Protein AF-0000000080868383 (afdb_homodimer)

Sequence (782 aa):
MQDVVIVAARRTAVGTFGGSLAGIPASDLGAHVIKDILASTGVAGDQVDEVLLGQVLTAGVGQNPARQASIKAGLPDAVPAMTINKVCGSGLKALHLATQAIRCGDAELIIAGGQENMSASPHVLPNSRTGQRMGDWKAVDTMVHDGLWDAFNNYHMGITAENLAEKYGITREAMDEFAAASQQKAAAAIREGKFKGQIVPVEIPQRKGDPVVFDTDEGPRDVTAEKLSGMRPAFKKDGSVTAGNASSLNDGAAVVMLCSAEKAKALGLEPLARIKAYANAGVDPSIMGIGPAPATRRCLEKAGWSIDDLDLVEANEAFAAQALSVNKELGWDTDKVNVNGGAIAIGHPIGASGCRILVTLVHEMIARDAKKGLATLCIGGGQGVALAIERMQDVVIVAARRTAVGTFGGSLAGIPASDLGAHVIKDILASTGVAGDQVDEVLLGQVLTAGVGQNPARQASIKAGLPDAVPAMTINKVCGSGLKALHLATQAIRCGDAELIIAGGQENMSASPHVLPNSRTGQRMGDWKAVDTMVHDGLWDAFNNYHMGITAENLAEKYGITREAMDEFAAASQQKAAAAIREGKFKGQIVPVEIPQRKGDPVVFDTDEGPRDVTAEKLSGMRPAFKKDGSVTAGNASSLNDGAAVVMLCSAEKAKALGLEPLARIKAYANAGVDPSIMGIGPAPATRRCLEKAGWSIDDLDLVEANEAFAAQALSVNKELGWDTDKVNVNGGAIAIGHPIGASGCRILVTLVHEMIARDAKKGLATLCIGGGQGVALAIER

Radius of gyration: 25.08 Å; Cα contacts (8 Å, |Δi|>4): 2246; chains: 2; bounding box: 62×74×61 Å

Nearest PDB structures (foldseek):
  4n45-assembly1_A  TM=9.910E-01  e=1.006E-65  Clostridium acetobutylicum EA 2018
  4wyr-assembly1_A  TM=9.911E-01  e=6.986E-65  Clostridium acetobutylicum ATCC 824
  7ei3-assembly1_A  TM=9.897E-01  e=3.614E-60  [Empedobacter] haloabium
  4n44-assembly1_A  TM=9.588E-01  e=3.925E-62  Clostridium acetobutylicum EA 2018
  8gqk-assembly1_A  TM=9.804E-01  e=1.913E-54  Pseudomonas aeruginosa PAO1

Foldseek 3Di:
DFWKFFQDKAKAFKAFQVGQCLPPQQLCQLLLGLLVRCVVLVDALVLAQEEEAEEQQCVPSDDFSRLSSSVSNPHDNNHYYHYDYQALQQFVVQVVVVVVCQVVVVHFKYKTFYFFNLNHRDWAFPPVVVDDPDDDTDTHGCSQVRHAAFPPPGFGVVQLLQVLCVVQVPALLLLLQLLQVLLVLQVVCVVVCLCQRRHDWDFRDDPDDGTDTRTHQDFRDNDHSVRVSPFAADGDNPTSFGLSSFFGAIGMAMMTMMGGPVVCVVSVGDGLWIWQFKFKWFDALSNLLLQQQVRVVVGCVSNVHALALAQAEEEACRGSSSVVSNCVSRVHDCCRYSSNHHRSRSHRSSRRRQSVSVSSQSSVCVVVVPFKYKYKYGTRNGMIIMTIIGD/DFWKFFQDKAKAFKAFQVGQCLPPQQLCQLLLGLLVRCVVLVDALVLAQEEEAEEQQCVPSDDFSRLSSSVSNPHDNNHYYHYDYQALQQFVVQVVVVVVCQVVVVHFKYKTFYFFNLNHHDWAFPPVVVDDDDDDTDTHGCSQVRHAAFPPPGFGVVQLLQVLCVVQVPALLLLLQLLQVLLVLQVVCVVVCLCQRRHDWDFRDDPDDGTDTRTHQDFRDHDHSVVVSPFAADGDNPTSFGLSSFFGAIGMAMMTMMGGPVVCVVSVGDGLWIWQFKFKWFDALSNLLLQQQVRVVVGCVSNVHALALAQAEEEACRGSSSVVSNCVSRVHDCCRYSSNHHRSRSHRSSRRRQSVSVSSQSSVCVVVVPFKYKYKYGTRNGMIIMTIIGD

Solvent-accessible surface area (backbone atoms only — not comparable to full-atom values): 36298 Å² total; per-residue (Å²): 122,59,54,38,22,34,56,44,51,35,19,44,32,27,19,36,63,71,39,85,44,34,86,49,58,27,34,55,45,33,10,51,44,50,34,49,50,36,62,75,70,62,56,56,51,85,64,40,54,35,36,30,26,5,40,50,85,56,50,73,65,31,35,42,45,28,41,48,12,45,50,71,34,64,35,46,51,54,41,31,44,30,23,29,23,37,37,32,26,8,3,38,48,24,44,54,53,47,46,33,35,34,41,69,64,76,33,53,25,31,38,24,7,8,16,20,36,52,50,53,43,21,29,27,33,73,51,54,84,79,53,77,95,71,80,86,80,71,66,44,49,30,51,46,44,29,66,41,27,31,71,84,78,70,45,50,51,58,51,25,30,44,44,35,18,62,76,64,68,53,48,51,66,57,22,22,43,50,28,22,49,23,11,48,30,26,45,50,28,57,74,70,48,68,54,59,83,37,39,47,66,42,74,38,83,47,100,70,73,74,56,46,76,45,62,58,55,57,47,43,49,93,59,46,36,70,67,41,65,70,56,62,45,66,75,37,92,88,45,66,49,21,72,65,25,20,31,50,59,11,21,28,17,10,42,32,37,35,26,27,52,66,51,29,56,75,70,69,46,63,69,68,31,30,63,59,26,60,30,66,24,24,30,57,48,65,41,12,48,46,11,27,44,62,2,40,55,52,14,29,56,70,51,73,46,56,76,85,62,51,54,37,32,27,54,54,22,65,26,30,36,23,37,53,43,34,43,62,73,63,64,54,68,66,85,34,40,36,69,50,25,35,17,48,12,44,37,37,15,42,6,7,37,33,22,38,40,40,35,52,41,54,54,50,26,60,76,67,68,43,43,32,34,37,29,31,25,37,11,76,68,6,18,12,30,18,40,31,34,36,91,123,59,55,39,22,33,55,46,52,37,20,43,33,27,19,35,63,70,40,84,44,34,86,50,57,28,34,57,45,33,10,52,43,52,34,48,50,35,62,74,69,62,57,55,49,85,63,39,53,34,37,30,25,6,40,50,87,54,50,74,65,30,34,41,46,30,39,47,10,43,49,72,33,63,35,47,49,54,42,30,45,30,22,29,24,37,37,32,27,9,3,38,48,24,44,55,53,46,47,33,35,34,41,70,63,78,33,52,25,31,40,24,8,8,16,20,37,52,49,54,42,22,30,28,34,73,51,54,85,78,53,76,95,72,80,85,81,71,66,43,49,29,51,45,45,30,66,41,28,31,70,83,78,72,45,50,50,58,50,25,32,45,44,35,16,63,75,65,67,53,49,52,66,56,22,23,43,49,27,22,49,22,11,47,30,27,44,50,28,57,76,68,49,70,54,59,82,37,37,47,66,42,74,38,83,47,98,69,73,73,57,47,76,44,63,58,55,58,46,43,49,91,58,46,35,69,65,41,66,70,56,62,46,68,73,37,94,90,44,64,49,24,71,66,25,20,30,49,58,11,19,28,17,10,41,32,36,36,25,27,51,65,52,29,56,76,69,70,47,63,69,67,30,31,63,59,28,57,30,67,25,24,28,57,48,64,42,12,47,46,11,27,42,60,1,40,52,52,13,28,57,69,51,74,47,56,76,84,62,51,53,36,32,24,55,55,21,66,25,30,35,23,38,52,44,32,43,61,73,61,63,53,67,64,84,32,40,35,71,50,25,34,18,48,14,44,36,36,16,42,7,6,37,32,20,38,39,39,35,53,41,55,54,50,26,61,77,68,68,42,43,31,36,38,29,32,27,38,11,76,67,5,18,12,29,19,40,32,34,37,90

Structure (mmCIF, N/CA/C/O backbone):
data_AF-0000000080868383-model_v1
#
loop_
_entity.id
_entity.type
_entity.pdbx_description
1 polymer 'Acetyl-CoA C-acetyltransferase'
#
loop_
_atom_site.group_PDB
_atom_site.id
_atom_site.type_symbol
_atom_site.label_atom_id
_atom_site.label_alt_id
_atom_site.label_comp_id
_atom_site.label_asym_id
_atom_site.label_entity_id
_atom_site.label_seq_id
_atom_site.pdbx_PDB_ins_code
_atom_site.Cartn_x
_atom_site.Cartn_y
_atom_site.Cartn_z
_atom_site.occupancy
_atom_site.B_iso_or_equiv
_atom_site.auth_seq_id
_atom_site.auth_comp_id
_atom_site.auth_asym_id
_atom_site.auth_atom_id
_atom_site.pdbx_PDB_model_num
ATOM 1 N N . MET A 1 1 ? 26.516 -2.834 -5.578 1 75 1 MET A N 1
ATOM 2 C CA . MET A 1 1 ? 25.438 -2.9 -4.605 1 75 1 MET A CA 1
ATOM 3 C C . MET A 1 1 ? 25.484 -4.207 -3.818 1 75 1 MET A C 1
ATOM 5 O O . MET A 1 1 ? 26.047 -5.195 -4.285 1 75 1 MET A O 1
ATOM 9 N N . GLN A 1 2 ? 24.922 -4.172 -2.623 1 84 2 GLN A N 1
ATOM 10 C CA . GLN A 1 2 ? 25.031 -5.324 -1.735 1 84 2 GLN A CA 1
ATOM 11 C C . GLN A 1 2 ? 24.234 -6.512 -2.273 1 84 2 GLN A C 1
ATOM 13 O O . GLN A 1 2 ? 23.172 -6.336 -2.879 1 84 2 GLN A O 1
ATOM 18 N N . ASP A 1 3 ? 24.844 -7.648 -2.104 1 95.31 3 ASP A N 1
ATOM 19 C CA . ASP A 1 3 ? 24.094 -8.867 -2.398 1 95.31 3 ASP A CA 1
ATOM 20 C C . ASP A 1 3 ? 22.984 -9.102 -1.37 1 95.31 3 ASP A C 1
ATOM 22 O O . ASP A 1 3 ? 23.219 -8.992 -0.164 1 95.31 3 ASP A O 1
ATOM 26 N N . VAL A 1 4 ? 21.797 -9.32 -1.885 1 98.81 4 VAL A N 1
ATOM 27 C CA . VAL A 1 4 ? 20.656 -9.594 -1.012 1 98.81 4 VAL A CA 1
ATOM 28 C C . VAL A 1 4 ? 20.281 -11.07 -1.095 1 98.81 4 VAL A C 1
ATOM 30 O O . VAL A 1 4 ? 20.156 -11.625 -2.189 1 98.81 4 VAL A O 1
ATOM 33 N N . VAL A 1 5 ? 20.094 -11.711 0.091 1 98.94 5 VAL A N 1
ATOM 34 C CA . VAL A 1 5 ? 19.812 -13.141 0.12 1 98.94 5 VAL A CA 1
ATOM 35 C C . VAL A 1 5 ? 18.547 -13.398 0.915 1 98.94 5 VAL A C 1
ATOM 37 O O . VAL A 1 5 ? 18.203 -12.641 1.82 1 98.94 5 VAL A O 1
ATOM 40 N N . ILE A 1 6 ? 17.844 -14.391 0.496 1 98.94 6 ILE A N 1
ATOM 41 C CA . ILE A 1 6 ? 16.75 -14.953 1.271 1 98.94 6 ILE A CA 1
ATOM 42 C C . ILE A 1 6 ? 17.297 -15.992 2.25 1 98.94 6 ILE A C 1
ATOM 44 O O . ILE A 1 6 ? 18.016 -16.906 1.855 1 98.94 6 ILE A O 1
ATOM 48 N N . VAL A 1 7 ? 16.906 -15.867 3.518 1 98.88 7 VAL A N 1
ATOM 49 C CA . VAL A 1 7 ? 17.484 -16.781 4.492 1 98.88 7 VAL A CA 1
ATOM 50 C C . VAL A 1 7 ? 16.375 -17.641 5.117 1 98.88 7 VAL A C 1
ATOM 52 O O . VAL A 1 7 ? 16.656 -18.656 5.758 1 98.88 7 VAL A O 1
ATOM 55 N N . ALA A 1 8 ? 15.148 -17.234 4.93 1 98.88 8 ALA A N 1
ATOM 56 C CA . ALA A 1 8 ? 13.984 -18.031 5.328 1 98.88 8 ALA A CA 1
ATOM 57 C C . ALA A 1 8 ? 12.781 -17.703 4.445 1 98.88 8 ALA A C 1
ATOM 59 O O . ALA A 1 8 ? 12.602 -16.562 4.02 1 98.88 8 ALA A O 1
ATOM 60 N N . ALA A 1 9 ? 11.969 -18.672 4.125 1 98.94 9 ALA A N 1
ATOM 61 C CA . ALA A 1 9 ? 10.781 -18.547 3.283 1 98.94 9 ALA A CA 1
ATOM 62 C C . ALA A 1 9 ? 9.695 -19.531 3.729 1 98.94 9 ALA A C 1
ATOM 64 O O . ALA A 1 9 ? 9.883 -20.75 3.666 1 98.94 9 ALA A O 1
ATOM 65 N N . ARG A 1 10 ? 8.586 -18.969 4.191 1 98.94 10 ARG A N 1
ATOM 66 C CA . ARG A 1 10 ? 7.52 -19.812 4.719 1 98.94 10 ARG A CA 1
ATOM 67 C C . ARG A 1 10 ? 6.152 -19.25 4.352 1 98.94 10 ARG A C 1
ATOM 69 O O . ARG A 1 10 ? 6.031 -18.078 3.984 1 98.94 10 ARG A O 1
ATOM 76 N N . ARG A 1 11 ? 5.199 -20.094 4.434 1 98.94 11 ARG A N 1
ATOM 77 C CA . ARG A 1 11 ? 3.82 -19.719 4.141 1 98.94 11 ARG A CA 1
ATOM 78 C C . ARG A 1 11 ? 2.84 -20.531 4.98 1 98.94 11 ARG A C 1
ATOM 80 O O . ARG A 1 11 ? 3.209 -21.547 5.562 1 98.94 11 ARG A O 1
ATOM 87 N N . THR A 1 12 ? 1.636 -20.047 5.094 1 98.94 12 THR A N 1
ATOM 88 C CA . THR A 1 12 ? 0.551 -20.906 5.543 1 98.94 12 THR A CA 1
ATOM 89 C C . THR A 1 12 ? 0.1 -21.844 4.422 1 98.94 12 THR A C 1
ATOM 91 O O . THR A 1 12 ? 0.406 -21.609 3.252 1 98.94 12 THR A O 1
ATOM 94 N N . ALA A 1 13 ? -0.623 -22.938 4.91 1 98.88 13 ALA A N 1
ATOM 95 C CA . ALA A 1 13 ? -1.475 -23.547 3.898 1 98.88 13 ALA A CA 1
ATOM 96 C C . ALA A 1 13 ? -2.512 -22.562 3.375 1 98.88 13 ALA A C 1
ATOM 98 O O . ALA A 1 13 ? -2.861 -21.594 4.059 1 98.88 13 ALA A O 1
ATOM 99 N N . VAL A 1 14 ? -2.934 -22.797 2.158 1 98.88 14 VAL A N 1
ATOM 100 C CA . VAL A 1 14 ? -3.916 -21.906 1.541 1 98.88 14 VAL A CA 1
ATOM 101 C C . VAL A 1 14 ? -5.324 -22.422 1.82 1 98.88 14 VAL A C 1
ATOM 103 O O . VAL A 1 14 ? -5.625 -23.594 1.569 1 98.88 14 VAL A O 1
ATOM 106 N N . GLY A 1 15 ? -6.133 -21.562 2.426 1 98.88 15 GLY A N 1
ATOM 107 C CA . GLY A 1 15 ? -7.523 -21.906 2.67 1 98.88 15 GLY A CA 1
ATOM 108 C C . GLY A 1 15 ? -8.438 -21.531 1.521 1 98.88 15 GLY A C 1
ATOM 109 O O . GLY A 1 15 ? -8.164 -20.578 0.784 1 98.88 15 GLY A O 1
ATOM 110 N N . THR A 1 16 ? -9.562 -22.312 1.342 1 98.62 16 THR A N 1
ATOM 111 C CA . THR A 1 16 ? -10.57 -21.984 0.341 1 98.62 16 THR A CA 1
ATOM 112 C C . THR A 1 16 ? -11.539 -20.938 0.873 1 98.62 16 THR A C 1
ATOM 114 O O . THR A 1 16 ? -11.586 -20.688 2.078 1 98.62 16 THR A O 1
ATOM 117 N N . PHE A 1 17 ? -12.281 -20.391 -0.006 1 98.44 17 PHE A N 1
ATOM 118 C CA . PHE A 1 17 ? -13.266 -19.359 0.343 1 98.44 17 PHE A CA 1
ATOM 119 C C . PHE A 1 17 ? -14.289 -19.922 1.326 1 98.44 17 PHE A C 1
ATOM 121 O O . PHE A 1 17 ? -14.969 -20.906 1.037 1 98.44 17 PHE A O 1
ATOM 128 N N . GLY A 1 18 ? -14.367 -19.234 2.49 1 97.81 18 GLY A N 1
ATOM 129 C CA . GLY A 1 18 ? -15.289 -19.703 3.512 1 97.81 18 GLY A CA 1
ATOM 130 C C . GLY A 1 18 ? -14.805 -20.969 4.211 1 97.81 18 GLY A C 1
ATOM 131 O O . GLY A 1 18 ? -15.547 -21.578 4.984 1 97.81 18 GLY A O 1
ATOM 132 N N . GLY A 1 19 ? -13.531 -21.328 3.965 1 97.62 19 GLY A N 1
ATOM 133 C CA . GLY A 1 19 ? -13 -22.578 4.484 1 97.62 19 GLY A CA 1
ATOM 134 C C . GLY A 1 19 ? -12.258 -22.406 5.797 1 97.62 19 GLY A C 1
ATOM 135 O O . GLY A 1 19 ? -12.695 -21.656 6.672 1 97.62 19 GLY A O 1
ATOM 136 N N . SER A 1 20 ? -11.211 -23.094 5.949 1 97.88 20 SER A N 1
ATOM 137 C CA . SER A 1 20 ? -10.555 -23.312 7.234 1 97.88 20 SER A CA 1
ATOM 138 C C . SER A 1 20 ? -10.008 -22.016 7.805 1 97.88 20 SER A C 1
ATOM 140 O O . SER A 1 20 ? -9.984 -21.828 9.023 1 97.88 20 SER A O 1
ATOM 142 N N . LEU A 1 21 ? -9.555 -21.094 6.93 1 98.25 21 LEU A N 1
ATOM 143 C CA . LEU A 1 21 ? -8.891 -19.891 7.41 1 98.25 21 LEU A CA 1
ATOM 144 C C . LEU A 1 21 ? -9.852 -18.703 7.438 1 98.25 21 LEU A C 1
ATOM 146 O O . LEU A 1 21 ? -9.453 -17.594 7.789 1 98.25 21 LEU A O 1
ATOM 150 N N . ALA A 1 22 ? -11.109 -18.906 7.086 1 97.56 22 ALA A N 1
ATOM 151 C CA . ALA A 1 22 ? -12.07 -17.844 6.84 1 97.56 22 ALA A CA 1
ATOM 152 C C . ALA A 1 22 ? -12.203 -16.938 8.055 1 97.56 22 ALA A C 1
ATOM 154 O O . ALA A 1 22 ? -12.398 -15.727 7.918 1 97.56 22 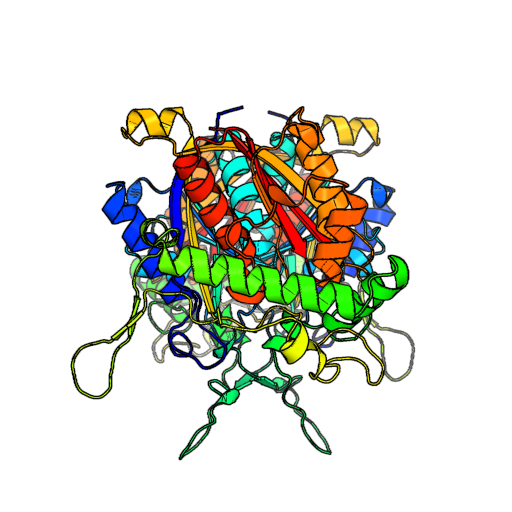ALA A O 1
ATOM 155 N N . GLY A 1 23 ? -12.031 -17.469 9.227 1 95 23 GLY A N 1
ATOM 156 C CA . GLY A 1 23 ? -12.289 -16.703 10.438 1 95 23 GLY A CA 1
ATOM 157 C C . GLY A 1 23 ? -11.031 -16.094 11.031 1 95 23 GLY A C 1
ATOM 158 O O . GLY A 1 23 ? -11.078 -15.5 12.102 1 95 23 GLY A O 1
ATOM 159 N N . ILE A 1 24 ? -9.914 -16.188 10.406 1 97.56 24 ILE A N 1
ATOM 160 C CA . ILE A 1 24 ? -8.648 -15.68 10.914 1 97.56 24 ILE A CA 1
ATOM 161 C C . ILE A 1 24 ? -8.242 -14.43 10.141 1 97.56 24 ILE A C 1
ATOM 163 O O . ILE A 1 24 ? -8.055 -14.484 8.922 1 97.56 24 ILE A O 1
ATOM 167 N N . PRO A 1 25 ? -8.109 -13.242 10.844 1 98.12 25 PRO A N 1
ATOM 168 C CA . PRO A 1 25 ? -7.691 -12.023 10.141 1 98.12 25 PRO A CA 1
ATOM 169 C C . PRO A 1 25 ? -6.387 -12.211 9.367 1 98.12 25 PRO A C 1
ATOM 171 O O . PRO A 1 25 ? -5.477 -12.906 9.844 1 98.12 25 PRO A O 1
ATOM 174 N N . ALA A 1 26 ? -6.285 -11.594 8.188 1 98.81 26 ALA A N 1
ATOM 175 C CA . ALA A 1 26 ? -5.086 -11.688 7.355 1 98.81 26 ALA A CA 1
ATOM 176 C C . ALA A 1 26 ? -3.838 -11.32 8.156 1 98.81 26 ALA A C 1
ATOM 178 O O . ALA A 1 26 ? -2.793 -11.961 8.016 1 98.81 26 ALA A O 1
ATOM 179 N N . SER A 1 27 ? -3.932 -10.266 9.008 1 98.88 27 SER A N 1
ATOM 180 C CA . SER A 1 27 ? -2.797 -9.805 9.805 1 98.88 27 SER A CA 1
ATOM 181 C C . SER A 1 27 ? -2.34 -10.883 10.789 1 98.88 27 SER A C 1
ATOM 183 O O . SER A 1 27 ? -1.147 -11 11.078 1 98.88 27 SER A O 1
ATOM 185 N N . ASP A 1 28 ? -3.281 -11.672 11.297 1 98.81 28 ASP A N 1
ATOM 186 C CA . ASP A 1 28 ? -2.922 -12.773 12.188 1 98.81 28 ASP A CA 1
ATOM 187 C C . ASP A 1 28 ? -2.213 -13.891 11.43 1 98.81 28 ASP A C 1
ATOM 189 O O . ASP A 1 28 ? -1.312 -14.531 11.969 1 98.81 28 ASP A O 1
ATOM 193 N N . LEU A 1 29 ? -2.662 -14.148 10.203 1 98.94 29 LEU A N 1
ATOM 194 C CA . LEU A 1 29 ? -1.975 -15.133 9.367 1 98.94 29 LEU A CA 1
ATOM 195 C C . LEU A 1 29 ? -0.538 -14.703 9.094 1 98.94 29 LEU A C 1
ATOM 197 O O . LEU A 1 29 ? 0.389 -15.508 9.211 1 98.94 29 LEU A O 1
ATOM 201 N N . GLY A 1 30 ? -0.361 -13.43 8.688 1 98.94 30 GLY A N 1
ATOM 202 C CA . GLY A 1 30 ? 0.983 -12.906 8.5 1 98.94 30 GLY A CA 1
ATOM 203 C C . GLY A 1 30 ? 1.834 -12.977 9.75 1 98.94 30 GLY A C 1
ATOM 204 O O . GLY A 1 30 ? 2.992 -13.398 9.695 1 98.94 30 GLY A O 1
ATOM 205 N N . ALA A 1 31 ? 1.252 -12.586 10.883 1 98.94 31 ALA A N 1
ATOM 206 C CA . ALA A 1 31 ? 1.956 -12.617 12.156 1 98.94 31 ALA A CA 1
ATOM 207 C C . ALA A 1 31 ? 2.432 -14.031 12.492 1 98.94 31 ALA A C 1
ATOM 209 O O . ALA A 1 31 ? 3.539 -14.211 13 1 98.94 31 ALA A O 1
ATOM 210 N N . HIS A 1 32 ? 1.559 -14.961 12.211 1 98.88 32 HIS A N 1
ATOM 211 C CA . HIS A 1 32 ? 1.856 -16.359 12.484 1 98.88 32 HIS A CA 1
ATOM 212 C C . HIS A 1 32 ? 3.098 -16.828 11.734 1 98.88 32 HIS A C 1
ATOM 214 O O . HIS A 1 32 ? 3.969 -17.484 12.305 1 98.88 32 HIS A O 1
ATOM 220 N N . VAL A 1 33 ? 3.195 -16.484 10.484 1 98.94 33 VAL A N 1
ATOM 221 C CA . VAL A 1 33 ? 4.324 -16.906 9.656 1 98.94 33 VAL A CA 1
ATOM 222 C C . VAL A 1 33 ? 5.582 -16.141 10.078 1 98.94 33 VAL A C 1
ATOM 224 O O . VAL A 1 33 ? 6.676 -16.719 10.117 1 98.94 33 VAL A O 1
ATOM 227 N N . ILE A 1 34 ? 5.48 -14.836 10.414 1 98.94 34 ILE A N 1
ATOM 228 C CA . ILE A 1 34 ? 6.613 -14.055 10.875 1 98.94 34 ILE A CA 1
ATOM 229 C C . ILE A 1 34 ? 7.18 -14.664 12.156 1 98.94 34 ILE A C 1
ATOM 231 O O . ILE A 1 34 ? 8.398 -14.812 12.297 1 98.94 34 ILE A O 1
ATOM 235 N N . LYS A 1 35 ? 6.305 -15.008 13.07 1 98.81 35 LYS A N 1
ATOM 236 C CA . LYS A 1 35 ? 6.727 -15.609 14.336 1 98.81 35 LYS A CA 1
ATOM 237 C C . LYS A 1 35 ? 7.523 -16.891 14.094 1 98.81 35 LYS A C 1
ATOM 239 O O . LYS A 1 35 ? 8.539 -17.125 14.75 1 98.81 35 LYS A O 1
ATOM 244 N N . ASP A 1 36 ? 7.043 -17.688 13.188 1 98.81 36 ASP A N 1
ATOM 245 C CA . ASP A 1 36 ? 7.719 -18.938 12.852 1 98.81 36 ASP A CA 1
ATOM 246 C C . ASP A 1 36 ? 9.117 -18.688 12.305 1 98.81 36 ASP A C 1
ATOM 248 O O . ASP A 1 36 ? 10.07 -19.375 12.664 1 98.81 36 ASP A O 1
ATOM 252 N N . ILE A 1 37 ? 9.273 -17.719 11.414 1 98.75 37 ILE A N 1
ATOM 253 C CA . ILE A 1 37 ? 10.547 -17.406 10.781 1 98.75 37 ILE A CA 1
ATOM 254 C C . ILE A 1 37 ? 11.531 -16.891 11.836 1 98.75 37 ILE A C 1
ATOM 256 O O . ILE A 1 37 ? 12.703 -17.266 11.828 1 98.75 37 ILE A O 1
ATOM 260 N N . LEU A 1 38 ? 11.062 -16.016 12.734 1 98.75 38 LEU A N 1
ATOM 261 C CA . LEU A 1 38 ? 11.922 -15.531 13.805 1 98.75 38 LEU A CA 1
ATOM 262 C C . LEU A 1 38 ? 12.406 -16.672 14.68 1 98.75 38 LEU A C 1
ATOM 264 O O . LEU A 1 38 ? 13.594 -16.766 15 1 98.75 38 LEU A O 1
ATOM 268 N N . ALA A 1 39 ? 11.5 -17.562 15 1 98.56 39 ALA A N 1
ATOM 269 C CA . ALA A 1 39 ? 11.836 -18.703 15.867 1 98.56 39 ALA A CA 1
ATOM 270 C C . ALA A 1 39 ? 12.812 -19.641 15.172 1 98.56 39 ALA A C 1
ATOM 272 O O . ALA A 1 39 ? 13.781 -20.094 15.781 1 98.56 39 ALA A O 1
ATOM 273 N N . SER A 1 40 ? 12.586 -19.953 13.938 1 98 40 SER A N 1
ATOM 274 C CA . SER A 1 40 ? 13.375 -20.953 13.227 1 98 40 SER A CA 1
ATOM 275 C C . SER A 1 40 ? 14.766 -20.422 12.883 1 98 40 SER A C 1
ATOM 277 O O . SER A 1 40 ? 15.727 -21.188 12.82 1 98 40 SER A O 1
ATOM 279 N N . THR A 1 41 ? 14.891 -19.141 12.641 1 98.31 41 THR A N 1
ATOM 280 C CA . THR A 1 41 ? 16.172 -18.547 12.281 1 98.31 41 THR A CA 1
ATOM 281 C C . THR A 1 41 ? 16.938 -18.125 13.531 1 98.31 41 THR A C 1
ATOM 283 O O . THR A 1 41 ? 18.172 -17.969 13.492 1 98.31 41 THR A O 1
ATOM 286 N N . GLY A 1 42 ? 16.219 -17.828 14.594 1 98.44 42 GLY A N 1
ATOM 287 C CA . GLY A 1 42 ? 16.844 -17.359 15.82 1 98.44 42 GLY A CA 1
ATOM 288 C C . GLY A 1 42 ? 17.172 -15.875 15.781 1 98.44 42 GLY A C 1
ATOM 289 O O . GLY A 1 42 ? 17.828 -15.367 16.688 1 98.44 42 GLY A O 1
ATOM 290 N N . VAL A 1 43 ? 16.781 -15.203 14.789 1 98.62 43 VAL A N 1
ATOM 291 C CA . VAL A 1 43 ? 17.031 -13.773 14.68 1 98.62 43 VAL A CA 1
ATOM 292 C C . VAL A 1 43 ? 16.234 -13.023 15.742 1 98.62 43 VAL A C 1
ATOM 294 O O . VAL A 1 43 ? 15.031 -13.258 15.906 1 98.62 43 VAL A O 1
ATOM 297 N N . ALA A 1 44 ? 16.875 -12.109 16.484 1 98.44 44 ALA A N 1
ATOM 298 C CA . ALA A 1 44 ? 16.188 -11.297 17.484 1 98.44 44 ALA A CA 1
ATOM 299 C C . ALA A 1 44 ? 15.312 -10.234 16.812 1 98.44 44 ALA A C 1
ATOM 301 O O . ALA A 1 44 ? 15.672 -9.695 15.766 1 98.44 44 ALA A O 1
ATOM 302 N N . GLY A 1 45 ? 14.227 -9.938 17.453 1 98.38 45 GLY A N 1
ATOM 303 C CA . GLY A 1 45 ? 13.273 -8.992 16.891 1 98.38 45 GLY A CA 1
ATOM 304 C C . GLY A 1 45 ? 13.891 -7.633 16.594 1 98.38 45 GLY A C 1
ATOM 305 O O . GLY A 1 45 ? 13.508 -6.973 15.625 1 98.38 45 GLY A O 1
ATOM 306 N N . ASP A 1 46 ? 14.766 -7.18 17.406 1 97.62 46 ASP A N 1
ATOM 307 C CA . ASP A 1 46 ? 15.336 -5.84 17.266 1 97.62 46 ASP A CA 1
ATOM 308 C C . ASP A 1 46 ? 16.375 -5.805 16.156 1 97.62 46 ASP A C 1
ATOM 310 O O . ASP A 1 46 ? 16.922 -4.746 15.844 1 97.62 46 ASP A O 1
ATOM 314 N N . GLN A 1 47 ? 16.656 -6.992 15.516 1 98.25 47 GLN A N 1
ATOM 315 C CA . GLN A 1 47 ? 17.547 -7.059 14.375 1 98.25 47 GLN A CA 1
ATOM 316 C C . GLN A 1 47 ? 16.797 -6.855 13.062 1 98.25 47 GLN A C 1
ATOM 318 O O . GLN A 1 47 ? 17.406 -6.672 12.008 1 98.25 47 GLN A O 1
ATOM 323 N N . VAL A 1 48 ? 15.484 -6.902 13.164 1 98.81 48 VAL A N 1
ATOM 324 C CA . VAL A 1 48 ? 14.656 -6.641 11.992 1 98.81 48 VAL A CA 1
ATOM 325 C C . VAL A 1 48 ? 14.5 -5.133 11.805 1 98.81 48 VAL A C 1
ATOM 327 O O . VAL A 1 48 ? 14.062 -4.43 12.711 1 98.81 48 VAL A O 1
ATOM 330 N N . ASP A 1 49 ? 14.805 -4.668 10.633 1 98.75 49 ASP A N 1
ATOM 331 C CA . ASP A 1 49 ? 14.805 -3.229 10.383 1 98.75 49 ASP A CA 1
ATOM 332 C C . ASP A 1 49 ? 13.43 -2.742 9.945 1 98.75 49 ASP A C 1
ATOM 334 O O . ASP A 1 49 ? 13.07 -1.583 10.172 1 98.75 49 ASP A O 1
ATOM 338 N N . GLU A 1 50 ? 12.68 -3.572 9.25 1 98.81 50 GLU A N 1
ATOM 339 C CA . GLU A 1 50 ? 11.383 -3.186 8.695 1 98.81 50 GLU A CA 1
ATOM 340 C C . GLU A 1 50 ? 10.586 -4.406 8.258 1 98.81 50 GLU A C 1
ATOM 342 O O . GLU A 1 50 ? 11.148 -5.473 8.008 1 98.81 50 GLU A O 1
ATOM 347 N N . VAL A 1 51 ? 9.266 -4.336 8.312 1 98.94 51 VAL A N 1
ATOM 348 C CA . VAL A 1 51 ? 8.359 -5.352 7.789 1 98.94 51 VAL A CA 1
ATOM 349 C C . VAL A 1 51 ? 7.527 -4.766 6.648 1 98.94 51 VAL A C 1
ATOM 351 O O . VAL A 1 51 ? 6.906 -3.713 6.805 1 98.94 51 VAL A O 1
ATOM 354 N N . LEU A 1 52 ? 7.559 -5.398 5.473 1 98.94 52 LEU A N 1
ATOM 355 C CA . LEU A 1 52 ? 6.789 -5.012 4.297 1 98.94 52 LEU A CA 1
ATOM 356 C C . LEU A 1 52 ? 5.848 -6.129 3.869 1 98.94 52 LEU A C 1
ATOM 358 O O . LEU A 1 52 ? 6.293 -7.164 3.365 1 98.94 52 LEU A O 1
ATOM 362 N N . LEU A 1 53 ? 4.523 -5.914 4.008 1 98.94 53 LEU A N 1
ATOM 363 C CA . LEU A 1 53 ? 3.578 -6.961 3.627 1 98.94 53 LEU A CA 1
ATOM 364 C C . LEU A 1 53 ? 2.545 -6.426 2.643 1 98.94 53 LEU A C 1
ATOM 366 O O . LEU A 1 53 ? 2.008 -5.332 2.83 1 98.94 53 LEU A O 1
ATOM 370 N N . GLY A 1 54 ? 2.328 -7.195 1.574 1 98.88 54 GLY A N 1
ATOM 371 C CA . GLY A 1 54 ? 1.242 -6.906 0.65 1 98.88 54 GLY A CA 1
ATOM 372 C C . GLY A 1 54 ? -0.115 -7.34 1.171 1 98.88 54 GLY A C 1
ATOM 373 O O . GLY A 1 54 ? -0.25 -8.422 1.745 1 98.88 54 GLY A O 1
ATOM 374 N N . GLN A 1 55 ? -1.102 -6.57 0.997 1 98.94 55 GLN A N 1
ATOM 375 C CA . GLN A 1 55 ? -2.51 -6.887 1.214 1 98.94 55 GLN A CA 1
ATOM 376 C C . GLN A 1 55 ? -3.408 -6.016 0.341 1 98.94 55 GLN A C 1
ATOM 378 O O . GLN A 1 55 ? -3.25 -4.793 0.303 1 98.94 55 GLN A O 1
ATOM 383 N N . VAL A 1 56 ? -4.328 -6.656 -0.358 1 98.88 56 VAL A N 1
ATOM 384 C CA . VAL A 1 56 ? -5.16 -5.949 -1.326 1 98.88 56 VAL A CA 1
ATOM 385 C C . VAL A 1 56 ? -6.461 -5.508 -0.663 1 98.88 56 VAL A C 1
ATOM 387 O O . VAL A 1 56 ? -6.852 -4.34 -0.757 1 98.88 56 VAL A O 1
ATOM 390 N N . LEU A 1 57 ? -7.145 -6.438 -0.033 1 98.75 57 LEU A N 1
ATOM 391 C CA . LEU A 1 57 ? -8.445 -6.188 0.583 1 98.75 57 LEU A CA 1
ATOM 392 C C . LEU A 1 57 ? -8.281 -5.734 2.029 1 98.75 57 LEU A C 1
ATOM 394 O O . LEU A 1 57 ? -8.164 -6.562 2.936 1 98.75 57 LEU A O 1
ATOM 398 N N . THR A 1 58 ? -8.359 -4.387 2.24 1 98.56 58 THR A N 1
ATOM 399 C CA . THR A 1 58 ? -8.055 -3.867 3.568 1 98.56 58 THR A CA 1
ATOM 400 C C . THR A 1 58 ? -9.273 -3.174 4.172 1 98.56 58 THR A C 1
ATOM 402 O O . THR A 1 58 ? -9.172 -2.529 5.215 1 98.56 58 THR A O 1
ATOM 405 N N . ALA A 1 59 ? -10.461 -3.252 3.512 1 98.5 59 ALA A N 1
ATOM 406 C CA . ALA A 1 59 ? -11.672 -2.623 4.035 1 98.5 59 ALA A CA 1
ATOM 407 C C . ALA A 1 59 ? -12.062 -3.219 5.383 1 98.5 59 ALA A C 1
ATOM 409 O O . ALA A 1 59 ? -12.297 -4.426 5.492 1 98.5 59 ALA A O 1
ATOM 410 N N . GLY A 1 60 ? -12.062 -2.387 6.391 1 97.94 60 GLY A N 1
ATOM 411 C CA . GLY A 1 60 ? -12.555 -2.803 7.691 1 97.94 60 GLY A CA 1
ATOM 412 C C . GLY A 1 60 ? -11.57 -3.65 8.469 1 97.94 60 GLY A C 1
ATOM 413 O O . GLY A 1 60 ? -11.93 -4.289 9.453 1 97.94 60 GLY A O 1
ATOM 414 N N . VAL A 1 61 ? -10.328 -3.656 8.055 1 97.94 61 VAL A N 1
ATOM 415 C CA . VAL A 1 61 ? -9.367 -4.551 8.695 1 97.94 61 VAL A CA 1
ATOM 416 C C . VAL A 1 61 ? -8.594 -3.791 9.766 1 97.94 61 VAL A C 1
ATOM 418 O O . VAL A 1 61 ? -7.789 -4.379 10.5 1 97.94 61 VAL A O 1
ATOM 421 N N . GLY A 1 62 ? -8.805 -2.502 9.906 1 97.94 62 GLY A N 1
ATOM 422 C CA . GLY A 1 62 ? -8.078 -1.695 10.867 1 97.94 62 GLY A CA 1
ATOM 423 C C . GLY A 1 62 ? -6.84 -1.039 10.289 1 97.94 62 GLY A C 1
ATOM 424 O O . GLY A 1 62 ? -6.461 -1.323 9.148 1 97.94 62 GLY A O 1
ATOM 425 N N . GLN A 1 63 ? -6.254 -0.249 11.102 1 98 63 GLN A N 1
ATOM 426 C CA . GLN A 1 63 ? -5.16 0.612 10.664 1 98 63 GLN A CA 1
ATOM 427 C C . GLN A 1 63 ? -3.916 -0.207 10.328 1 98 63 GLN A C 1
ATOM 429 O O . GLN A 1 63 ? -3.434 -0.981 11.156 1 98 63 GLN A O 1
ATOM 434 N N . ASN A 1 64 ? -3.367 -0.086 9.07 1 98.5 64 ASN A N 1
ATOM 435 C CA . ASN A 1 64 ? -2.1 -0.649 8.617 1 98.5 64 ASN A CA 1
ATOM 436 C C . ASN A 1 64 ? -1.967 -2.117 9.016 1 98.5 64 ASN A C 1
ATOM 438 O O . ASN A 1 64 ? -1.246 -2.447 9.953 1 98.5 64 ASN A O 1
ATOM 442 N N . PRO A 1 65 ? -2.48 -3.041 8.242 1 98.81 65 PRO A N 1
ATOM 443 C CA . PRO A 1 65 ? -2.479 -4.461 8.602 1 98.81 65 PRO A CA 1
ATOM 444 C C . PRO A 1 65 ? -1.07 -5.043 8.688 1 98.81 65 PRO A C 1
ATOM 446 O O . PRO A 1 65 ? -0.828 -5.969 9.469 1 98.81 65 PRO A O 1
ATOM 449 N N . ALA A 1 66 ? -0.099 -4.543 7.93 1 98.94 66 ALA A N 1
ATOM 450 C CA . ALA A 1 66 ? 1.279 -5.016 8.047 1 98.94 66 ALA A CA 1
ATOM 451 C C . ALA A 1 66 ? 1.848 -4.703 9.43 1 98.94 66 ALA A C 1
ATOM 453 O O . ALA A 1 66 ? 2.559 -5.523 10.016 1 98.94 66 ALA A O 1
ATOM 454 N N . ARG A 1 67 ? 1.578 -3.455 9.93 1 98.88 67 ARG A N 1
ATOM 455 C CA . ARG A 1 67 ? 2.016 -3.076 11.266 1 98.88 67 ARG A CA 1
ATOM 456 C C . ARG A 1 67 ? 1.37 -3.963 12.328 1 98.88 67 ARG A C 1
ATOM 458 O O . ARG A 1 67 ? 2.02 -4.352 13.305 1 98.88 67 ARG A O 1
ATOM 465 N N . GLN A 1 68 ? 0.073 -4.297 12.156 1 98.88 68 GLN A N 1
ATOM 466 C CA . GLN A 1 68 ? -0.604 -5.227 13.055 1 98.88 68 GLN A CA 1
ATOM 467 C C . GLN A 1 68 ? 0.107 -6.578 13.086 1 98.88 68 GLN A C 1
ATOM 469 O O . GLN A 1 68 ? 0.364 -7.125 14.164 1 98.88 68 GLN A O 1
ATOM 474 N N . ALA A 1 69 ? 0.403 -7.09 11.883 1 98.94 69 ALA A N 1
ATOM 475 C CA . ALA A 1 69 ? 1.089 -8.375 11.797 1 98.94 69 ALA A CA 1
ATOM 476 C C . ALA A 1 69 ? 2.439 -8.328 12.508 1 98.94 69 ALA A C 1
ATOM 478 O O . ALA A 1 69 ? 2.799 -9.258 13.234 1 98.94 69 ALA A O 1
ATOM 479 N N . SER A 1 70 ? 3.195 -7.238 12.281 1 98.88 70 SER A N 1
ATOM 480 C CA . SER A 1 70 ? 4.523 -7.066 12.859 1 98.88 70 SER A CA 1
ATOM 481 C C . SER A 1 70 ? 4.469 -7.109 14.383 1 98.88 70 SER A C 1
ATOM 483 O O . SER A 1 70 ? 5.219 -7.859 15.016 1 98.88 70 SER A O 1
ATOM 485 N N . ILE A 1 71 ? 3.562 -6.34 14.969 1 98.69 71 ILE A N 1
ATOM 486 C CA . ILE A 1 71 ? 3.461 -6.242 16.422 1 98.69 71 ILE A CA 1
ATOM 487 C C . ILE A 1 71 ? 2.898 -7.547 16.984 1 98.69 71 ILE A C 1
ATOM 489 O O . ILE A 1 71 ? 3.402 -8.062 17.984 1 98.69 71 ILE A O 1
ATOM 493 N N . LYS A 1 72 ? 1.878 -8.172 16.344 1 98.5 72 LYS A N 1
ATOM 494 C CA . LYS A 1 72 ? 1.281 -9.422 16.781 1 98.5 72 LYS A CA 1
ATOM 495 C C . LYS A 1 72 ? 2.297 -10.562 16.75 1 98.5 72 LYS A C 1
ATOM 497 O O . LYS A 1 72 ? 2.211 -11.508 17.531 1 98.5 72 LYS A O 1
ATOM 502 N N . ALA A 1 73 ? 3.268 -10.453 15.828 1 98.81 73 ALA A N 1
ATOM 503 C CA . ALA A 1 73 ? 4.297 -11.477 15.688 1 98.81 73 ALA A CA 1
ATOM 504 C C . ALA A 1 73 ? 5.32 -11.383 16.812 1 98.81 73 ALA A C 1
ATOM 506 O O . ALA A 1 73 ? 6.18 -12.258 16.953 1 98.81 73 ALA A O 1
ATOM 507 N N . GLY A 1 74 ? 5.277 -10.289 17.562 1 98.31 74 GLY A N 1
ATOM 508 C CA . GLY A 1 74 ? 6.172 -10.133 18.703 1 98.31 74 GLY A CA 1
ATOM 509 C C . GLY A 1 74 ? 7.359 -9.234 18.406 1 98.31 74 GLY A C 1
ATOM 510 O O . GLY A 1 74 ? 8.281 -9.125 19.219 1 98.31 74 GLY A O 1
ATOM 511 N N . LEU A 1 75 ? 7.422 -8.594 17.266 1 98.81 75 LEU A N 1
ATOM 512 C CA . LEU A 1 75 ? 8.508 -7.656 16.984 1 98.81 75 LEU A CA 1
ATOM 513 C C . LEU A 1 75 ? 8.398 -6.414 17.859 1 98.81 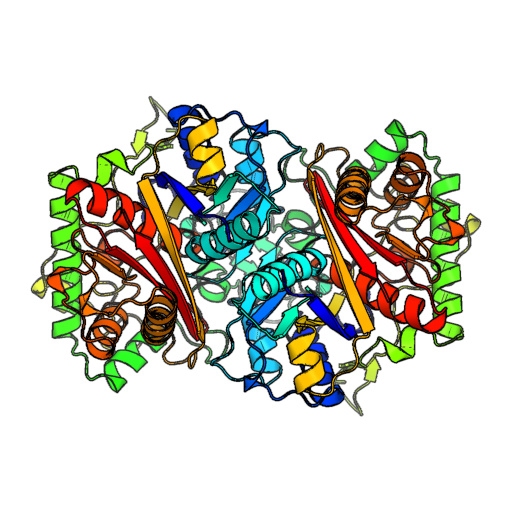75 LEU A C 1
ATOM 515 O O . LEU A 1 75 ? 7.289 -5.98 18.203 1 98.81 75 LEU A O 1
ATOM 519 N N . PRO A 1 76 ? 9.523 -5.805 18.203 1 98.62 76 PRO A N 1
ATOM 520 C CA . PRO A 1 76 ? 9.477 -4.559 18.969 1 98.62 76 PRO A CA 1
ATOM 521 C C . PRO A 1 76 ? 8.75 -3.438 18.25 1 98.62 76 PRO A C 1
ATOM 523 O O . PRO A 1 76 ? 8.789 -3.367 17.016 1 98.62 76 PRO A O 1
ATOM 526 N N . ASP A 1 77 ? 8.156 -2.555 19.016 1 97.81 77 ASP A N 1
ATOM 527 C CA . ASP A 1 77 ? 7.422 -1.432 18.438 1 97.81 77 ASP A CA 1
ATOM 528 C C . ASP A 1 77 ? 8.352 -0.525 17.641 1 97.81 77 ASP A C 1
ATOM 530 O O . ASP A 1 77 ? 7.895 0.229 16.766 1 97.81 77 ASP A O 1
ATOM 534 N N . ALA A 1 78 ? 9.641 -0.597 17.875 1 98.31 78 ALA A N 1
ATOM 535 C CA . ALA A 1 78 ? 10.617 0.239 17.188 1 98.31 78 ALA A CA 1
ATOM 536 C C . ALA A 1 78 ? 10.758 -0.186 15.727 1 98.31 78 ALA A C 1
ATOM 538 O O . ALA A 1 78 ? 11.297 0.56 14.906 1 98.31 78 ALA A O 1
ATOM 539 N N . VAL A 1 79 ? 10.297 -1.434 15.359 1 98.69 79 VAL A N 1
ATOM 540 C CA . VAL A 1 79 ? 10.406 -1.934 13.992 1 98.69 79 VAL A CA 1
ATOM 541 C C . VAL A 1 79 ? 9.25 -1.395 13.156 1 98.69 79 VAL A C 1
ATOM 543 O O . VAL A 1 79 ? 8.094 -1.76 13.375 1 98.69 79 VAL A O 1
ATOM 546 N N . PRO A 1 80 ? 9.547 -0.504 12.227 1 98.69 80 PRO A N 1
ATOM 547 C CA . PRO A 1 80 ? 8.469 0.02 11.391 1 98.69 80 PRO A CA 1
ATOM 548 C C . PRO A 1 80 ? 7.926 -1.02 10.406 1 98.69 80 PRO A C 1
ATOM 550 O O . PRO A 1 80 ? 8.578 -2.035 10.156 1 98.69 80 PRO A O 1
ATOM 553 N N . ALA A 1 81 ? 6.688 -0.787 9.906 1 98.88 81 ALA A N 1
ATOM 554 C CA . ALA A 1 81 ? 6.035 -1.669 8.945 1 98.88 81 ALA A CA 1
ATOM 555 C C . ALA A 1 81 ? 5.156 -0.875 7.98 1 98.88 81 ALA A C 1
ATOM 557 O O . ALA A 1 81 ? 4.703 0.225 8.305 1 98.88 81 ALA A O 1
ATOM 558 N N . MET A 1 82 ? 4.949 -1.418 6.801 1 98.69 82 MET A N 1
ATOM 559 C CA . MET A 1 82 ? 4.141 -0.77 5.773 1 98.69 82 MET A CA 1
ATOM 560 C C . MET A 1 82 ? 3.357 -1.8 4.965 1 98.69 82 MET A C 1
ATOM 562 O O . MET A 1 82 ? 3.877 -2.871 4.648 1 98.69 82 MET A O 1
ATOM 566 N N . THR A 1 83 ? 2.119 -1.448 4.652 1 98.88 83 THR A N 1
ATOM 567 C CA . THR A 1 83 ? 1.288 -2.266 3.773 1 98.88 83 THR A CA 1
ATOM 568 C C . THR A 1 83 ? 1.382 -1.778 2.33 1 98.88 83 THR A C 1
ATOM 570 O O . THR A 1 83 ? 1.382 -0.572 2.076 1 98.88 83 THR A O 1
ATOM 573 N N . ILE A 1 84 ? 1.51 -2.705 1.386 1 98.38 84 ILE A N 1
ATOM 574 C CA . ILE A 1 84 ? 1.543 -2.316 -0.02 1 98.38 84 ILE A CA 1
ATOM 575 C C . ILE A 1 84 ? 0.394 -2.988 -0.768 1 98.38 84 ILE A C 1
ATOM 577 O O . ILE A 1 84 ? -0.03 -4.09 -0.408 1 98.38 84 ILE A O 1
ATOM 581 N N . ASN A 1 85 ? -0.146 -2.277 -1.749 1 98.81 85 ASN A N 1
ATOM 582 C CA . ASN A 1 85 ? -1.203 -2.785 -2.617 1 98.81 85 ASN A CA 1
ATOM 583 C C . ASN A 1 85 ? -0.849 -2.613 -4.09 1 98.81 85 ASN A C 1
ATOM 585 O O . ASN A 1 85 ? -0.954 -1.513 -4.633 1 98.81 85 ASN A O 1
ATOM 589 N N . LYS A 1 86 ? -0.345 -3.654 -4.652 1 98.81 86 LYS A N 1
ATOM 590 C CA . LYS A 1 86 ? -0.181 -3.826 -6.094 1 98.81 86 LYS A CA 1
ATOM 591 C C . LYS A 1 86 ? -0.942 -5.051 -6.59 1 98.81 86 LYS A C 1
ATOM 593 O O . LYS A 1 86 ? -0.379 -5.895 -7.289 1 98.81 86 LYS A O 1
ATOM 598 N N . VAL A 1 87 ? -2.105 -5.176 -6.086 1 98.56 87 VAL A N 1
ATOM 599 C CA . VAL A 1 87 ? -3.041 -6.258 -6.367 1 98.56 87 VAL A CA 1
ATOM 600 C C . VAL A 1 87 ? -2.338 -7.605 -6.199 1 98.56 87 VAL A C 1
ATOM 602 O O . VAL A 1 87 ? -1.762 -7.883 -5.148 1 98.56 87 VAL A O 1
ATOM 605 N N . CYS A 1 88 ? -2.439 -8.484 -7.234 1 98.56 88 CYS A N 1
ATOM 606 C CA . CYS A 1 88 ? -1.897 -9.828 -7.105 1 98.56 88 CYS A CA 1
ATOM 607 C C . CYS A 1 88 ? -0.38 -9.797 -6.969 1 98.56 88 CYS A C 1
ATOM 609 O O . CYS A 1 88 ? 0.225 -10.758 -6.484 1 98.56 88 CYS A O 1
ATOM 611 N N . GLY A 1 89 ? 0.235 -8.711 -7.375 1 98.69 89 GLY A N 1
ATOM 612 C CA . GLY A 1 89 ? 1.686 -8.617 -7.34 1 98.69 89 GLY A CA 1
ATOM 613 C C . GLY A 1 89 ? 2.219 -8.094 -6.02 1 98.69 89 GLY A C 1
ATOM 614 O O . GLY A 1 89 ? 3.432 -7.953 -5.848 1 98.69 89 GLY A O 1
ATOM 615 N N . SER A 1 90 ? 1.367 -7.828 -5.016 1 98.88 90 SER A N 1
ATOM 616 C CA . SER A 1 90 ? 1.722 -7.145 -3.779 1 98.88 90 SER A CA 1
ATOM 617 C C . SER A 1 90 ? 2.836 -7.875 -3.041 1 98.88 90 SER A C 1
ATOM 619 O O . SER A 1 90 ? 3.857 -7.277 -2.695 1 98.88 90 SER A O 1
ATOM 621 N N . GLY A 1 91 ? 2.65 -9.172 -2.848 1 98.81 91 GLY A N 1
ATOM 622 C CA . GLY A 1 91 ? 3.605 -9.945 -2.066 1 98.81 91 GLY A CA 1
ATOM 623 C C . GLY A 1 91 ? 4.984 -10 -2.695 1 98.81 91 GLY A C 1
ATOM 624 O O . GLY A 1 91 ? 5.996 -9.953 -1.993 1 98.81 91 GLY A O 1
ATOM 625 N N . LEU A 1 92 ? 5.039 -10.109 -4.016 1 98.94 92 LEU A N 1
ATOM 626 C CA . LEU A 1 92 ? 6.328 -10.188 -4.695 1 98.94 92 LEU A CA 1
ATOM 627 C C . LEU A 1 92 ? 6.977 -8.805 -4.777 1 98.94 92 LEU A C 1
ATOM 629 O O . LEU A 1 92 ? 8.195 -8.68 -4.66 1 98.94 92 LEU A O 1
ATOM 633 N N . LYS A 1 93 ? 6.152 -7.773 -5.008 1 98.94 93 LYS A N 1
ATOM 634 C CA . LYS A 1 93 ? 6.68 -6.414 -5.043 1 98.94 93 LYS A CA 1
ATOM 635 C C . LYS A 1 93 ? 7.301 -6.027 -3.703 1 98.94 93 LYS A C 1
ATOM 637 O O . LYS A 1 93 ? 8.281 -5.281 -3.658 1 98.94 93 LYS A O 1
ATOM 642 N N . ALA A 1 94 ? 6.711 -6.527 -2.605 1 98.94 94 ALA A N 1
ATOM 643 C CA . ALA A 1 94 ? 7.289 -6.277 -1.288 1 98.94 94 ALA A CA 1
ATOM 644 C C . ALA A 1 94 ? 8.75 -6.715 -1.237 1 98.94 94 ALA A C 1
ATOM 646 O O . ALA A 1 94 ? 9.578 -6.07 -0.59 1 98.94 94 ALA A O 1
ATOM 647 N N . LEU A 1 95 ? 9.102 -7.75 -1.935 1 98.94 95 LEU A N 1
ATOM 648 C CA . LEU A 1 95 ? 10.477 -8.234 -1.967 1 98.94 95 LEU A CA 1
ATOM 649 C C . LEU A 1 95 ? 11.367 -7.309 -2.795 1 98.94 95 LEU A C 1
ATOM 651 O O . LEU A 1 95 ? 12.539 -7.121 -2.477 1 98.94 95 LEU A O 1
ATOM 655 N N . HIS A 1 96 ? 10.766 -6.754 -3.945 1 98.88 96 HIS A N 1
ATOM 656 C CA . HIS A 1 96 ? 11.5 -5.738 -4.688 1 98.88 96 HIS A CA 1
ATOM 657 C C . HIS A 1 96 ? 11.914 -4.586 -3.777 1 98.88 96 HIS A C 1
ATOM 659 O O . HIS A 1 96 ? 13.078 -4.184 -3.77 1 98.88 96 HIS A O 1
ATOM 665 N N . LEU A 1 97 ? 10.945 -4.125 -3.012 1 98.88 97 LEU A N 1
ATOM 666 C CA . LEU A 1 97 ? 11.164 -2.959 -2.164 1 98.88 97 LEU A CA 1
ATOM 667 C C . LEU A 1 97 ? 12.172 -3.268 -1.062 1 98.88 97 LEU A C 1
ATOM 669 O O . LEU A 1 97 ? 13.039 -2.447 -0.763 1 98.88 97 LEU A O 1
ATOM 673 N N . ALA A 1 98 ? 12.039 -4.434 -0.449 1 98.88 98 ALA A N 1
ATOM 674 C CA . ALA A 1 98 ? 12.992 -4.852 0.574 1 98.88 98 ALA A CA 1
ATOM 675 C C . ALA A 1 98 ? 14.406 -4.914 0.01 1 98.88 98 ALA A C 1
ATOM 677 O O . ALA A 1 98 ? 15.359 -4.461 0.65 1 98.88 98 ALA A O 1
ATOM 678 N N . THR A 1 99 ? 14.523 -5.461 -1.158 1 98.81 99 THR A N 1
ATOM 679 C CA . THR A 1 99 ? 15.812 -5.586 -1.818 1 98.81 99 THR A CA 1
ATOM 680 C C . THR A 1 99 ? 16.422 -4.211 -2.07 1 98.81 99 THR A C 1
ATOM 682 O O . THR A 1 99 ? 17.609 -3.996 -1.815 1 98.81 99 THR A O 1
ATOM 685 N N . GLN A 1 100 ? 15.625 -3.295 -2.545 1 98.56 100 GLN A N 1
ATOM 686 C CA . GLN A 1 100 ? 16.094 -1.94 -2.812 1 98.56 100 GLN A CA 1
ATOM 687 C C . GLN A 1 100 ? 16.578 -1.265 -1.534 1 98.56 100 GLN A C 1
ATOM 689 O O . GLN A 1 100 ? 17.625 -0.594 -1.535 1 98.56 100 GLN A O 1
ATOM 694 N N . ALA A 1 101 ? 15.805 -1.422 -0.448 1 98.56 101 ALA A N 1
ATOM 695 C CA . ALA A 1 101 ? 16.188 -0.819 0.826 1 98.56 101 ALA A CA 1
ATOM 696 C C . ALA A 1 101 ? 17.531 -1.357 1.304 1 98.56 101 ALA A C 1
ATOM 698 O O . ALA A 1 101 ? 18.375 -0.601 1.803 1 98.56 101 ALA A O 1
ATOM 699 N N . ILE A 1 102 ? 17.734 -2.635 1.178 1 98.62 102 ILE A N 1
ATOM 700 C CA . ILE A 1 102 ? 18.969 -3.273 1.617 1 98.62 102 ILE A CA 1
ATOM 701 C C . ILE A 1 102 ? 20.125 -2.834 0.72 1 98.62 102 ILE A C 1
ATOM 703 O O . ILE A 1 102 ? 21.203 -2.506 1.208 1 98.62 102 ILE A O 1
ATOM 707 N N . ARG A 1 103 ? 19.906 -2.783 -0.58 1 97.81 103 ARG A N 1
ATOM 708 C CA . ARG A 1 103 ? 20.938 -2.383 -1.525 1 97.81 103 ARG A CA 1
ATOM 709 C C . ARG A 1 103 ? 21.359 -0.935 -1.294 1 97.81 103 ARG A C 1
ATOM 711 O O . ARG A 1 103 ? 22.531 -0.588 -1.473 1 97.81 103 ARG A O 1
ATOM 718 N N . CYS A 1 104 ? 20.391 -0.117 -0.848 1 96.5 104 CYS A N 1
ATOM 719 C CA . CYS A 1 104 ? 20.672 1.296 -0.613 1 96.5 104 CYS A CA 1
ATOM 720 C C . CYS A 1 104 ? 21.359 1.501 0.735 1 96.5 104 CYS A C 1
ATOM 722 O O . CYS A 1 104 ? 21.797 2.607 1.05 1 96.5 104 CYS A O 1
ATOM 724 N N . GLY A 1 105 ? 21.422 0.427 1.546 1 96 105 GLY A N 1
ATOM 725 C CA . GLY A 1 105 ? 22.016 0.542 2.869 1 96 105 GLY A CA 1
ATOM 726 C C . GLY A 1 105 ? 21.047 1.086 3.908 1 96 105 GLY A C 1
ATOM 727 O O . GLY A 1 105 ? 21.453 1.41 5.027 1 96 105 GLY A O 1
ATOM 728 N N . ASP A 1 106 ? 19.766 1.184 3.562 1 96.62 106 ASP A N 1
ATOM 729 C CA . ASP A 1 106 ? 18.75 1.684 4.484 1 96.62 106 ASP A CA 1
ATOM 730 C C . ASP A 1 106 ? 18.375 0.62 5.512 1 96.62 106 ASP A C 1
ATOM 732 O O . ASP A 1 106 ? 17.812 0.938 6.562 1 96.62 106 ASP A O 1
ATOM 736 N N . ALA A 1 107 ? 18.594 -0.617 5.207 1 97.81 107 ALA A N 1
ATOM 737 C CA . ALA A 1 107 ? 18.312 -1.766 6.059 1 97.81 107 ALA A CA 1
ATOM 738 C C . ALA A 1 107 ? 19.328 -2.885 5.84 1 97.81 107 ALA A C 1
ATOM 740 O O . ALA A 1 107 ? 20 -2.924 4.809 1 97.81 107 ALA A O 1
ATOM 741 N N . GLU A 1 108 ? 19.438 -3.742 6.793 1 98.38 108 GLU A N 1
ATOM 742 C CA . GLU A 1 108 ? 20.297 -4.926 6.656 1 98.38 108 GLU A CA 1
ATOM 743 C C . GLU A 1 108 ? 19.453 -6.199 6.637 1 98.38 108 GLU A C 1
ATOM 745 O O . GLU A 1 108 ? 19.875 -7.215 6.078 1 98.38 108 GLU A O 1
ATOM 750 N N . LEU A 1 109 ? 18.328 -6.148 7.285 1 98.81 109 LEU A N 1
ATOM 751 C CA . LEU A 1 109 ? 17.438 -7.309 7.387 1 98.81 109 LEU A CA 1
ATOM 752 C C . LEU A 1 109 ? 15.977 -6.883 7.379 1 98.81 109 LEU A C 1
ATOM 754 O O . LEU A 1 109 ? 15.562 -6.07 8.211 1 98.81 109 LEU A O 1
ATOM 758 N N . ILE A 1 110 ? 15.211 -7.418 6.418 1 98.94 110 ILE A N 1
ATOM 759 C CA . ILE A 1 110 ? 13.805 -7.066 6.262 1 98.94 110 ILE A CA 1
ATOM 760 C C . ILE A 1 110 ? 12.961 -8.336 6.16 1 98.94 110 ILE A C 1
ATOM 762 O O . ILE A 1 110 ? 13.375 -9.312 5.531 1 98.94 110 ILE A O 1
ATOM 766 N N . ILE A 1 111 ? 11.828 -8.352 6.832 1 98.94 111 ILE A N 1
ATOM 767 C CA . ILE A 1 111 ? 10.805 -9.367 6.605 1 98.94 111 ILE A CA 1
ATOM 768 C C . ILE A 1 111 ? 9.773 -8.844 5.605 1 98.94 111 ILE A C 1
ATOM 770 O O . ILE A 1 111 ? 9.203 -7.77 5.797 1 98.94 111 ILE A O 1
ATOM 774 N N . ALA A 1 112 ? 9.578 -9.562 4.488 1 98.94 112 ALA A N 1
ATOM 775 C CA . ALA A 1 112 ? 8.711 -9.109 3.398 1 98.94 112 ALA A CA 1
ATOM 776 C C . ALA A 1 112 ? 7.816 -10.242 2.904 1 98.94 112 ALA A C 1
ATOM 778 O O . ALA A 1 112 ? 8.141 -11.422 3.066 1 98.94 112 ALA A O 1
ATOM 779 N N . GLY A 1 113 ? 6.691 -9.914 2.34 1 98.94 113 GLY A N 1
ATOM 780 C CA . GLY A 1 113 ? 5.777 -10.898 1.777 1 98.94 113 GLY A CA 1
ATOM 781 C C . GLY A 1 113 ? 4.371 -10.359 1.58 1 98.94 113 GLY A C 1
ATOM 782 O O . GLY A 1 113 ? 4.191 -9.258 1.049 1 98.94 113 GLY A O 1
ATOM 783 N N . GLY A 1 114 ? 3.383 -11.25 1.906 1 98.94 114 GLY A N 1
ATOM 784 C CA . GLY A 1 114 ? 1.992 -10.859 1.745 1 98.94 114 GLY A CA 1
ATOM 785 C C . GLY A 1 114 ? 1.037 -11.695 2.578 1 98.94 114 GLY A C 1
ATOM 786 O O . GLY A 1 114 ? 1.398 -12.773 3.051 1 98.94 114 GLY A O 1
ATOM 787 N N . GLN A 1 115 ? -0.099 -11.156 2.777 1 99 115 GLN A N 1
ATOM 788 C CA . GLN A 1 115 ? -1.211 -11.742 3.518 1 99 115 GLN A CA 1
ATOM 789 C C . GLN A 1 115 ? -2.551 -11.359 2.895 1 99 115 GLN A C 1
ATOM 791 O O . GLN A 1 115 ? -2.676 -10.297 2.287 1 99 115 GLN A O 1
ATOM 796 N N . GLU A 1 116 ? -3.52 -12.258 2.982 1 98.94 116 GLU A N 1
ATOM 797 C CA . GLU A 1 116 ? -4.852 -11.961 2.467 1 98.94 116 GLU A CA 1
ATOM 798 C C . GLU A 1 116 ? -5.902 -12.875 3.092 1 98.94 116 GLU A C 1
ATOM 800 O O . GLU A 1 116 ? -5.637 -14.055 3.346 1 98.94 116 GLU A O 1
ATOM 805 N N . ASN A 1 117 ? -7.004 -12.406 3.383 1 98.81 117 ASN A N 1
ATOM 806 C CA . ASN A 1 117 ? -8.203 -13.172 3.707 1 98.81 117 ASN A CA 1
ATOM 807 C C . ASN A 1 117 ? -9.414 -12.68 2.912 1 98.81 117 ASN A C 1
ATOM 809 O O . ASN A 1 117 ? -10.117 -11.766 3.35 1 98.81 117 ASN A O 1
ATOM 813 N N . MET A 1 118 ? -9.602 -13.305 1.808 1 98.75 118 MET A N 1
ATOM 814 C CA . MET A 1 118 ? -10.68 -12.898 0.915 1 98.75 118 MET A CA 1
ATOM 815 C C . MET A 1 118 ? -12.039 -13.242 1.514 1 98.75 118 MET A C 1
ATOM 817 O O . MET A 1 118 ? -13.016 -12.516 1.305 1 98.75 118 MET A O 1
ATOM 821 N N . SER A 1 119 ? -12.117 -14.297 2.326 1 98.5 119 SER A N 1
ATOM 822 C CA . SER A 1 119 ? -13.344 -14.742 2.977 1 98.5 119 SER A CA 1
ATOM 823 C C . SER A 1 119 ? -13.891 -13.672 3.916 1 98.5 119 SER A C 1
ATOM 825 O O . SER A 1 119 ? -15.102 -13.562 4.102 1 98.5 119 SER A O 1
ATOM 827 N N . ALA A 1 120 ? -13.016 -12.852 4.434 1 97.44 120 ALA A N 1
ATOM 828 C CA . ALA A 1 120 ? -13.406 -11.914 5.48 1 97.44 120 ALA A CA 1
ATOM 829 C C . ALA A 1 120 ? -13.719 -10.539 4.895 1 97.44 120 ALA A C 1
ATOM 831 O O . ALA A 1 120 ? -14.102 -9.617 5.625 1 97.44 120 ALA A O 1
ATOM 832 N N . SER A 1 121 ? -13.633 -10.352 3.586 1 97.94 121 SER A N 1
ATOM 833 C CA . SER A 1 121 ? -13.883 -9.055 2.969 1 97.94 121 SER A CA 1
ATOM 834 C C . SER A 1 121 ? -15.336 -8.633 3.131 1 97.94 121 SER A C 1
ATOM 836 O O . SER A 1 121 ? -16.25 -9.406 2.814 1 97.94 121 SER A O 1
ATOM 838 N N . PRO A 1 122 ? -15.531 -7.441 3.559 1 98.12 122 PRO A N 1
ATOM 839 C CA . PRO A 1 122 ? -16.906 -7.008 3.793 1 98.12 122 PRO A CA 1
ATOM 840 C C . PRO A 1 122 ? -17.547 -6.367 2.562 1 98.12 122 PRO A C 1
ATOM 842 O O . PRO A 1 122 ? -16.891 -6.242 1.522 1 98.12 122 PRO A O 1
ATOM 845 N N . HIS A 1 123 ? -18.844 -6.129 2.664 1 98.25 123 HIS A N 1
ATOM 846 C CA . HIS A 1 123 ? -19.516 -5.211 1.754 1 98.25 123 HIS A CA 1
ATOM 847 C C . HIS A 1 123 ? -19.516 -3.787 2.295 1 98.25 123 HIS A C 1
ATOM 849 O O . HIS A 1 123 ? -19.469 -3.58 3.512 1 98.25 123 HIS A O 1
ATOM 855 N N . VAL A 1 124 ? -19.453 -2.803 1.428 1 97.88 124 VAL A N 1
ATOM 856 C CA . VAL A 1 124 ? -19.484 -1.403 1.838 1 97.88 124 VAL A CA 1
ATOM 857 C C . VAL A 1 124 ? -20.781 -0.761 1.363 1 97.88 124 VAL A C 1
ATOM 859 O O . VAL A 1 124 ? -21.406 -1.235 0.411 1 97.88 124 VAL A O 1
ATOM 862 N N . LEU A 1 125 ? -21.203 0.244 2.043 1 96.31 125 LEU A N 1
ATOM 863 C CA . LEU A 1 125 ? -22.297 1.112 1.636 1 96.31 125 LEU A CA 1
ATOM 864 C C . LEU A 1 125 ? -21.781 2.447 1.117 1 96.31 125 LEU A C 1
ATOM 866 O O . LEU A 1 125 ? -21.531 3.367 1.899 1 96.31 125 LEU A O 1
ATOM 870 N N . PRO A 1 126 ? -21.641 2.541 -0.209 1 93.31 126 PRO A N 1
ATOM 871 C CA . PRO A 1 126 ? -21.141 3.809 -0.746 1 93.31 126 PRO A CA 1
ATOM 872 C C . PRO A 1 126 ? -22.031 5 -0.376 1 93.31 126 PRO A C 1
ATOM 874 O O . PRO A 1 126 ? -23.25 4.859 -0.277 1 93.31 126 PRO A O 1
ATOM 877 N N . ASN A 1 127 ? -21.406 6.219 -0.15 1 93 127 ASN A N 1
ATOM 878 C CA . ASN A 1 127 ? -22.125 7.449 0.166 1 93 127 ASN A CA 1
ATOM 879 C C . ASN A 1 127 ? -22.938 7.316 1.454 1 93 127 ASN A C 1
ATOM 881 O O . ASN A 1 127 ? -23.984 7.934 1.598 1 93 127 ASN A O 1
ATOM 885 N N . SER A 1 128 ? -22.5 6.422 2.25 1 94.44 128 SER A N 1
ATOM 886 C CA . SER A 1 128 ? -23.234 6.168 3.486 1 94.44 128 SER A CA 1
ATOM 887 C C . SER A 1 128 ? -23.25 7.398 4.387 1 94.44 128 SER A C 1
ATOM 889 O O . SER A 1 128 ? -24.109 7.527 5.262 1 94.44 128 SER A O 1
ATOM 891 N N . ARG A 1 129 ? -22.359 8.336 4.211 1 94.31 129 ARG A N 1
ATOM 892 C CA . ARG A 1 129 ? -22.281 9.539 5.043 1 94.31 129 ARG A CA 1
ATOM 893 C C . ARG A 1 129 ? -23.359 10.547 4.648 1 94.31 129 ARG A C 1
ATOM 895 O O . ARG A 1 129 ? -23.781 11.359 5.473 1 94.31 129 ARG A O 1
ATOM 902 N N . THR A 1 130 ? -23.719 10.492 3.412 1 93.44 130 THR A N 1
ATOM 903 C CA . THR A 1 130 ? -24.672 11.477 2.904 1 93.44 130 THR A CA 1
ATOM 904 C C . THR A 1 130 ? -26.031 10.828 2.621 1 93.44 130 THR A C 1
ATOM 906 O O . THR A 1 130 ? -27.031 11.523 2.434 1 93.44 130 THR A O 1
ATOM 909 N N . GLY A 1 131 ? -26 9.508 2.623 1 92.56 131 GLY A N 1
ATOM 910 C CA . GLY A 1 131 ? -27.25 8.766 2.535 1 92.56 131 GLY A CA 1
ATOM 911 C C . GLY A 1 131 ? -27.672 8.492 1.106 1 92.56 131 GLY A C 1
ATOM 912 O O . GLY A 1 131 ? -26.984 8.859 0.16 1 92.56 131 GLY A O 1
ATOM 913 N N . GLN A 1 132 ? -28.609 7.629 0.897 1 91.25 132 GLN A N 1
ATOM 914 C CA . GLN A 1 132 ? -29.359 7.332 -0.318 1 91.25 132 GLN A CA 1
ATOM 915 C C . GLN A 1 132 ? -30.797 7.832 -0.21 1 91.25 132 GLN A C 1
ATOM 917 O O . GLN A 1 132 ? -31.562 7.332 0.606 1 91.25 132 GLN A O 1
ATOM 922 N N . ARG A 1 133 ? -31.188 8.828 -1.028 1 91.44 133 ARG A N 1
ATOM 923 C CA . ARG A 1 133 ? -32.438 9.57 -0.855 1 91.44 133 ARG A CA 1
ATOM 924 C C . ARG A 1 133 ? -33.625 8.688 -1.174 1 91.44 133 ARG A C 1
ATOM 926 O O . ARG A 1 133 ? -34.656 8.734 -0.471 1 91.44 133 ARG A O 1
ATOM 933 N N . MET A 1 134 ? -33.531 7.934 -2.268 1 93.75 134 MET A N 1
ATOM 934 C CA . MET A 1 134 ? -34.656 7.121 -2.693 1 93.75 134 MET A CA 1
ATOM 935 C C . MET A 1 134 ? -34.188 5.836 -3.365 1 93.75 134 MET A C 1
ATOM 937 O O . MET A 1 134 ? -33.156 5.824 -4.023 1 93.75 134 MET A O 1
ATOM 941 N N . GLY A 1 135 ? -35.031 4.766 -3.297 1 93.44 135 GLY A N 1
ATOM 942 C CA . GLY A 1 135 ? -34.75 3.492 -3.945 1 93.44 135 GLY A CA 1
ATOM 943 C C . GLY A 1 135 ? -33.844 2.59 -3.131 1 93.44 135 GLY A C 1
ATOM 944 O O . GLY A 1 135 ? -33.5 2.91 -1.992 1 93.44 135 GLY A O 1
ATOM 945 N N . ASP A 1 136 ? -33.469 1.512 -3.662 1 92.88 136 ASP A N 1
ATOM 946 C CA . ASP A 1 136 ? -32.656 0.513 -3.012 1 92.88 136 ASP A CA 1
ATOM 947 C C . ASP A 1 136 ? -31.203 1.02 -2.854 1 92.88 136 ASP A C 1
ATOM 949 O O . ASP A 1 136 ? -30.719 1.792 -3.684 1 92.88 136 ASP A O 1
ATOM 953 N N . TRP A 1 137 ? -30.641 0.689 -1.698 1 93.06 137 TRP A N 1
ATOM 954 C CA . TRP A 1 137 ? -29.219 0.945 -1.458 1 93.06 137 TRP A CA 1
ATOM 955 C C . TRP A 1 137 ? -28.391 -0.298 -1.744 1 93.06 137 TRP A C 1
ATOM 957 O O . TRP A 1 137 ? -28.625 -1.36 -1.165 1 93.06 137 TRP A O 1
ATOM 967 N N . LYS A 1 138 ? -27.484 -0.22 -2.678 1 94.56 138 LYS A N 1
ATOM 968 C CA . LYS A 1 138 ? -26.656 -1.366 -3.061 1 94.56 138 LYS A CA 1
ATOM 969 C C . LYS A 1 138 ? -25.406 -1.465 -2.189 1 94.56 138 LYS A C 1
ATOM 971 O O . LYS A 1 138 ? -24.641 -0.514 -2.1 1 94.56 138 LYS A O 1
ATOM 976 N N . ALA A 1 139 ? -25.281 -2.553 -1.42 1 96.44 139 ALA A N 1
ATOM 977 C CA . ALA A 1 139 ? -24.016 -2.859 -0.744 1 96.44 139 ALA A CA 1
ATOM 978 C C . ALA A 1 139 ? -23 -3.447 -1.718 1 96.44 139 ALA A C 1
ATOM 980 O O . ALA A 1 139 ? -23.266 -4.461 -2.369 1 96.44 139 ALA A O 1
ATOM 981 N N . VAL A 1 140 ? -21.828 -2.791 -1.767 1 97.81 140 VAL A N 1
ATOM 982 C CA . VAL A 1 140 ? -20.844 -3.164 -2.775 1 97.81 140 VAL A CA 1
ATOM 983 C C . VAL A 1 140 ? -19.844 -4.164 -2.184 1 97.81 140 VAL A C 1
ATOM 985 O O . VAL A 1 140 ? -19.297 -3.941 -1.104 1 97.81 140 VAL A O 1
ATOM 988 N N . ASP A 1 141 ? -19.672 -5.289 -2.863 1 98.19 141 ASP A N 1
ATOM 989 C CA . ASP A 1 141 ? -18.734 -6.336 -2.463 1 98.19 141 ASP A CA 1
ATOM 990 C C . ASP A 1 141 ? -17.281 -5.895 -2.662 1 98.19 141 ASP A C 1
ATOM 992 O O . ASP A 1 141 ? -16.797 -5.863 -3.791 1 98.19 141 ASP A O 1
ATOM 996 N N . THR A 1 142 ? -16.578 -5.672 -1.583 1 98.44 142 THR A N 1
ATOM 997 C CA . THR A 1 142 ? -15.211 -5.16 -1.69 1 98.44 142 THR A CA 1
ATOM 998 C C . THR A 1 142 ? -14.289 -6.203 -2.305 1 98.44 142 THR A C 1
ATOM 1000 O O . THR A 1 142 ? -13.312 -5.859 -2.971 1 98.44 142 THR A O 1
ATOM 1003 N N . MET A 1 143 ? -14.539 -7.5 -2.078 1 98.31 143 MET A N 1
ATOM 1004 C CA . MET A 1 143 ? -13.711 -8.555 -2.662 1 98.31 143 MET A CA 1
ATOM 1005 C C . MET A 1 143 ? -13.688 -8.445 -4.184 1 98.31 143 MET A C 1
ATOM 1007 O O . MET A 1 143 ? -12.625 -8.5 -4.797 1 98.31 143 MET A O 1
ATOM 1011 N N . VAL A 1 144 ? -14.867 -8.266 -4.73 1 98.31 144 VAL A N 1
ATOM 1012 C CA . VAL A 1 144 ? -14.977 -8.164 -6.184 1 98.31 144 VAL A CA 1
ATOM 1013 C C . VAL A 1 144 ? -14.531 -6.781 -6.641 1 98.31 144 VAL A C 1
ATOM 1015 O O . VAL A 1 144 ? -13.617 -6.656 -7.461 1 98.31 144 VAL A O 1
ATOM 1018 N N . HIS A 1 145 ? -15.109 -5.711 -6.074 1 98.44 145 HIS A N 1
ATOM 1019 C CA . HIS A 1 145 ? -14.945 -4.34 -6.535 1 98.44 145 HIS A CA 1
ATOM 1020 C C . HIS A 1 145 ? -13.5 -3.871 -6.379 1 98.44 145 HIS A C 1
ATOM 1022 O O . HIS A 1 145 ? -12.945 -3.246 -7.285 1 98.44 145 HIS A O 1
ATOM 1028 N N . ASP A 1 146 ? -12.875 -4.152 -5.219 1 98.56 146 ASP A N 1
ATOM 1029 C CA . ASP A 1 146 ? -11.539 -3.656 -4.922 1 98.56 146 ASP A CA 1
ATOM 1030 C C . ASP A 1 146 ? -10.469 -4.652 -5.367 1 98.56 146 ASP A C 1
ATOM 1032 O O . ASP A 1 146 ? -9.305 -4.289 -5.539 1 98.56 146 ASP A O 1
ATOM 1036 N N . GLY A 1 147 ? -10.836 -5.949 -5.59 1 98.56 147 GLY A N 1
ATOM 1037 C CA . GLY A 1 147 ? -9.828 -6.973 -5.801 1 98.56 147 GLY A CA 1
ATOM 1038 C C . GLY A 1 147 ? -9.922 -7.637 -7.164 1 98.56 147 GLY A C 1
ATOM 1039 O O . GLY A 1 147 ? -8.898 -7.969 -7.77 1 98.56 147 GLY A O 1
ATOM 1040 N N . LEU A 1 148 ? -11.164 -7.824 -7.695 1 98.44 148 LEU A N 1
ATOM 1041 C CA . LEU A 1 148 ? -11.32 -8.742 -8.82 1 98.44 148 LEU A CA 1
ATOM 1042 C C . LEU A 1 148 ? -12.055 -8.07 -9.969 1 98.44 148 LEU A C 1
ATOM 1044 O O . LEU A 1 148 ? -12.508 -8.75 -10.898 1 98.44 148 LEU A O 1
ATOM 1048 N N . TRP A 1 149 ? -12.227 -6.781 -9.922 1 98.25 149 TRP A N 1
ATOM 1049 C CA . TRP A 1 149 ? -12.914 -5.996 -10.938 1 98.25 149 TRP A CA 1
ATOM 1050 C C . TRP A 1 149 ? -11.961 -5.012 -11.609 1 98.25 149 TRP A C 1
ATOM 1052 O O . TRP A 1 149 ? -11.242 -4.277 -10.93 1 98.25 149 TRP A O 1
ATOM 1062 N N . ASP A 1 150 ? -11.898 -5.059 -12.906 1 97.69 150 ASP A N 1
ATOM 1063 C CA . ASP A 1 150 ? -11.07 -4.113 -13.656 1 97.69 150 ASP A CA 1
ATOM 1064 C C . ASP A 1 150 ? -11.617 -2.693 -13.523 1 97.69 150 ASP A C 1
ATOM 1066 O O . ASP A 1 150 ? -12.734 -2.406 -13.961 1 97.69 150 ASP A O 1
ATOM 1070 N N . ALA A 1 151 ? -10.852 -1.829 -13.047 1 96.62 151 ALA A N 1
ATOM 1071 C CA . ALA A 1 151 ? -11.297 -0.472 -12.734 1 96.62 151 ALA A CA 1
ATOM 1072 C C . ALA A 1 151 ? -11.414 0.37 -14 1 96.62 151 ALA A C 1
ATOM 1074 O O . ALA A 1 151 ? -12.023 1.443 -13.984 1 96.62 151 ALA A O 1
ATOM 1075 N N . PHE A 1 152 ? -10.938 -0.111 -15.094 1 97.62 152 PHE A N 1
ATOM 1076 C CA . PHE A 1 152 ? -10.836 0.707 -16.297 1 97.62 152 PHE A CA 1
ATOM 1077 C C . PHE A 1 152 ? -11.875 0.282 -17.328 1 97.62 152 PHE A C 1
ATOM 1079 O O . PHE A 1 152 ? -12.438 1.123 -18.031 1 97.62 152 PHE A O 1
ATOM 1086 N N . ASN A 1 153 ? -12.133 -1.028 -17.391 1 97.19 153 ASN A N 1
ATOM 1087 C CA . ASN A 1 153 ? -13.039 -1.534 -18.422 1 97.19 153 ASN A CA 1
ATOM 1088 C C . ASN A 1 153 ? -14.375 -1.976 -17.828 1 97.19 153 ASN A C 1
ATOM 1090 O O . ASN A 1 153 ? -15.297 -2.338 -18.562 1 97.19 153 ASN A O 1
ATOM 1094 N N . ASN A 1 154 ? -14.469 -1.939 -16.578 1 96.88 154 ASN A N 1
ATOM 1095 C CA . ASN A 1 154 ? -15.719 -2.162 -15.844 1 96.88 154 ASN A CA 1
ATOM 1096 C C . ASN A 1 154 ? -16.25 -3.57 -16.078 1 96.88 154 ASN A C 1
ATOM 1098 O O . ASN A 1 154 ? -17.422 -3.738 -16.469 1 96.88 154 ASN A O 1
ATOM 1102 N N . TYR A 1 155 ? -15.43 -4.574 -15.883 1 97.19 155 TYR A N 1
ATOM 1103 C CA . TYR A 1 155 ? -15.852 -5.969 -15.906 1 97.19 155 TYR A CA 1
ATOM 1104 C C . TYR A 1 155 ? -14.984 -6.82 -14.984 1 97.19 155 TYR A C 1
ATOM 1106 O O . TYR A 1 155 ? -13.945 -6.363 -14.516 1 97.19 155 TYR A O 1
ATOM 1114 N N . HIS A 1 156 ? -15.406 -7.996 -14.695 1 97.12 156 HIS A N 1
ATOM 1115 C CA . HIS A 1 156 ? -14.711 -8.969 -13.859 1 97.12 156 HIS A CA 1
ATOM 1116 C C . HIS A 1 156 ? -13.383 -9.383 -14.484 1 97.12 156 HIS A C 1
ATOM 1118 O O . HIS A 1 156 ? -13.266 -9.469 -15.711 1 97.12 156 HIS A O 1
ATOM 1124 N N . MET A 1 157 ? -12.391 -9.688 -13.672 1 96.56 157 MET A N 1
ATOM 1125 C CA . MET A 1 157 ? -11.07 -10.117 -14.125 1 96.56 157 MET A CA 1
ATOM 1126 C C . MET A 1 157 ? -11.18 -11.305 -15.07 1 96.56 157 MET A C 1
ATOM 1128 O O . MET A 1 157 ? -10.352 -11.477 -15.969 1 96.56 157 MET A O 1
ATOM 1132 N N . GLY A 1 158 ? -12.227 -12.086 -14.875 1 97.56 158 GLY A N 1
ATOM 1133 C CA . GLY A 1 158 ? -12.422 -13.234 -15.742 1 97.56 158 GLY A CA 1
ATOM 1134 C C . GLY A 1 158 ? -12.617 -12.867 -17.203 1 97.56 158 GLY A C 1
ATOM 1135 O O . GLY A 1 158 ? -12.289 -13.648 -18.094 1 97.56 158 GLY A O 1
ATOM 1136 N N . ILE A 1 159 ? -13.18 -11.672 -17.438 1 98.38 159 ILE A N 1
ATOM 1137 C CA . ILE A 1 159 ? -13.367 -11.203 -18.812 1 98.38 159 ILE A CA 1
ATOM 1138 C C . ILE A 1 159 ? -12.008 -10.938 -19.453 1 98.38 159 ILE A C 1
ATOM 1140 O O . ILE A 1 159 ? -11.82 -11.18 -20.641 1 98.38 159 ILE A O 1
ATOM 1144 N N . THR A 1 160 ? -11.016 -10.469 -18.672 1 98.31 160 THR A N 1
ATOM 1145 C CA . THR A 1 160 ? -9.68 -10.273 -19.203 1 98.31 160 THR A CA 1
ATOM 1146 C C . THR A 1 160 ? -9.07 -11.602 -19.641 1 98.31 160 THR A C 1
ATOM 1148 O O . THR A 1 160 ? -8.297 -11.656 -20.609 1 98.31 160 THR A O 1
ATOM 1151 N N . ALA A 1 161 ? -9.406 -12.688 -18.938 1 98.56 161 ALA A N 1
ATOM 1152 C CA . ALA A 1 161 ? -8.961 -14.016 -19.344 1 98.56 161 ALA A CA 1
ATOM 1153 C C . ALA A 1 161 ? -9.617 -14.445 -20.656 1 98.56 161 ALA A C 1
ATOM 1155 O O . ALA A 1 161 ? -8.969 -15.047 -21.516 1 98.56 161 ALA A O 1
ATOM 1156 N N . GLU A 1 162 ? -10.938 -14.148 -20.75 1 98.62 162 GLU A N 1
ATOM 1157 C CA . GLU A 1 162 ? -11.625 -14.406 -22.016 1 98.62 162 GLU A CA 1
ATOM 1158 C C . GLU A 1 162 ? -10.969 -13.648 -23.172 1 98.62 162 GLU A C 1
ATOM 1160 O O . GLU A 1 162 ? -10.828 -14.188 -24.266 1 98.62 162 GLU A O 1
ATOM 1165 N N . ASN A 1 163 ? -10.562 -12.367 -22.891 1 98.62 163 ASN A N 1
ATOM 1166 C CA . ASN A 1 163 ? -9.891 -11.562 -23.906 1 98.62 163 ASN A CA 1
ATOM 1167 C C . ASN A 1 163 ? -8.578 -12.203 -24.359 1 98.62 163 ASN A C 1
ATOM 1169 O O . ASN A 1 163 ? -8.258 -12.211 -25.547 1 98.62 163 ASN A O 1
ATOM 1173 N N . LEU A 1 164 ? -7.844 -12.75 -23.453 1 98.56 164 LEU A N 1
ATOM 1174 C CA . LEU A 1 164 ? -6.586 -13.414 -23.766 1 98.56 164 LEU A CA 1
ATOM 1175 C C . LEU A 1 164 ? -6.828 -14.688 -24.578 1 98.56 164 LEU A C 1
ATOM 1177 O O . LEU A 1 164 ? -6.078 -14.992 -25.5 1 98.56 164 LEU A O 1
ATOM 1181 N N . ALA A 1 165 ? -7.852 -15.445 -24.141 1 98.5 165 ALA A N 1
ATOM 1182 C CA . ALA A 1 165 ? -8.188 -16.672 -24.875 1 98.5 165 ALA A CA 1
ATOM 1183 C C . ALA A 1 165 ? -8.469 -16.375 -26.344 1 98.5 165 ALA A C 1
ATOM 1185 O O . ALA A 1 165 ? -8.008 -17.094 -27.219 1 98.5 165 ALA A O 1
ATOM 1186 N N . GLU A 1 166 ? -9.219 -15.328 -26.547 1 98.12 166 GLU A N 1
ATOM 1187 C CA . GLU A 1 166 ? -9.539 -14.914 -27.906 1 98.12 166 GLU A CA 1
ATOM 1188 C C . GLU A 1 166 ? -8.289 -14.445 -28.656 1 98.12 166 GLU A C 1
ATOM 1190 O O . GLU A 1 166 ? -8.023 -14.891 -29.766 1 98.12 166 GLU A O 1
ATOM 1195 N N . LYS A 1 167 ? -7.516 -13.617 -28.062 1 98.44 167 LYS A N 1
ATOM 1196 C CA . LYS A 1 167 ? -6.352 -13.008 -28.703 1 98.44 167 LYS A CA 1
ATOM 1197 C C . LYS A 1 167 ? -5.312 -14.062 -29.062 1 98.44 167 LYS A C 1
ATOM 1199 O O . LYS A 1 167 ? -4.668 -13.977 -30.109 1 98.44 167 LYS A O 1
ATOM 1204 N N . TYR A 1 168 ? -5.152 -15.086 -28.188 1 98.38 168 TYR A N 1
ATOM 1205 C CA . TYR A 1 168 ? -4.062 -16.047 -28.359 1 98.38 168 TYR A CA 1
ATOM 1206 C C . TYR A 1 168 ? -4.586 -17.375 -28.891 1 98.38 168 TYR A C 1
ATOM 1208 O O . TYR A 1 168 ? -3.816 -18.328 -29.062 1 98.38 168 TYR A O 1
ATOM 1216 N N . GLY A 1 169 ? -5.863 -17.453 -29.109 1 98.31 169 GLY A N 1
ATOM 1217 C CA . GLY A 1 169 ? -6.457 -18.672 -29.656 1 98.31 169 GLY A CA 1
ATOM 1218 C C . GLY A 1 169 ? -6.379 -19.844 -28.703 1 98.31 169 GLY A C 1
ATOM 1219 O O . GLY A 1 169 ? -6.035 -20.953 -29.109 1 98.31 169 GLY A O 1
ATOM 1220 N N . ILE A 1 170 ? -6.613 -19.609 -27.406 1 98.69 170 ILE A N 1
ATOM 1221 C CA . ILE A 1 170 ? -6.602 -20.672 -26.422 1 98.69 170 ILE A CA 1
ATOM 1222 C C . ILE A 1 170 ? -7.973 -21.344 -26.359 1 98.69 170 ILE A C 1
ATOM 1224 O O . ILE A 1 170 ? -8.977 -20.688 -26.078 1 98.69 170 ILE A O 1
ATOM 1228 N N . THR A 1 171 ? -8.039 -22.625 -26.516 1 98.12 171 THR A N 1
ATOM 1229 C CA . THR A 1 171 ? -9.312 -23.344 -26.562 1 98.12 171 THR A CA 1
ATOM 1230 C C . THR A 1 171 ? -9.766 -23.734 -25.156 1 98.12 171 THR A C 1
ATOM 1232 O O . THR A 1 171 ? -8.945 -23.812 -24.234 1 98.12 171 THR A O 1
ATOM 1235 N N . ARG A 1 172 ? -11.047 -23.922 -25.062 1 97.88 172 ARG A N 1
ATOM 1236 C CA . ARG A 1 172 ? -11.633 -24.438 -23.812 1 97.88 172 ARG A CA 1
ATOM 1237 C C . ARG A 1 172 ? -10.984 -25.75 -23.406 1 97.88 172 ARG A C 1
ATOM 1239 O O . ARG A 1 172 ? -10.68 -25.969 -22.234 1 97.88 172 ARG A O 1
ATOM 1246 N N . GLU A 1 173 ? -10.781 -26.609 -24.328 1 98.19 173 GLU A N 1
ATOM 1247 C CA . GLU A 1 173 ? -10.172 -27.906 -24.062 1 98.19 173 GLU A CA 1
ATOM 1248 C C . GLU A 1 173 ? -8.758 -27.766 -23.5 1 98.19 173 GLU A C 1
ATOM 1250 O O . GLU A 1 173 ? -8.398 -28.438 -22.547 1 98.19 173 GLU A O 1
ATOM 1255 N N . ALA A 1 174 ? -7.992 -26.906 -24.094 1 98.62 174 ALA A N 1
ATOM 1256 C CA . ALA A 1 174 ? -6.633 -26.656 -23.625 1 98.62 174 ALA A CA 1
ATOM 1257 C C . ALA A 1 174 ? -6.637 -26.125 -22.188 1 98.62 174 ALA A C 1
ATOM 1259 O O . ALA A 1 174 ? -5.781 -26.484 -21.375 1 98.62 174 ALA A O 1
ATOM 1260 N N . MET A 1 175 ? -7.578 -25.25 -21.938 1 98.81 175 MET A N 1
ATOM 1261 C CA . MET A 1 175 ? -7.688 -24.672 -20.594 1 98.81 175 MET A CA 1
ATOM 1262 C C . MET A 1 175 ? -8.008 -25.75 -19.562 1 98.81 175 MET A C 1
ATOM 1264 O O . MET A 1 175 ? -7.398 -25.781 -18.5 1 98.81 175 MET A O 1
ATOM 1268 N N . ASP A 1 176 ? -8.953 -26.547 -19.859 1 98.69 176 ASP A N 1
ATOM 1269 C CA . ASP A 1 176 ? -9.367 -27.594 -18.922 1 98.69 176 ASP A CA 1
ATOM 1270 C C . ASP A 1 176 ? -8.258 -28.625 -18.719 1 98.69 176 ASP A C 1
ATOM 1272 O O . ASP A 1 176 ? -8.078 -29.125 -17.609 1 98.69 176 ASP A O 1
ATOM 1276 N N . GLU A 1 177 ? -7.59 -28.953 -19.781 1 98.69 177 GLU A N 1
ATOM 1277 C CA . GLU A 1 177 ? -6.449 -29.859 -19.656 1 98.69 177 GLU A CA 1
ATOM 1278 C C . GLU A 1 177 ? -5.363 -29.266 -18.766 1 98.69 177 GLU A C 1
ATOM 1280 O O . GLU A 1 177 ? -4.793 -29.969 -17.938 1 98.69 177 GLU A O 1
ATOM 1285 N N . PHE A 1 178 ? -5.062 -28.062 -19.016 1 98.75 178 PHE A N 1
ATOM 1286 C CA . PHE A 1 178 ? -4.074 -27.359 -18.203 1 98.75 178 PHE A CA 1
ATOM 1287 C C . PHE A 1 178 ? -4.48 -27.344 -16.734 1 98.75 178 PHE A C 1
ATOM 1289 O O . PHE A 1 178 ? -3.658 -27.609 -15.852 1 98.75 178 PHE A O 1
ATOM 1296 N N . ALA A 1 179 ? -5.742 -26.984 -16.453 1 98.75 179 ALA A N 1
ATOM 1297 C CA . ALA A 1 179 ? -6.266 -26.906 -15.086 1 98.75 179 ALA A CA 1
ATOM 1298 C C . ALA A 1 179 ? -6.195 -28.281 -14.406 1 98.75 179 ALA A C 1
ATOM 1300 O O . ALA A 1 179 ? -5.805 -28.375 -13.242 1 98.75 179 ALA A O 1
ATOM 1301 N N . ALA A 1 180 ? -6.598 -29.297 -15.133 1 98.69 180 ALA A N 1
ATOM 1302 C CA . ALA A 1 180 ? -6.527 -30.656 -14.594 1 98.69 180 ALA A CA 1
ATOM 1303 C C . ALA A 1 180 ? -5.09 -31.031 -14.266 1 98.69 180 ALA A C 1
ATOM 1305 O O . ALA A 1 180 ? -4.828 -31.672 -13.234 1 98.69 180 ALA A O 1
ATOM 1306 N N . ALA A 1 181 ? -4.195 -30.703 -15.148 1 98.56 181 ALA A N 1
ATOM 1307 C CA . ALA A 1 181 ? -2.785 -31 -14.914 1 98.56 181 ALA A CA 1
ATOM 1308 C C . ALA A 1 181 ? -2.279 -30.281 -13.664 1 98.56 181 ALA A C 1
ATOM 1310 O O . ALA A 1 181 ? -1.521 -30.859 -12.875 1 98.56 181 ALA A O 1
ATOM 1311 N N . SER A 1 182 ? -2.637 -29 -13.492 1 98.75 182 SER A N 1
ATOM 1312 C CA . SER A 1 182 ? -2.25 -28.266 -12.289 1 98.75 182 SER A CA 1
ATOM 1313 C C . SER A 1 182 ? -2.752 -28.953 -11.031 1 98.75 182 SER A C 1
ATOM 1315 O O . SER A 1 182 ? -2.023 -29.062 -10.039 1 98.75 182 SER A O 1
ATOM 1317 N N . GLN A 1 183 ? -3.986 -29.438 -11.07 1 98.62 183 GLN A N 1
ATOM 1318 C CA . GLN A 1 183 ? -4.59 -30.141 -9.953 1 98.62 183 GLN A CA 1
ATOM 1319 C C . GLN A 1 183 ? -3.838 -31.438 -9.664 1 98.62 183 GLN A C 1
ATOM 1321 O O . GLN A 1 183 ? -3.553 -31.766 -8.508 1 98.62 183 GLN A O 1
ATOM 1326 N N . GLN A 1 184 ? -3.523 -32.156 -10.656 1 98 184 GLN A N 1
ATOM 1327 C CA . GLN A 1 184 ? -2.824 -33.438 -10.5 1 98 184 GLN A CA 1
ATOM 1328 C C . GLN A 1 184 ? -1.426 -33.219 -9.922 1 98 184 GLN A C 1
ATOM 1330 O O . GLN A 1 184 ? -0.995 -33.969 -9.047 1 98 184 GLN A O 1
ATOM 1335 N N . LYS A 1 185 ? -0.713 -32.25 -10.453 1 98.5 185 LYS A N 1
ATOM 1336 C CA . LYS A 1 185 ? 0.62 -31.938 -9.945 1 98.5 185 LYS A CA 1
ATOM 1337 C C . LYS A 1 185 ? 0.571 -31.562 -8.469 1 98.5 185 LYS A C 1
ATOM 1339 O O . LYS A 1 185 ? 1.4 -32.031 -7.676 1 98.5 185 LYS A O 1
ATOM 1344 N N . ALA A 1 186 ? -0.395 -30.719 -8.078 1 98.69 186 ALA A N 1
ATOM 1345 C CA . ALA A 1 186 ? -0.517 -30.281 -6.688 1 98.69 186 ALA A CA 1
ATOM 1346 C C . ALA A 1 186 ? -0.86 -31.453 -5.77 1 98.69 186 ALA A C 1
ATOM 1348 O O . ALA A 1 186 ? -0.309 -31.562 -4.672 1 98.69 186 ALA A O 1
ATOM 1349 N N . ALA A 1 187 ? -1.78 -32.281 -6.23 1 97.75 187 ALA A N 1
ATOM 1350 C CA . ALA A 1 187 ? -2.156 -33.438 -5.453 1 97.75 187 ALA A CA 1
ATOM 1351 C C . ALA A 1 187 ? -0.96 -34.375 -5.242 1 97.75 187 ALA A C 1
ATOM 1353 O O . ALA A 1 187 ? -0.754 -34.875 -4.141 1 97.75 187 ALA A O 1
ATOM 1354 N N . ALA A 1 188 ? -0.231 -34.625 -6.277 1 97.75 188 ALA A N 1
ATOM 1355 C CA . ALA A 1 188 ? 0.966 -35.438 -6.184 1 97.75 188 ALA A CA 1
ATOM 1356 C C . ALA A 1 188 ? 1.983 -34.844 -5.223 1 97.75 188 ALA A C 1
ATOM 1358 O O . ALA A 1 188 ? 2.598 -35.562 -4.426 1 97.75 188 ALA A O 1
ATOM 1359 N N . ALA A 1 189 ? 2.201 -33.531 -5.336 1 98.31 189 ALA A N 1
ATOM 1360 C CA . ALA A 1 189 ? 3.143 -32.844 -4.465 1 98.31 189 ALA A CA 1
ATOM 1361 C C . ALA A 1 189 ? 2.748 -33 -2.998 1 98.31 189 ALA A C 1
ATOM 1363 O O . ALA A 1 189 ? 3.605 -33.156 -2.133 1 98.31 189 ALA A O 1
ATOM 1364 N N . ILE A 1 190 ? 1.486 -32.844 -2.719 1 98.12 190 ILE A N 1
ATOM 1365 C CA . ILE A 1 190 ? 0.985 -33 -1.358 1 98.12 190 ILE A CA 1
ATOM 1366 C C . ILE A 1 190 ? 1.244 -34.438 -0.872 1 98.12 190 ILE A C 1
ATOM 1368 O O . ILE A 1 190 ? 1.754 -34.625 0.233 1 98.12 190 ILE A O 1
ATOM 1372 N N . ARG A 1 191 ? 0.9 -35.375 -1.717 1 97.19 191 ARG A N 1
ATOM 1373 C CA . ARG A 1 191 ? 1.097 -36.781 -1.362 1 97.19 191 ARG A CA 1
ATOM 1374 C C . ARG A 1 191 ? 2.568 -37.062 -1.101 1 97.19 191 ARG A C 1
ATOM 1376 O O . ARG A 1 191 ? 2.898 -37.875 -0.221 1 97.19 191 ARG A O 1
ATOM 1383 N N . GLU A 1 192 ? 3.41 -36.438 -1.827 1 97.62 192 GLU A N 1
ATOM 1384 C CA . GLU A 1 192 ? 4.848 -36.688 -1.724 1 97.62 192 GLU A CA 1
ATOM 1385 C C . GLU A 1 192 ? 5.473 -35.812 -0.633 1 97.62 192 GLU A C 1
ATOM 1387 O O . GLU A 1 192 ? 6.672 -35.938 -0.364 1 97.62 192 GLU A O 1
ATOM 1392 N N . GLY A 1 193 ? 4.742 -34.938 -0.036 1 97.75 193 GLY A N 1
ATOM 1393 C CA . GLY A 1 193 ? 5.199 -34.125 1.075 1 97.75 193 GLY A CA 1
ATOM 1394 C C . GLY A 1 193 ? 6.082 -32.969 0.641 1 97.75 193 GLY A C 1
ATOM 1395 O O . GLY A 1 193 ? 6.895 -32.469 1.424 1 97.75 193 GLY A O 1
ATOM 1396 N N . LYS A 1 194 ? 5.945 -32.5 -0.563 1 97.75 194 LYS A N 1
ATOM 1397 C CA . LYS A 1 194 ? 6.832 -31.5 -1.134 1 97.75 194 LYS A CA 1
ATOM 1398 C C . LYS A 1 194 ? 6.633 -30.141 -0.458 1 97.75 194 LYS A C 1
ATOM 1400 O O . LYS A 1 194 ? 7.543 -29.312 -0.435 1 97.75 194 LYS A O 1
ATOM 1405 N N . PHE A 1 195 ? 5.422 -29.922 0.11 1 98.44 195 PHE A N 1
ATOM 1406 C CA . PHE A 1 195 ? 5.109 -28.609 0.649 1 98.44 195 PHE A CA 1
ATOM 1407 C C . PHE A 1 195 ? 5.352 -28.562 2.154 1 98.44 195 PHE A C 1
ATOM 1409 O O . PHE A 1 195 ? 5.25 -27.516 2.775 1 98.44 195 PHE A O 1
ATOM 1416 N N . LYS A 1 196 ? 5.695 -29.609 2.812 1 97.38 196 LYS A N 1
ATOM 1417 C CA . LYS A 1 196 ? 5.777 -29.719 4.266 1 97.38 196 LYS A CA 1
ATOM 1418 C C . LYS A 1 196 ? 6.805 -28.734 4.824 1 97.38 196 LYS A C 1
ATOM 1420 O O . LYS A 1 196 ? 6.578 -28.109 5.867 1 97.38 196 LYS A O 1
ATOM 1425 N N . GLY A 1 197 ? 7.875 -28.562 4.121 1 97.38 197 GLY A N 1
ATOM 1426 C CA . GLY A 1 197 ? 8.938 -27.688 4.602 1 97.38 197 GLY A CA 1
ATOM 1427 C C . GLY A 1 197 ? 8.602 -26.219 4.504 1 97.38 197 GLY A C 1
ATOM 1428 O O . GLY A 1 197 ? 9.164 -25.391 5.223 1 97.38 197 GLY A O 1
ATOM 1429 N N . GLN A 1 198 ? 7.688 -25.891 3.645 1 98.56 198 GLN A N 1
ATOM 1430 C CA . GLN A 1 198 ? 7.391 -24.484 3.426 1 98.56 198 GLN A CA 1
ATOM 1431 C C . GLN A 1 198 ? 6.145 -24.047 4.195 1 98.56 198 GLN A C 1
ATOM 1433 O O . GLN A 1 198 ? 5.887 -22.859 4.359 1 98.56 198 GLN A O 1
ATOM 1438 N N . ILE A 1 199 ? 5.367 -24.953 4.809 1 98.88 199 ILE A N 1
ATOM 1439 C CA . ILE A 1 199 ? 4.082 -24.609 5.406 1 98.88 199 ILE A CA 1
ATOM 1440 C C . ILE A 1 199 ? 4.219 -24.547 6.926 1 98.88 199 ILE A C 1
ATOM 1442 O O . ILE A 1 199 ? 4.738 -25.484 7.543 1 98.88 199 ILE A O 1
ATOM 1446 N N . VAL A 1 200 ? 3.807 -23.406 7.469 1 98.88 200 VAL A N 1
ATOM 1447 C CA . VAL A 1 200 ? 3.652 -23.25 8.914 1 98.88 200 VAL A CA 1
ATOM 1448 C C . VAL A 1 200 ? 2.238 -23.656 9.328 1 98.88 200 VAL A C 1
ATOM 1450 O O . VAL A 1 200 ? 1.267 -22.984 8.953 1 98.88 200 VAL A O 1
ATOM 1453 N N . PRO A 1 201 ? 2.107 -24.703 10.086 1 98.75 201 PRO A N 1
ATOM 1454 C CA . PRO A 1 201 ? 0.765 -25.125 10.492 1 98.75 201 PRO A CA 1
ATOM 1455 C C . PRO A 1 201 ? 0.035 -24.047 11.305 1 98.75 201 PRO A C 1
ATOM 1457 O O . PRO A 1 201 ? 0.645 -23.391 12.141 1 98.75 201 PRO A O 1
ATOM 1460 N N . VAL A 1 202 ? -1.179 -23.844 11 1 98.62 202 VAL A N 1
ATOM 1461 C CA . VAL A 1 202 ? -2.025 -22.906 11.727 1 98.62 202 VAL A CA 1
ATOM 1462 C C . VAL A 1 202 ? -2.996 -23.672 12.625 1 98.62 202 VAL A C 1
ATOM 1464 O O . VAL A 1 202 ? -3.697 -24.578 12.164 1 98.62 202 VAL A O 1
ATOM 1467 N N . GLU A 1 203 ? -3.094 -23.297 13.867 1 97.5 203 GLU A N 1
ATOM 1468 C CA . GLU A 1 203 ? -4.062 -23.891 14.781 1 97.5 203 GLU A CA 1
ATOM 1469 C C . GLU A 1 203 ? -5.395 -23.156 14.734 1 97.5 203 GLU A C 1
ATOM 1471 O O . GLU A 1 203 ? -5.453 -21.953 15.016 1 97.5 203 GLU A O 1
ATOM 1476 N N . ILE A 1 204 ? -6.355 -23.844 14.383 1 96.44 204 ILE A N 1
ATOM 1477 C CA . ILE A 1 204 ? -7.688 -23.266 14.273 1 96.44 204 ILE A CA 1
ATOM 1478 C C . ILE A 1 204 ? -8.508 -23.609 15.516 1 96.44 204 ILE A C 1
ATOM 1480 O O . ILE A 1 204 ? -8.852 -24.766 15.742 1 96.44 204 ILE A O 1
ATOM 1484 N N . PRO A 1 205 ? -8.82 -22.609 16.234 1 91.69 205 PRO A N 1
ATOM 1485 C CA . PRO A 1 205 ? -9.617 -22.875 17.438 1 91.69 205 PRO A CA 1
ATOM 1486 C C . PRO A 1 205 ? -10.969 -23.516 17.125 1 91.69 205 PRO A C 1
ATOM 1488 O O . PRO A 1 205 ? -11.609 -23.156 16.125 1 91.69 205 PRO A O 1
ATOM 1491 N N . GLN A 1 206 ? -11.312 -24.484 17.953 1 91.06 206 GLN A N 1
ATOM 1492 C CA . GLN A 1 206 ? -12.609 -25.141 17.859 1 91.06 206 GLN A CA 1
ATOM 1493 C C . GLN A 1 206 ? -13.516 -24.781 19.031 1 91.06 206 GLN A C 1
ATOM 1495 O O . GLN A 1 206 ? -13.031 -24.406 20.094 1 91.06 206 GLN A O 1
ATOM 1500 N N . ARG A 1 207 ? -14.953 -24.906 18.891 1 87.38 207 ARG A N 1
ATOM 1501 C CA . ARG A 1 207 ? -15.891 -24.641 19.984 1 87.38 207 ARG A CA 1
ATOM 1502 C C . ARG A 1 207 ? -15.695 -25.609 21.125 1 87.38 207 ARG A C 1
ATOM 1504 O O . ARG A 1 207 ? -15.703 -25.219 22.297 1 87.38 207 ARG A O 1
ATOM 1511 N N . LYS A 1 208 ? -15.516 -26.781 20.766 1 86.94 208 LYS A N 1
ATOM 1512 C CA . LYS A 1 208 ? -15.242 -27.844 21.734 1 86.94 208 LYS A CA 1
ATOM 1513 C C . LYS A 1 208 ? -14.062 -28.703 21.281 1 86.94 208 LYS A C 1
ATOM 1515 O O . LYS A 1 208 ? -13.922 -29 20.094 1 86.94 208 LYS A O 1
ATOM 1520 N N . GLY A 1 209 ? -13.203 -28.922 22.219 1 91.88 209 GLY A N 1
ATOM 1521 C CA . GLY A 1 209 ? -12.094 -29.812 21.906 1 91.88 209 GLY A CA 1
ATOM 1522 C C . GLY A 1 209 ? -10.82 -29.078 21.547 1 91.88 209 GLY A C 1
ATOM 1523 O O . GLY A 1 209 ? -10.734 -27.859 21.719 1 91.88 209 GLY A O 1
ATOM 1524 N N . ASP A 1 210 ? -9.781 -29.844 21.156 1 94.44 210 ASP A N 1
ATOM 1525 C CA . ASP A 1 210 ? -8.477 -29.328 20.766 1 94.44 210 ASP A CA 1
ATOM 1526 C C . ASP A 1 210 ? -8.547 -28.594 19.438 1 94.44 210 ASP A C 1
ATOM 1528 O O . ASP A 1 210 ? -9.383 -28.922 18.594 1 94.44 210 ASP A O 1
ATOM 1532 N N . PRO A 1 211 ? -7.68 -27.562 19.219 1 95.5 211 PRO A N 1
ATOM 1533 C CA . PRO A 1 211 ? -7.633 -26.906 17.906 1 95.5 211 PRO A CA 1
ATOM 1534 C C . PRO A 1 211 ? -7.297 -27.859 16.766 1 95.5 211 PRO A C 1
ATOM 1536 O O . PRO A 1 211 ? -6.586 -28.844 16.969 1 95.5 211 PRO A O 1
ATOM 1539 N N . VAL A 1 212 ? -7.871 -27.547 15.625 1 96.12 212 VAL A N 1
ATOM 1540 C CA . VAL A 1 212 ? -7.527 -28.281 14.406 1 96.12 212 VAL A CA 1
ATOM 1541 C C . VAL A 1 212 ? -6.25 -27.703 13.805 1 96.12 212 VAL A C 1
ATOM 1543 O O . VAL A 1 212 ? -6.125 -26.484 13.656 1 96.12 212 VAL A O 1
ATOM 1546 N N . VAL A 1 213 ? -5.355 -28.578 13.492 1 97.81 213 VAL A N 1
ATOM 1547 C CA . VAL A 1 213 ? -4.109 -28.156 12.867 1 97.81 213 VAL A CA 1
ATOM 1548 C C . VAL A 1 213 ? -4.281 -28.109 11.352 1 97.81 213 VAL A C 1
ATOM 1550 O O . VAL A 1 213 ? -4.477 -29.141 10.711 1 97.81 213 VAL A O 1
ATOM 1553 N N . PHE A 1 214 ? -4.262 -26.938 10.781 1 98.5 214 PHE A N 1
ATOM 1554 C CA . PHE A 1 214 ? -4.379 -26.719 9.344 1 98.5 214 PHE A CA 1
ATOM 1555 C C . PHE A 1 214 ? -3.004 -26.609 8.703 1 98.5 214 PHE A C 1
ATOM 1557 O O . PHE A 1 214 ? -2.328 -25.594 8.844 1 98.5 214 PHE A O 1
ATOM 1564 N N . ASP A 1 215 ? -2.627 -27.672 7.949 1 98.62 215 ASP A N 1
ATOM 1565 C CA . ASP A 1 215 ? -1.255 -27.703 7.453 1 98.62 215 ASP A CA 1
ATOM 1566 C C . ASP A 1 215 ? -1.198 -28.219 6.016 1 98.62 215 ASP A C 1
ATOM 1568 O O . ASP A 1 215 ? -0.134 -28.609 5.531 1 98.62 215 ASP A O 1
ATOM 1572 N N . THR A 1 216 ? -2.281 -28.297 5.406 1 98.69 216 THR A N 1
ATOM 1573 C CA . THR A 1 216 ? -2.363 -28.766 4.031 1 98.69 216 THR A CA 1
ATOM 1574 C C . THR A 1 216 ? -3.268 -27.875 3.199 1 98.69 216 THR A C 1
ATOM 1576 O O . THR A 1 216 ? -4.359 -27.5 3.641 1 98.69 216 THR A O 1
ATOM 1579 N N . ASP A 1 217 ? -2.783 -27.516 2.027 1 98.81 217 ASP A N 1
ATOM 1580 C CA . ASP A 1 217 ? -3.586 -26.688 1.135 1 98.81 217 ASP A CA 1
ATOM 1581 C C . ASP A 1 217 ? -4.949 -27.312 0.875 1 98.81 217 ASP A C 1
ATOM 1583 O O . ASP A 1 217 ? -5.039 -28.5 0.567 1 98.81 217 ASP A O 1
ATOM 1587 N N . GLU A 1 218 ? -5.945 -26.516 0.922 1 98 218 GLU A N 1
ATOM 1588 C CA . GLU A 1 218 ? -7.328 -26.984 0.954 1 98 218 GLU A CA 1
ATOM 1589 C C . GLU A 1 218 ? -7.898 -27.109 -0.455 1 98 218 GLU A C 1
ATOM 1591 O O . GLU A 1 218 ? -8.867 -27.844 -0.671 1 98 218 GLU A O 1
ATOM 1596 N N . GLY A 1 219 ? -7.305 -26.484 -1.427 1 97.06 219 GLY A N 1
ATOM 1597 C CA . GLY A 1 219 ? -7.883 -26.297 -2.748 1 97.06 219 GLY A CA 1
ATOM 1598 C C . GLY A 1 219 ? -7.711 -27.5 -3.65 1 97.06 219 GLY A C 1
ATOM 1599 O O . GLY A 1 219 ? -8.641 -27.891 -4.359 1 97.06 219 GLY A O 1
ATOM 1600 N N . PRO A 1 220 ? -6.547 -28.188 -3.646 1 97.75 220 PRO A N 1
ATOM 1601 C CA . PRO A 1 220 ? -6.273 -29.266 -4.598 1 97.75 220 PRO A CA 1
ATOM 1602 C C . PRO A 1 220 ? -7.277 -30.422 -4.488 1 97.75 220 PRO A C 1
ATOM 1604 O O . PRO A 1 220 ? -7.68 -30.781 -3.383 1 97.75 220 PRO A O 1
ATOM 1607 N N . ARG A 1 221 ? -7.738 -30.844 -5.621 1 92.31 221 ARG A N 1
ATOM 1608 C CA . ARG A 1 221 ? -8.711 -31.922 -5.727 1 92.31 221 ARG A CA 1
ATOM 1609 C C . ARG A 1 221 ? -8.367 -32.875 -6.879 1 92.31 221 ARG A C 1
ATOM 1611 O O . ARG A 1 221 ? -7.59 -32.5 -7.766 1 92.31 221 ARG A O 1
ATOM 1618 N N . ASP A 1 222 ? -8.938 -33.969 -6.793 1 91.12 222 ASP A N 1
ATOM 1619 C CA . ASP A 1 222 ? -8.781 -34.906 -7.887 1 91.12 222 ASP A CA 1
ATOM 1620 C C . ASP A 1 222 ? -9.805 -34.656 -8.992 1 91.12 222 ASP A C 1
ATOM 1622 O O . ASP A 1 222 ? -10.992 -34.906 -8.812 1 91.12 222 ASP A O 1
ATOM 1626 N N . VAL A 1 223 ? -9.312 -34.156 -10.055 1 94.62 223 VAL A N 1
ATOM 1627 C CA . VAL A 1 223 ? -10.227 -33.844 -11.156 1 94.62 223 VAL A CA 1
ATOM 1628 C C . VAL A 1 223 ? -9.555 -34.188 -12.492 1 94.62 223 VAL A C 1
ATOM 1630 O O . VAL A 1 223 ? -8.328 -34.25 -12.578 1 94.62 223 VAL A O 1
ATOM 1633 N N . THR A 1 224 ? -10.375 -34.5 -13.469 1 95.94 224 THR A N 1
ATOM 1634 C CA . THR A 1 224 ? -9.906 -34.75 -14.828 1 95.94 224 THR A CA 1
ATOM 1635 C C . THR A 1 224 ? -10.383 -33.656 -15.773 1 95.94 224 THR A C 1
ATOM 1637 O O . THR A 1 224 ? -11.297 -32.906 -15.445 1 95.94 224 THR A O 1
ATOM 1640 N N . ALA A 1 225 ? -9.688 -33.562 -16.906 1 97.38 225 ALA A N 1
ATOM 1641 C CA . ALA A 1 225 ? -10.109 -32.625 -17.922 1 97.38 225 ALA A CA 1
ATOM 1642 C C . ALA A 1 225 ? -11.555 -32.875 -18.344 1 97.38 225 ALA A C 1
ATOM 1644 O O . ALA A 1 225 ? -12.297 -31.922 -18.641 1 97.38 225 ALA A O 1
ATOM 1645 N N . GLU A 1 226 ? -11.953 -34.094 -18.391 1 96.81 226 GLU A N 1
ATOM 1646 C CA . GLU A 1 226 ? -13.305 -34.469 -18.766 1 96.81 226 GLU A CA 1
ATOM 1647 C C . GLU A 1 226 ? -14.336 -33.906 -17.781 1 96.81 226 GLU A C 1
ATOM 1649 O O . GLU A 1 226 ? -15.367 -33.375 -18.188 1 96.81 226 GLU A O 1
ATOM 1654 N N . LYS A 1 227 ? -14.062 -34.094 -16.578 1 95.69 227 LYS A N 1
ATOM 1655 C CA . LYS A 1 227 ? -14.969 -33.562 -15.555 1 95.69 227 LYS A CA 1
ATOM 1656 C C . LYS A 1 227 ? -15.078 -32.031 -15.648 1 95.69 227 LYS A C 1
ATOM 1658 O O . LYS A 1 227 ? -16.172 -31.484 -15.484 1 95.69 227 LYS A O 1
ATOM 1663 N N . LEU A 1 228 ? -13.953 -31.391 -15.867 1 97.25 228 LEU A N 1
ATOM 1664 C CA . LEU A 1 228 ? -13.922 -29.938 -15.938 1 97.25 228 LEU A CA 1
ATOM 1665 C C . LEU A 1 228 ? -14.68 -29.438 -17.172 1 97.25 228 LEU A C 1
ATOM 1667 O O . LEU A 1 228 ? -15.258 -28.344 -17.141 1 97.25 228 LEU A O 1
ATOM 1671 N N . SER A 1 229 ? -14.688 -30.234 -18.25 1 95.88 229 SER A N 1
ATOM 1672 C CA . SER A 1 229 ? -15.305 -29.828 -19.5 1 95.88 229 SER A CA 1
ATOM 1673 C C . SER A 1 229 ? -16.812 -29.641 -19.344 1 95.88 229 SER A C 1
ATOM 1675 O O . SER A 1 229 ? -17.438 -28.938 -20.141 1 95.88 229 SER A O 1
ATOM 1677 N N . GLY A 1 230 ? -17.344 -30.203 -18.328 1 95.5 230 GLY A N 1
ATOM 1678 C CA . GLY A 1 230 ? -18.781 -30.109 -18.109 1 95.5 230 GLY A CA 1
ATOM 1679 C C . GLY A 1 230 ? -19.188 -28.844 -17.359 1 95.5 230 GLY A C 1
ATOM 1680 O O . GLY A 1 230 ? -20.375 -28.531 -17.266 1 95.5 230 GLY A O 1
ATOM 1681 N N . MET A 1 231 ? -18.281 -28.094 -16.953 1 96.38 231 MET A N 1
ATOM 1682 C CA . MET A 1 231 ? -18.562 -26.906 -16.172 1 96.38 231 MET A CA 1
ATOM 1683 C C . MET A 1 231 ? -19.031 -25.75 -17.062 1 96.38 231 MET A C 1
ATOM 1685 O O . MET A 1 231 ? -18.531 -25.594 -18.172 1 96.38 231 MET A O 1
ATOM 1689 N N . ARG A 1 232 ? -19.891 -24.938 -16.609 1 96.25 232 ARG A N 1
ATOM 1690 C CA . ARG A 1 232 ? -20.422 -23.797 -17.344 1 96.25 232 ARG A CA 1
ATOM 1691 C C . ARG A 1 232 ? -19.469 -22.609 -17.297 1 96.25 232 ARG A C 1
ATOM 1693 O O . ARG A 1 232 ? -18.75 -22.422 -16.312 1 96.25 232 ARG A O 1
ATOM 1700 N N . PRO A 1 233 ? -19.547 -21.75 -18.312 1 97.38 233 PRO A N 1
ATOM 1701 C CA . PRO A 1 233 ? -18.766 -20.5 -18.25 1 97.38 233 PRO A CA 1
ATOM 1702 C C . PRO A 1 233 ? -19.125 -19.641 -17.047 1 97.38 233 PRO A C 1
ATOM 1704 O O . PRO A 1 233 ? -20.297 -19.547 -16.672 1 97.38 233 PRO A O 1
ATOM 1707 N N . ALA A 1 234 ? -18.141 -18.953 -16.547 1 96.31 234 ALA A N 1
ATOM 1708 C CA . ALA A 1 234 ? -18.328 -18.25 -15.281 1 96.31 234 ALA A CA 1
ATOM 1709 C C . ALA A 1 234 ? -18.562 -16.766 -15.508 1 96.31 234 ALA A C 1
ATOM 1711 O O . ALA A 1 234 ? -19.234 -16.109 -14.703 1 96.31 234 ALA A O 1
ATOM 1712 N N . PHE A 1 235 ? -18.156 -16.188 -16.641 1 95.69 235 PHE A N 1
ATOM 1713 C CA . PHE A 1 235 ? -18.078 -14.734 -16.703 1 95.69 235 PHE A CA 1
ATOM 1714 C C . PHE A 1 235 ? -18.812 -14.211 -17.953 1 95.69 235 PHE A C 1
ATOM 1716 O O . PHE A 1 235 ? -19.266 -13.07 -17.969 1 95.69 235 PHE A O 1
ATOM 1723 N N . LYS A 1 236 ? -18.766 -15.008 -18.938 1 94.06 236 LYS A N 1
ATOM 1724 C CA . LYS A 1 236 ? -19.453 -14.719 -20.203 1 94.06 236 LYS A CA 1
ATOM 1725 C C . LYS A 1 236 ? -20.297 -15.906 -20.641 1 94.06 236 LYS A C 1
ATOM 1727 O O . LYS A 1 236 ? -19.875 -17.062 -20.531 1 94.06 236 LYS A O 1
ATOM 1732 N N . LYS A 1 237 ? -21.578 -15.625 -21.062 1 93.12 237 LYS A N 1
ATOM 1733 C CA . LYS A 1 237 ? -22.516 -16.688 -21.422 1 93.12 237 LYS A CA 1
ATOM 1734 C C . LYS A 1 237 ? -21.875 -17.672 -22.406 1 93.12 237 LYS A C 1
ATOM 1736 O O . LYS A 1 237 ? -21.984 -18.875 -22.234 1 93.12 237 LYS A O 1
ATOM 1741 N N . ASP A 1 238 ? -21.25 -17.266 -23.406 1 93.44 238 ASP A N 1
ATOM 1742 C CA . ASP A 1 238 ? -20.609 -18.141 -24.375 1 93.44 238 ASP A CA 1
ATOM 1743 C C . ASP A 1 238 ? -19.094 -18.125 -24.234 1 93.44 238 ASP A C 1
ATOM 1745 O O . ASP A 1 238 ? -18.375 -18.25 -25.219 1 93.44 238 ASP A O 1
ATOM 1749 N N . GLY A 1 239 ? -18.703 -18.016 -22.938 1 96.75 239 GLY A N 1
ATOM 1750 C CA . GLY A 1 239 ? -17.281 -17.906 -22.703 1 96.75 239 GLY A CA 1
ATOM 1751 C C . GLY A 1 239 ? -16.594 -19.25 -22.531 1 96.75 239 GLY A C 1
ATOM 1752 O O . GLY A 1 239 ? -17.203 -20.297 -22.734 1 96.75 239 GLY A O 1
ATOM 1753 N N . SER A 1 240 ? -15.281 -19.219 -22.297 1 97.88 240 SER A N 1
ATOM 1754 C CA . SER A 1 240 ? -14.477 -20.438 -22.172 1 97.88 240 SER A CA 1
ATOM 1755 C C . SER A 1 240 ? -13.898 -20.562 -20.766 1 97.88 240 SER A C 1
ATOM 1757 O O . SER A 1 240 ? -13.438 -21.641 -20.391 1 97.88 240 SER A O 1
ATOM 1759 N N . VAL A 1 241 ? -13.906 -19.5 -20.016 1 98.5 241 VAL A N 1
ATOM 1760 C CA . VAL A 1 241 ? -13.359 -19.516 -18.672 1 98.5 241 VAL A CA 1
ATOM 1761 C C . VAL A 1 241 ? -14.422 -20.016 -17.688 1 98.5 241 VAL A C 1
ATOM 1763 O O . VAL A 1 241 ? -15.562 -19.547 -17.703 1 98.5 241 VAL A O 1
ATOM 1766 N N . THR A 1 242 ? -14.109 -20.984 -16.922 1 98.19 242 THR A N 1
ATOM 1767 C CA . THR A 1 242 ? -15.008 -21.578 -15.93 1 98.19 242 THR A CA 1
ATOM 1768 C C . THR A 1 242 ? -14.359 -21.562 -14.547 1 98.19 242 THR A C 1
ATOM 1770 O O . THR A 1 242 ? -13.18 -21.234 -14.406 1 98.19 242 THR A O 1
ATOM 1773 N N . ALA A 1 243 ? -15.156 -21.938 -13.562 1 96.69 243 ALA A N 1
ATOM 1774 C CA . ALA A 1 243 ? -14.609 -22.078 -12.211 1 96.69 243 ALA A CA 1
ATOM 1775 C C . ALA A 1 243 ? -13.555 -23.172 -12.156 1 96.69 243 ALA A C 1
ATOM 1777 O O . ALA A 1 243 ? -12.648 -23.125 -11.312 1 96.69 243 ALA A O 1
ATOM 1778 N N . GLY A 1 244 ? -13.633 -24.094 -13.062 1 97.56 244 GLY A N 1
ATOM 1779 C CA . GLY A 1 244 ? -12.727 -25.234 -13.07 1 97.56 244 GLY A CA 1
ATOM 1780 C C . GLY A 1 244 ? -11.367 -24.906 -13.664 1 97.56 244 GLY A C 1
ATOM 1781 O O . GLY A 1 244 ? -10.383 -25.594 -13.383 1 97.56 244 GLY A O 1
ATOM 1782 N N . ASN A 1 245 ? -11.336 -23.953 -14.555 1 98.44 245 ASN A N 1
ATOM 1783 C CA . ASN A 1 245 ? -10.062 -23.594 -15.172 1 98.44 245 ASN A CA 1
ATOM 1784 C C . ASN A 1 245 ? -9.609 -22.203 -14.758 1 98.44 245 ASN A C 1
ATOM 1786 O O . ASN A 1 245 ? -8.938 -21.5 -15.523 1 98.44 245 ASN A O 1
ATOM 1790 N N . ALA A 1 246 ? -10.055 -21.75 -13.57 1 98.44 246 ALA A N 1
ATOM 1791 C CA . ALA A 1 246 ? -9.656 -20.516 -12.898 1 98.44 246 ALA A CA 1
ATOM 1792 C C . ALA A 1 246 ? -9.234 -20.781 -11.461 1 98.44 246 ALA A C 1
ATOM 1794 O O . ALA A 1 246 ? -9.641 -21.781 -10.867 1 98.44 246 ALA A O 1
ATOM 1795 N N . SER A 1 247 ? -8.32 -19.938 -11.023 1 98.19 247 SER A N 1
ATOM 1796 C CA . SER A 1 247 ? -8.008 -20.047 -9.602 1 98.19 247 SER A CA 1
ATOM 1797 C C . SER A 1 247 ? -9.219 -19.703 -8.742 1 98.19 247 SER A C 1
ATOM 1799 O O . SER A 1 247 ? -10.141 -19.031 -9.195 1 98.19 247 SER A O 1
ATOM 1801 N N . SER A 1 248 ? -9.266 -20.188 -7.551 1 97.81 248 SER A N 1
ATOM 1802 C CA . SER A 1 248 ? -10.352 -19.938 -6.602 1 97.81 248 SER A CA 1
ATOM 1803 C C . SER A 1 248 ? -10.062 -18.719 -5.73 1 97.81 248 SER A C 1
ATOM 1805 O O . SER A 1 248 ? -9.031 -18.062 -5.902 1 97.81 248 SER A O 1
ATOM 1807 N N . LEU A 1 249 ? -11.016 -18.328 -4.93 1 98.38 249 LEU A N 1
ATOM 1808 C CA . LEU A 1 249 ? -10.844 -17.328 -3.881 1 98.38 249 LEU A CA 1
ATOM 1809 C C . LEU A 1 249 ? -10.242 -17.953 -2.627 1 98.38 249 LEU A C 1
ATOM 1811 O O . LEU A 1 249 ? -10.625 -19.062 -2.23 1 98.38 249 LEU A O 1
ATOM 1815 N N . ASN A 1 250 ? -9.258 -17.25 -2.07 1 98.88 250 ASN A N 1
ATOM 1816 C CA . ASN A 1 250 ? -8.492 -17.984 -1.073 1 98.88 250 ASN A CA 1
ATOM 1817 C C . ASN A 1 250 ? -7.973 -17.078 0.033 1 98.88 250 ASN A C 1
ATOM 1819 O O . ASN A 1 250 ? -7.996 -15.844 -0.107 1 98.88 250 ASN A O 1
ATOM 1823 N N . ASP A 1 251 ? -7.543 -17.672 1.118 1 98.88 251 ASP A N 1
ATOM 1824 C CA . ASP A 1 251 ? -6.945 -17.031 2.289 1 98.88 251 ASP A CA 1
ATOM 1825 C C . ASP A 1 251 ? -5.57 -17.625 2.594 1 98.88 251 ASP A C 1
ATOM 1827 O O . ASP A 1 251 ? -5.359 -18.828 2.438 1 98.88 251 ASP A O 1
ATOM 1831 N N . GLY A 1 252 ? -4.641 -16.75 2.924 1 98.88 252 GLY A N 1
ATOM 1832 C CA . GLY A 1 252 ? -3.318 -17.234 3.27 1 98.88 252 GLY A CA 1
ATOM 1833 C C . GLY A 1 252 ? -2.289 -16.141 3.426 1 98.88 252 GLY A C 1
ATOM 1834 O O . GLY A 1 252 ? -2.604 -14.961 3.254 1 98.88 252 GLY A O 1
ATOM 1835 N N . ALA A 1 253 ? -1.13 -16.516 3.854 1 98.94 253 ALA A N 1
ATOM 1836 C CA . ALA A 1 253 ? 0.005 -15.609 4.004 1 98.94 253 ALA A CA 1
ATOM 1837 C C . ALA A 1 253 ? 1.311 -16.297 3.607 1 98.94 253 ALA A C 1
ATOM 1839 O O . ALA A 1 253 ? 1.419 -17.516 3.668 1 98.94 253 ALA A O 1
ATOM 1840 N N . ALA A 1 254 ? 2.221 -15.555 3.123 1 99 254 ALA A N 1
ATOM 1841 C CA . ALA A 1 254 ? 3.578 -15.984 2.797 1 99 254 ALA A CA 1
ATOM 1842 C C . ALA A 1 254 ? 4.59 -14.883 3.107 1 99 254 ALA A C 1
ATOM 1844 O O . ALA A 1 254 ? 4.344 -13.711 2.828 1 99 254 ALA A O 1
ATOM 1845 N N . VAL A 1 255 ? 5.707 -15.273 3.76 1 98.94 255 VAL A N 1
ATOM 1846 C CA . VAL A 1 255 ? 6.691 -14.297 4.215 1 98.94 255 VAL A CA 1
ATOM 1847 C C . VAL A 1 255 ? 8.102 -14.844 4 1 98.94 255 VAL A C 1
ATOM 1849 O O . VAL A 1 255 ? 8.328 -16.062 4.105 1 98.94 255 VAL A O 1
ATOM 1852 N N . VAL A 1 256 ? 8.992 -13.953 3.678 1 98.94 256 VAL A N 1
ATOM 1853 C CA . VAL A 1 256 ? 10.406 -14.289 3.555 1 98.94 256 VAL A CA 1
ATOM 1854 C C . VAL A 1 256 ? 11.242 -13.32 4.391 1 98.94 256 VAL A C 1
ATOM 1856 O O . VAL A 1 256 ? 10.812 -12.195 4.66 1 98.94 256 VAL A O 1
ATOM 1859 N N . MET A 1 257 ? 12.336 -13.781 4.902 1 98.94 257 MET A N 1
ATOM 1860 C CA . MET A 1 257 ? 13.352 -12.945 5.531 1 98.94 257 MET A CA 1
ATOM 1861 C C . MET A 1 257 ? 14.516 -12.688 4.578 1 98.94 257 MET A C 1
ATOM 1863 O O . MET A 1 257 ? 15.125 -13.633 4.074 1 98.94 257 MET A O 1
ATOM 1867 N N . LEU A 1 258 ? 14.719 -11.398 4.25 1 98.88 258 LEU A N 1
ATOM 1868 C CA . LEU A 1 258 ? 15.805 -10.969 3.371 1 98.88 258 LEU A CA 1
ATOM 1869 C C . LEU A 1 258 ? 16.859 -10.211 4.156 1 98.88 258 LEU A C 1
ATOM 1871 O O . LEU A 1 258 ? 16.547 -9.43 5.055 1 98.88 258 LEU A O 1
ATOM 1875 N N . CYS A 1 259 ? 18.078 -10.383 3.822 1 98.5 259 CYS A N 1
ATOM 1876 C CA . CYS A 1 259 ? 19.125 -9.555 4.41 1 98.5 259 CYS A CA 1
ATOM 1877 C C . CYS A 1 259 ? 20.328 -9.461 3.479 1 98.5 259 CYS A C 1
ATOM 1879 O O . CYS A 1 259 ? 20.359 -10.086 2.418 1 98.5 259 CYS A O 1
ATOM 1881 N N . SER A 1 260 ? 21.219 -8.562 3.73 1 98.56 260 SER A N 1
ATOM 1882 C CA . SER A 1 260 ? 22.484 -8.547 3.002 1 98.56 260 SER A CA 1
ATOM 1883 C C . SER A 1 260 ? 23.281 -9.828 3.23 1 98.56 260 SER A C 1
ATOM 1885 O O . SER A 1 260 ? 23.172 -10.453 4.285 1 98.56 260 SER A O 1
ATOM 1887 N N . ALA A 1 261 ? 24.031 -10.227 2.209 1 98.25 261 ALA A N 1
ATOM 1888 C CA . ALA A 1 261 ? 24.875 -11.414 2.367 1 98.25 261 ALA A CA 1
ATOM 1889 C C . ALA A 1 261 ? 25.797 -11.266 3.568 1 98.25 261 ALA A C 1
ATOM 1891 O O . ALA A 1 261 ? 26.047 -12.234 4.285 1 98.25 261 ALA A O 1
ATOM 1892 N N . GLU A 1 262 ? 26.266 -10.078 3.811 1 98 262 GLU A N 1
ATOM 1893 C CA . GLU A 1 262 ? 27.156 -9.797 4.938 1 98 262 GLU A CA 1
ATOM 1894 C C . GLU A 1 262 ? 26.438 -9.992 6.27 1 98 262 GLU A C 1
ATOM 1896 O O . GLU A 1 262 ? 26.984 -10.586 7.203 1 98 262 GLU A O 1
ATOM 1901 N N . LYS A 1 263 ? 25.219 -9.5 6.344 1 98.25 263 LYS A N 1
ATOM 1902 C CA . LYS A 1 263 ? 24.438 -9.664 7.57 1 98.25 263 LYS A CA 1
ATOM 1903 C C . LYS A 1 263 ? 24.109 -11.133 7.824 1 98.25 263 LYS A C 1
ATOM 1905 O O . LYS A 1 263 ? 24.125 -11.586 8.969 1 98.25 263 LYS A O 1
ATOM 1910 N N . ALA A 1 264 ? 23.75 -11.836 6.77 1 98.5 264 ALA A N 1
ATOM 1911 C CA . ALA A 1 264 ? 23.484 -13.266 6.902 1 98.5 264 ALA A CA 1
ATOM 1912 C C . ALA A 1 264 ? 24.688 -13.992 7.492 1 98.5 264 ALA A C 1
ATOM 1914 O O . ALA A 1 264 ? 24.547 -14.812 8.406 1 98.5 264 ALA A O 1
ATOM 1915 N N . LYS A 1 265 ? 25.828 -13.695 6.969 1 98.19 265 LYS A N 1
ATOM 1916 C CA . LYS A 1 265 ? 27.062 -14.297 7.461 1 98.19 265 LYS A CA 1
ATOM 1917 C C . LYS A 1 265 ? 27.312 -13.945 8.93 1 98.19 265 LYS A C 1
ATOM 1919 O O . LYS A 1 265 ? 27.641 -14.812 9.734 1 98.19 265 LYS A O 1
ATOM 1924 N N . ALA A 1 266 ? 27.109 -12.688 9.258 1 98.19 266 ALA A N 1
ATOM 1925 C CA . ALA A 1 266 ? 27.328 -12.211 10.617 1 98.19 266 ALA A CA 1
ATOM 1926 C C . ALA A 1 266 ? 26.406 -12.914 11.609 1 98.19 266 ALA A C 1
ATOM 1928 O O . ALA A 1 266 ? 26.781 -13.164 12.758 1 98.19 266 ALA A O 1
ATOM 1929 N N . LEU A 1 267 ? 25.219 -13.281 11.117 1 98.19 267 LEU A N 1
ATOM 1930 C CA . LEU A 1 267 ? 24.234 -13.898 12 1 98.19 267 LEU A CA 1
ATOM 1931 C C . LEU A 1 267 ? 24.297 -15.422 11.906 1 98.19 267 LEU A C 1
ATOM 1933 O O . LEU A 1 267 ? 23.547 -16.125 12.594 1 98.19 267 LEU A O 1
ATOM 1937 N N . GLY A 1 268 ? 25.109 -15.922 11.031 1 98.25 268 GLY A N 1
ATOM 1938 C CA . GLY A 1 268 ? 25.25 -17.359 10.844 1 98.25 268 GLY A CA 1
ATOM 1939 C C . GLY A 1 268 ? 24.047 -17.984 10.141 1 98.25 268 GLY A C 1
ATOM 1940 O O . GLY A 1 268 ? 23.734 -19.141 10.367 1 98.25 268 GLY A O 1
ATOM 1941 N N . LEU A 1 269 ? 23.375 -17.172 9.336 1 98.56 269 LEU A N 1
ATOM 1942 C CA . LEU A 1 269 ? 22.219 -17.672 8.594 1 98.56 269 LEU A CA 1
ATOM 1943 C C . LEU A 1 269 ? 22.641 -18.203 7.227 1 98.56 269 LEU A C 1
ATOM 1945 O O . LEU A 1 269 ? 23.422 -17.562 6.52 1 98.56 269 LEU A O 1
ATOM 1949 N N . GLU A 1 270 ? 22.172 -19.328 6.883 1 98.12 270 GLU A N 1
ATOM 1950 C CA . GLU A 1 270 ? 22.469 -19.906 5.578 1 98.12 270 GLU A CA 1
ATOM 1951 C C . GLU A 1 270 ? 21.562 -19.312 4.496 1 98.12 270 GLU A C 1
ATOM 1953 O O . GLU A 1 270 ? 20.344 -19.406 4.586 1 98.12 270 GLU A O 1
ATOM 1958 N N . PRO A 1 271 ? 22.156 -18.734 3.439 1 98.62 271 PRO A N 1
ATOM 1959 C CA . PRO A 1 271 ? 21.328 -18.25 2.332 1 98.62 271 PRO A CA 1
ATOM 1960 C C . PRO A 1 271 ? 20.641 -19.391 1.578 1 98.62 271 PRO A C 1
ATOM 1962 O O . PRO A 1 271 ? 21.266 -20.391 1.233 1 98.62 271 PRO A O 1
ATOM 1965 N N . LEU A 1 272 ? 19.359 -19.203 1.346 1 98.81 272 LEU A N 1
ATOM 1966 C CA . LEU A 1 272 ? 18.609 -20.156 0.528 1 98.81 272 LEU A CA 1
ATOM 1967 C C . LEU A 1 272 ? 18.75 -19.812 -0.954 1 98.81 272 LEU A C 1
ATOM 1969 O O . LEU A 1 272 ? 18.828 -20.719 -1.793 1 98.81 272 LEU A O 1
ATOM 1973 N N . ALA A 1 273 ? 18.688 -18.578 -1.252 1 98.81 273 ALA A N 1
ATOM 1974 C CA . ALA A 1 273 ? 18.812 -18.047 -2.607 1 98.81 273 ALA A CA 1
ATOM 1975 C C . ALA A 1 273 ? 19.234 -16.578 -2.588 1 98.81 273 ALA A C 1
ATOM 1977 O O . ALA A 1 273 ? 19.078 -15.891 -1.574 1 98.81 273 ALA A O 1
ATOM 1978 N N . ARG A 1 274 ? 19.844 -16.172 -3.623 1 98.75 274 ARG A N 1
ATOM 1979 C CA . ARG A 1 274 ? 20.219 -14.773 -3.826 1 98.75 274 ARG A CA 1
ATOM 1980 C C . ARG A 1 274 ? 19.281 -14.086 -4.812 1 98.75 274 ARG A C 1
ATOM 1982 O O . ARG A 1 274 ? 18.906 -14.672 -5.828 1 98.75 274 ARG A O 1
ATOM 1989 N N . ILE A 1 275 ? 18.875 -12.875 -4.5 1 98.88 275 ILE A N 1
ATOM 1990 C CA . ILE A 1 275 ? 18.094 -12.086 -5.453 1 98.88 275 ILE A CA 1
ATOM 1991 C C . ILE A 1 275 ? 19 -11.633 -6.602 1 98.88 275 ILE A C 1
ATOM 1993 O O . ILE A 1 275 ? 19.953 -10.891 -6.387 1 98.88 275 ILE A O 1
ATOM 1997 N N . LYS A 1 276 ? 18.672 -12.039 -7.762 1 98.62 276 LYS A N 1
ATOM 1998 C CA . LYS A 1 276 ? 19.516 -11.727 -8.914 1 98.62 276 LYS A CA 1
ATOM 1999 C C . LYS A 1 276 ? 18.984 -10.492 -9.656 1 98.62 276 LYS A C 1
ATOM 2001 O O . LYS A 1 276 ? 19.766 -9.648 -10.094 1 98.62 276 LYS A O 1
ATOM 2006 N N . ALA A 1 277 ? 17.672 -10.492 -9.859 1 98.69 277 ALA A N 1
ATOM 2007 C CA . ALA A 1 277 ? 17.047 -9.383 -10.57 1 98.69 277 ALA A CA 1
ATOM 2008 C C . ALA A 1 277 ? 15.547 -9.328 -10.281 1 98.69 277 ALA A C 1
ATOM 2010 O O . ALA A 1 277 ? 14.969 -10.297 -9.789 1 98.69 277 ALA A O 1
ATOM 2011 N N . TYR A 1 278 ? 14.977 -8.258 -10.539 1 98.81 278 TYR A N 1
ATOM 2012 C CA . TYR A 1 278 ? 13.539 -8.039 -10.43 1 98.81 278 TYR A CA 1
ATOM 2013 C C . TYR A 1 278 ? 13.078 -6.953 -11.391 1 98.81 278 TYR A C 1
ATOM 2015 O O . TYR A 1 278 ? 13.883 -6.125 -11.836 1 98.81 278 TYR A O 1
ATOM 2023 N N . ALA A 1 279 ? 11.781 -7.016 -11.742 1 98.69 279 ALA A N 1
ATOM 2024 C CA . ALA A 1 279 ? 11.234 -6.02 -12.656 1 98.69 279 ALA A CA 1
ATOM 2025 C C . ALA A 1 279 ? 9.711 -5.984 -12.594 1 98.69 279 ALA A C 1
ATOM 2027 O O . ALA A 1 279 ? 9.086 -6.953 -12.164 1 98.69 279 ALA A O 1
ATOM 2028 N N . ASN A 1 280 ? 9.164 -4.871 -12.922 1 98.19 280 ASN A N 1
ATOM 2029 C CA . ASN A 1 280 ? 7.742 -4.648 -13.156 1 98.19 280 ASN A CA 1
ATOM 2030 C C . ASN A 1 280 ? 7.477 -4.184 -14.586 1 98.19 280 ASN A C 1
ATOM 2032 O O . ASN A 1 280 ? 8.383 -3.689 -15.258 1 98.19 280 ASN A O 1
ATOM 2036 N N . ALA A 1 281 ? 6.262 -4.363 -14.992 1 98.25 281 ALA A N 1
ATOM 2037 C CA . ALA A 1 281 ? 5.832 -3.865 -16.297 1 98.25 281 ALA A CA 1
ATOM 2038 C C . ALA A 1 281 ? 4.344 -3.535 -16.297 1 98.25 281 ALA A C 1
ATOM 2040 O O . ALA A 1 281 ? 3.594 -4.023 -15.453 1 98.25 281 ALA A O 1
ATOM 2041 N N . GLY A 1 282 ? 3.951 -2.607 -17.203 1 98.31 282 GLY A N 1
ATOM 2042 C CA . GLY A 1 282 ? 2.549 -2.326 -17.453 1 98.31 282 GLY A CA 1
ATOM 2043 C C . GLY A 1 282 ? 2.088 -2.805 -18.828 1 98.31 282 GLY A C 1
ATOM 2044 O O . GLY A 1 282 ? 2.885 -2.881 -19.766 1 98.31 282 GLY A O 1
ATOM 2045 N N . VAL A 1 283 ? 0.9 -3.223 -18.891 1 98.62 283 VAL A N 1
ATOM 2046 C CA . VAL A 1 283 ? 0.257 -3.611 -20.156 1 98.62 283 VAL A CA 1
ATOM 2047 C C . VAL A 1 283 ? -1.176 -3.084 -20.188 1 98.62 283 VAL A C 1
ATOM 2049 O O . VAL A 1 283 ? -1.651 -2.506 -19.203 1 98.62 283 VAL A O 1
ATOM 2052 N N . ASP A 1 284 ? -1.821 -3.262 -21.328 1 98.56 284 ASP A N 1
ATOM 2053 C CA . ASP A 1 284 ? -3.236 -2.922 -21.453 1 98.56 284 ASP A CA 1
ATOM 2054 C C . ASP A 1 284 ? -4.078 -3.686 -20.422 1 98.56 284 ASP A C 1
ATOM 2056 O O . ASP A 1 284 ? -4.051 -4.918 -20.391 1 98.56 284 ASP A O 1
ATOM 2060 N N . PRO A 1 285 ? -4.859 -2.922 -19.609 1 98.56 285 PRO A N 1
ATOM 2061 C CA . PRO A 1 285 ? -5.656 -3.586 -18.578 1 98.56 285 PRO A CA 1
ATOM 2062 C C . PRO A 1 285 ? -6.59 -4.656 -19.156 1 98.56 285 PRO A C 1
ATOM 2064 O O . PRO A 1 285 ? -6.883 -5.645 -18.484 1 98.56 285 PRO A O 1
ATOM 2067 N N . SER A 1 286 ? -7.016 -4.598 -20.375 1 98.56 286 SER A N 1
ATOM 2068 C CA . SER A 1 286 ? -7.961 -5.539 -20.953 1 98.56 286 SER A CA 1
ATOM 2069 C C . SER A 1 286 ? -7.32 -6.902 -21.188 1 98.56 286 SER A C 1
ATOM 2071 O O . SER A 1 286 ? -8.016 -7.906 -21.344 1 98.56 286 SER A O 1
ATOM 2073 N N . ILE A 1 287 ? -5.984 -6.941 -21.188 1 98.5 287 ILE A N 1
ATOM 2074 C CA . ILE A 1 287 ? -5.25 -8.195 -21.328 1 98.5 287 ILE A CA 1
ATOM 2075 C C . ILE A 1 287 ? -4.219 -8.312 -20.219 1 98.5 287 ILE A C 1
ATOM 2077 O O . ILE A 1 287 ? -3.09 -8.75 -20.438 1 98.5 287 ILE A O 1
ATOM 2081 N N . MET A 1 288 ? -4.625 -7.828 -19.078 1 98.12 288 MET A N 1
ATOM 2082 C CA . MET A 1 288 ? -3.738 -7.723 -17.922 1 98.12 288 MET A CA 1
ATOM 2083 C C . MET A 1 288 ? -2.988 -9.031 -17.688 1 98.12 288 MET A C 1
ATOM 2085 O O . MET A 1 288 ? -1.865 -9.031 -17.188 1 98.12 288 MET A O 1
ATOM 2089 N N . GLY A 1 289 ? -3.549 -10.172 -18.141 1 98.38 289 GLY A N 1
ATOM 2090 C CA . GLY A 1 289 ? -2.977 -11.477 -17.875 1 98.38 289 GLY A CA 1
ATOM 2091 C C . GLY A 1 289 ? -1.637 -11.695 -18.562 1 98.38 289 GLY A C 1
ATOM 2092 O O . GLY A 1 289 ? -0.888 -12.602 -18.188 1 98.38 289 GLY A O 1
ATOM 2093 N N . ILE A 1 290 ? -1.265 -10.836 -19.516 1 98.75 290 ILE A N 1
ATOM 2094 C CA . ILE A 1 290 ? -0.026 -11.031 -20.266 1 98.75 290 ILE A CA 1
ATOM 2095 C C . ILE A 1 290 ? 1.115 -10.297 -19.562 1 98.75 290 ILE A C 1
ATOM 2097 O O . ILE A 1 290 ? 2.266 -10.367 -20 1 98.75 290 ILE A O 1
ATOM 2101 N N . GLY A 1 291 ? 0.825 -9.641 -18.422 1 98.69 291 GLY A N 1
ATOM 2102 C CA . GLY A 1 291 ? 1.764 -8.828 -17.672 1 98.69 291 GLY A CA 1
ATOM 2103 C C . GLY A 1 291 ? 3.076 -9.539 -17.391 1 98.69 291 GLY A C 1
ATOM 2104 O O . GLY A 1 291 ? 4.148 -8.938 -17.5 1 98.69 291 GLY A O 1
ATOM 2105 N N . PRO A 1 292 ? 3.051 -10.789 -17.094 1 98.88 292 PRO A N 1
ATOM 2106 C CA . PRO A 1 292 ? 4.289 -11.523 -16.812 1 98.88 292 PRO A CA 1
ATOM 2107 C C . PRO A 1 292 ? 5.273 -11.492 -17.984 1 98.88 292 PRO A C 1
ATOM 2109 O O . PRO A 1 292 ? 6.488 -11.555 -17.766 1 98.88 292 PRO A O 1
ATOM 2112 N N . ALA A 1 293 ? 4.789 -11.43 -19.203 1 98.81 293 ALA A N 1
ATOM 2113 C CA . ALA A 1 293 ? 5.664 -11.531 -20.359 1 98.81 293 ALA A CA 1
ATOM 2114 C C . ALA A 1 293 ? 6.664 -10.375 -20.391 1 98.81 293 ALA A C 1
ATOM 2116 O O . ALA A 1 293 ? 7.875 -10.594 -20.312 1 98.81 293 ALA A O 1
ATOM 2117 N N . PRO A 1 294 ? 6.172 -9.125 -20.438 1 98.81 294 PRO A N 1
ATOM 2118 C CA . PRO A 1 294 ? 7.164 -8.047 -20.422 1 98.81 294 PRO A CA 1
ATOM 2119 C C . PRO A 1 294 ? 7.93 -7.969 -19.094 1 98.81 294 PRO A C 1
ATOM 2121 O O . PRO A 1 294 ? 9.109 -7.605 -19.094 1 98.81 294 PRO A O 1
ATOM 2124 N N . ALA A 1 295 ? 7.344 -8.266 -17.938 1 98.88 295 ALA A N 1
ATOM 2125 C CA . ALA A 1 295 ? 8.047 -8.242 -16.656 1 98.88 295 ALA A CA 1
ATOM 2126 C C . ALA A 1 295 ? 9.195 -9.242 -16.656 1 98.88 295 ALA A C 1
ATOM 2128 O O . ALA A 1 295 ? 10.297 -8.93 -16.172 1 98.88 295 ALA A O 1
ATOM 2129 N N . THR A 1 296 ? 8.938 -10.438 -17.172 1 98.94 296 THR A N 1
ATOM 2130 C CA . THR A 1 296 ? 9.945 -11.492 -17.234 1 98.94 296 THR A CA 1
ATOM 2131 C C . THR A 1 296 ? 11.094 -11.086 -18.156 1 98.94 296 THR A C 1
ATOM 2133 O O . THR A 1 296 ? 12.266 -11.234 -17.797 1 98.94 296 THR A O 1
ATOM 2136 N N . ARG A 1 297 ? 10.766 -10.594 -19.344 1 98.81 297 ARG A N 1
ATOM 2137 C CA . ARG A 1 297 ? 11.805 -10.188 -20.281 1 98.81 297 ARG A CA 1
ATOM 2138 C C . ARG A 1 297 ? 12.711 -9.125 -19.672 1 98.81 297 ARG A C 1
ATOM 2140 O O . ARG A 1 297 ? 13.938 -9.227 -19.75 1 98.81 297 ARG A O 1
ATOM 2147 N N . ARG A 1 298 ? 12.117 -8.164 -19.016 1 98.69 298 ARG A N 1
ATOM 2148 C CA . ARG A 1 298 ? 12.891 -7.105 -18.375 1 98.69 298 ARG A CA 1
ATOM 2149 C C . ARG A 1 298 ? 13.742 -7.668 -17.25 1 98.69 298 ARG A C 1
ATOM 2151 O O . ARG A 1 298 ? 14.898 -7.273 -17.078 1 98.69 298 ARG A O 1
ATOM 2158 N N . CYS A 1 299 ? 13.172 -8.539 -16.469 1 98.81 299 CYS A N 1
ATOM 2159 C CA . CYS A 1 299 ? 13.859 -9.148 -15.328 1 98.81 299 CYS A CA 1
ATOM 2160 C C . CYS A 1 299 ? 15.062 -9.953 -15.797 1 98.81 299 CYS A C 1
ATOM 2162 O O . CYS A 1 299 ? 16.156 -9.828 -15.234 1 98.81 299 CYS A O 1
ATOM 2164 N N . LEU A 1 300 ? 14.875 -10.773 -16.797 1 98.88 300 LEU A N 1
ATOM 2165 C CA . LEU A 1 300 ? 15.953 -11.609 -17.312 1 98.88 300 LEU A CA 1
ATOM 2166 C C . LEU A 1 300 ? 17.047 -10.766 -17.938 1 98.88 300 LEU A C 1
ATOM 2168 O O . LEU A 1 300 ? 18.234 -11.078 -17.812 1 98.88 300 LEU A O 1
ATOM 2172 N N . GLU A 1 301 ? 16.625 -9.719 -18.625 1 98.69 301 GLU A N 1
ATOM 2173 C CA . GLU A 1 301 ? 17.609 -8.797 -19.156 1 98.69 301 GLU A CA 1
ATOM 2174 C C . GLU A 1 301 ? 18.5 -8.234 -18.062 1 98.69 301 GLU A C 1
ATOM 2176 O O . GLU A 1 301 ? 19.719 -8.203 -18.188 1 98.69 301 GLU A O 1
ATOM 2181 N N . LYS A 1 302 ? 17.906 -7.84 -16.969 1 98.12 302 LYS A N 1
ATOM 2182 C CA . LYS A 1 302 ? 18.641 -7.301 -15.828 1 98.12 302 LYS A CA 1
ATOM 2183 C C . LYS A 1 302 ? 19.547 -8.359 -15.211 1 98.12 302 LYS A C 1
ATOM 2185 O O . LYS A 1 302 ? 20.625 -8.039 -14.711 1 98.12 302 LYS A O 1
ATOM 2190 N N . ALA A 1 303 ? 19.094 -9.578 -15.25 1 98.25 303 ALA A N 1
ATOM 2191 C CA . ALA A 1 303 ? 19.844 -10.68 -14.656 1 98.25 303 ALA A CA 1
ATOM 2192 C C . ALA A 1 303 ? 20.984 -11.125 -15.578 1 98.25 303 ALA A C 1
ATOM 2194 O O . ALA A 1 303 ? 21.906 -11.828 -15.148 1 98.25 303 ALA A O 1
ATOM 2195 N N . GLY A 1 304 ? 20.875 -10.734 -16.859 1 98.56 304 GLY A N 1
ATOM 2196 C CA . GLY A 1 304 ? 21.797 -11.25 -17.859 1 98.56 304 GLY A CA 1
ATOM 2197 C C . GLY A 1 304 ? 21.516 -12.688 -18.234 1 98.56 304 GLY A C 1
ATOM 2198 O O . GLY A 1 304 ? 22.453 -13.453 -18.531 1 98.56 304 GLY A O 1
ATOM 2199 N N . TRP A 1 305 ? 20.234 -13.133 -18.047 1 98.75 305 TRP A N 1
ATOM 2200 C CA . TRP A 1 305 ? 19.812 -14.5 -18.359 1 98.75 305 TRP A CA 1
ATOM 2201 C C . TRP A 1 305 ? 18.922 -14.531 -19.594 1 98.75 305 TRP A C 1
ATOM 2203 O O . TRP A 1 305 ? 18.344 -13.508 -19.969 1 98.75 305 TRP A O 1
ATOM 2213 N N . SER A 1 306 ? 18.891 -15.625 -20.234 1 98.5 306 SER A N 1
ATOM 2214 C CA . SER A 1 306 ? 17.859 -15.93 -21.234 1 98.5 306 SER A CA 1
ATOM 2215 C C . SER A 1 306 ? 16.797 -16.859 -20.656 1 98.5 306 SER A C 1
ATOM 2217 O O . SER A 1 306 ? 16.969 -17.422 -19.578 1 98.5 306 SER A O 1
ATOM 2219 N N . ILE A 1 307 ? 15.766 -16.938 -21.344 1 98.25 307 ILE A N 1
ATOM 2220 C CA . ILE A 1 307 ? 14.664 -17.797 -20.938 1 98.25 307 ILE A CA 1
ATOM 2221 C C . ILE A 1 307 ? 15.172 -19.234 -20.781 1 98.25 307 ILE A C 1
ATOM 2223 O O . ILE A 1 307 ? 14.703 -19.969 -19.906 1 98.25 307 ILE A O 1
ATOM 2227 N N . ASP A 1 308 ? 16.109 -19.625 -21.578 1 98.06 308 ASP A N 1
ATOM 2228 C CA . ASP A 1 308 ? 16.625 -21 -21.594 1 98.06 308 ASP A CA 1
ATOM 2229 C C . ASP A 1 308 ? 17.531 -21.25 -20.391 1 98.06 308 ASP A C 1
ATOM 2231 O O . ASP A 1 308 ? 17.828 -22.406 -20.078 1 98.06 308 ASP A O 1
ATOM 2235 N N . ASP A 1 309 ? 17.938 -20.234 -19.719 1 98.44 309 ASP A N 1
ATOM 2236 C CA . ASP A 1 309 ? 18.812 -20.359 -18.547 1 98.44 309 ASP A CA 1
ATOM 2237 C C . ASP A 1 309 ? 18.016 -20.766 -17.312 1 98.44 309 ASP A C 1
ATOM 2239 O O . ASP A 1 309 ? 18.578 -21.203 -16.312 1 98.44 309 ASP A O 1
ATOM 2243 N N . LEU A 1 310 ? 16.75 -20.625 -17.375 1 98.81 310 LEU A N 1
ATOM 2244 C CA . LEU A 1 310 ? 15.914 -20.891 -16.203 1 98.81 310 LEU A CA 1
ATOM 2245 C C . LEU A 1 310 ? 15.781 -22.391 -15.953 1 98.81 310 LEU A C 1
ATOM 2247 O O . LEU A 1 310 ? 15.508 -23.156 -16.875 1 98.81 310 LEU A O 1
ATOM 2251 N N . ASP A 1 311 ? 15.984 -22.766 -14.68 1 98.88 311 ASP A N 1
ATOM 2252 C CA . ASP A 1 311 ? 15.805 -24.156 -14.281 1 98.88 311 ASP A CA 1
ATOM 2253 C C . ASP A 1 311 ? 14.375 -24.422 -13.812 1 98.88 311 ASP A C 1
ATOM 2255 O O . ASP A 1 311 ? 13.844 -25.516 -14.016 1 98.88 311 ASP A O 1
ATOM 2259 N N . LEU A 1 312 ? 13.836 -23.469 -13.102 1 98.81 312 LEU A N 1
ATOM 2260 C CA . LEU A 1 312 ? 12.484 -23.578 -12.555 1 98.81 312 LEU A CA 1
ATOM 2261 C C . LEU A 1 312 ? 11.773 -22.234 -12.602 1 98.81 312 LEU A C 1
ATOM 2263 O O . LEU A 1 312 ? 12.391 -21.188 -12.391 1 98.81 312 LEU A O 1
ATOM 2267 N N . VAL A 1 313 ? 10.477 -22.328 -12.891 1 98.94 313 VAL A N 1
ATOM 2268 C CA . VAL A 1 313 ? 9.656 -21.125 -12.938 1 98.94 313 VAL A CA 1
ATOM 2269 C C . VAL A 1 313 ? 8.375 -21.344 -12.141 1 98.94 313 VAL A C 1
ATOM 2271 O O . VAL A 1 313 ? 7.75 -22.406 -12.234 1 98.94 313 VAL A O 1
ATOM 2274 N N . GLU A 1 314 ? 8.055 -20.453 -11.297 1 98.88 314 GLU A N 1
ATOM 2275 C CA . GLU A 1 314 ? 6.715 -20.344 -10.727 1 98.88 314 GLU A CA 1
ATOM 2276 C C . GLU A 1 314 ? 5.98 -19.125 -11.297 1 98.88 314 GLU A C 1
ATOM 2278 O O . GLU A 1 314 ? 6.344 -17.984 -11.016 1 98.88 314 GLU A O 1
ATOM 2283 N N . ALA A 1 315 ? 5.031 -19.359 -12.164 1 98.81 315 ALA A N 1
ATOM 2284 C CA . ALA A 1 315 ? 4.191 -18.344 -12.797 1 98.81 315 ALA A CA 1
ATOM 2285 C C . ALA A 1 315 ? 2.734 -18.484 -12.367 1 98.81 315 ALA A C 1
ATOM 2287 O O . ALA A 1 315 ? 2.143 -19.562 -12.516 1 98.81 315 ALA A O 1
ATOM 2288 N N . ASN A 1 316 ? 2.195 -17.406 -11.836 1 97.62 316 ASN A N 1
ATOM 2289 C CA . ASN A 1 316 ? 0.854 -17.484 -11.266 1 97.62 316 ASN A CA 1
ATOM 2290 C C . ASN A 1 316 ? -0.174 -17.922 -12.305 1 97.62 316 ASN A C 1
ATOM 2292 O O . ASN A 1 316 ? -0.139 -17.453 -13.445 1 97.62 316 ASN A O 1
ATOM 2296 N N . GLU A 1 317 ? -1.021 -18.844 -11.867 1 97.56 317 GLU A N 1
ATOM 2297 C CA . GLU A 1 317 ? -2.119 -19.375 -12.68 1 97.56 317 GLU A CA 1
ATOM 2298 C C . GLU A 1 317 ? -3.453 -18.75 -12.266 1 97.56 317 GLU A C 1
ATOM 2300 O O . GLU A 1 317 ? -4.367 -19.469 -11.844 1 97.56 317 GLU A O 1
ATOM 2305 N N . ALA A 1 318 ? -3.574 -17.453 -12.492 1 97.94 318 ALA A N 1
ATOM 2306 C CA . ALA A 1 318 ? -4.859 -16.859 -12.133 1 97.94 318 ALA A CA 1
ATOM 2307 C C . ALA A 1 318 ? -5.996 -17.5 -12.93 1 97.94 318 ALA A C 1
ATOM 2309 O O . ALA A 1 318 ? -7.094 -17.703 -12.406 1 97.94 318 ALA A O 1
ATOM 2310 N N . PHE A 1 319 ? -5.812 -17.688 -14.18 1 98.69 319 PHE A N 1
ATOM 2311 C CA . PHE A 1 319 ? -6.668 -18.391 -15.133 1 98.69 319 PHE A CA 1
ATOM 2312 C C . PHE A 1 319 ? -5.836 -19.25 -16.062 1 98.69 319 PHE A C 1
ATOM 2314 O O . PHE A 1 319 ? -4.711 -18.891 -16.422 1 98.69 319 PHE A O 1
ATOM 2321 N N . ALA A 1 320 ? -6.445 -20.375 -16.438 1 98.88 320 ALA A N 1
ATOM 2322 C CA . ALA A 1 320 ? -5.746 -21.219 -17.391 1 98.88 320 ALA A CA 1
ATOM 2323 C C . ALA A 1 320 ? -5.445 -20.453 -18.688 1 98.88 320 ALA A C 1
ATOM 2325 O O . ALA A 1 320 ? -4.355 -20.578 -19.25 1 98.88 320 ALA A O 1
ATOM 2326 N N . ALA A 1 321 ? -6.422 -19.656 -19.156 1 98.81 321 ALA A N 1
ATOM 2327 C CA . ALA A 1 321 ? -6.23 -18.844 -20.359 1 98.81 321 ALA A CA 1
ATOM 2328 C C . ALA A 1 321 ? -5.031 -17.922 -20.203 1 98.81 321 ALA A C 1
ATOM 2330 O O . ALA A 1 321 ? -4.23 -17.781 -21.141 1 98.81 321 ALA A O 1
ATOM 2331 N N . GLN A 1 322 ? -4.957 -17.312 -19.078 1 98.75 322 GLN A N 1
ATOM 2332 C CA . GLN A 1 322 ? -3.857 -16.406 -18.781 1 98.75 322 GLN A CA 1
ATOM 2333 C C . GLN A 1 322 ? -2.523 -17.141 -18.75 1 98.75 322 GLN A C 1
ATOM 2335 O O . GLN A 1 322 ? -1.548 -16.703 -19.359 1 98.75 322 GLN A O 1
ATOM 2340 N N . ALA A 1 323 ? -2.41 -18.234 -18.062 1 98.81 323 ALA A N 1
ATOM 2341 C CA . ALA A 1 323 ? -1.177 -19.016 -17.938 1 98.81 323 ALA A CA 1
ATOM 2342 C C . ALA A 1 323 ? -0.711 -19.516 -19.312 1 98.81 323 ALA A C 1
ATOM 2344 O O . ALA A 1 323 ? 0.474 -19.422 -19.641 1 98.81 323 ALA A O 1
ATOM 2345 N N . LEU A 1 324 ? -1.648 -20.031 -20.078 1 98.88 324 LEU A N 1
ATOM 2346 C CA . LEU A 1 324 ? -1.328 -20.578 -21.391 1 98.88 324 LEU A CA 1
ATOM 2347 C C . LEU A 1 324 ? -0.872 -19.484 -22.328 1 98.88 324 LEU A C 1
ATOM 2349 O O . LEU A 1 324 ? 0.006 -19.703 -23.172 1 98.88 324 LEU A O 1
ATOM 2353 N N . SER A 1 325 ? -1.487 -18.312 -22.266 1 98.81 325 SER A N 1
ATOM 2354 C CA . SER A 1 325 ? -1.07 -17.172 -23.078 1 98.81 325 SER A CA 1
ATOM 2355 C C . SER A 1 325 ? 0.358 -16.75 -22.766 1 98.81 325 SER A C 1
ATOM 2357 O O . SER A 1 325 ? 1.146 -16.469 -23.672 1 98.81 325 SER A O 1
ATOM 2359 N N . VAL A 1 326 ? 0.697 -16.688 -21.469 1 98.88 326 VAL A N 1
ATOM 2360 C CA . VAL A 1 326 ? 2.045 -16.328 -21.047 1 98.88 326 VAL A CA 1
ATOM 2361 C C . VAL A 1 326 ? 3.039 -17.391 -21.531 1 98.88 326 VAL A C 1
ATOM 2363 O O . VAL A 1 326 ? 4.125 -17.047 -22 1 98.88 326 VAL A O 1
ATOM 2366 N N . ASN A 1 327 ? 2.672 -18.688 -21.359 1 98.69 327 ASN A N 1
ATOM 2367 C CA . ASN A 1 327 ? 3.514 -19.766 -21.859 1 98.69 327 ASN A CA 1
ATOM 2368 C C . ASN A 1 327 ? 3.816 -19.594 -23.344 1 98.69 327 ASN A C 1
ATOM 2370 O O . ASN A 1 327 ? 4.969 -19.703 -23.766 1 98.69 327 ASN A O 1
ATOM 2374 N N . LYS A 1 328 ? 2.76 -19.328 -24.062 1 98.44 328 LYS A N 1
ATOM 2375 C CA . LYS A 1 328 ? 2.898 -19.156 -25.516 1 98.44 328 LYS A CA 1
ATOM 2376 C C . LYS A 1 328 ? 3.762 -17.938 -25.844 1 98.44 328 LYS A C 1
ATOM 2378 O O . LYS A 1 328 ? 4.648 -18.016 -26.688 1 98.44 328 LYS A O 1
ATOM 2383 N N . GLU A 1 329 ? 3.492 -16.844 -25.188 1 98.44 329 GLU A N 1
ATOM 2384 C CA . GLU A 1 329 ? 4.184 -15.586 -25.438 1 98.44 329 GLU A CA 1
ATOM 2385 C C . GLU A 1 329 ? 5.672 -15.703 -25.141 1 98.44 329 GLU A C 1
ATOM 2387 O O . GLU A 1 329 ? 6.504 -15.18 -25.875 1 98.44 329 GLU A O 1
ATOM 2392 N N . LEU A 1 330 ? 6.012 -16.344 -24.047 1 98.56 330 LEU A N 1
ATOM 2393 C CA . LEU A 1 330 ? 7.402 -16.422 -23.609 1 98.56 330 LEU A CA 1
ATOM 2394 C C . LEU A 1 330 ? 8.117 -17.594 -24.25 1 98.56 330 LEU A C 1
ATOM 2396 O O . LEU A 1 330 ? 9.352 -17.625 -24.297 1 98.56 330 LEU A O 1
ATOM 2400 N N . GLY A 1 331 ? 7.41 -18.594 -24.625 1 98.19 331 GLY A N 1
ATOM 2401 C CA . GLY A 1 331 ? 7.984 -19.75 -25.297 1 98.19 331 GLY A CA 1
ATOM 2402 C C . GLY A 1 331 ? 8.922 -20.547 -24.422 1 98.19 331 GLY A C 1
ATOM 2403 O O . GLY A 1 331 ? 9.867 -21.172 -24.906 1 98.19 331 GLY A O 1
ATOM 2404 N N . TRP A 1 332 ? 8.727 -20.5 -23.125 1 97.44 332 TRP A N 1
ATOM 2405 C CA . TRP A 1 332 ? 9.617 -21.234 -22.234 1 97.44 332 TRP A CA 1
ATOM 2406 C C . TRP A 1 332 ? 9.188 -22.703 -22.125 1 97.44 332 TRP A C 1
ATOM 2408 O O . TRP A 1 332 ? 8.125 -23.078 -22.625 1 97.44 332 TRP A O 1
ATOM 2418 N N . ASP A 1 333 ? 10.094 -23.562 -21.609 1 98.06 333 ASP A N 1
ATOM 2419 C CA . ASP A 1 333 ? 9.82 -24.984 -21.391 1 98.06 333 ASP A CA 1
ATOM 2420 C C . ASP A 1 333 ? 8.797 -25.172 -20.266 1 98.06 333 ASP A C 1
ATOM 2422 O O . ASP A 1 333 ? 9.117 -25 -19.094 1 98.06 333 ASP A O 1
ATOM 2426 N N . THR A 1 334 ? 7.613 -25.578 -20.625 1 98.12 334 THR A N 1
ATOM 2427 C CA . THR A 1 334 ? 6.512 -25.641 -19.672 1 98.12 334 THR A CA 1
ATOM 2428 C C . THR A 1 334 ? 6.727 -26.766 -18.656 1 98.12 334 THR A C 1
ATOM 2430 O O . THR A 1 334 ? 6.078 -26.812 -17.609 1 98.12 334 THR A O 1
ATOM 2433 N N . ASP A 1 335 ? 7.691 -27.703 -18.922 1 98 335 ASP A N 1
ATOM 2434 C CA . ASP A 1 335 ? 8.023 -28.766 -17.984 1 98 335 ASP A CA 1
ATOM 2435 C C . ASP A 1 335 ? 8.734 -28.188 -16.75 1 98 335 ASP A C 1
ATOM 2437 O O . ASP A 1 335 ? 8.836 -28.859 -15.727 1 98 335 ASP A O 1
ATOM 2441 N N . LYS A 1 336 ? 9.211 -26.953 -16.859 1 98.62 336 LYS A N 1
ATOM 2442 C CA . LYS A 1 336 ? 9.922 -26.297 -15.766 1 98.62 336 LYS A CA 1
ATOM 2443 C C . LYS A 1 336 ? 9.008 -25.344 -15.008 1 98.62 336 LYS A C 1
ATOM 2445 O O . LYS A 1 336 ? 9.414 -24.75 -14.008 1 98.62 336 LYS A O 1
ATOM 2450 N N . VAL A 1 337 ? 7.762 -25.219 -15.492 1 98.75 337 VAL A N 1
ATOM 2451 C CA . VAL A 1 337 ? 6.859 -24.188 -14.961 1 98.75 337 VAL A CA 1
ATOM 2452 C C . VAL A 1 337 ? 5.836 -24.844 -14.039 1 98.75 337 VAL A C 1
ATOM 2454 O O . VAL A 1 337 ? 5.133 -25.781 -14.43 1 98.75 337 VAL A O 1
ATOM 2457 N N . ASN A 1 338 ? 5.754 -24.328 -12.836 1 98.69 338 ASN A N 1
ATOM 2458 C CA . ASN A 1 338 ? 4.762 -24.781 -11.867 1 98.69 338 ASN A CA 1
ATOM 2459 C C . ASN A 1 338 ? 4.758 -26.297 -11.734 1 98.69 338 ASN A C 1
ATOM 2461 O O . ASN A 1 338 ? 3.711 -26.938 -11.867 1 98.69 338 ASN A O 1
ATOM 2465 N N . VAL A 1 339 ? 5.895 -26.859 -11.391 1 98.69 339 VAL A N 1
ATOM 2466 C CA . VAL A 1 339 ? 6.105 -28.297 -11.477 1 98.69 339 VAL A CA 1
ATOM 2467 C C . VAL A 1 339 ? 5.348 -29 -10.352 1 98.69 339 VAL A C 1
ATOM 2469 O O . VAL A 1 339 ? 5.121 -30.203 -10.406 1 98.69 339 VAL A O 1
ATOM 2472 N N . ASN A 1 340 ? 4.91 -28.266 -9.336 1 98.56 340 ASN A N 1
ATOM 2473 C CA . ASN A 1 340 ? 4.129 -28.828 -8.242 1 98.56 340 ASN A CA 1
ATOM 2474 C C . ASN A 1 340 ? 2.705 -28.281 -8.227 1 98.56 340 ASN A C 1
ATOM 2476 O O . ASN A 1 340 ? 2.062 -28.234 -7.176 1 98.56 340 ASN A O 1
ATOM 2480 N N . GLY A 1 341 ? 2.24 -27.781 -9.375 1 98.38 341 GLY A N 1
ATOM 2481 C CA . GLY A 1 341 ? 0.93 -27.156 -9.438 1 98.38 341 GLY A CA 1
ATOM 2482 C C . GLY A 1 341 ? 0.964 -25.672 -9.125 1 98.38 341 GLY A C 1
ATOM 2483 O O . GLY A 1 341 ? 1.944 -25.172 -8.57 1 98.38 341 GLY A O 1
ATOM 2484 N N . GLY A 1 342 ? -0.059 -25.016 -9.57 1 98.31 342 GLY A N 1
ATOM 2485 C CA . GLY A 1 342 ? -0.123 -23.578 -9.367 1 98.31 342 GLY A CA 1
ATOM 2486 C C . GLY A 1 342 ? -1.418 -23.125 -8.719 1 98.31 342 GLY A C 1
ATOM 2487 O O . GLY A 1 342 ? -2.027 -23.875 -7.949 1 98.31 342 GLY A O 1
ATOM 2488 N N . ALA A 1 343 ? -1.77 -21.922 -8.969 1 98.62 343 ALA A N 1
ATOM 2489 C CA . ALA A 1 343 ? -2.846 -21.234 -8.25 1 98.62 343 ALA A CA 1
ATOM 2490 C C . ALA A 1 343 ? -4.203 -21.859 -8.586 1 98.62 343 ALA A C 1
ATOM 2492 O O . ALA A 1 343 ? -5.145 -21.766 -7.797 1 98.62 343 ALA A O 1
ATOM 2493 N N . ILE A 1 344 ? -4.355 -22.422 -9.766 1 98.75 344 ILE A N 1
ATOM 2494 C CA . ILE A 1 344 ? -5.625 -23.062 -10.102 1 98.75 344 ILE A CA 1
ATOM 2495 C C . ILE A 1 344 ? -5.91 -24.203 -9.109 1 98.75 344 ILE A C 1
ATOM 2497 O O . ILE A 1 344 ? -7.059 -24.422 -8.727 1 98.75 344 ILE A O 1
ATOM 2501 N N . ALA A 1 345 ? -4.883 -24.875 -8.695 1 98.75 345 ALA A N 1
ATOM 2502 C CA . ALA A 1 345 ? -5.031 -25.984 -7.758 1 98.75 345 ALA A CA 1
ATOM 2503 C C . ALA A 1 345 ? -4.898 -25.5 -6.316 1 98.75 345 ALA A C 1
ATOM 2505 O O . ALA A 1 345 ? -5.781 -25.75 -5.488 1 98.75 345 ALA A O 1
ATOM 2506 N N . ILE A 1 346 ? -3.85 -24.781 -5.977 1 98.69 346 ILE A N 1
ATOM 2507 C CA . ILE A 1 346 ? -3.447 -24.453 -4.617 1 98.69 346 ILE A CA 1
ATOM 2508 C C . ILE A 1 346 ? -4.281 -23.281 -4.102 1 98.69 346 ILE A C 1
ATOM 2510 O O . ILE A 1 346 ? -4.641 -23.234 -2.924 1 98.69 346 ILE A O 1
ATOM 2514 N N . GLY A 1 347 ? -4.531 -22.344 -5.039 1 98.62 347 GLY A N 1
ATOM 2515 C CA . GLY A 1 347 ? -5.281 -21.156 -4.652 1 98.62 347 GLY A CA 1
ATOM 2516 C C . GLY A 1 347 ? -4.516 -19.859 -4.879 1 98.62 347 GLY A C 1
ATOM 2517 O O . GLY A 1 347 ? -3.324 -19.891 -5.195 1 98.62 347 GLY A O 1
ATOM 2518 N N . HIS A 1 348 ? -5.266 -18.797 -4.691 1 98.69 348 HIS A N 1
ATOM 2519 C CA . HIS A 1 348 ? -4.75 -17.484 -5.07 1 98.69 348 HIS A CA 1
ATOM 2520 C C . HIS A 1 348 ? -5.172 -16.406 -4.066 1 98.69 348 HIS A C 1
ATOM 2522 O O . HIS A 1 348 ? -5.926 -15.492 -4.41 1 98.69 348 HIS A O 1
ATOM 2528 N N . PRO A 1 349 ? -4.684 -16.469 -2.816 1 98.88 349 PRO A N 1
ATOM 2529 C CA . PRO A 1 349 ? -4.859 -15.281 -1.976 1 98.88 349 PRO A CA 1
ATOM 2530 C C . PRO A 1 349 ? -4.145 -14.055 -2.531 1 98.88 349 PRO A C 1
ATOM 2532 O O . PRO A 1 349 ? -2.926 -13.93 -2.381 1 98.88 349 PRO A O 1
ATOM 2535 N N . ILE A 1 350 ? -4.828 -13.164 -3.094 1 98.62 350 ILE A N 1
ATOM 2536 C CA . ILE A 1 350 ? -4.309 -12.227 -4.086 1 98.62 350 ILE A CA 1
ATOM 2537 C C . ILE A 1 350 ? -3.172 -11.406 -3.473 1 98.62 350 ILE A C 1
ATOM 2539 O O . ILE A 1 350 ? -2.113 -11.25 -4.082 1 98.62 350 ILE A O 1
ATOM 2543 N N . GLY A 1 351 ? -3.262 -10.953 -2.24 1 98.69 351 GLY A N 1
ATOM 2544 C CA . GLY A 1 351 ? -2.205 -10.156 -1.635 1 98.69 351 GLY A CA 1
ATOM 2545 C C . GLY A 1 351 ? -0.971 -10.969 -1.286 1 98.69 351 GLY A C 1
ATOM 2546 O O . GLY A 1 351 ? 0.123 -10.422 -1.15 1 98.69 351 GLY A O 1
ATOM 2547 N N . ALA A 1 352 ? -1.084 -12.281 -1.18 1 98.88 352 ALA A N 1
ATOM 2548 C CA . ALA A 1 352 ? -0.01 -13.148 -0.704 1 98.88 352 ALA A CA 1
ATOM 2549 C C . ALA A 1 352 ? 0.577 -13.969 -1.848 1 98.88 352 ALA A C 1
ATOM 2551 O O . ALA A 1 352 ? 1.68 -14.508 -1.729 1 98.88 352 ALA A O 1
ATOM 2552 N N . SER A 1 353 ? -0.119 -14.016 -2.959 1 98.81 353 SER A N 1
ATOM 2553 C CA . SER A 1 353 ? 0.165 -14.984 -4.012 1 98.81 353 SER A CA 1
ATOM 2554 C C . SER A 1 353 ? 1.58 -14.812 -4.555 1 98.81 353 SER A C 1
ATOM 2556 O O . SER A 1 353 ? 2.268 -15.797 -4.828 1 98.81 353 SER A O 1
ATOM 2558 N N . GLY A 1 354 ? 1.99 -13.523 -4.734 1 98.75 354 GLY A N 1
ATOM 2559 C CA . GLY A 1 354 ? 3.326 -13.297 -5.262 1 98.75 354 GLY A CA 1
ATOM 2560 C C . GLY A 1 354 ? 4.418 -13.898 -4.395 1 98.75 354 GLY A C 1
ATOM 2561 O O . GLY A 1 354 ? 5.344 -14.531 -4.906 1 98.75 354 GLY A O 1
ATOM 2562 N N . CYS A 1 355 ? 4.301 -13.711 -3.139 1 98.94 355 CYS A N 1
ATOM 2563 C CA . CYS A 1 355 ? 5.293 -14.273 -2.23 1 98.94 355 CYS A CA 1
ATOM 2564 C C . CYS A 1 355 ? 5.121 -15.781 -2.104 1 98.94 355 CYS A C 1
ATOM 2566 O O . CYS A 1 355 ? 6.102 -16.516 -1.976 1 98.94 355 CYS A O 1
ATOM 2568 N N . ARG A 1 356 ? 3.875 -16.25 -2.127 1 98.88 356 ARG A N 1
ATOM 2569 C CA . ARG A 1 356 ? 3.584 -17.672 -2.01 1 98.88 356 ARG A CA 1
ATOM 2570 C C . ARG A 1 356 ? 4.281 -18.469 -3.107 1 98.88 356 ARG A C 1
ATOM 2572 O O . ARG A 1 356 ? 4.91 -19.5 -2.836 1 98.88 356 ARG A O 1
ATOM 2579 N N . ILE A 1 357 ? 4.234 -17.984 -4.34 1 98.81 357 ILE A N 1
ATOM 2580 C CA . ILE A 1 357 ? 4.852 -18.75 -5.418 1 98.81 357 ILE A CA 1
ATOM 2581 C C . ILE A 1 357 ? 6.371 -18.672 -5.301 1 98.81 357 ILE A C 1
ATOM 2583 O O . ILE A 1 357 ? 7.074 -19.625 -5.652 1 98.81 357 ILE A O 1
ATOM 2587 N N . LEU A 1 358 ? 6.902 -17.578 -4.766 1 98.94 358 LEU A N 1
ATOM 2588 C CA . LEU A 1 358 ? 8.336 -17.484 -4.535 1 98.94 358 LEU A CA 1
ATOM 2589 C C . LEU A 1 358 ? 8.781 -18.5 -3.482 1 98.94 358 LEU A C 1
ATOM 2591 O O . LEU A 1 358 ? 9.836 -19.125 -3.625 1 98.94 358 LEU A O 1
ATOM 2595 N N . VAL A 1 359 ? 8.008 -18.625 -2.416 1 98.94 359 VAL A N 1
ATOM 2596 C CA . VAL A 1 359 ? 8.328 -19.594 -1.359 1 98.94 359 VAL A CA 1
ATOM 2597 C C . VAL A 1 359 ? 8.391 -21 -1.939 1 98.94 359 VAL A C 1
ATOM 2599 O O . VAL A 1 359 ? 9.328 -21.75 -1.668 1 98.94 359 VAL A O 1
ATOM 2602 N N . THR A 1 360 ? 7.402 -21.328 -2.73 1 98.88 360 THR A N 1
ATOM 2603 C CA . THR A 1 360 ? 7.379 -22.641 -3.367 1 98.88 360 THR A CA 1
ATOM 2604 C C . THR A 1 360 ? 8.586 -22.812 -4.285 1 98.88 360 THR A C 1
ATOM 2606 O O . THR A 1 360 ? 9.203 -23.891 -4.316 1 98.88 360 THR A O 1
ATOM 2609 N N . LEU A 1 361 ? 8.898 -21.766 -5.016 1 98.94 361 LEU A N 1
ATOM 2610 C CA . LEU A 1 361 ? 10.031 -21.797 -5.93 1 98.9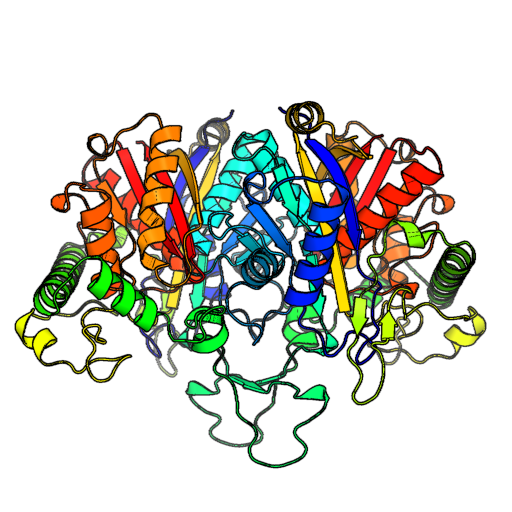4 361 LEU A CA 1
ATOM 2611 C C . LEU A 1 361 ? 11.328 -22.094 -5.184 1 98.94 361 LEU A C 1
ATOM 2613 O O . LEU A 1 361 ? 12.102 -22.969 -5.59 1 98.94 361 LEU A O 1
ATOM 2617 N N . VAL A 1 362 ? 11.57 -21.406 -4.086 1 98.88 362 VAL A N 1
ATOM 2618 C CA . VAL A 1 362 ? 12.797 -21.547 -3.305 1 98.88 362 VAL A CA 1
ATOM 2619 C C . VAL A 1 362 ? 12.93 -22.984 -2.812 1 98.88 362 VAL A C 1
ATOM 2621 O O . VAL A 1 362 ? 13.984 -23.609 -2.969 1 98.88 362 VAL A O 1
ATOM 2624 N N . HIS A 1 363 ? 11.891 -23.5 -2.275 1 98.88 363 HIS A N 1
ATOM 2625 C CA . HIS A 1 363 ? 11.922 -24.844 -1.707 1 98.88 363 HIS A CA 1
ATOM 2626 C C . HIS A 1 363 ? 12.141 -25.891 -2.791 1 98.88 363 HIS A C 1
ATOM 2628 O O . HIS A 1 363 ? 12.891 -26.859 -2.596 1 98.88 363 HIS A O 1
ATOM 2634 N N . GLU A 1 364 ? 11.438 -25.703 -3.887 1 98.81 364 GLU A N 1
ATOM 2635 C CA . GLU A 1 364 ? 11.586 -26.672 -4.969 1 98.81 364 GLU A CA 1
ATOM 2636 C C . GLU A 1 364 ? 12.984 -26.625 -5.574 1 98.81 364 GLU A C 1
ATOM 2638 O O . GLU A 1 364 ? 13.547 -27.641 -5.965 1 98.81 364 GLU A O 1
ATOM 2643 N N . MET A 1 365 ? 13.531 -25.453 -5.707 1 98.88 365 MET A N 1
ATOM 2644 C CA . MET A 1 365 ? 14.898 -25.312 -6.219 1 98.88 365 MET A CA 1
ATOM 2645 C C . MET A 1 365 ? 15.891 -26.031 -5.316 1 98.88 365 MET A C 1
ATOM 2647 O O . MET A 1 365 ? 16.828 -26.656 -5.805 1 98.88 365 MET A O 1
ATOM 2651 N N . ILE A 1 366 ? 15.703 -25.891 -4.047 1 98.69 366 ILE A N 1
ATOM 2652 C CA . ILE A 1 366 ? 16.562 -26.578 -3.098 1 98.69 366 ILE A CA 1
ATOM 2653 C C . ILE A 1 366 ? 16.422 -28.094 -3.277 1 98.69 366 ILE A C 1
ATOM 2655 O O . ILE A 1 366 ? 17.422 -28.812 -3.367 1 98.69 366 ILE A O 1
ATOM 2659 N N . ALA A 1 367 ? 15.195 -28.562 -3.361 1 98.38 367 ALA A N 1
ATOM 2660 C CA . ALA A 1 367 ? 14.906 -30 -3.457 1 98.38 367 ALA A CA 1
ATOM 2661 C C . ALA A 1 367 ? 15.523 -30.594 -4.719 1 98.38 367 ALA A C 1
ATOM 2663 O O . ALA A 1 367 ? 15.969 -31.734 -4.715 1 98.38 367 ALA A O 1
ATOM 2664 N N . ARG A 1 368 ? 15.578 -29.781 -5.801 1 98 368 ARG A N 1
ATOM 2665 C CA . ARG A 1 368 ? 16.047 -30.281 -7.094 1 98 368 ARG A CA 1
ATOM 2666 C C . ARG A 1 368 ? 17.469 -29.844 -7.371 1 98 368 ARG A C 1
ATOM 2668 O O . ARG A 1 368 ? 18.047 -30.219 -8.398 1 98 368 ARG A O 1
ATOM 2675 N N . ASP A 1 369 ? 18.047 -29.078 -6.496 1 98.5 369 ASP A N 1
ATOM 2676 C CA . ASP A 1 369 ? 19.344 -28.453 -6.684 1 98.5 369 ASP A CA 1
ATOM 2677 C C . ASP A 1 369 ? 19.375 -27.625 -7.961 1 98.5 369 ASP A C 1
ATOM 2679 O O . ASP A 1 369 ? 20.328 -27.688 -8.734 1 98.5 369 ASP A O 1
ATOM 2683 N N . ALA A 1 370 ? 18.203 -26.984 -8.219 1 98.69 370 ALA A N 1
ATOM 2684 C CA . ALA A 1 370 ? 18.125 -26.031 -9.312 1 98.69 370 ALA A CA 1
ATOM 2685 C C . ALA A 1 370 ? 18.875 -24.734 -8.977 1 98.69 370 ALA A C 1
ATOM 2687 O O . ALA A 1 370 ? 18.938 -24.344 -7.812 1 98.69 370 ALA A O 1
ATOM 2688 N N . LYS A 1 371 ? 19.391 -24.062 -9.977 1 98.81 371 LYS A N 1
ATOM 2689 C CA . LYS A 1 371 ? 20.281 -22.922 -9.711 1 98.81 371 LYS A CA 1
ATOM 2690 C C . LYS A 1 371 ? 19.609 -21.609 -10.047 1 98.81 371 LYS A C 1
ATOM 2692 O O . LYS A 1 371 ? 19.734 -20.625 -9.312 1 98.81 371 LYS A O 1
ATOM 2697 N N . LYS A 1 372 ? 18.906 -21.562 -11.164 1 98.94 372 LYS A N 1
ATOM 2698 C CA . LYS A 1 372 ? 18.297 -20.312 -11.625 1 98.94 372 LYS A CA 1
ATOM 2699 C C . LYS A 1 372 ? 16.781 -20.422 -11.656 1 98.94 372 LYS A C 1
ATOM 2701 O O . LYS A 1 372 ? 16.219 -21.266 -12.359 1 98.94 372 LYS A O 1
ATOM 2706 N N . GLY A 1 373 ? 16.109 -19.578 -10.867 1 98.94 373 GLY A N 1
ATOM 2707 C CA . GLY A 1 373 ? 14.664 -19.594 -10.742 1 98.94 373 GLY A CA 1
ATOM 2708 C C . GLY A 1 373 ? 14.016 -18.25 -11.016 1 98.94 373 GLY A C 1
ATOM 2709 O O . GLY A 1 373 ? 14.672 -17.219 -10.898 1 98.94 373 GLY A O 1
ATOM 2710 N N . LEU A 1 374 ? 12.75 -18.297 -11.445 1 98.94 374 LEU A N 1
ATOM 2711 C CA . LEU A 1 374 ? 11.977 -17.078 -11.695 1 98.94 374 LEU A CA 1
ATOM 2712 C C . LEU A 1 374 ? 10.57 -17.203 -11.117 1 98.94 374 LEU A C 1
ATOM 2714 O O . LEU A 1 374 ? 9.906 -18.234 -11.305 1 98.94 374 LEU A O 1
ATOM 2718 N N . ALA A 1 375 ? 10.156 -16.234 -10.367 1 98.94 375 ALA A N 1
ATOM 2719 C CA . ALA A 1 375 ? 8.766 -16.047 -9.953 1 98.94 375 ALA A CA 1
ATOM 2720 C C . ALA A 1 375 ? 8.125 -14.883 -10.688 1 98.94 375 ALA A C 1
ATOM 2722 O O . ALA A 1 375 ? 8.719 -13.805 -10.805 1 98.94 375 ALA A O 1
ATOM 2723 N N . THR A 1 376 ? 6.906 -15.055 -11.258 1 98.94 376 THR A N 1
ATOM 2724 C CA . THR A 1 376 ? 6.281 -13.961 -12 1 98.94 376 THR A CA 1
ATOM 2725 C C . THR A 1 376 ? 4.758 -14.062 -11.922 1 98.94 376 THR A C 1
ATOM 2727 O O . THR A 1 376 ? 4.215 -15.148 -11.711 1 98.94 376 THR A O 1
ATOM 2730 N N . LEU A 1 377 ? 4.105 -12.883 -11.945 1 98.56 377 LEU A N 1
ATOM 2731 C CA . LEU A 1 377 ? 2.65 -12.82 -11.844 1 98.56 377 LEU A CA 1
ATOM 2732 C C . LEU A 1 377 ? 2.092 -11.695 -12.703 1 98.56 377 LEU A C 1
ATOM 2734 O O . LEU A 1 377 ? 2.727 -10.648 -12.859 1 98.56 377 LEU A O 1
ATOM 2738 N N . CYS A 1 378 ? 0.852 -12.023 -13.211 1 98.75 378 CYS A N 1
ATOM 2739 C CA . CYS A 1 378 ? 0.05 -10.938 -13.758 1 98.75 378 CYS A CA 1
ATOM 2740 C C . CYS A 1 378 ? -0.646 -10.156 -12.648 1 98.75 378 CYS A C 1
ATOM 2742 O O . CYS A 1 378 ? -0.827 -10.672 -11.547 1 98.75 378 CYS A O 1
ATOM 2744 N N . ILE A 1 379 ? -0.939 -8.953 -12.906 1 98.75 379 ILE A N 1
ATOM 2745 C CA . ILE A 1 379 ? -1.517 -8.055 -11.906 1 98.75 379 ILE A CA 1
ATOM 2746 C C . ILE A 1 379 ? -2.742 -7.359 -12.492 1 98.75 379 ILE A C 1
ATOM 2748 O O . ILE A 1 379 ? -2.676 -6.781 -13.578 1 98.75 379 ILE A O 1
ATOM 2752 N N . GLY A 1 380 ? -3.941 -7.426 -11.758 1 98 380 GLY A N 1
ATOM 2753 C CA . GLY A 1 380 ? -5.109 -6.66 -12.164 1 98 380 GLY A CA 1
ATOM 2754 C C . GLY A 1 380 ? -4.789 -5.207 -12.469 1 98 380 GLY A C 1
ATOM 2755 O O . GLY A 1 380 ? -3.967 -4.59 -11.797 1 98 380 GLY A O 1
ATOM 2756 N N . GLY A 1 381 ? -5.516 -4.641 -13.375 1 97.81 381 GLY A N 1
ATOM 2757 C CA . GLY A 1 381 ? -5.246 -3.277 -13.805 1 97.81 381 GLY A CA 1
ATOM 2758 C C . GLY A 1 381 ? -4.172 -3.195 -14.875 1 97.81 381 GLY A C 1
ATOM 2759 O O . GLY A 1 381 ? -3.852 -2.107 -15.359 1 97.81 381 GLY A O 1
ATOM 2760 N N . GLY A 1 382 ? -3.641 -4.289 -15.32 1 98.56 382 GLY A N 1
ATOM 2761 C CA . GLY A 1 382 ? -2.729 -4.352 -16.453 1 98.56 382 GLY A CA 1
ATOM 2762 C C . GLY A 1 382 ? -1.277 -4.145 -16.062 1 98.56 382 GLY A C 1
ATOM 2763 O O . GLY A 1 382 ? -0.615 -3.238 -16.562 1 98.56 382 GLY A O 1
ATOM 2764 N N . GLN A 1 383 ? -0.752 -5.016 -15.188 1 98.75 383 GLN A N 1
ATOM 2765 C CA . GLN A 1 383 ? 0.654 -4.945 -14.805 1 98.75 383 GLN A CA 1
ATOM 2766 C C . GLN A 1 383 ? 1.246 -6.344 -14.633 1 98.75 383 GLN A C 1
ATOM 2768 O O . GLN A 1 383 ? 0.523 -7.34 -14.688 1 98.75 383 GLN A O 1
ATOM 2773 N N . GLY A 1 384 ? 2.531 -6.473 -14.539 1 98.81 384 GLY A N 1
ATOM 2774 C CA . GLY A 1 384 ? 3.266 -7.695 -14.25 1 98.81 384 GLY A CA 1
ATOM 2775 C C . GLY A 1 384 ? 4.465 -7.477 -13.352 1 98.81 384 GLY A C 1
ATOM 2776 O O . GLY A 1 384 ? 4.984 -6.363 -13.258 1 98.81 384 GLY A O 1
ATOM 2777 N N . VAL A 1 385 ? 4.824 -8.484 -12.648 1 98.88 385 VAL A N 1
ATOM 2778 C CA . VAL A 1 385 ? 5.969 -8.438 -11.75 1 98.88 385 VAL A CA 1
ATOM 2779 C C . VAL A 1 385 ? 6.777 -9.727 -11.883 1 98.88 385 VAL A C 1
ATOM 2781 O O . VAL A 1 385 ? 6.223 -10.797 -12.156 1 98.88 385 VAL A O 1
ATOM 2784 N N . ALA A 1 386 ? 8.07 -9.633 -11.781 1 98.94 386 ALA A N 1
ATOM 2785 C CA . ALA A 1 386 ? 8.969 -10.781 -11.883 1 98.94 386 ALA A CA 1
ATOM 2786 C C . ALA A 1 386 ? 10.164 -10.641 -10.953 1 98.94 386 ALA A C 1
ATOM 2788 O O . ALA A 1 386 ? 10.633 -9.523 -10.703 1 98.94 386 ALA A O 1
ATOM 2789 N N . LEU A 1 387 ? 10.609 -11.695 -10.391 1 98.94 387 LEU A N 1
ATOM 2790 C CA . LEU A 1 387 ? 11.773 -11.758 -9.516 1 98.94 387 LEU A CA 1
ATOM 2791 C C . LEU A 1 387 ? 12.617 -12.992 -9.812 1 98.94 387 LEU A C 1
ATOM 2793 O O . LEU A 1 387 ? 12.109 -14.117 -9.781 1 98.94 387 LEU A O 1
ATOM 2797 N N . ALA A 1 388 ? 13.883 -12.789 -10.172 1 98.94 388 ALA A N 1
ATOM 2798 C CA . ALA A 1 388 ? 14.828 -13.867 -10.469 1 98.94 388 ALA A CA 1
ATOM 2799 C C . ALA A 1 388 ? 15.727 -14.148 -9.266 1 98.94 388 ALA A C 1
ATOM 2801 O O . ALA A 1 388 ? 16.266 -13.219 -8.656 1 98.94 388 ALA A O 1
ATOM 2802 N N . ILE A 1 389 ? 15.844 -15.422 -8.922 1 98.94 389 ILE A N 1
ATOM 2803 C CA . ILE A 1 389 ? 16.703 -15.812 -7.809 1 98.94 389 ILE A CA 1
ATOM 2804 C C . ILE A 1 389 ? 17.719 -16.859 -8.281 1 98.94 389 ILE A C 1
ATOM 2806 O O . ILE A 1 389 ? 17.469 -17.578 -9.25 1 98.94 389 ILE A O 1
ATOM 2810 N N . GLU A 1 390 ? 18.844 -16.938 -7.535 1 98.75 390 GLU A N 1
ATOM 2811 C CA . GLU A 1 390 ? 19.922 -17.875 -7.867 1 98.75 390 GLU A CA 1
ATOM 2812 C C . GLU A 1 390 ? 20.453 -18.562 -6.617 1 98.75 390 GLU A C 1
ATOM 2814 O O . GLU A 1 390 ? 20.594 -17.953 -5.566 1 98.75 390 GLU A O 1
ATOM 2819 N N . ARG A 1 391 ? 20.766 -19.875 -6.77 1 97.94 391 ARG A N 1
ATOM 2820 C CA . ARG A 1 391 ? 21.359 -20.656 -5.688 1 97.94 391 ARG A CA 1
ATOM 2821 C C . ARG A 1 391 ? 22.812 -20.984 -5.977 1 97.94 391 ARG A C 1
ATOM 2823 O O . ARG A 1 391 ? 23.188 -21.203 -7.133 1 97.94 391 ARG A O 1
ATOM 2830 N N . MET B 1 1 ? 26 6.266 -4.934 1 74.62 1 MET B N 1
ATOM 2831 C CA . MET B 1 1 ? 24.625 6.172 -5.398 1 74.62 1 MET B CA 1
ATOM 2832 C C . MET B 1 1 ? 24.203 7.457 -6.102 1 74.62 1 MET B C 1
ATOM 2834 O O . MET B 1 1 ? 24.766 8.523 -5.859 1 74.62 1 MET B O 1
ATOM 2838 N N . GLN B 1 2 ? 23.219 7.309 -6.977 1 83.31 2 GLN B N 1
ATOM 2839 C CA . GLN B 1 2 ? 22.828 8.445 -7.805 1 83.31 2 GLN B CA 1
ATOM 2840 C C . GLN B 1 2 ? 22.156 9.531 -6.973 1 83.31 2 GLN B C 1
ATOM 2842 O O . GLN B 1 2 ? 21.438 9.227 -6.02 1 83.31 2 GLN B O 1
ATOM 2847 N N . ASP B 1 3 ? 22.484 10.734 -7.324 1 95.31 3 ASP B N 1
ATOM 2848 C CA . ASP B 1 3 ? 21.75 11.844 -6.73 1 95.31 3 ASP B CA 1
ATOM 2849 C C . ASP B 1 3 ? 20.312 11.891 -7.246 1 95.31 3 ASP B C 1
ATOM 2851 O O . ASP B 1 3 ? 20.078 11.766 -8.453 1 95.31 3 ASP B O 1
ATOM 2855 N N . VAL B 1 4 ? 19.391 11.969 -6.309 1 98.81 4 VAL B N 1
ATOM 2856 C CA . VAL B 1 4 ? 17.984 12.055 -6.668 1 98.81 4 VAL B CA 1
ATOM 2857 C C . VAL B 1 4 ? 17.469 13.469 -6.406 1 98.81 4 VAL B C 1
ATOM 2859 O O . VAL B 1 4 ? 17.688 14.031 -5.328 1 98.81 4 VAL B O 1
ATOM 2862 N N . VAL B 1 5 ? 16.766 14.039 -7.414 1 98.94 5 VAL B N 1
ATOM 2863 C CA . VAL B 1 5 ? 16.297 15.422 -7.293 1 98.94 5 VAL B CA 1
ATOM 2864 C C . VAL B 1 5 ? 14.789 15.484 -7.527 1 98.94 5 VAL B C 1
ATOM 2866 O O . VAL B 1 5 ? 14.234 14.656 -8.25 1 98.94 5 VAL B O 1
ATOM 2869 N N . ILE B 1 6 ? 14.18 16.375 -6.848 1 98.94 6 ILE B N 1
ATOM 2870 C CA . ILE B 1 6 ? 12.805 16.766 -7.121 1 98.94 6 ILE B CA 1
ATOM 2871 C C . ILE B 1 6 ? 12.773 17.844 -8.211 1 98.94 6 ILE B C 1
ATOM 2873 O O . ILE B 1 6 ? 13.461 18.859 -8.094 1 98.94 6 ILE B O 1
ATOM 2877 N N . VAL B 1 7 ? 11.953 17.625 -9.234 1 98.88 7 VAL B N 1
ATOM 2878 C CA . VAL B 1 7 ? 11.977 18.594 -10.328 1 98.88 7 VAL B CA 1
ATOM 2879 C C . VAL B 1 7 ? 10.617 19.266 -10.461 1 98.88 7 VAL B C 1
ATOM 2881 O O . VAL B 1 7 ? 10.484 20.297 -11.133 1 98.88 7 VAL B O 1
ATOM 2884 N N . ALA B 1 8 ? 9.617 18.719 -9.82 1 98.88 8 ALA B N 1
ATOM 2885 C CA . ALA B 1 8 ? 8.297 19.328 -9.719 1 98.88 8 ALA B CA 1
ATOM 2886 C C . ALA B 1 8 ? 7.582 18.875 -8.445 1 98.88 8 ALA B C 1
ATOM 2888 O O . ALA B 1 8 ? 7.742 17.734 -8.008 1 98.88 8 ALA B O 1
ATOM 2889 N N . ALA B 1 9 ? 6.832 19.719 -7.816 1 98.94 9 ALA B N 1
ATOM 2890 C CA . ALA B 1 9 ? 6.09 19.469 -6.586 1 98.94 9 ALA B CA 1
ATOM 2891 C C . ALA B 1 9 ? 4.793 20.281 -6.551 1 98.94 9 ALA B C 1
ATOM 2893 O O . ALA B 1 9 ? 4.824 21.5 -6.539 1 98.94 9 ALA B O 1
ATOM 2894 N N . ARG B 1 10 ? 3.674 19.562 -6.562 1 98.94 10 ARG B N 1
ATOM 2895 C CA . ARG B 1 10 ? 2.379 20.234 -6.613 1 98.94 10 ARG B CA 1
ATOM 2896 C C . ARG B 1 10 ? 1.35 19.5 -5.758 1 98.94 10 ARG B C 1
ATOM 2898 O O . ARG B 1 10 ? 1.544 18.344 -5.402 1 98.94 10 ARG B O 1
ATOM 2905 N N . ARG B 1 11 ? 0.341 20.203 -5.441 1 98.94 11 ARG B N 1
ATOM 2906 C CA . ARG B 1 11 ? -0.751 19.641 -4.648 1 98.94 11 ARG B CA 1
ATOM 2907 C C . ARG B 1 11 ? -2.082 20.297 -5.023 1 98.94 11 ARG B C 1
ATOM 2909 O O . ARG B 1 11 ? -2.107 21.344 -5.668 1 98.94 11 ARG B O 1
ATOM 2916 N N . THR B 1 12 ? -3.152 19.641 -4.672 1 98.94 12 THR B N 1
ATOM 2917 C CA . THR B 1 12 ? -4.438 20.344 -4.648 1 98.94 12 THR B CA 1
ATOM 2918 C C . THR B 1 12 ? -4.543 21.234 -3.416 1 98.94 12 THR B C 1
ATOM 2920 O O . THR B 1 12 ? -3.783 21.078 -2.457 1 98.94 12 THR B O 1
ATOM 2923 N N . ALA B 1 13 ? -5.539 22.203 -3.564 1 98.88 13 ALA B N 1
ATOM 2924 C CA . ALA B 1 13 ? -6.012 22.734 -2.287 1 98.88 13 ALA B CA 1
ATOM 2925 C C . ALA B 1 13 ? -6.621 21.625 -1.431 1 98.88 13 ALA B C 1
ATOM 2927 O O . ALA B 1 13 ? -7.082 20.609 -1.954 1 98.88 13 ALA B O 1
ATOM 2928 N N . VAL B 1 14 ? -6.562 21.828 -0.128 1 98.88 14 VAL B N 1
ATOM 2929 C CA . VAL B 1 14 ? -7.102 20.828 0.798 1 98.88 14 VAL B CA 1
ATOM 2930 C C . VAL B 1 14 ? -8.562 21.141 1.095 1 98.88 14 VAL B C 1
ATOM 2932 O O . VAL B 1 14 ? -8.906 22.266 1.468 1 98.88 14 VAL B O 1
ATOM 2935 N N . GLY B 1 15 ? -9.414 20.172 0.822 1 98.88 15 GLY B N 1
ATOM 2936 C CA . GLY B 1 15 ? -10.828 20.312 1.142 1 98.88 15 GLY B CA 1
ATOM 2937 C C . GLY B 1 15 ? -11.172 19.859 2.547 1 98.88 15 GLY B C 1
ATOM 2938 O O . GLY B 1 15 ? -10.508 18.969 3.098 1 98.88 15 GLY B O 1
ATOM 2939 N N . THR B 1 16 ? -12.227 20.469 3.16 1 98.62 16 THR B N 1
ATOM 2940 C CA . THR B 1 16 ? -12.719 20.031 4.465 1 98.62 16 THR B CA 1
ATOM 2941 C C . THR B 1 16 ? -13.672 18.844 4.316 1 98.62 16 THR B C 1
ATOM 2943 O O . THR B 1 16 ? -14.141 18.562 3.217 1 98.62 16 THR B O 1
ATOM 2946 N N . PHE B 1 17 ? -13.938 18.219 5.445 1 98.5 17 PHE B N 1
ATOM 2947 C CA . PHE B 1 17 ? -14.836 17.078 5.48 1 98.5 17 PHE B CA 1
ATOM 2948 C C . PHE B 1 17 ? -16.219 17.453 4.984 1 98.5 17 PHE B C 1
ATOM 2950 O O . PHE B 1 17 ? -16.859 18.359 5.531 1 98.5 17 PHE B O 1
ATOM 2957 N N . GLY B 1 18 ? -16.641 16.75 3.9 1 97.81 18 GLY B N 1
ATOM 2958 C CA . GLY B 1 18 ? -17.938 17.062 3.326 1 97.81 18 GLY B CA 1
ATOM 2959 C C . GLY B 1 18 ? -17.938 18.359 2.527 1 97.81 18 GLY B C 1
ATOM 2960 O O . GLY B 1 18 ? -19 18.828 2.107 1 97.81 18 GLY B O 1
ATOM 2961 N N . GLY B 1 19 ? -16.734 18.891 2.258 1 97.62 19 GLY B N 1
ATOM 2962 C CA . GLY B 1 19 ? -16.609 20.172 1.607 1 97.62 19 GLY B CA 1
ATOM 2963 C C . GLY B 1 19 ? -16.422 20.078 0.106 1 97.62 19 GLY B C 1
ATOM 2964 O O . GLY B 1 19 ? -17.062 19.25 -0.55 1 97.62 19 GLY B O 1
ATOM 2965 N N . SER B 1 20 ? -15.617 20.906 -0.424 1 97.88 20 SER B N 1
ATOM 2966 C CA . SER B 1 20 ? -15.539 21.172 -1.856 1 97.88 20 SER B CA 1
ATOM 2967 C C . SER B 1 20 ? -15.086 19.938 -2.627 1 97.88 20 SER B C 1
ATOM 2969 O O . SER B 1 20 ? -15.508 19.719 -3.766 1 97.88 20 SER B O 1
ATOM 2971 N N . LEU B 1 21 ? -14.203 19.109 -2.021 1 98.25 21 LEU B N 1
ATOM 2972 C CA . LEU B 1 21 ? -13.617 18 -2.754 1 98.25 21 LEU B CA 1
ATOM 2973 C C . LEU B 1 21 ? -14.344 16.688 -2.439 1 98.25 21 LEU B C 1
ATOM 2975 O O . LEU B 1 21 ? -13.961 15.633 -2.936 1 98.25 21 LEU B O 1
ATOM 2979 N N . ALA B 1 22 ? -15.391 16.75 -1.625 1 97.56 22 ALA B N 1
ATOM 2980 C CA . ALA B 1 22 ? -16.031 15.57 -1.056 1 97.56 22 ALA B CA 1
ATOM 2981 C C . ALA B 1 22 ? -16.5 14.617 -2.152 1 97.56 22 ALA B C 1
ATOM 2983 O O . ALA B 1 22 ? -16.453 13.398 -1.982 1 97.56 22 ALA B O 1
ATOM 2984 N N . GLY B 1 23 ? -16.859 15.141 -3.281 1 95.12 23 GLY B N 1
ATOM 2985 C CA . GLY B 1 23 ? -17.453 14.312 -4.324 1 95.12 23 GLY B CA 1
ATOM 2986 C C . GLY B 1 23 ? -16.453 13.859 -5.371 1 95.12 23 GLY B C 1
ATOM 2987 O O . GLY B 1 23 ? -16.828 13.234 -6.359 1 95.12 23 GLY B O 1
ATOM 2988 N N . ILE B 1 24 ? -15.219 14.109 -5.223 1 97.56 24 ILE B N 1
ATOM 2989 C CA . ILE B 1 24 ? -14.18 13.766 -6.191 1 97.56 24 ILE B CA 1
ATOM 2990 C C . ILE B 1 24 ? -13.344 12.609 -5.66 1 97.56 24 ILE B C 1
ATOM 2992 O O . ILE B 1 24 ? -12.711 12.719 -4.605 1 97.56 24 ILE B O 1
ATOM 2996 N N . PRO B 1 25 ? -13.336 11.422 -6.383 1 98.12 25 PRO B N 1
ATOM 2997 C CA . PRO B 1 25 ? -12.508 10.297 -5.926 1 98.12 25 PRO B CA 1
ATOM 2998 C C . PRO B 1 25 ? -11.047 10.688 -5.711 1 98.12 25 PRO B C 1
ATOM 3000 O O . PRO B 1 25 ? -10.5 11.477 -6.48 1 98.12 25 PRO B O 1
ATOM 3003 N N . ALA B 1 26 ? -10.414 10.125 -4.676 1 98.81 26 ALA B N 1
ATOM 3004 C CA . ALA B 1 26 ? -9.008 10.398 -4.375 1 98.81 26 ALA B CA 1
ATOM 3005 C C . ALA B 1 26 ? -8.133 10.18 -5.602 1 98.81 26 ALA B C 1
ATOM 3007 O O . ALA B 1 26 ? -7.215 10.961 -5.863 1 98.81 26 ALA B O 1
ATOM 3008 N N . SER B 1 27 ? -8.398 9.109 -6.383 1 98.88 27 SER B N 1
ATOM 3009 C CA . SER B 1 27 ? -7.613 8.781 -7.566 1 98.88 27 SER B CA 1
ATOM 3010 C C . SER B 1 27 ? -7.719 9.883 -8.617 1 98.88 27 SER B C 1
ATOM 3012 O O . SER B 1 27 ? -6.762 10.148 -9.352 1 98.88 27 SER B O 1
ATOM 3014 N N . ASP B 1 28 ? -8.883 10.516 -8.719 1 98.81 28 ASP B N 1
ATOM 3015 C CA . ASP B 1 28 ? -9.055 11.625 -9.648 1 98.81 28 ASP B CA 1
ATOM 3016 C C . ASP B 1 28 ? -8.266 12.852 -9.195 1 98.81 28 ASP B C 1
ATOM 3018 O O . ASP B 1 28 ? -7.738 13.602 -10.023 1 98.81 28 ASP B O 1
ATOM 3022 N N . LEU B 1 29 ? -8.242 13.078 -7.871 1 98.94 29 LEU B N 1
ATOM 3023 C CA . LEU B 1 29 ? -7.43 14.172 -7.348 1 98.94 29 LEU B CA 1
ATOM 3024 C C . LEU B 1 29 ? -5.957 13.953 -7.66 1 98.94 29 LEU B C 1
ATOM 3026 O O . LEU B 1 29 ? -5.266 14.867 -8.102 1 98.94 29 LEU B O 1
ATOM 3030 N N . GLY B 1 30 ? -5.465 12.727 -7.387 1 98.94 30 GLY B N 1
ATOM 3031 C CA . GLY B 1 30 ? -4.094 12.398 -7.746 1 98.94 30 GLY B CA 1
ATOM 3032 C C . GLY B 1 30 ? -3.812 12.547 -9.227 1 98.94 30 GLY B C 1
ATOM 3033 O O . GLY B 1 30 ? -2.793 13.125 -9.617 1 98.94 30 GLY B O 1
ATOM 3034 N N . ALA B 1 31 ? -4.719 12.055 -10.062 1 98.94 31 ALA B N 1
ATOM 3035 C CA . ALA B 1 31 ? -4.574 12.141 -11.508 1 98.94 31 ALA B CA 1
ATOM 3036 C C . ALA B 1 31 ? -4.461 13.594 -11.961 1 98.94 31 ALA B C 1
ATOM 3038 O O . ALA B 1 31 ? -3.672 13.914 -12.859 1 98.94 31 ALA B O 1
ATOM 3039 N N . HIS B 1 32 ? -5.273 14.406 -11.344 1 98.88 32 HIS B N 1
ATOM 3040 C CA . HIS B 1 32 ? -5.301 15.82 -11.68 1 98.88 32 HIS B CA 1
ATOM 3041 C C . HIS B 1 32 ? -3.938 16.469 -11.445 1 98.88 32 HIS B C 1
ATOM 3043 O O . HIS B 1 32 ? -3.453 17.219 -12.289 1 98.88 32 HIS B O 1
ATOM 3049 N N . VAL B 1 33 ? -3.324 16.188 -10.336 1 98.94 33 VAL B N 1
ATOM 3050 C CA . VAL B 1 33 ? -2.035 16.781 -10 1 98.94 33 VAL B CA 1
ATOM 3051 C C . VAL B 1 33 ? -0.946 16.188 -10.898 1 98.94 33 VAL B C 1
ATOM 3053 O O . VAL B 1 33 ? -0.041 16.906 -11.336 1 98.94 33 VAL B O 1
ATOM 3056 N N . ILE B 1 34 ? -0.994 14.867 -11.195 1 98.94 34 ILE B N 1
ATOM 3057 C CA . ILE B 1 34 ? -0.029 14.234 -12.086 1 98.94 34 ILE B CA 1
ATOM 3058 C C . ILE B 1 34 ? -0.09 14.883 -13.469 1 98.94 34 ILE B C 1
ATOM 3060 O O . ILE B 1 34 ? 0.945 15.195 -14.062 1 98.94 34 ILE B O 1
ATOM 3064 N N . LYS B 1 35 ? -1.283 15.07 -13.969 1 98.81 35 LYS B N 1
ATOM 3065 C CA . LYS B 1 35 ? -1.469 15.695 -15.281 1 98.81 35 LYS B CA 1
ATOM 3066 C C . LYS B 1 35 ? -0.818 17.078 -15.328 1 98.81 35 LYS B C 1
ATOM 3068 O O . LYS B 1 35 ? -0.179 17.438 -16.312 1 98.81 35 LYS B O 1
ATOM 3073 N N . ASP B 1 36 ? -1.023 17.828 -14.281 1 98.81 36 ASP B N 1
ATOM 3074 C CA . ASP B 1 36 ? -0.448 19.172 -14.195 1 98.81 36 ASP B CA 1
ATOM 3075 C C . ASP B 1 36 ? 1.077 19.109 -14.25 1 98.81 36 ASP B C 1
ATOM 3077 O O . ASP B 1 36 ? 1.711 19.922 -14.93 1 98.81 36 ASP B O 1
ATOM 3081 N N . ILE B 1 37 ? 1.691 18.219 -13.5 1 98.75 37 ILE B N 1
ATOM 3082 C CA . ILE B 1 37 ? 3.143 18.094 -13.43 1 98.75 37 ILE B CA 1
ATOM 3083 C C . ILE B 1 37 ? 3.697 17.688 -14.789 1 98.75 37 ILE B C 1
ATOM 3085 O O . ILE B 1 37 ? 4.719 18.219 -15.234 1 98.75 37 ILE B O 1
ATOM 3089 N N . LE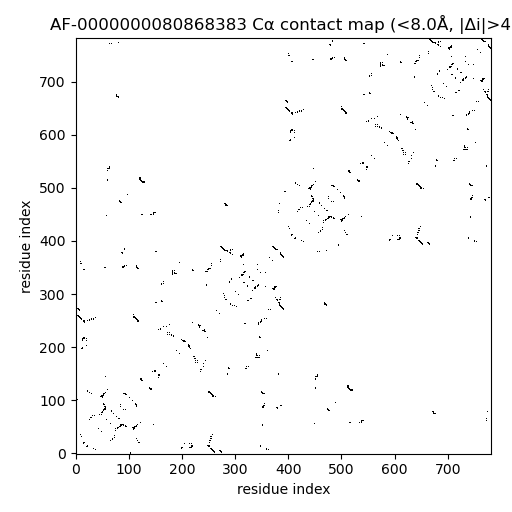U B 1 38 ? 3.045 16.734 -15.461 1 98.75 38 LEU B N 1
ATOM 3090 C CA . LEU B 1 38 ? 3.48 16.344 -16.797 1 98.75 38 LEU B CA 1
ATOM 3091 C C . LEU B 1 38 ? 3.426 17.516 -17.766 1 98.75 38 LEU B C 1
ATOM 3093 O O . LEU B 1 38 ? 4.375 17.75 -18.516 1 98.75 38 LEU B O 1
ATOM 3097 N N . ALA B 1 39 ? 2.354 18.266 -17.688 1 98.5 39 ALA B N 1
ATOM 3098 C CA . ALA B 1 39 ? 2.174 19.406 -18.578 1 98.5 39 ALA B CA 1
ATOM 3099 C C . ALA B 1 39 ? 3.205 20.484 -18.297 1 98.5 39 ALA B C 1
ATOM 3101 O O . ALA B 1 39 ? 3.791 21.062 -19.219 1 98.5 39 ALA B O 1
ATOM 3102 N N . SER B 1 40 ? 3.439 20.812 -17.062 1 98 40 SER B N 1
ATOM 3103 C CA . SER B 1 40 ? 4.297 21.922 -16.688 1 98 40 SER B CA 1
ATOM 3104 C C . SER B 1 40 ? 5.77 21.594 -16.922 1 98 40 SER B C 1
ATOM 3106 O O . SER B 1 40 ? 6.566 22.484 -17.219 1 98 40 SER B O 1
ATOM 3108 N N . THR B 1 41 ? 6.152 20.344 -16.766 1 98.31 41 THR B N 1
ATOM 3109 C CA . THR B 1 41 ? 7.543 19.953 -16.953 1 98.31 41 THR B CA 1
ATOM 3110 C C . THR B 1 41 ? 7.816 19.594 -18.406 1 98.31 41 THR B C 1
ATOM 3112 O O . THR B 1 41 ? 8.969 19.609 -18.859 1 98.31 41 THR B O 1
ATOM 3115 N N . GLY B 1 42 ? 6.785 19.172 -19.109 1 98.38 42 GLY B N 1
ATOM 3116 C CA . GLY B 1 42 ? 6.945 18.75 -20.5 1 98.38 42 GLY B CA 1
ATOM 3117 C C . GLY B 1 42 ? 7.473 17.328 -20.641 1 98.38 42 GLY B C 1
ATOM 3118 O O . GLY B 1 42 ? 7.785 16.891 -21.734 1 98.38 42 GLY B O 1
ATOM 3119 N N . VAL B 1 43 ? 7.594 16.641 -19.578 1 98.62 43 VAL B N 1
ATOM 3120 C CA . VAL B 1 43 ? 8.055 15.258 -19.609 1 98.62 43 VAL B CA 1
ATOM 3121 C C . VAL B 1 43 ? 7.016 14.383 -20.312 1 98.62 43 VAL B C 1
ATOM 3123 O O . VAL B 1 43 ? 5.824 14.445 -20 1 98.62 43 VAL B O 1
ATOM 3126 N N . ALA B 1 44 ? 7.461 13.531 -21.266 1 98.44 44 ALA B N 1
ATOM 3127 C CA . ALA B 1 44 ? 6.555 12.609 -21.953 1 98.44 44 ALA B CA 1
ATOM 3128 C C . ALA B 1 44 ? 6.156 11.461 -21.031 1 98.44 44 ALA B C 1
ATOM 3130 O O . ALA B 1 44 ? 6.957 11 -20.219 1 98.44 44 ALA B O 1
ATOM 3131 N N . GLY B 1 45 ? 4.965 11.008 -21.203 1 98.38 45 GLY B N 1
ATOM 3132 C CA . GLY B 1 45 ? 4.438 9.961 -20.344 1 98.38 45 GLY B CA 1
ATOM 3133 C C . GLY B 1 45 ? 5.293 8.711 -20.344 1 98.38 45 GLY B C 1
ATOM 3134 O O . GLY B 1 45 ? 5.402 8.031 -19.328 1 98.38 45 GLY B O 1
ATOM 3135 N N . ASP B 1 46 ? 5.836 8.344 -21.453 1 97.62 46 ASP B N 1
ATOM 3136 C CA . ASP B 1 46 ? 6.594 7.105 -21.562 1 97.62 46 ASP B CA 1
ATOM 3137 C C . ASP B 1 46 ? 7.98 7.242 -20.953 1 97.62 46 ASP B C 1
ATOM 3139 O O . ASP B 1 46 ? 8.742 6.273 -20.891 1 97.62 46 ASP B O 1
ATOM 3143 N N . GLN B 1 47 ? 8.32 8.469 -20.438 1 98.25 47 GLN B N 1
ATOM 3144 C CA . GLN B 1 47 ? 9.57 8.688 -19.719 1 98.25 47 GLN B CA 1
ATOM 3145 C C . GLN B 1 47 ? 9.406 8.422 -18.234 1 98.25 47 GLN B C 1
ATOM 3147 O O . GLN B 1 47 ? 10.398 8.352 -17.5 1 98.25 47 GLN B O 1
ATOM 3152 N N . VAL B 1 48 ? 8.164 8.297 -17.828 1 98.81 48 VAL B N 1
ATOM 3153 C CA . VAL B 1 48 ? 7.895 7.965 -16.422 1 98.81 48 VAL B CA 1
ATOM 3154 C C . VAL B 1 48 ? 8.023 6.457 -16.219 1 98.81 48 VAL B C 1
ATOM 3156 O O . VAL B 1 48 ? 7.371 5.672 -16.922 1 98.81 48 VAL B O 1
ATOM 3159 N N . ASP B 1 49 ? 8.812 6.062 -15.273 1 98.75 49 ASP B N 1
ATOM 3160 C CA . ASP B 1 49 ? 9.109 4.645 -15.094 1 98.75 49 ASP B CA 1
ATOM 3161 C C . ASP B 1 49 ? 8.086 3.986 -14.164 1 98.75 49 ASP B C 1
ATOM 3163 O O . ASP B 1 49 ? 7.836 2.783 -14.266 1 98.75 49 ASP B O 1
ATOM 3167 N N . GLU B 1 50 ? 7.555 4.73 -13.211 1 98.81 50 GLU B N 1
ATOM 3168 C CA . GLU B 1 50 ? 6.641 4.188 -12.211 1 98.81 50 GLU B CA 1
ATOM 3169 C C . GLU B 1 50 ? 5.91 5.301 -11.469 1 98.81 50 GLU B C 1
ATOM 3171 O O . GLU B 1 50 ? 6.379 6.441 -11.43 1 98.81 50 GLU B O 1
ATOM 3176 N N . VAL B 1 51 ? 4.703 5.051 -11.016 1 98.94 51 VAL B N 1
ATOM 3177 C CA . VAL B 1 51 ? 3.939 5.949 -10.156 1 98.94 51 VAL B CA 1
ATOM 3178 C C . VAL B 1 51 ? 3.701 5.285 -8.797 1 98.94 51 VAL B C 1
ATOM 3180 O O . VAL B 1 51 ? 3.217 4.152 -8.727 1 98.94 51 VAL B O 1
ATOM 3183 N N . LEU B 1 52 ? 4.094 5.945 -7.707 1 98.94 52 LEU B N 1
ATOM 3184 C CA . LEU B 1 52 ? 3.9 5.484 -6.336 1 98.94 52 LEU B CA 1
ATOM 3185 C C . LEU B 1 52 ? 3.059 6.48 -5.543 1 98.94 52 LEU B C 1
ATOM 3187 O O . LEU B 1 52 ? 3.521 7.578 -5.227 1 98.94 52 LEU B O 1
ATOM 3191 N N . LEU B 1 53 ? 1.823 6.082 -5.16 1 98.94 53 LEU B N 1
ATOM 3192 C CA . LEU B 1 53 ? 0.97 7 -4.414 1 98.94 53 LEU B CA 1
ATOM 3193 C C . LEU B 1 53 ? 0.479 6.355 -3.121 1 98.94 53 LEU B C 1
ATOM 3195 O O . LEU B 1 53 ? 0.073 5.191 -3.119 1 98.94 53 LEU B O 1
ATOM 3199 N N . GLY B 1 54 ? 0.581 7.113 -2.031 1 98.88 54 GLY B N 1
ATOM 3200 C CA . GLY B 1 54 ? -0.013 6.707 -0.769 1 98.88 54 GLY B CA 1
ATOM 3201 C C . GLY B 1 54 ? -1.512 6.938 -0.711 1 98.88 54 GLY B C 1
ATOM 3202 O O . GLY B 1 54 ? -2 7.98 -1.157 1 98.88 54 GLY B O 1
ATOM 3203 N N . GLN B 1 55 ? -2.24 6.051 -0.193 1 98.94 55 GLN B N 1
ATOM 3204 C CA . GLN B 1 55 ? -3.65 6.172 0.161 1 98.94 55 GLN B CA 1
ATOM 3205 C C . GLN B 1 55 ? -4.016 5.211 1.291 1 98.94 55 GLN B C 1
ATOM 3207 O O . GLN B 1 55 ? -3.689 4.023 1.236 1 98.94 55 GLN B O 1
ATOM 3212 N N . VAL B 1 56 ? -4.676 5.742 2.309 1 98.88 56 VAL B N 1
ATOM 3213 C CA . VAL B 1 56 ? -4.969 4.957 3.504 1 98.88 56 VAL B CA 1
ATOM 3214 C C . VAL B 1 56 ? -6.352 4.324 3.383 1 98.88 56 VAL B C 1
ATOM 3216 O O . VAL B 1 56 ? -6.512 3.119 3.586 1 98.88 56 VAL B O 1
ATOM 3219 N N . LEU B 1 57 ? -7.34 5.133 3.094 1 98.75 57 LEU B N 1
ATOM 3220 C CA . LEU B 1 57 ? -8.727 4.688 3.014 1 98.75 57 LEU B CA 1
ATOM 3221 C C . LEU B 1 57 ? -9.07 4.223 1.603 1 98.75 57 LEU B C 1
ATOM 3223 O O . LEU B 1 57 ? -9.406 5.039 0.74 1 98.75 57 LEU B O 1
ATOM 3227 N N . THR B 1 58 ? -9.055 2.871 1.405 1 98.56 58 THR B N 1
ATOM 3228 C CA . THR B 1 58 ? -9.219 2.361 0.048 1 98.56 58 THR B CA 1
ATOM 3229 C C . THR B 1 58 ? -10.469 1.494 -0.058 1 98.56 58 THR B C 1
ATOM 3231 O O . THR B 1 58 ? -10.688 0.838 -1.077 1 98.56 58 THR B O 1
ATOM 3234 N N . ALA B 1 59 ? -11.312 1.425 1.007 1 98.5 59 ALA B N 1
ATOM 3235 C CA . ALA B 1 59 ? -12.531 0.621 0.971 1 98.5 59 ALA B CA 1
ATOM 3236 C C . ALA B 1 59 ? -13.484 1.12 -0.109 1 98.5 59 ALA B C 1
ATOM 3238 O O . ALA B 1 59 ? -13.914 2.277 -0.081 1 98.5 59 ALA B O 1
ATOM 3239 N N . GLY B 1 60 ? -13.758 0.272 -1.06 1 97.94 60 GLY B N 1
ATOM 3240 C CA . GLY B 1 60 ? -14.766 0.581 -2.059 1 97.94 60 GLY B CA 1
ATOM 3241 C C . GLY B 1 60 ? -14.273 1.531 -3.133 1 97.94 60 GLY B C 1
ATOM 3242 O O . GLY B 1 60 ? -15.07 2.08 -3.896 1 97.94 60 GLY B O 1
ATOM 3243 N N . VAL B 1 61 ? -12.969 1.729 -3.215 1 97.94 61 VAL B N 1
ATOM 3244 C CA . VAL B 1 61 ? -12.461 2.725 -4.152 1 97.94 61 VAL B CA 1
ATOM 3245 C C . VAL B 1 61 ? -12.07 2.049 -5.465 1 97.94 61 VAL B C 1
ATOM 3247 O O . VAL B 1 61 ? -11.719 2.721 -6.438 1 97.94 61 VAL B O 1
ATOM 3250 N N . GLY B 1 62 ? -12.148 0.739 -5.539 1 98 62 GLY B N 1
ATOM 3251 C CA . GLY B 1 62 ? -11.75 0.013 -6.734 1 98 62 GLY B CA 1
ATOM 3252 C C . GLY B 1 62 ? -10.305 -0.453 -6.695 1 98 62 GLY B C 1
ATOM 3253 O O . GLY B 1 62 ? -9.555 -0.093 -5.785 1 98 62 GLY B O 1
ATOM 3254 N N . GLN B 1 63 ? -9.977 -1.177 -7.691 1 98.06 63 GLN B N 1
ATOM 3255 C CA . GLN B 1 63 ? -8.695 -1.871 -7.742 1 98.06 63 GLN B CA 1
ATOM 3256 C C . GLN B 1 63 ? -7.543 -0.884 -7.891 1 98.06 63 GLN B C 1
ATOM 3258 O O . GLN B 1 63 ? -7.531 -0.07 -8.812 1 98.06 63 GLN B O 1
ATOM 3263 N N . ASN B 1 64 ? -6.535 -0.908 -6.949 1 98.5 64 ASN B N 1
ATOM 3264 C CA . ASN B 1 64 ? -5.281 -0.164 -7 1 98.5 64 ASN B CA 1
ATOM 3265 C C . ASN B 1 64 ? -5.508 1.297 -7.375 1 98.5 64 ASN B C 1
ATOM 3267 O O . ASN B 1 64 ? -5.273 1.694 -8.516 1 98.5 64 ASN B O 1
ATOM 3271 N N . PRO B 1 65 ? -5.805 2.176 -6.445 1 98.75 65 PRO B N 1
ATOM 3272 C CA . PRO B 1 65 ? -6.137 3.572 -6.738 1 98.75 65 PRO B CA 1
ATOM 3273 C C . PRO B 1 65 ? -4.965 4.34 -7.352 1 98.75 65 PRO B C 1
ATOM 3275 O O . PRO B 1 65 ? -5.172 5.262 -8.141 1 98.75 65 PRO B O 1
ATOM 3278 N N . ALA B 1 66 ? -3.719 3.99 -7.035 1 98.94 66 ALA B N 1
ATOM 3279 C CA . ALA B 1 66 ? -2.57 4.641 -7.664 1 98.94 66 ALA B CA 1
ATOM 3280 C C . ALA B 1 66 ? -2.541 4.367 -9.164 1 98.94 66 ALA B C 1
ATOM 3282 O O . ALA B 1 66 ? -2.227 5.258 -9.953 1 98.94 66 ALA B O 1
ATOM 3283 N N . ARG B 1 67 ? -2.814 3.088 -9.555 1 98.88 67 ARG B N 1
ATOM 3284 C CA . ARG B 1 67 ? -2.881 2.73 -10.969 1 98.88 67 ARG B CA 1
ATOM 3285 C C . ARG B 1 67 ? -3.998 3.494 -11.672 1 98.88 67 ARG B C 1
ATOM 3287 O O . ARG B 1 67 ? -3.834 3.936 -12.812 1 98.88 67 ARG B O 1
ATOM 3294 N N . GLN B 1 68 ? -5.16 3.654 -11.008 1 98.88 68 GLN B N 1
ATOM 3295 C CA . GLN B 1 68 ? -6.25 4.457 -11.547 1 98.88 68 GLN B CA 1
ATOM 3296 C C . GLN B 1 68 ? -5.797 5.891 -11.812 1 98.88 68 GLN B C 1
ATOM 3298 O O . GLN B 1 68 ? -6.051 6.438 -12.891 1 98.88 68 GLN B O 1
ATOM 3303 N N . ALA B 1 69 ? -5.133 6.469 -10.797 1 98.94 69 ALA B N 1
ATOM 3304 C CA . ALA B 1 69 ? -4.648 7.836 -10.945 1 98.94 69 ALA B CA 1
ATOM 3305 C C . ALA B 1 69 ? -3.686 7.953 -12.125 1 98.94 69 ALA B C 1
ATOM 3307 O O . ALA B 1 69 ? -3.764 8.898 -12.906 1 98.94 69 ALA B O 1
ATOM 3308 N N . SER B 1 70 ? -2.76 6.988 -12.242 1 98.88 70 SER B N 1
ATOM 3309 C CA . SER B 1 70 ? -1.749 6.98 -13.297 1 98.88 70 SER B CA 1
ATOM 3310 C C . SER B 1 70 ? -2.391 6.973 -14.68 1 98.88 70 SER B C 1
ATOM 3312 O O . SER B 1 70 ? -2.055 7.805 -15.531 1 98.88 70 SER B O 1
ATOM 3314 N N . ILE B 1 71 ? -3.33 6.07 -14.891 1 98.69 71 ILE B N 1
ATOM 3315 C CA . ILE B 1 71 ? -3.969 5.922 -16.188 1 98.69 71 ILE B CA 1
ATOM 3316 C C . ILE B 1 71 ? -4.879 7.117 -16.453 1 98.69 71 ILE B C 1
ATOM 3318 O O . ILE B 1 71 ? -4.879 7.672 -17.562 1 98.69 71 ILE B O 1
ATOM 3322 N N . LYS B 1 72 ? -5.645 7.613 -15.453 1 98.5 72 LYS B N 1
ATOM 3323 C CA . LYS B 1 72 ? -6.539 8.758 -15.609 1 98.5 72 LYS B CA 1
ATOM 3324 C C . LYS B 1 72 ? -5.754 10.031 -15.93 1 98.5 72 LYS B C 1
ATOM 3326 O O . LYS B 1 72 ? -6.266 10.93 -16.594 1 98.5 72 LYS B O 1
ATOM 3331 N N . ALA B 1 73 ? -4.5 10.07 -15.461 1 98.81 73 ALA B N 1
ATOM 3332 C CA . ALA B 1 73 ? -3.648 11.234 -15.703 1 98.81 73 ALA B CA 1
ATOM 3333 C C . ALA B 1 73 ? -3.137 11.258 -17.141 1 98.81 73 ALA B C 1
ATOM 3335 O O . ALA B 1 73 ? -2.533 12.234 -17.578 1 98.81 73 ALA B O 1
ATOM 3336 N N . GLY B 1 74 ? -3.318 10.148 -17.844 1 98.31 74 GLY B N 1
ATOM 3337 C CA . GLY B 1 74 ? -2.918 10.086 -19.25 1 98.31 74 GLY B CA 1
ATOM 3338 C C . GLY B 1 74 ? -1.599 9.367 -19.453 1 98.31 74 GLY B C 1
ATOM 3339 O O . GLY B 1 74 ? -1.059 9.359 -20.562 1 98.31 74 GLY B O 1
ATOM 3340 N N . LEU B 1 75 ? -1.017 8.766 -18.453 1 98.81 75 LEU B N 1
ATOM 3341 C CA . LEU B 1 75 ? 0.209 7.996 -18.625 1 98.81 75 LEU B CA 1
ATOM 3342 C C . LEU B 1 75 ? -0.061 6.727 -19.422 1 98.81 75 LEU B C 1
ATOM 3344 O O . LEU B 1 75 ? -1.141 6.141 -19.328 1 98.81 75 LEU B O 1
ATOM 3348 N N . PRO B 1 76 ? 0.922 6.27 -20.188 1 98.62 76 PRO B N 1
ATOM 3349 C CA . PRO B 1 76 ? 0.757 5.008 -20.922 1 98.62 76 PRO B CA 1
ATOM 3350 C C . PRO B 1 76 ? 0.524 3.818 -19.984 1 98.62 76 PRO B C 1
ATOM 3352 O O . PRO B 1 76 ? 1.05 3.791 -18.875 1 98.62 76 PRO B O 1
ATOM 3355 N N . ASP B 1 77 ? -0.199 2.846 -20.484 1 97.81 77 ASP B N 1
ATOM 3356 C CA . ASP B 1 77 ? -0.495 1.656 -19.703 1 97.81 77 ASP B CA 1
ATOM 3357 C C . ASP B 1 77 ? 0.783 0.897 -19.344 1 97.81 77 ASP B C 1
ATOM 3359 O O . ASP B 1 77 ? 0.803 0.104 -18.406 1 97.81 77 ASP B O 1
ATOM 3363 N N . ALA B 1 78 ? 1.855 1.13 -20.078 1 98.31 78 ALA B N 1
ATOM 3364 C CA . ALA B 1 78 ? 3.127 0.452 -19.844 1 98.31 78 ALA B CA 1
ATOM 3365 C C . ALA B 1 78 ? 3.77 0.934 -18.547 1 98.31 78 ALA B C 1
ATOM 3367 O O . ALA B 1 78 ? 4.68 0.29 -18.016 1 98.31 78 ALA B O 1
ATOM 3368 N N . VAL B 1 79 ? 3.318 2.117 -18 1 98.69 79 VAL B N 1
ATOM 3369 C CA . VAL B 1 79 ? 3.879 2.664 -16.766 1 98.69 79 VAL B CA 1
ATOM 3370 C C . VAL B 1 79 ? 3.223 1.996 -15.562 1 98.69 79 VAL B C 1
ATOM 3372 O O . VAL B 1 79 ? 2.033 2.195 -15.305 1 98.69 79 VAL B O 1
ATOM 3375 N N . PRO B 1 80 ? 3.973 1.188 -14.844 1 98.62 80 PRO B N 1
ATOM 3376 C CA . PRO B 1 80 ? 3.383 0.544 -13.664 1 98.62 80 PRO B CA 1
ATOM 3377 C C . PRO B 1 80 ? 3.123 1.525 -12.523 1 98.62 80 PRO B C 1
ATOM 3379 O O . PRO B 1 80 ? 3.672 2.629 -12.516 1 98.62 80 PRO B O 1
ATOM 3382 N N . ALA B 1 81 ? 2.221 1.14 -11.594 1 98.88 81 ALA B N 1
ATOM 3383 C CA . ALA B 1 81 ? 1.878 1.951 -10.43 1 98.88 81 ALA B CA 1
ATOM 3384 C C . ALA B 1 81 ? 1.562 1.073 -9.219 1 98.88 81 ALA B C 1
ATOM 3386 O O . ALA B 1 81 ? 1.18 -0.089 -9.375 1 98.88 81 ALA B O 1
ATOM 3387 N N . MET B 1 82 ? 1.748 1.61 -8.039 1 98.69 82 MET B N 1
ATOM 3388 C CA . MET B 1 82 ? 1.497 0.887 -6.793 1 98.69 82 MET B CA 1
ATOM 3389 C C . MET B 1 82 ? 0.958 1.823 -5.719 1 98.69 82 MET B C 1
ATOM 3391 O O . MET B 1 82 ? 1.411 2.963 -5.594 1 98.69 82 MET B O 1
ATOM 3395 N N . THR B 1 83 ? -0.006 1.322 -4.961 1 98.88 83 THR B N 1
ATOM 3396 C CA . THR B 1 83 ? -0.533 2.041 -3.809 1 98.88 83 THR B CA 1
ATOM 3397 C C . THR B 1 83 ? 0.172 1.601 -2.529 1 98.88 83 THR B C 1
ATOM 3399 O O . THR B 1 83 ? 0.429 0.41 -2.332 1 98.88 83 THR B O 1
ATOM 3402 N N . ILE B 1 84 ? 0.535 2.551 -1.674 1 98.44 84 ILE B N 1
ATOM 3403 C CA . ILE B 1 84 ? 1.131 2.176 -0.396 1 98.44 84 ILE B CA 1
ATOM 3404 C C . ILE B 1 84 ? 0.289 2.736 0.749 1 98.44 84 ILE B C 1
ATOM 3406 O O . ILE B 1 84 ? -0.382 3.76 0.592 1 98.44 84 ILE B O 1
ATOM 3410 N N . ASN B 1 85 ? 0.28 2 1.85 1 98.81 85 ASN B N 1
ATOM 3411 C CA . ASN B 1 85 ? -0.415 2.396 3.07 1 98.81 85 ASN B CA 1
ATOM 3412 C C . ASN B 1 85 ? 0.5 2.311 4.289 1 98.81 85 ASN B C 1
ATOM 3414 O O . ASN B 1 85 ? 0.759 1.221 4.801 1 98.81 85 ASN B O 1
ATOM 3418 N N . LYS B 1 86 ? 1.033 3.432 4.648 1 98.81 86 LYS B N 1
ATOM 3419 C CA . LYS B 1 86 ? 1.714 3.664 5.918 1 98.81 86 LYS B CA 1
ATOM 3420 C C . LYS B 1 86 ? 1.046 4.789 6.703 1 98.81 86 LYS B C 1
ATOM 3422 O O . LYS B 1 86 ? 1.715 5.723 7.148 1 98.81 86 LYS B O 1
ATOM 3427 N N . VAL B 1 87 ? -0.228 4.73 6.676 1 98.56 87 VAL B N 1
ATOM 3428 C CA . VAL B 1 87 ? -1.118 5.688 7.324 1 98.56 87 VAL B CA 1
ATOM 3429 C C . VAL B 1 87 ? -0.721 7.109 6.941 1 98.56 87 VAL B C 1
ATOM 3431 O O . VAL B 1 87 ? -0.636 7.438 5.754 1 98.56 87 VAL B O 1
ATOM 3434 N N . CYS B 1 88 ? -0.54 7.988 7.953 1 98.56 88 CYS B N 1
ATOM 3435 C CA . CYS B 1 88 ? -0.278 9.391 7.664 1 98.56 88 CYS B CA 1
ATOM 3436 C C . CYS B 1 88 ? 1.061 9.562 6.957 1 98.56 88 CYS B C 1
ATOM 3438 O O . CYS B 1 88 ? 1.3 10.586 6.312 1 98.56 88 CYS B O 1
ATOM 3440 N N . GLY B 1 89 ? 1.918 8.578 7.059 1 98.69 89 GLY B N 1
ATOM 3441 C CA . GLY B 1 89 ? 3.24 8.688 6.465 1 98.69 89 GLY B CA 1
ATOM 3442 C C . GLY B 1 89 ? 3.289 8.203 5.027 1 98.69 89 GLY B C 1
ATOM 3443 O O . GLY B 1 89 ? 4.348 8.219 4.398 1 98.69 89 GLY B O 1
ATOM 3444 N N . SER B 1 90 ? 2.164 7.801 4.43 1 98.88 90 SER B N 1
ATOM 3445 C CA . SER B 1 90 ? 2.104 7.133 3.133 1 98.88 90 SER B CA 1
ATOM 3446 C C . SER B 1 90 ? 2.732 7.988 2.039 1 98.88 90 SER B C 1
ATOM 3448 O O . SER B 1 90 ? 3.607 7.523 1.306 1 98.88 90 SER B O 1
ATOM 3450 N N . GLY B 1 91 ? 2.312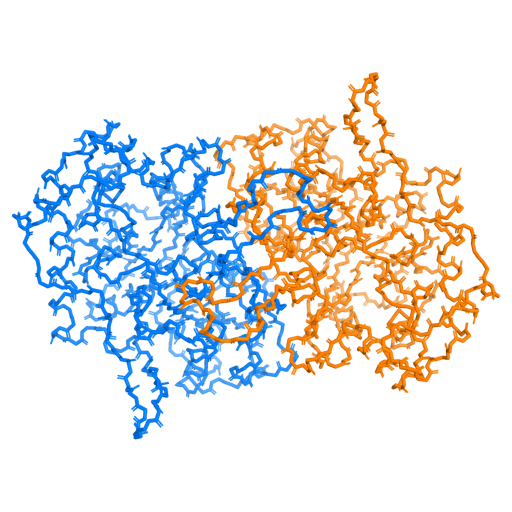 9.242 1.976 1 98.88 91 GLY B N 1
ATOM 3451 C CA . GLY B 1 91 ? 2.775 10.117 0.907 1 98.88 91 GLY B CA 1
ATOM 3452 C C . GLY B 1 91 ? 4.27 10.375 0.956 1 98.88 91 GLY B C 1
ATOM 3453 O O . GLY B 1 91 ? 4.93 10.438 -0.085 1 98.88 91 GLY B O 1
ATOM 3454 N N . LEU B 1 92 ? 4.82 10.531 2.154 1 98.94 92 LEU B N 1
ATOM 3455 C CA . LEU B 1 92 ? 6.246 10.797 2.285 1 98.94 92 LEU B CA 1
ATOM 3456 C C . LEU B 1 92 ? 7.059 9.523 2.076 1 98.94 92 LEU B C 1
ATOM 3458 O O . LEU B 1 92 ? 8.141 9.562 1.493 1 98.94 92 LEU B O 1
ATOM 3462 N N . LYS B 1 93 ? 6.531 8.398 2.57 1 98.94 93 LYS B N 1
ATOM 3463 C CA . LYS B 1 93 ? 7.211 7.125 2.365 1 98.94 93 LYS B CA 1
ATOM 3464 C C . LYS B 1 93 ? 7.312 6.789 0.881 1 98.94 93 LYS B C 1
ATOM 3466 O O . LYS B 1 93 ? 8.289 6.18 0.442 1 98.94 93 LYS B O 1
ATOM 3471 N N . ALA B 1 94 ? 6.293 7.168 0.106 1 98.94 94 ALA B N 1
ATOM 3472 C CA . ALA B 1 94 ? 6.348 6.957 -1.339 1 98.94 94 ALA B CA 1
ATOM 3473 C C . ALA B 1 94 ? 7.598 7.59 -1.938 1 98.94 94 ALA B C 1
ATOM 3475 O O . ALA B 1 94 ? 8.188 7.047 -2.871 1 98.94 94 ALA B O 1
ATOM 3476 N N . LEU B 1 95 ? 8.047 8.688 -1.397 1 98.94 95 LEU B N 1
ATOM 3477 C CA . LEU B 1 95 ? 9.25 9.352 -1.885 1 98.94 95 LEU B CA 1
ATOM 3478 C C . LEU B 1 95 ? 10.5 8.578 -1.487 1 98.94 95 LEU B C 1
ATOM 3480 O O . LEU B 1 95 ? 11.477 8.539 -2.238 1 98.94 95 LEU B O 1
ATOM 3484 N N . HIS B 1 96 ? 10.469 7.977 -0.21 1 98.88 96 HIS B N 1
ATOM 3485 C CA . HIS B 1 96 ? 11.562 7.086 0.161 1 98.88 96 HIS B CA 1
ATOM 3486 C C . HIS B 1 96 ? 11.75 5.98 -0.869 1 98.88 96 HIS B C 1
ATOM 3488 O O . HIS B 1 96 ? 12.867 5.738 -1.337 1 98.88 96 HIS B O 1
ATOM 3494 N N . LEU B 1 97 ? 10.633 5.367 -1.215 1 98.88 97 LEU B N 1
ATOM 3495 C CA . LEU B 1 97 ? 10.664 4.223 -2.115 1 98.88 97 LEU B CA 1
ATOM 3496 C C . LEU B 1 97 ? 11.117 4.637 -3.51 1 98.88 97 LEU B C 1
ATOM 3498 O O . LEU B 1 97 ? 11.906 3.934 -4.145 1 98.88 97 LEU B O 1
ATOM 3502 N N . ALA B 1 98 ? 10.594 5.758 -3.992 1 98.88 98 ALA B N 1
ATOM 3503 C CA . ALA B 1 98 ? 11.016 6.277 -5.293 1 98.88 98 ALA B CA 1
ATOM 3504 C C . ALA B 1 98 ? 12.516 6.547 -5.316 1 98.88 98 ALA B C 1
ATOM 3506 O O . ALA B 1 98 ? 13.195 6.211 -6.285 1 98.88 98 ALA B O 1
ATOM 3507 N N . THR B 1 99 ? 13 7.133 -4.27 1 98.81 99 THR B N 1
ATOM 3508 C CA . THR B 1 99 ? 14.422 7.445 -4.16 1 98.81 99 THR B CA 1
ATOM 3509 C C . THR B 1 99 ? 15.258 6.176 -4.199 1 98.81 99 THR B C 1
ATOM 3511 O O . THR B 1 99 ? 16.266 6.113 -4.898 1 98.81 99 THR B O 1
ATOM 3514 N N . GLN B 1 100 ? 14.836 5.172 -3.477 1 98.56 100 GLN B N 1
ATOM 3515 C CA . GLN B 1 100 ? 15.555 3.902 -3.449 1 98.56 100 GLN B CA 1
ATOM 3516 C C . GLN B 1 100 ? 15.594 3.266 -4.836 1 98.56 100 GLN B C 1
ATOM 3518 O O . GLN B 1 100 ? 16.641 2.744 -5.254 1 98.56 100 GLN B O 1
ATOM 3523 N N . ALA B 1 101 ? 14.453 3.283 -5.535 1 98.56 101 ALA B N 1
ATOM 3524 C CA . ALA B 1 101 ? 14.391 2.703 -6.875 1 98.56 101 ALA B CA 1
ATOM 3525 C C . ALA B 1 101 ? 15.359 3.404 -7.82 1 98.56 101 ALA B C 1
ATOM 3527 O O . ALA B 1 101 ? 16.031 2.754 -8.625 1 98.56 101 ALA B O 1
ATOM 3528 N N . ILE B 1 102 ? 15.406 4.707 -7.746 1 98.62 102 ILE B N 1
ATOM 3529 C CA . ILE B 1 102 ? 16.281 5.496 -8.609 1 98.62 102 ILE B CA 1
ATOM 3530 C C . ILE B 1 102 ? 17.734 5.242 -8.242 1 98.62 102 ILE B C 1
ATOM 3532 O O . ILE B 1 102 ? 18.594 5.051 -9.117 1 98.62 102 ILE B O 1
ATOM 3536 N N . ARG B 1 103 ? 18.047 5.195 -6.957 1 97.81 103 ARG B N 1
ATOM 3537 C CA . ARG B 1 103 ? 19.422 4.965 -6.496 1 97.81 103 ARG B CA 1
ATOM 3538 C C . ARG B 1 103 ? 19.906 3.584 -6.914 1 97.81 103 ARG B C 1
ATOM 3540 O O . ARG B 1 103 ? 21.094 3.404 -7.207 1 97.81 103 ARG B O 1
ATOM 3547 N N . CYS B 1 104 ? 18.969 2.635 -6.969 1 96.5 104 CYS B N 1
ATOM 3548 C CA . CYS B 1 104 ? 19.328 1.267 -7.328 1 96.5 104 CYS B CA 1
ATOM 3549 C C . CYS B 1 104 ? 19.453 1.117 -8.836 1 96.5 104 CYS B C 1
ATOM 3551 O O . CYS B 1 104 ? 19.891 0.074 -9.328 1 96.5 104 CYS B O 1
ATOM 3553 N N . GLY B 1 105 ? 19.062 2.16 -9.594 1 95.94 105 GLY B N 1
ATOM 3554 C CA . GLY B 1 105 ? 19.109 2.09 -11.039 1 95.94 105 GLY B CA 1
ATOM 3555 C C . GLY B 1 105 ? 17.906 1.396 -11.648 1 95.94 105 GLY B C 1
ATOM 3556 O O . GLY B 1 105 ? 17.891 1.096 -12.844 1 95.94 105 GLY B O 1
ATOM 3557 N N . ASP B 1 106 ? 16.875 1.141 -10.836 1 96.56 106 ASP B N 1
ATOM 3558 C CA . ASP B 1 106 ? 15.656 0.481 -11.305 1 96.56 106 ASP B CA 1
ATOM 3559 C C . ASP B 1 106 ? 14.766 1.455 -12.078 1 96.56 106 ASP B C 1
ATOM 3561 O O . ASP B 1 106 ? 13.891 1.035 -12.836 1 96.56 106 ASP B O 1
ATOM 3565 N N . ALA B 1 107 ? 14.93 2.725 -11.852 1 97.81 107 ALA B N 1
ATOM 3566 C CA . ALA B 1 107 ? 14.18 3.797 -12.5 1 97.81 107 ALA B CA 1
ATOM 3567 C C . ALA B 1 107 ? 15.039 5.051 -12.656 1 97.81 107 ALA B C 1
ATOM 3569 O O . ALA B 1 107 ? 16.047 5.211 -11.961 1 97.81 107 ALA B O 1
ATOM 3570 N N . GLU B 1 108 ? 14.664 5.891 -13.562 1 98.38 108 GLU B N 1
ATOM 3571 C CA . GLU B 1 108 ? 15.328 7.18 -13.734 1 98.38 108 GLU B CA 1
ATOM 3572 C C . GLU B 1 108 ? 14.398 8.328 -13.359 1 98.38 108 GLU B C 1
ATOM 3574 O O . GLU B 1 108 ? 14.859 9.414 -12.984 1 98.38 108 GLU B O 1
ATOM 3579 N N . LEU B 1 109 ? 13.117 8.102 -13.516 1 98.81 109 LEU B N 1
ATOM 3580 C CA . LEU B 1 109 ? 12.117 9.133 -13.234 1 98.81 109 LEU B CA 1
ATOM 3581 C C . LEU B 1 109 ? 10.844 8.508 -12.68 1 98.81 109 LEU B C 1
ATOM 3583 O O . LEU B 1 109 ? 10.25 7.625 -13.297 1 98.81 109 LEU B O 1
ATOM 3587 N N . ILE B 1 110 ? 10.438 8.961 -11.484 1 98.94 110 ILE B N 1
ATOM 3588 C CA . ILE B 1 110 ? 9.266 8.43 -10.797 1 98.94 110 ILE B CA 1
ATOM 3589 C C . ILE B 1 110 ? 8.367 9.57 -10.344 1 98.94 110 ILE B C 1
ATOM 3591 O O . ILE B 1 110 ? 8.852 10.617 -9.898 1 98.94 110 ILE B O 1
ATOM 3595 N N . ILE B 1 111 ? 7.066 9.414 -10.523 1 98.94 111 ILE B N 1
ATOM 3596 C CA . ILE B 1 111 ? 6.078 10.281 -9.891 1 98.94 111 ILE B CA 1
ATOM 3597 C C . ILE B 1 111 ? 5.598 9.656 -8.586 1 98.94 111 ILE B C 1
ATOM 3599 O O . ILE B 1 111 ? 5.145 8.508 -8.57 1 98.94 111 ILE B O 1
ATOM 3603 N N . ALA B 1 112 ? 5.75 10.367 -7.461 1 98.94 112 ALA B N 1
ATOM 3604 C CA . ALA B 1 112 ? 5.445 9.836 -6.133 1 98.94 112 ALA B CA 1
ATOM 3605 C C . ALA B 1 112 ? 4.664 10.844 -5.301 1 98.94 112 ALA B C 1
ATOM 3607 O O . ALA B 1 112 ? 4.738 12.055 -5.551 1 98.94 112 ALA B O 1
ATOM 3608 N N . GLY B 1 113 ? 3.896 10.383 -4.359 1 98.94 113 GLY B N 1
ATOM 3609 C CA . GLY B 1 113 ? 3.145 11.25 -3.463 1 98.94 113 GLY B CA 1
ATOM 3610 C C . GLY B 1 113 ? 2.014 10.531 -2.752 1 98.94 113 GLY B C 1
ATOM 3611 O O . GLY B 1 113 ? 2.203 9.43 -2.223 1 98.94 113 GLY B O 1
ATOM 3612 N N . GLY B 1 114 ? 0.865 11.266 -2.641 1 98.94 114 GLY B N 1
ATOM 3613 C CA . GLY B 1 114 ? -0.289 10.695 -1.965 1 98.94 114 GLY B CA 1
ATOM 3614 C C . GLY B 1 114 ? -1.595 11.367 -2.344 1 98.94 114 GLY B C 1
ATOM 3615 O O . GLY B 1 114 ? -1.595 12.469 -2.9 1 98.94 114 GLY B O 1
ATOM 3616 N N . GLN B 1 115 ? -2.641 10.68 -2.094 1 99 115 GLN B N 1
ATOM 3617 C CA . GLN B 1 115 ? -4.02 11.094 -2.334 1 99 115 GLN B CA 1
ATOM 3618 C C . GLN B 1 115 ? -4.949 10.547 -1.251 1 99 115 GLN B C 1
ATOM 3620 O O . GLN B 1 115 ? -4.684 9.5 -0.667 1 99 115 GLN B O 1
ATOM 3625 N N . GLU B 1 116 ? -5.984 11.305 -0.936 1 98.94 116 GLU B N 1
ATOM 3626 C CA . GLU B 1 116 ? -6.965 10.844 0.049 1 98.94 116 GLU B CA 1
ATOM 3627 C C . GLU B 1 116 ? -8.289 11.594 -0.103 1 98.94 116 GLU B C 1
ATOM 3629 O O . GLU B 1 116 ? -8.305 12.781 -0.417 1 98.94 116 GLU B O 1
ATOM 3634 N N . ASN B 1 117 ? -9.344 10.969 0.041 1 98.81 117 ASN B N 1
ATOM 3635 C CA . ASN B 1 117 ? -10.672 11.547 0.225 1 98.81 117 ASN B CA 1
ATOM 3636 C C . ASN B 1 117 ? -11.398 10.922 1.411 1 98.81 117 ASN B C 1
ATOM 3638 O O . ASN B 1 117 ? -12.086 9.906 1.257 1 98.81 117 ASN B O 1
ATOM 3642 N N . MET B 1 118 ? -11.219 11.547 2.52 1 98.75 118 MET B N 1
ATOM 3643 C CA . MET B 1 118 ? -11.805 11.023 3.748 1 98.75 118 MET B CA 1
ATOM 3644 C C . MET B 1 118 ? -13.328 11.164 3.729 1 98.75 118 MET B C 1
ATOM 3646 O O . MET B 1 118 ? -14.039 10.32 4.277 1 98.75 118 MET B O 1
ATOM 3650 N N . SER B 1 119 ? -13.852 12.188 3.033 1 98.5 119 SER B N 1
ATOM 3651 C CA . SER B 1 119 ? -15.281 12.445 2.92 1 98.5 119 SER B CA 1
ATOM 3652 C C . SER B 1 119 ? -16 11.289 2.234 1 98.5 119 SER B C 1
ATOM 3654 O O . SER B 1 119 ? -17.172 11.008 2.529 1 98.5 119 SER B O 1
ATOM 3656 N N . ALA B 1 120 ? -15.289 10.57 1.396 1 97.5 120 ALA B N 1
ATOM 3657 C CA . ALA B 1 120 ? -15.922 9.562 0.555 1 97.5 120 ALA B CA 1
ATOM 3658 C C . ALA B 1 120 ? -15.797 8.172 1.176 1 97.5 120 ALA B C 1
ATOM 3660 O O . ALA B 1 120 ? -16.297 7.191 0.628 1 97.5 120 ALA B O 1
ATOM 3661 N N . SER B 1 121 ? -15.188 8.031 2.334 1 97.94 121 SER B N 1
ATOM 3662 C CA . SER B 1 121 ? -15 6.73 2.963 1 97.94 121 SER B CA 1
ATOM 3663 C C . SER B 1 121 ? -16.328 6.113 3.365 1 97.94 121 SER B C 1
ATOM 3665 O O . SER B 1 121 ? -17.156 6.762 4.023 1 97.94 121 SER B O 1
ATOM 3667 N N . PRO B 1 122 ? -16.516 4.891 3.02 1 98.19 122 PRO B N 1
ATOM 3668 C CA . PRO B 1 122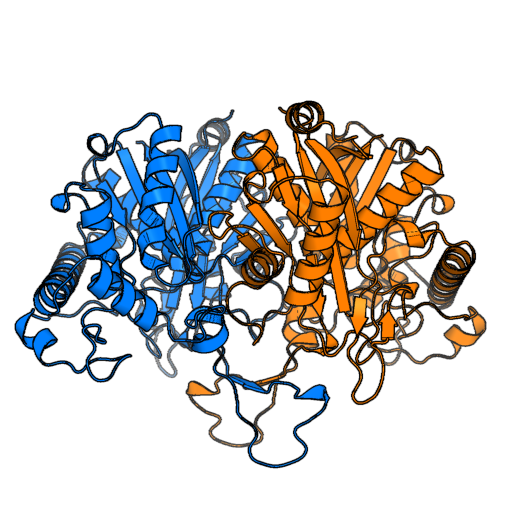 ? -17.797 4.266 3.322 1 98.19 122 PRO B CA 1
ATOM 3669 C C . PRO B 1 122 ? -17.828 3.586 4.688 1 98.19 122 PRO B C 1
ATOM 3671 O O . PRO B 1 122 ? -16.812 3.576 5.391 1 98.19 122 PRO B O 1
ATOM 3674 N N . HIS B 1 123 ? -19.016 3.168 5.082 1 98.25 123 HIS B N 1
ATOM 3675 C CA . HIS B 1 123 ? -19.156 2.199 6.16 1 98.25 123 HIS B CA 1
ATOM 3676 C C . HIS B 1 123 ? -19.172 0.772 5.625 1 98.25 123 HIS B C 1
ATOM 3678 O O . HIS B 1 123 ? -19.578 0.534 4.488 1 98.25 123 HIS B O 1
ATOM 3684 N N . VAL B 1 124 ? -18.641 -0.163 6.379 1 97.81 124 VAL B N 1
ATOM 3685 C CA . VAL B 1 124 ? -18.656 -1.567 5.98 1 97.81 124 VAL B CA 1
ATOM 3686 C C . VAL B 1 124 ? -19.578 -2.361 6.902 1 97.81 124 VAL B C 1
ATOM 3688 O O . VAL B 1 124 ? -19.844 -1.947 8.031 1 97.81 124 VAL B O 1
ATOM 3691 N N . LEU B 1 125 ? -20.078 -3.42 6.406 1 96.25 125 LEU B N 1
ATOM 3692 C CA . LEU B 1 125 ? -20.812 -4.418 7.184 1 96.25 125 LEU B CA 1
ATOM 3693 C C . LEU B 1 125 ? -19.938 -5.652 7.426 1 96.25 125 LEU B C 1
ATOM 3695 O O . LEU B 1 125 ? -19.875 -6.547 6.578 1 96.25 125 LEU B O 1
ATOM 3699 N N . PRO B 1 126 ? -19.312 -5.691 8.594 1 93.31 126 PRO B N 1
ATOM 3700 C CA . PRO B 1 126 ? -18.469 -6.859 8.859 1 93.31 126 PRO B CA 1
ATOM 3701 C C . PRO B 1 126 ? -19.25 -8.172 8.812 1 93.31 126 PRO B C 1
ATOM 3703 O O . PRO B 1 126 ? -20.422 -8.211 9.188 1 93.31 126 PRO B O 1
ATOM 3706 N N . ASN B 1 127 ? -18.609 -9.289 8.336 1 93.12 127 ASN B N 1
ATOM 3707 C CA . ASN B 1 127 ? -19.203 -10.617 8.273 1 93.12 127 ASN B CA 1
ATOM 3708 C C . ASN B 1 127 ? -20.453 -10.633 7.395 1 93.12 127 ASN B C 1
ATOM 3710 O O . ASN B 1 127 ? -21.391 -11.391 7.648 1 93.12 127 ASN B O 1
ATOM 3714 N N . SER B 1 128 ? -20.5 -9.703 6.52 1 94.44 128 SER B N 1
ATOM 3715 C CA . SER B 1 128 ? -21.672 -9.586 5.668 1 94.44 128 SER B CA 1
ATOM 3716 C C . SER B 1 128 ? -21.875 -10.828 4.809 1 94.44 128 SER B C 1
ATOM 3718 O O . SER B 1 128 ? -22.969 -11.086 4.324 1 94.44 128 SER B O 1
ATOM 3720 N N . ARG B 1 129 ? -20.875 -11.656 4.605 1 94.31 129 ARG B N 1
ATOM 3721 C CA . ARG B 1 129 ? -20.969 -12.852 3.779 1 94.31 129 ARG B CA 1
ATOM 3722 C C . ARG B 1 129 ? -21.656 -13.992 4.531 1 94.31 129 ARG B C 1
ATOM 3724 O O . ARG B 1 129 ? -22.266 -14.867 3.918 1 94.31 129 ARG B O 1
ATOM 3731 N N . THR B 1 130 ? -21.531 -13.953 5.812 1 93.44 130 THR B N 1
ATOM 3732 C CA . THR B 1 130 ? -22.062 -15.039 6.617 1 93.44 130 THR B CA 1
ATOM 3733 C C . THR B 1 130 ? -23.266 -14.57 7.426 1 93.44 130 THR B C 1
ATOM 3735 O O . THR B 1 130 ? -24.016 -15.383 7.973 1 93.44 130 THR B O 1
ATOM 3738 N N . GLY B 1 131 ? -23.422 -13.258 7.453 1 92.56 131 GLY B N 1
ATOM 3739 C CA . GLY B 1 131 ? -24.625 -12.688 8.047 1 92.56 131 GLY B CA 1
ATOM 3740 C C . GLY B 1 131 ? -24.5 -12.453 9.539 1 92.56 131 GLY B C 1
ATOM 3741 O O . GLY B 1 131 ? -23.438 -12.695 10.125 1 92.56 131 GLY B O 1
ATOM 3742 N N . GLN B 1 132 ? -25.375 -11.727 10.117 1 91.12 132 GLN B N 1
ATOM 3743 C CA . GLN B 1 132 ? -25.625 -11.508 11.539 1 91.12 132 GLN B CA 1
ATOM 3744 C C . GLN B 1 132 ? -26.906 -12.203 11.984 1 91.12 132 GLN B C 1
ATOM 3746 O O . GLN B 1 132 ? -28 -11.844 11.547 1 91.12 132 GLN B O 1
ATOM 3751 N N . ARG B 1 133 ? -26.797 -13.211 12.859 1 91.56 133 ARG B N 1
ATOM 3752 C CA . ARG B 1 133 ? -27.906 -14.117 13.164 1 91.56 133 ARG B CA 1
ATOM 3753 C C . ARG B 1 133 ? -29 -13.398 13.953 1 91.56 133 ARG B C 1
ATOM 3755 O O . ARG B 1 133 ? -30.188 -13.594 13.695 1 91.56 133 ARG B O 1
ATOM 3762 N N . MET B 1 134 ? -28.578 -12.617 14.945 1 93.94 134 MET B N 1
ATOM 3763 C CA . MET B 1 134 ? -29.562 -11.953 15.805 1 93.94 134 MET B CA 1
ATOM 3764 C C . MET B 1 134 ? -29.031 -10.594 16.281 1 93.94 134 MET B C 1
ATOM 3766 O O . MET B 1 134 ? -27.828 -10.43 16.469 1 93.94 134 MET B O 1
ATOM 3770 N N . GLY B 1 135 ? -29.969 -9.656 16.547 1 93.38 135 GLY B N 1
ATOM 3771 C CA . GLY B 1 135 ? -29.641 -8.344 17.078 1 93.38 135 GLY B CA 1
ATOM 3772 C C . GLY B 1 135 ? -29.25 -7.348 16 1 93.38 135 GLY B C 1
ATOM 3773 O O . GLY B 1 135 ? -29.344 -7.652 14.812 1 93.38 135 GLY B O 1
ATOM 3774 N N . ASP B 1 136 ? -28.875 -6.219 16.375 1 92.81 136 ASP B N 1
ATOM 3775 C CA . ASP B 1 136 ? -28.5 -5.133 15.484 1 92.81 136 ASP B CA 1
ATOM 3776 C C . ASP B 1 136 ? -27.188 -5.434 14.773 1 92.81 136 ASP B C 1
ATOM 3778 O O . ASP B 1 136 ? -26.312 -6.102 15.328 1 92.81 136 ASP B O 1
ATOM 3782 N N . TRP B 1 137 ? -27.156 -5.066 13.484 1 93.06 137 TRP B N 1
ATOM 3783 C CA . TRP B 1 137 ? -25.922 -5.129 12.711 1 93.06 137 TRP B CA 1
ATOM 3784 C C . TRP B 1 137 ? -25.234 -3.77 12.68 1 93.06 137 TRP B C 1
ATOM 3786 O O . TRP B 1 137 ? -25.828 -2.771 12.266 1 93.06 137 TRP B O 1
ATOM 3796 N N . LYS B 1 138 ? -24.031 -3.678 13.188 1 94.56 138 LYS B N 1
ATOM 3797 C CA . LYS B 1 138 ? -23.312 -2.412 13.25 1 94.56 138 LYS B CA 1
ATOM 3798 C C . LYS B 1 138 ? -22.516 -2.172 11.969 1 94.56 138 LYS B C 1
ATOM 3800 O O . LYS B 1 138 ? -21.703 -3.008 11.578 1 94.56 138 LYS B O 1
ATOM 3805 N N . ALA B 1 139 ? -22.844 -1.111 11.234 1 96.38 139 ALA B N 1
ATOM 3806 C CA . ALA B 1 139 ? -22 -0.658 10.133 1 96.38 139 ALA B CA 1
ATOM 3807 C C . ALA B 1 139 ? -20.781 0.092 10.656 1 96.38 139 ALA B C 1
ATOM 3809 O O . ALA B 1 139 ? -20.906 1.076 11.391 1 96.38 139 ALA B O 1
ATOM 3810 N N . VAL B 1 140 ? -19.594 -0.39 10.234 1 97.81 140 VAL B N 1
ATOM 3811 C CA . VAL B 1 140 ? -18.359 0.141 10.797 1 97.81 140 VAL B CA 1
ATOM 3812 C C . VAL B 1 140 ? -17.812 1.244 9.898 1 97.81 140 VAL B C 1
ATOM 3814 O O . VAL B 1 140 ? -17.688 1.061 8.68 1 97.81 140 VAL B O 1
ATOM 3817 N N . ASP B 1 141 ? -17.531 2.398 10.484 1 98.19 141 ASP B N 1
ATOM 3818 C CA . ASP B 1 141 ? -16.969 3.551 9.781 1 98.19 141 ASP B CA 1
ATOM 3819 C C . ASP B 1 141 ? -15.516 3.305 9.398 1 98.19 141 ASP B C 1
ATOM 3821 O O . ASP B 1 141 ? -14.625 3.369 10.242 1 98.19 141 ASP B O 1
ATOM 3825 N N . THR B 1 142 ? -15.258 3.152 8.125 1 98.44 142 THR B N 1
ATOM 3826 C CA . THR B 1 142 ? -13.906 2.824 7.688 1 98.44 142 THR B CA 1
ATOM 3827 C C . THR B 1 142 ? -12.961 3.998 7.922 1 98.44 142 THR B C 1
ATOM 3829 O O . THR B 1 142 ? -11.766 3.803 8.156 1 98.44 142 THR B O 1
ATOM 3832 N N . MET B 1 143 ? -13.438 5.242 7.836 1 98.31 143 MET B N 1
ATOM 3833 C CA . MET B 1 143 ? -12.602 6.41 8.086 1 98.31 143 MET B CA 1
ATOM 3834 C C . MET B 1 143 ? -11.984 6.348 9.484 1 98.31 143 MET B C 1
ATOM 3836 O O . MET B 1 143 ? -10.781 6.562 9.641 1 98.31 143 MET B O 1
ATOM 3840 N N . VAL B 1 144 ? -12.828 6.027 10.43 1 98.31 144 VAL B N 1
ATOM 3841 C CA . VAL B 1 144 ? -12.359 5.953 11.812 1 98.31 144 VAL B CA 1
ATOM 3842 C C . VAL B 1 144 ? -11.586 4.652 12.023 1 98.31 144 VAL B C 1
ATOM 3844 O O . VAL B 1 144 ? -10.422 4.676 12.43 1 98.31 144 VAL B O 1
ATOM 3847 N N . HIS B 1 145 ? -12.188 3.506 11.695 1 98.44 145 HIS B N 1
ATOM 3848 C CA . HIS B 1 145 ? -11.68 2.18 12.023 1 98.44 145 HIS B CA 1
ATOM 3849 C C . HIS B 1 145 ? -10.359 1.908 11.312 1 98.44 145 HIS B C 1
ATOM 3851 O O . HIS B 1 145 ? -9.414 1.389 11.922 1 98.44 145 HIS B O 1
ATOM 3857 N N . ASP B 1 146 ? -10.266 2.23 10.016 1 98.56 146 ASP B N 1
ATOM 3858 C CA . ASP B 1 146 ? -9.094 1.914 9.211 1 98.56 146 ASP B CA 1
ATOM 3859 C C . ASP B 1 146 ? -8.086 3.059 9.242 1 98.56 146 ASP B C 1
ATOM 3861 O O . ASP B 1 146 ? -6.902 2.861 8.938 1 98.56 146 ASP B O 1
ATOM 3865 N N . GLY B 1 147 ? -8.5 4.297 9.617 1 98.5 147 GLY B N 1
ATOM 3866 C CA . GLY B 1 147 ? -7.637 5.457 9.453 1 98.5 147 GLY B CA 1
ATOM 3867 C C . GLY B 1 147 ? -7.289 6.133 10.766 1 98.5 147 GLY B C 1
ATOM 3868 O O . GLY B 1 147 ? -6.168 6.605 10.953 1 98.5 147 GLY B O 1
ATOM 3869 N N . LEU B 1 148 ? -8.258 6.18 11.734 1 98.38 148 LEU B N 1
ATOM 3870 C CA . LEU B 1 148 ? -8.094 7.098 12.852 1 98.38 148 LEU B CA 1
ATOM 3871 C C . LEU B 1 148 ? -8.227 6.367 14.188 1 98.38 148 LEU B C 1
ATOM 3873 O O . LEU B 1 148 ? -8.375 7 15.234 1 98.38 148 LEU B O 1
ATOM 3877 N N . TRP B 1 149 ? -8.219 5.066 14.164 1 98.25 149 TRP B N 1
ATOM 3878 C CA . TRP B 1 149 ? -8.352 4.219 15.344 1 98.25 149 TRP B CA 1
ATOM 3879 C C . TRP B 1 149 ? -7.09 3.395 15.562 1 98.25 149 TRP B C 1
ATOM 3881 O O . TRP B 1 149 ? -6.59 2.752 14.641 1 98.25 149 TRP B O 1
ATOM 3891 N N . ASP B 1 150 ? -6.535 3.484 16.75 1 97.69 150 ASP B N 1
ATOM 3892 C CA . ASP B 1 150 ? -5.363 2.684 17.094 1 97.69 150 ASP B CA 1
ATOM 3893 C C . ASP B 1 150 ? -5.711 1.197 17.141 1 97.69 150 ASP B C 1
ATOM 3895 O O . ASP B 1 150 ? -6.52 0.769 17.969 1 97.69 150 ASP B O 1
ATOM 3899 N N . ALA B 1 151 ? -5.094 0.428 16.375 1 96.5 151 ALA B N 1
ATOM 3900 C CA . ALA B 1 151 ? -5.43 -0.985 16.219 1 96.5 151 ALA B CA 1
ATOM 3901 C C . ALA B 1 151 ? -4.934 -1.802 17.422 1 96.5 151 ALA B C 1
ATOM 3903 O O . ALA B 1 151 ? -5.348 -2.949 17.609 1 96.5 151 ALA B O 1
ATOM 3904 N N . PHE B 1 152 ? -4.148 -1.229 18.234 1 97.62 152 PHE B N 1
ATOM 3905 C CA . PHE B 1 152 ? -3.477 -1.994 19.281 1 97.62 152 PHE B CA 1
ATOM 3906 C C . PHE B 1 152 ? -4.078 -1.69 20.656 1 97.62 152 PHE B C 1
ATOM 3908 O O . PHE B 1 152 ? -4.203 -2.582 21.5 1 97.62 152 PHE B O 1
ATOM 3915 N N . ASN B 1 153 ? -4.469 -0.432 20.859 1 97.12 153 ASN B N 1
ATOM 3916 C CA . ASN B 1 153 ? -4.965 -0.03 22.172 1 97.12 153 ASN B CA 1
ATOM 3917 C C . ASN B 1 153 ? -6.473 0.212 22.141 1 97.12 153 ASN B C 1
ATOM 3919 O O . ASN B 1 153 ? -7.078 0.467 23.188 1 97.12 153 ASN B O 1
ATOM 3923 N N . ASN B 1 154 ? -7.035 0.129 21.031 1 96.88 154 ASN B N 1
ATOM 3924 C CA . ASN B 1 154 ? -8.484 0.162 20.844 1 96.88 154 ASN B CA 1
ATOM 3925 C C . ASN B 1 154 ? -9.078 1.488 21.312 1 96.88 154 ASN B C 1
ATOM 3927 O O . ASN B 1 154 ? -10.008 1.508 22.125 1 96.88 154 ASN B O 1
ATOM 3931 N N . TYR B 1 155 ? -8.539 2.598 20.844 1 97.19 155 TYR B N 1
ATOM 3932 C CA . TYR B 1 155 ? -9.102 3.922 21.062 1 97.19 155 TYR B CA 1
ATOM 3933 C C . TYR B 1 155 ? -8.789 4.855 19.906 1 97.19 155 TYR B C 1
ATOM 3935 O O . TYR B 1 155 ? -7.961 4.531 19.047 1 97.19 155 TYR B O 1
ATOM 3943 N N . HIS B 1 156 ? -9.438 5.957 19.844 1 97.12 156 HIS B N 1
ATOM 3944 C CA . HIS B 1 156 ? -9.266 6.992 18.828 1 97.12 156 HIS B CA 1
ATOM 3945 C C . HIS B 1 156 ? -7.863 7.594 18.906 1 97.12 156 HIS B C 1
ATOM 3947 O O . HIS B 1 156 ? -7.301 7.742 19.984 1 97.12 156 HIS B O 1
ATOM 3953 N N . MET B 1 157 ? -7.316 8.008 17.766 1 96.56 157 MET B N 1
ATOM 3954 C CA . MET B 1 157 ? -5.996 8.625 17.688 1 96.56 157 MET B CA 1
ATOM 3955 C C . MET B 1 157 ? -5.891 9.812 18.641 1 96.56 157 MET B C 1
ATOM 3957 O O . MET B 1 157 ? -4.812 10.109 19.156 1 96.56 157 MET B O 1
ATOM 3961 N N . GLY B 1 158 ? -7.027 10.445 18.891 1 97.5 158 GLY B N 1
ATOM 3962 C CA . GLY B 1 158 ? -7.027 11.586 19.781 1 97.5 158 GLY B CA 1
ATOM 3963 C C . GLY B 1 158 ? -6.594 11.227 21.203 1 97.5 158 GLY B C 1
ATOM 3964 O O . GLY B 1 158 ? -6.055 12.07 21.922 1 97.5 158 GLY B O 1
ATOM 3965 N N . ILE B 1 159 ? -6.844 9.977 21.594 1 98.38 159 ILE B N 1
ATOM 3966 C CA . ILE B 1 159 ? -6.422 9.523 22.906 1 98.38 159 ILE B CA 1
ATOM 3967 C C . ILE B 1 159 ? -4.895 9.469 22.969 1 98.38 159 ILE B C 1
ATOM 3969 O O . ILE B 1 159 ? -4.297 9.766 24.016 1 98.38 159 ILE B O 1
ATOM 3973 N N . THR B 1 160 ? -4.238 9.117 21.859 1 98.31 160 THR B N 1
ATOM 3974 C CA . THR B 1 160 ? -2.779 9.125 21.844 1 98.31 160 THR B CA 1
ATOM 3975 C C . THR B 1 160 ? -2.238 10.531 22.047 1 98.31 160 THR B C 1
ATOM 3977 O O . THR B 1 160 ? -1.168 10.719 22.625 1 98.31 160 THR B O 1
ATOM 3980 N N . ALA B 1 161 ? -2.951 11.539 21.562 1 98.56 161 ALA B N 1
ATOM 3981 C CA . ALA B 1 161 ? -2.578 12.93 21.797 1 98.56 161 ALA B CA 1
ATOM 3982 C C . ALA B 1 161 ? -2.727 13.305 23.266 1 98.56 161 ALA B C 1
ATOM 3984 O O . ALA B 1 161 ? -1.887 14.016 23.812 1 98.56 161 ALA B O 1
ATOM 3985 N N . GLU B 1 162 ? -3.85 12.82 23.859 1 98.56 162 GLU B N 1
ATOM 3986 C CA . GLU B 1 162 ? -4.027 13.023 25.297 1 98.56 162 GLU B CA 1
ATOM 3987 C C . GLU B 1 162 ? -2.881 12.398 26.094 1 98.56 162 GLU B C 1
ATOM 3989 O O . GLU B 1 162 ? -2.4 12.977 27.062 1 98.56 162 GLU B O 1
ATOM 3994 N N . ASN B 1 163 ? -2.455 11.172 25.641 1 98.62 163 ASN B N 1
ATOM 3995 C CA . ASN B 1 163 ? -1.341 10.492 26.281 1 98.62 163 ASN B CA 1
ATOM 3996 C C . ASN B 1 163 ? -0.059 11.32 26.219 1 98.62 163 ASN B C 1
ATOM 3998 O O . ASN B 1 163 ? 0.693 11.398 27.188 1 98.62 163 ASN B O 1
ATOM 4002 N N . LEU B 1 164 ? 0.195 11.938 25.109 1 98.62 164 LEU B N 1
ATOM 4003 C CA . LEU B 1 164 ? 1.377 12.781 24.938 1 98.62 164 LEU B CA 1
ATOM 4004 C C . LEU B 1 164 ? 1.294 14.023 25.812 1 98.62 164 LEU B C 1
ATOM 4006 O O . LEU B 1 164 ? 2.297 14.453 26.391 1 98.62 164 LEU B O 1
ATOM 4010 N N . ALA B 1 165 ? 0.085 14.633 25.828 1 98.44 165 ALA B N 1
ATOM 4011 C CA . ALA B 1 165 ? -0.107 15.812 26.656 1 98.44 165 ALA B CA 1
ATOM 4012 C C . ALA B 1 165 ? 0.245 15.523 28.109 1 98.44 165 ALA B C 1
ATOM 4014 O O . ALA B 1 165 ? 0.912 16.328 28.766 1 98.44 165 ALA B O 1
ATOM 4015 N N . GLU B 1 166 ? -0.22 14.383 28.547 1 98.12 166 GLU B N 1
ATOM 4016 C CA . GLU B 1 166 ? 0.073 13.969 29.922 1 98.12 166 GLU B CA 1
ATOM 4017 C C . GLU B 1 166 ? 1.562 13.688 30.109 1 98.12 166 GLU B C 1
ATOM 4019 O O . GLU B 1 166 ? 2.18 14.195 31.047 1 98.12 166 GLU B O 1
ATOM 4024 N N . LYS B 1 167 ? 2.166 12.961 29.25 1 98.44 167 LYS B N 1
ATOM 4025 C CA . LYS B 1 167 ? 3.557 12.531 29.359 1 98.44 167 LYS B CA 1
ATOM 4026 C C . LYS B 1 167 ? 4.504 13.734 29.328 1 98.44 167 LYS B C 1
ATOM 4028 O O . LYS B 1 167 ? 5.508 13.758 30.031 1 98.44 167 LYS B O 1
ATOM 4033 N N . TYR B 1 168 ? 4.172 14.742 28.484 1 98.38 168 TYR B N 1
ATOM 4034 C CA . TYR B 1 168 ? 5.105 15.836 28.25 1 98.38 168 TYR B CA 1
ATOM 4035 C C . TYR B 1 168 ? 4.652 17.109 28.984 1 98.38 168 TYR B C 1
ATOM 4037 O O . TYR B 1 168 ? 5.289 18.156 28.859 1 98.38 168 TYR B O 1
ATOM 4045 N N . GLY B 1 169 ? 3.561 17 29.672 1 98.31 169 GLY B N 1
ATOM 4046 C CA . GLY B 1 169 ? 3.066 18.141 30.438 1 98.31 169 GLY B CA 1
ATOM 4047 C C . GLY B 1 169 ? 2.611 19.297 29.562 1 98.31 169 GLY B C 1
ATOM 4048 O O . GLY B 1 169 ? 2.932 20.453 29.844 1 98.31 169 GLY B O 1
ATOM 4049 N N . ILE B 1 170 ? 1.928 19 28.469 1 98.69 170 ILE B N 1
ATOM 4050 C CA . ILE B 1 170 ? 1.411 20.031 27.578 1 98.69 170 ILE B CA 1
ATOM 4051 C C . ILE B 1 170 ? 0.048 20.5 28.078 1 98.69 170 ILE B C 1
ATOM 4053 O O . ILE B 1 170 ? -0.888 19.719 28.188 1 98.69 170 ILE B O 1
ATOM 4057 N N . THR B 1 171 ? -0.125 21.797 28.281 1 98.12 171 THR B N 1
ATOM 4058 C CA . THR B 1 171 ? -1.367 22.312 28.828 1 98.12 171 THR B CA 1
ATOM 4059 C C . THR B 1 171 ? -2.377 22.609 27.719 1 98.12 171 THR B C 1
ATOM 4061 O O . THR B 1 171 ? -1.999 22.781 26.562 1 98.12 171 THR B O 1
ATOM 4064 N N . ARG B 1 172 ? -3.609 22.625 28.141 1 97.81 172 ARG B N 1
ATOM 4065 C CA . ARG B 1 172 ? -4.688 23.016 27.234 1 97.81 172 ARG B CA 1
ATOM 4066 C C . ARG B 1 172 ? -4.434 24.391 26.641 1 97.81 172 ARG B C 1
ATOM 4068 O O . ARG B 1 172 ? -4.641 24.609 25.438 1 97.81 172 ARG B O 1
ATOM 4075 N N . GLU B 1 173 ? -4.008 25.312 27.406 1 98.12 173 GLU B N 1
ATOM 4076 C CA . GLU B 1 173 ? -3.727 26.672 26.969 1 98.12 173 GLU B CA 1
ATOM 4077 C C . GLU B 1 173 ? -2.637 26.688 25.906 1 98.12 173 GLU B C 1
ATOM 4079 O O . GLU B 1 173 ? -2.771 27.375 24.891 1 98.12 173 GLU B O 1
ATOM 4084 N N . ALA B 1 174 ? -1.601 25.953 26.141 1 98.62 174 ALA B N 1
ATOM 4085 C CA . ALA B 1 174 ? -0.51 25.875 25.172 1 98.62 174 ALA B CA 1
ATOM 4086 C C . ALA B 1 174 ? -0.997 25.297 23.844 1 98.62 174 ALA B C 1
ATOM 4088 O O . ALA B 1 174 ? -0.579 25.75 22.766 1 98.62 174 ALA B O 1
ATOM 4089 N N . MET B 1 175 ? -1.829 24.312 23.938 1 98.81 175 MET B N 1
ATOM 4090 C CA . MET B 1 175 ? -2.369 23.688 22.75 1 98.81 175 MET B CA 1
ATOM 4091 C C . MET B 1 175 ? -3.209 24.672 21.938 1 98.81 175 MET B C 1
ATOM 4093 O O . MET B 1 175 ? -3.074 24.766 20.719 1 98.81 175 MET B O 1
ATOM 4097 N N . ASP B 1 176 ? -4.055 25.359 22.625 1 98.62 176 ASP B N 1
ATOM 4098 C CA . ASP B 1 176 ? -4.934 26.312 21.938 1 98.62 176 ASP B CA 1
ATOM 4099 C C . ASP B 1 176 ? -4.141 27.469 21.344 1 98.62 176 ASP B C 1
ATOM 4101 O O . ASP B 1 176 ? -4.469 27.969 20.266 1 98.62 176 ASP B O 1
ATOM 4105 N N . GLU B 1 177 ? -3.154 27.891 22.062 1 98.69 177 GLU B N 1
ATOM 4106 C CA . GLU B 1 177 ? -2.283 28.938 21.547 1 98.69 177 GLU B CA 1
ATOM 4107 C C . GLU B 1 177 ? -1.557 28.484 20.281 1 98.69 177 GLU B C 1
ATOM 4109 O O . GLU B 1 177 ? -1.446 29.234 19.312 1 98.69 177 GLU B O 1
ATOM 4114 N N . PHE B 1 178 ? -1.028 27.328 20.344 1 98.69 178 PHE B N 1
ATOM 4115 C CA . PHE B 1 178 ? -0.346 26.75 19.203 1 98.69 178 PHE B CA 1
ATOM 4116 C C . PHE B 1 178 ? -1.289 26.656 18 1 98.69 178 PHE B C 1
ATOM 4118 O O . PHE B 1 178 ? -0.92 27.016 16.875 1 98.69 178 PHE B O 1
ATOM 4125 N N . ALA B 1 179 ? -2.49 26.125 18.234 1 98.81 179 ALA B N 1
ATOM 4126 C CA . ALA B 1 179 ? -3.484 25.953 17.188 1 98.81 179 ALA B CA 1
ATOM 4127 C C . ALA B 1 179 ? -3.867 27.281 16.562 1 98.81 179 ALA B C 1
ATOM 4129 O O . ALA B 1 179 ? -3.977 27.406 15.344 1 98.81 179 ALA B O 1
ATOM 4130 N N . ALA B 1 180 ? -4.098 28.266 17.406 1 98.69 180 ALA B N 1
ATOM 4131 C CA . ALA B 1 180 ? -4.422 29.609 16.922 1 98.69 180 ALA B CA 1
ATOM 4132 C C . ALA B 1 180 ? -3.293 30.172 16.062 1 98.69 180 ALA B C 1
ATOM 4134 O O . ALA B 1 180 ? -3.539 30.797 15.039 1 98.69 180 ALA B O 1
ATOM 4135 N N . ALA B 1 181 ? -2.09 29.969 16.531 1 98.56 181 ALA B N 1
ATOM 4136 C CA . ALA B 1 181 ? -0.932 30.438 15.773 1 98.56 181 ALA B CA 1
ATOM 4137 C C . ALA B 1 181 ? -0.86 29.781 14.398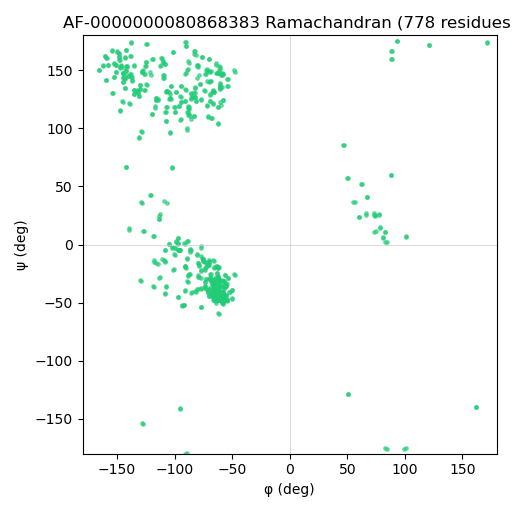 1 98.56 181 ALA B C 1
ATOM 4139 O O . ALA B 1 181 ? -0.548 30.422 13.406 1 98.56 181 ALA B O 1
ATOM 4140 N N . SER B 1 182 ? -1.09 28.453 14.344 1 98.75 182 SER B N 1
ATOM 4141 C CA . SER B 1 182 ? -1.103 27.75 13.07 1 98.75 182 SER B CA 1
ATOM 4142 C C . SER B 1 182 ? -2.143 28.328 12.117 1 98.75 182 SER B C 1
ATOM 4144 O O . SER B 1 182 ? -1.875 28.5 10.93 1 98.75 182 SER B O 1
ATOM 4146 N N . GLN B 1 183 ? -3.307 28.641 12.656 1 98.56 183 GLN B N 1
ATOM 4147 C CA . GLN B 1 183 ? -4.387 29.234 11.883 1 98.56 183 GLN B CA 1
ATOM 4148 C C . GLN B 1 183 ? -3.992 30.609 11.359 1 98.56 183 GLN B C 1
ATOM 4150 O O . GLN B 1 183 ? -4.223 30.922 10.188 1 98.56 183 GLN B O 1
ATOM 4155 N N . GLN B 1 184 ? -3.412 31.375 12.164 1 97.94 184 GLN B N 1
ATOM 4156 C CA . GLN B 1 184 ? -3.01 32.719 11.781 1 97.94 184 GLN B CA 1
ATOM 4157 C C . GLN B 1 184 ? -1.929 32.688 10.703 1 97.94 184 GLN B C 1
ATOM 4159 O O . GLN B 1 184 ? -1.979 33.469 9.75 1 97.94 184 GLN B O 1
ATOM 4164 N N . LYS B 1 185 ? -0.945 31.859 10.898 1 98.44 185 LYS B N 1
ATOM 4165 C CA . LYS B 1 185 ? 0.117 31.719 9.906 1 98.44 185 LYS B CA 1
ATOM 4166 C C . LYS B 1 185 ? -0.447 31.297 8.555 1 98.44 185 LYS B C 1
ATOM 4168 O O . LYS B 1 185 ? -0.058 31.844 7.52 1 98.44 185 LYS B O 1
ATOM 4173 N N . ALA B 1 186 ? -1.366 30.312 8.539 1 98.69 186 ALA B N 1
ATOM 4174 C CA . ALA B 1 186 ? -1.952 29.812 7.301 1 98.69 186 ALA B CA 1
ATOM 4175 C C . ALA B 1 186 ? -2.779 30.906 6.613 1 98.69 186 ALA B C 1
ATOM 4177 O O . ALA B 1 186 ? -2.713 31.062 5.395 1 98.69 186 ALA B O 1
ATOM 4178 N N . ALA B 1 187 ? -3.545 31.609 7.41 1 97.69 187 ALA B N 1
ATOM 4179 C CA . ALA B 1 187 ? -4.352 32.688 6.867 1 97.69 187 ALA B CA 1
ATOM 4180 C C . ALA B 1 187 ? -3.467 33.781 6.238 1 97.69 187 ALA B C 1
ATOM 4182 O O . ALA B 1 187 ? -3.775 34.281 5.16 1 97.69 187 ALA B O 1
ATOM 4183 N N . ALA B 1 188 ? -2.439 34.156 6.926 1 97.62 188 ALA B N 1
ATOM 4184 C CA . ALA B 1 188 ? -1.499 35.125 6.398 1 97.62 188 ALA B CA 1
ATOM 4185 C C . ALA B 1 188 ? -0.858 34.656 5.102 1 97.62 188 ALA B C 1
ATOM 4187 O O . ALA B 1 188 ? -0.704 35.406 4.148 1 97.62 188 ALA B O 1
ATOM 4188 N N . ALA B 1 189 ? -0.444 33.375 5.086 1 98.25 189 ALA B N 1
ATOM 4189 C CA . ALA B 1 189 ? 0.176 32.812 3.902 1 98.25 189 ALA B CA 1
ATOM 4190 C C . ALA B 1 189 ? -0.77 32.844 2.707 1 98.25 189 ALA B C 1
ATOM 4192 O O . ALA B 1 189 ? -0.346 33.125 1.582 1 98.25 189 ALA B O 1
ATOM 4193 N N . ILE B 1 190 ? -2.01 32.531 2.922 1 98.12 190 ILE B N 1
ATOM 4194 C CA . ILE B 1 190 ? -3.014 32.594 1.864 1 98.12 190 ILE B CA 1
ATOM 4195 C C . ILE B 1 190 ? -3.16 34 1.352 1 98.12 190 ILE B C 1
ATOM 4197 O O . ILE B 1 190 ? -3.15 34.25 0.141 1 98.12 190 ILE B O 1
ATOM 4201 N N . ARG B 1 191 ? -3.273 34.938 2.295 1 97.12 191 ARG B N 1
ATOM 4202 C CA . ARG B 1 191 ? -3.426 36.344 1.929 1 97.12 191 ARG B CA 1
ATOM 4203 C C . ARG B 1 191 ? -2.225 36.812 1.128 1 97.12 191 ARG B C 1
ATOM 4205 O O . ARG B 1 191 ? -2.371 37.625 0.211 1 97.12 191 ARG B O 1
ATOM 4212 N N . GLU B 1 192 ? -1.091 36.312 1.458 1 97.56 192 GLU B N 1
ATOM 4213 C CA . GLU B 1 192 ? 0.146 36.75 0.814 1 97.56 192 GLU B CA 1
ATOM 4214 C C . GLU B 1 192 ? 0.415 35.969 -0.458 1 97.56 192 GLU B C 1
ATOM 4216 O O . GLU B 1 192 ? 1.39 36.219 -1.167 1 97.56 192 GLU B O 1
ATOM 4221 N N . GLY B 1 193 ? -0.364 34.969 -0.757 1 97.69 193 GLY B N 1
ATOM 4222 C CA . GLY B 1 193 ? -0.264 34.188 -1.98 1 97.69 193 GLY B CA 1
ATOM 4223 C C . GLY B 1 193 ? 0.866 33.188 -1.953 1 97.69 193 GLY B C 1
ATOM 4224 O O . GLY B 1 193 ? 1.376 32.781 -3.002 1 97.69 193 GLY B O 1
ATOM 4225 N N . LYS B 1 194 ? 1.265 32.75 -0.8 1 97.81 194 LYS B N 1
ATOM 4226 C CA . LYS B 1 194 ? 2.434 31.875 -0.642 1 97.81 194 LYS B CA 1
ATOM 4227 C C . LYS B 1 194 ? 2.176 30.5 -1.225 1 97.81 194 LYS B C 1
ATOM 4229 O O . LYS B 1 194 ? 3.113 29.797 -1.613 1 97.81 194 LYS B O 1
ATOM 4234 N N . PHE B 1 195 ? 0.886 30.094 -1.29 1 98.38 195 PHE B N 1
ATOM 4235 C CA . PHE B 1 195 ? 0.576 28.734 -1.703 1 98.38 195 PHE B CA 1
ATOM 4236 C C . PHE B 1 195 ? 0.224 28.688 -3.186 1 98.38 195 PHE B C 1
ATOM 4238 O O . PHE B 1 195 ? 0.031 27.609 -3.746 1 98.38 195 PHE B O 1
ATOM 4245 N N . LYS B 1 196 ? 0.139 29.75 -3.896 1 97.19 196 LYS B N 1
ATOM 4246 C CA . LYS B 1 196 ? -0.357 29.812 -5.27 1 97.19 196 LYS B CA 1
ATOM 4247 C C . LYS B 1 196 ? 0.501 28.969 -6.203 1 97.19 196 LYS B C 1
ATOM 4249 O O . LYS B 1 196 ? -0.021 28.297 -7.094 1 97.19 196 LYS B O 1
ATOM 4254 N N . GLY B 1 197 ? 1.773 28.953 -5.973 1 97.19 197 GLY B N 1
ATOM 4255 C CA . GLY B 1 197 ? 2.674 28.219 -6.848 1 97.19 197 GLY B CA 1
ATOM 4256 C C . GLY B 1 197 ? 2.598 26.719 -6.656 1 97.19 197 GLY B C 1
ATOM 4257 O O . GLY B 1 197 ? 2.947 25.953 -7.555 1 97.19 197 GLY B O 1
ATOM 4258 N N . GLN B 1 198 ? 2.123 26.297 -5.523 1 98.56 198 GLN B N 1
ATOM 4259 C CA . GLN B 1 198 ? 2.129 24.859 -5.238 1 98.56 198 GLN B CA 1
ATOM 4260 C C . GLN B 1 198 ? 0.752 24.25 -5.473 1 98.56 198 GLN B C 1
ATOM 4262 O O . GLN B 1 198 ? 0.617 23.031 -5.555 1 98.56 198 GLN B O 1
ATOM 4267 N N . ILE B 1 199 ? -0.318 25.016 -5.723 1 98.88 199 ILE B N 1
ATOM 4268 C CA . ILE B 1 199 ? -1.675 24.484 -5.785 1 98.88 199 ILE B CA 1
ATOM 4269 C C . ILE B 1 199 ? -2.129 24.406 -7.238 1 98.88 199 ILE B C 1
ATOM 4271 O O . ILE B 1 199 ? -2.02 25.375 -7.988 1 98.88 199 ILE B O 1
ATOM 4275 N N . VAL B 1 200 ? -2.551 23.203 -7.613 1 98.88 200 VAL B N 1
ATOM 4276 C CA . VAL B 1 200 ? -3.225 22.984 -8.891 1 98.88 200 VAL B CA 1
ATOM 4277 C C . VAL B 1 200 ? -4.73 23.188 -8.719 1 98.88 200 VAL B C 1
ATOM 4279 O O . VAL B 1 200 ? -5.387 22.406 -8.016 1 98.88 200 VAL B O 1
ATOM 4282 N N . PRO B 1 201 ? -5.281 24.188 -9.344 1 98.75 201 PRO B N 1
ATOM 4283 C CA . PRO B 1 201 ? -6.719 24.406 -9.188 1 98.75 201 PRO B CA 1
ATOM 4284 C C . PRO B 1 201 ? -7.555 23.219 -9.68 1 98.75 201 PRO B C 1
ATOM 4286 O O . PRO B 1 201 ? -7.234 22.625 -10.711 1 98.75 201 PRO B O 1
ATOM 4289 N N . VAL B 1 202 ? -8.516 22.859 -8.93 1 98.62 202 VAL B N 1
ATOM 4290 C CA . VAL B 1 202 ? -9.445 21.797 -9.289 1 98.62 202 VAL B CA 1
ATOM 4291 C C . VAL B 1 202 ? -10.781 22.391 -9.727 1 98.62 202 VAL B C 1
ATOM 4293 O O . VAL B 1 202 ? -11.359 23.203 -9.016 1 98.62 202 VAL B O 1
ATOM 4296 N N . GLU B 1 203 ? -11.289 21.984 -10.844 1 97.44 203 GLU B N 1
ATOM 4297 C CA . GLU B 1 203 ? -12.609 22.406 -11.305 1 97.44 203 GLU B CA 1
ATOM 4298 C C . GLU B 1 203 ? -13.703 21.5 -10.758 1 97.44 203 GLU B C 1
ATOM 4300 O O . GLU B 1 203 ? -13.703 20.297 -11.031 1 97.44 203 GLU B O 1
ATOM 4305 N N . ILE B 1 204 ? -14.531 22.062 -10.047 1 96.38 204 ILE B N 1
ATOM 4306 C CA . ILE B 1 204 ? -15.625 21.312 -9.438 1 96.38 204 ILE B CA 1
ATOM 4307 C C . ILE B 1 204 ? -16.906 21.5 -10.266 1 96.38 204 ILE B C 1
ATOM 4309 O O . ILE B 1 204 ? -17.453 22.594 -10.32 1 96.38 204 ILE B O 1
ATOM 4313 N N . PRO B 1 205 ? -17.328 20.438 -10.836 1 91.62 205 PRO B N 1
ATOM 4314 C CA . PRO B 1 205 ? -18.562 20.562 -11.633 1 91.62 205 PRO B CA 1
ATOM 4315 C C . PRO B 1 205 ? -19.766 21.016 -10.805 1 91.62 205 PRO B C 1
ATOM 4317 O O . PRO B 1 205 ? -19.906 20.609 -9.648 1 91.62 205 PRO B O 1
ATOM 4320 N N . GLN B 1 206 ? -20.531 21.906 -11.43 1 91 206 GLN B N 1
ATOM 4321 C CA . GLN B 1 206 ? -21.766 22.391 -10.82 1 91 206 GLN B CA 1
ATOM 4322 C C . GLN B 1 206 ? -22.984 21.859 -11.562 1 91 206 GLN B C 1
ATOM 4324 O O . GLN B 1 206 ? -22.906 21.531 -12.75 1 91 206 GLN B O 1
ATOM 4329 N N . ARG B 1 207 ? -24.266 21.797 -10.883 1 86 207 ARG B N 1
ATOM 4330 C CA . ARG B 1 207 ? -25.5 21.375 -11.523 1 86 207 ARG B CA 1
ATOM 4331 C C . ARG B 1 207 ? -25.906 22.328 -12.648 1 86 207 ARG B C 1
ATOM 4333 O O . ARG B 1 207 ? -26.297 21.891 -13.734 1 86 207 ARG B O 1
ATOM 4340 N N . LYS B 1 208 ? -25.781 23.547 -12.375 1 86.19 208 LYS B N 1
ATOM 4341 C CA . LYS B 1 208 ? -26.047 24.594 -13.352 1 86.19 208 LYS B CA 1
ATOM 4342 C C . LYS B 1 208 ? -24.922 25.625 -13.367 1 86.19 208 LYS B C 1
ATOM 4344 O O . LYS B 1 208 ? -24.391 25.984 -12.32 1 86.19 208 LYS B O 1
ATOM 4349 N N . GLY B 1 209 ? -24.516 25.906 -14.531 1 91.75 209 GLY B N 1
ATOM 4350 C CA . GLY B 1 209 ? -23.516 26.953 -14.641 1 91.75 209 GLY B CA 1
ATOM 4351 C C . GLY B 1 209 ? -22.109 26.422 -14.82 1 91.75 209 GLY B C 1
ATOM 4352 O O . GLY B 1 209 ? -21.922 25.219 -15.039 1 91.75 209 GLY B O 1
ATOM 4353 N N . ASP B 1 210 ? -21.094 27.359 -14.82 1 94.38 210 ASP B N 1
ATOM 4354 C CA . ASP B 1 210 ? -19.688 27.031 -14.984 1 94.38 210 ASP B CA 1
ATOM 4355 C C . ASP B 1 210 ? -19.125 26.344 -13.742 1 94.38 210 ASP B C 1
ATOM 4357 O O . ASP B 1 210 ? -19.609 26.562 -12.633 1 94.38 210 ASP B O 1
ATOM 4361 N N . PRO B 1 211 ? -18.125 25.438 -13.906 1 95.5 211 PRO B N 1
ATOM 4362 C CA . PRO B 1 211 ? -17.484 24.828 -12.742 1 95.5 211 PRO B CA 1
ATOM 4363 C C . PRO B 1 211 ? -16.859 25.859 -11.797 1 95.5 211 PRO B C 1
ATOM 4365 O O . PRO B 1 211 ? -16.438 26.922 -12.234 1 95.5 211 PRO B O 1
ATOM 4368 N N . VAL B 1 212 ? -16.906 25.5 -10.516 1 96.12 212 VAL B N 1
ATOM 4369 C CA . VAL B 1 212 ? -16.219 26.297 -9.508 1 96.12 212 VAL B CA 1
ATOM 4370 C C . VAL B 1 212 ? -14.742 25.906 -9.461 1 96.12 212 VAL B C 1
ATOM 4372 O O . VAL B 1 212 ? -14.406 24.734 -9.398 1 96.12 212 VAL B O 1
ATOM 4375 N N . VAL B 1 213 ? -13.93 26.922 -9.508 1 97.81 213 VAL B N 1
ATOM 4376 C CA . VAL B 1 213 ? -12.492 26.688 -9.422 1 97.81 213 VAL B CA 1
ATOM 4377 C C . VAL B 1 213 ? -12.055 26.656 -7.957 1 97.81 213 VAL B C 1
ATOM 4379 O O . VAL B 1 213 ? -12.133 27.688 -7.266 1 97.81 213 VAL B O 1
ATOM 4382 N N . PHE B 1 214 ? -11.648 25.516 -7.473 1 98.5 214 PHE B N 1
ATOM 4383 C CA . PHE B 1 214 ? -11.18 25.328 -6.105 1 98.5 214 PHE B CA 1
ATOM 4384 C C . PHE B 1 214 ? -9.656 25.422 -6.043 1 98.5 214 PHE B C 1
ATOM 4386 O O . PHE B 1 214 ? -8.953 24.5 -6.457 1 98.5 214 PHE B O 1
ATOM 4393 N N . ASP B 1 215 ? -9.172 26.562 -5.469 1 98.56 215 ASP B N 1
ATOM 4394 C CA . ASP B 1 215 ? -7.73 26.781 -5.539 1 98.56 215 ASP B CA 1
ATOM 4395 C C . ASP B 1 215 ? -7.195 27.344 -4.223 1 98.56 215 ASP B C 1
ATOM 4397 O O . ASP B 1 215 ? -6.09 27.891 -4.18 1 98.56 215 ASP B O 1
ATOM 4401 N N . THR B 1 216 ? -7.957 27.281 -3.236 1 98.69 216 THR B N 1
ATOM 4402 C CA . THR B 1 216 ? -7.562 27.781 -1.922 1 98.69 216 THR B CA 1
ATOM 4403 C C . THR B 1 216 ? -7.949 26.781 -0.831 1 98.69 216 THR B C 1
ATOM 4405 O O . THR B 1 216 ? -9.07 26.266 -0.823 1 98.69 216 THR B O 1
ATOM 4408 N N . ASP B 1 217 ? -7 26.516 0.053 1 98.81 217 ASP B N 1
ATOM 4409 C CA . ASP B 1 217 ? -7.277 25.609 1.164 1 98.81 217 ASP B CA 1
ATOM 4410 C C . ASP B 1 217 ? -8.516 26.062 1.943 1 98.81 217 ASP B C 1
ATOM 4412 O O . ASP B 1 217 ? -8.641 27.234 2.291 1 98.81 217 ASP B O 1
ATOM 4416 N N . GLU B 1 218 ? -9.336 25.125 2.266 1 98 218 GLU B N 1
ATOM 4417 C CA . GLU B 1 218 ? -10.672 25.406 2.779 1 98 218 GLU B CA 1
ATOM 4418 C C . GLU B 1 218 ? -10.664 25.516 4.305 1 98 218 GLU B C 1
ATOM 4420 O O . GLU B 1 218 ? -11.57 26.109 4.895 1 98 218 GLU B O 1
ATOM 4425 N N . GLY B 1 219 ? -9.664 24.984 4.961 1 97 219 GLY B N 1
ATOM 4426 C CA . GLY B 1 219 ? -9.656 24.766 6.398 1 97 219 GLY B CA 1
ATOM 4427 C C . GLY B 1 219 ? -9.305 26.016 7.191 1 97 219 GLY B C 1
ATOM 4428 O O . GLY B 1 219 ? -9.93 26.297 8.211 1 97 219 GLY B O 1
ATOM 4429 N N . PRO B 1 220 ? -8.297 26.844 6.719 1 97.5 220 PRO B N 1
ATOM 4430 C CA . PRO B 1 220 ? -7.824 27.969 7.52 1 97.5 220 PRO B CA 1
ATOM 4431 C C . PRO B 1 220 ? -8.93 28.984 7.824 1 97.5 220 PRO B C 1
ATOM 4433 O O . PRO B 1 220 ? -9.742 29.281 6.953 1 97.5 220 PRO B O 1
ATOM 4436 N N . ARG B 1 221 ? -8.992 29.406 9.094 1 90.25 221 ARG B N 1
ATOM 4437 C CA . ARG B 1 221 ? -9.977 30.375 9.602 1 90.25 221 ARG B CA 1
ATOM 4438 C C . ARG B 1 221 ? -9.328 31.359 10.555 1 90.25 221 ARG B C 1
ATOM 4440 O O . ARG B 1 221 ? -8.242 31.109 11.086 1 90.25 221 ARG B O 1
ATOM 4447 N N . ASP B 1 222 ? -10 32.312 10.703 1 89.75 222 ASP B N 1
ATOM 4448 C CA . ASP B 1 222 ? -9.547 33.281 11.672 1 89.75 222 ASP B CA 1
ATOM 4449 C C . ASP B 1 222 ? -10.031 32.938 13.078 1 89.75 222 ASP B C 1
ATOM 4451 O O . ASP B 1 222 ? -11.219 33.062 13.375 1 89.75 222 ASP B O 1
ATOM 4455 N N . VAL B 1 223 ? -9.109 32.562 13.898 1 94.44 223 VAL B N 1
ATOM 4456 C CA . VAL B 1 223 ? -9.484 32.188 15.25 1 94.44 223 VAL B CA 1
ATOM 4457 C C . VAL B 1 223 ? -8.406 32.625 16.234 1 94.44 223 VAL B C 1
ATOM 4459 O O . VAL B 1 223 ? -7.254 32.844 15.852 1 94.44 223 VAL B O 1
ATOM 4462 N N . THR B 1 224 ? -8.844 32.875 17.469 1 95.81 224 THR B N 1
ATOM 4463 C CA . THR B 1 224 ? -7.93 33.219 18.547 1 95.81 224 THR B CA 1
ATOM 4464 C C . THR B 1 224 ? -7.863 32.094 19.578 1 95.81 224 THR B C 1
ATOM 4466 O O . THR B 1 224 ? -8.727 31.219 19.609 1 95.81 224 THR B O 1
ATOM 4469 N N . ALA B 1 225 ? -6.777 32.156 20.344 1 97.31 225 ALA B N 1
ATOM 4470 C CA . ALA B 1 225 ? -6.648 31.172 21.422 1 97.31 225 ALA B CA 1
ATOM 4471 C C . ALA B 1 225 ? -7.836 31.234 22.375 1 97.31 225 ALA B C 1
ATOM 4473 O O . ALA B 1 225 ? -8.281 30.219 22.906 1 97.31 225 ALA B O 1
ATOM 4474 N N . GLU B 1 226 ? -8.344 32.406 22.609 1 96.62 226 GLU B N 1
ATOM 4475 C CA . GLU B 1 226 ? -9.484 32.594 23.484 1 96.62 226 GLU B CA 1
ATOM 4476 C C . GLU B 1 226 ? -10.727 31.891 22.969 1 96.62 226 GLU B C 1
ATOM 4478 O O . GLU B 1 226 ? -11.438 31.234 23.719 1 96.62 226 GLU B O 1
ATOM 4483 N N . LYS B 1 227 ? -10.969 32.031 21.75 1 95.44 227 LYS B N 1
ATOM 4484 C CA . LYS B 1 227 ? -12.125 31.375 21.156 1 95.44 227 LYS B CA 1
ATOM 4485 C C . LYS B 1 227 ? -11.992 29.859 21.234 1 95.44 227 LYS B C 1
ATOM 4487 O O . LYS B 1 227 ? -12.977 29.156 21.5 1 95.44 227 LYS B O 1
ATOM 4492 N N . LEU B 1 228 ? -10.789 29.375 20.984 1 97.12 228 LEU B N 1
ATOM 4493 C CA . LEU B 1 228 ? -10.547 27.938 21 1 97.12 228 LEU B CA 1
ATOM 4494 C C . LEU B 1 228 ? -10.695 27.391 22.406 1 97.12 228 LEU B C 1
ATOM 4496 O O . LEU B 1 228 ? -11.086 26.234 22.594 1 97.12 228 LEU B O 1
ATOM 4500 N N . SER B 1 229 ? -10.391 28.203 23.438 1 95.75 229 SER B N 1
ATOM 4501 C CA . SER B 1 229 ? -10.422 27.766 24.828 1 95.75 229 SER B CA 1
ATOM 4502 C C . SER B 1 229 ? -11.836 27.375 25.25 1 95.75 229 SER B C 1
ATOM 4504 O O . SER B 1 229 ? -12.016 26.625 26.203 1 95.75 229 SER B O 1
ATOM 4506 N N . GLY B 1 230 ? -12.789 27.812 24.516 1 95.31 230 GLY B N 1
ATOM 4507 C CA . GLY B 1 230 ? -14.164 27.516 24.859 1 95.31 230 GLY B CA 1
ATOM 4508 C C . GLY B 1 230 ? -14.648 26.188 24.297 1 95.31 230 GLY B C 1
ATOM 4509 O O . GLY B 1 230 ? -15.727 25.719 24.641 1 95.31 230 GLY B O 1
ATOM 4510 N N . MET B 1 231 ? -13.859 25.547 23.562 1 96.06 231 MET B N 1
ATOM 4511 C CA . MET B 1 231 ? -14.266 24.297 22.906 1 96.06 231 MET B CA 1
ATOM 4512 C C . MET B 1 231 ? -14.188 23.125 23.875 1 96.06 231 MET B C 1
ATOM 4514 O O . MET B 1 231 ? -13.289 23.078 24.719 1 96.06 231 MET B O 1
ATOM 4518 N N . ARG B 1 232 ? -15.102 22.188 23.797 1 95.06 232 ARG B N 1
ATOM 4519 C CA . ARG B 1 232 ? -15.148 21.016 24.656 1 95.06 232 ARG B CA 1
ATOM 4520 C C . ARG B 1 232 ? -14.148 19.953 24.188 1 95.06 232 ARG B C 1
ATOM 4522 O O . ARG B 1 232 ? -13.867 19.844 23 1 95.06 232 ARG B O 1
ATOM 4529 N N . PRO B 1 233 ? -13.672 19.109 25.125 1 97.19 233 PRO B N 1
ATOM 4530 C CA . PRO B 1 233 ? -12.82 17.984 24.734 1 97.19 233 PRO B CA 1
ATOM 4531 C C . PRO B 1 233 ? -13.5 17.047 23.734 1 97.19 233 PRO B C 1
ATOM 4533 O O . PRO B 1 233 ? -14.695 16.797 23.828 1 97.19 233 PRO B O 1
ATOM 4536 N N . ALA B 1 234 ? -12.688 16.5 22.875 1 96.19 234 ALA B N 1
ATOM 4537 C CA . ALA B 1 234 ? -13.25 15.742 21.766 1 96.19 234 ALA B CA 1
ATOM 4538 C C . ALA B 1 234 ? -13.188 14.242 22.016 1 96.19 234 ALA B C 1
ATOM 4540 O O . ALA B 1 234 ? -14.008 13.477 21.516 1 96.19 234 ALA B O 1
ATOM 4541 N N . PHE B 1 235 ? -12.305 13.758 22.906 1 95.5 235 PHE B N 1
ATOM 4542 C CA . PHE B 1 235 ? -12.023 12.328 22.906 1 95.5 235 PHE B CA 1
ATOM 4543 C C . PHE B 1 235 ? -12.141 11.75 24.312 1 95.5 235 PHE B C 1
ATOM 4545 O O . PHE B 1 235 ? -12.398 10.555 24.469 1 95.5 235 PHE B O 1
ATOM 4552 N N . LYS B 1 236 ? -11.836 12.586 25.234 1 93.88 236 LYS B N 1
ATOM 4553 C CA . LYS B 1 236 ? -11.938 12.242 26.656 1 93.88 236 LYS B CA 1
ATOM 4554 C C . LYS B 1 236 ? -12.703 13.312 27.422 1 93.88 236 LYS B C 1
ATOM 4556 O O . LYS B 1 236 ? -12.516 14.508 27.188 1 93.88 236 LYS B O 1
ATOM 4561 N N . LYS B 1 237 ? -13.664 12.859 28.297 1 93 237 LYS B N 1
ATOM 4562 C CA . LYS B 1 237 ? -14.523 13.781 29.031 1 93 237 LYS B CA 1
ATOM 4563 C C . LYS B 1 237 ? -13.703 14.875 29.719 1 93 237 LYS B C 1
ATOM 4565 O O . LYS B 1 237 ? -14.039 16.062 29.625 1 93 237 LYS B O 1
ATOM 4570 N N . ASP B 1 238 ? -12.68 14.594 30.359 1 93.38 238 ASP B N 1
ATOM 4571 C CA . ASP B 1 238 ? -11.836 15.578 31.031 1 93.38 238 ASP B CA 1
ATOM 4572 C C . ASP B 1 238 ? -10.5 15.742 30.312 1 93.38 238 ASP B C 1
ATOM 4574 O O . ASP B 1 238 ? -9.469 15.977 30.953 1 93.38 238 ASP B O 1
ATOM 4578 N N . GLY B 1 239 ? -10.633 15.68 28.969 1 96.62 239 GLY B N 1
ATOM 4579 C CA . GLY B 1 239 ? -9.406 15.742 28.203 1 96.62 239 GLY B CA 1
ATOM 4580 C C . GLY B 1 239 ? -9.023 17.156 27.812 1 96.62 239 GLY B C 1
ATOM 4581 O O . GLY B 1 239 ? -9.648 18.125 28.266 1 96.62 239 GLY B O 1
ATOM 4582 N N . SER B 1 240 ? -7.914 17.297 27.109 1 97.81 240 SER B N 1
ATOM 4583 C CA . SER B 1 240 ? -7.383 18.594 26.719 1 97.81 240 SER B CA 1
ATOM 4584 C C . SER B 1 240 ? -7.41 18.781 25.203 1 97.81 240 SER B C 1
ATOM 4586 O O . SER B 1 240 ? -7.281 19.891 24.703 1 97.81 240 SER B O 1
ATOM 4588 N N . VAL B 1 241 ? -7.555 17.703 24.484 1 98.44 241 VAL B N 1
ATOM 4589 C CA . VAL B 1 241 ? -7.582 17.75 23.016 1 98.44 241 VAL B CA 1
ATOM 4590 C C . VAL B 1 241 ? -8.992 18.078 22.547 1 98.44 241 VAL B C 1
ATOM 4592 O O . VAL B 1 241 ? -9.961 17.453 22.969 1 98.44 241 VAL B O 1
ATOM 4595 N N . THR B 1 242 ? -9.141 19.062 21.75 1 98.12 242 THR B N 1
ATOM 4596 C CA . THR B 1 242 ? -10.414 19.5 21.188 1 98.12 242 THR B CA 1
ATOM 4597 C C . THR B 1 242 ? -10.359 19.531 19.672 1 98.12 242 THR B C 1
ATOM 4599 O O . THR B 1 242 ? -9.289 19.359 19.078 1 98.12 242 THR B O 1
ATOM 4602 N N . ALA B 1 243 ? -11.523 19.766 19.078 1 96.56 243 ALA B N 1
ATOM 4603 C CA . ALA B 1 243 ? -11.562 19.938 17.625 1 96.56 243 ALA B CA 1
ATOM 4604 C C . ALA B 1 243 ? -10.766 21.172 17.188 1 96.56 243 ALA B C 1
ATOM 4606 O O . ALA B 1 243 ? -10.258 21.219 16.062 1 96.56 243 ALA B O 1
ATOM 4607 N N . GLY B 1 244 ? -10.617 22.109 18.078 1 97.44 244 GLY B N 1
ATOM 4608 C CA . GLY B 1 244 ? -9.938 23.359 17.766 1 97.44 244 GLY B CA 1
ATOM 4609 C C . GLY B 1 244 ? -8.422 23.234 17.797 1 97.44 244 GLY B C 1
ATOM 4610 O O . GLY B 1 244 ? -7.723 24.031 17.172 1 97.44 244 GLY B O 1
ATOM 4611 N N . ASN B 1 245 ? -7.926 22.297 18.562 1 98.38 245 ASN B N 1
ATOM 4612 C CA . ASN B 1 245 ? -6.477 22.141 18.641 1 98.38 245 ASN B CA 1
ATOM 4613 C C . ASN B 1 245 ? -6.035 20.812 18.031 1 98.38 245 ASN B C 1
ATOM 4615 O O . ASN B 1 245 ? -5.031 20.234 18.469 1 98.38 245 ASN B O 1
ATOM 4619 N N . ALA B 1 246 ? -6.844 20.266 17.109 1 98.38 246 ALA B N 1
ATOM 4620 C CA . ALA B 1 246 ? -6.574 19.078 16.297 1 98.38 246 ALA B CA 1
ATOM 4621 C C . ALA B 1 246 ? -6.777 19.375 14.812 1 98.38 246 ALA B C 1
ATOM 4623 O O . ALA B 1 246 ? -7.516 20.297 14.445 1 98.38 246 ALA B O 1
ATOM 4624 N N . SER B 1 247 ? -6.008 18.641 14.031 1 98.19 247 SER B N 1
ATOM 4625 C CA . SER B 1 247 ? -6.281 18.75 12.602 1 98.19 247 SER B CA 1
ATOM 4626 C C . SER B 1 247 ? -7.676 18.234 12.266 1 98.19 247 SER B C 1
ATOM 4628 O O . SER B 1 247 ? -8.242 17.438 13.016 1 98.19 247 SER B O 1
ATOM 4630 N N . SER B 1 248 ? -8.25 18.688 11.211 1 97.75 248 SER B N 1
ATOM 4631 C CA . SER B 1 248 ? -9.57 18.266 10.75 1 97.75 248 SER B CA 1
ATOM 4632 C C . SER B 1 248 ? -9.469 17.078 9.805 1 97.75 248 SER B C 1
ATOM 4634 O O . SER B 1 248 ? -8.375 16.562 9.555 1 97.75 248 SER B O 1
ATOM 4636 N N . LEU B 1 249 ? -10.602 16.531 9.414 1 98.38 249 LEU B N 1
ATOM 4637 C CA . LEU B 1 249 ? -10.711 15.531 8.352 1 98.38 249 LEU B CA 1
ATOM 4638 C C . LEU B 1 249 ? -10.727 16.188 6.98 1 98.38 249 LEU B C 1
ATOM 4640 O O . LEU B 1 249 ? -11.383 17.219 6.785 1 98.38 249 LEU B O 1
ATOM 4644 N N . ASN B 1 250 ? -9.945 15.602 6.07 1 98.88 250 ASN B N 1
ATOM 4645 C CA . ASN B 1 250 ? -9.727 16.406 4.875 1 98.88 250 ASN B CA 1
ATOM 4646 C C . ASN B 1 250 ? -9.555 15.539 3.633 1 98.88 250 ASN B C 1
ATOM 4648 O O . ASN B 1 250 ? -9.359 14.328 3.738 1 98.88 250 ASN B O 1
ATOM 4652 N N . ASP B 1 251 ? -9.672 16.156 2.48 1 98.88 251 ASP B N 1
ATOM 4653 C CA . ASP B 1 251 ? -9.5 15.578 1.153 1 98.88 251 ASP B CA 1
ATOM 4654 C C . ASP B 1 251 ? -8.438 16.344 0.358 1 98.88 251 ASP B C 1
ATOM 4656 O O . ASP B 1 251 ? -8.352 17.562 0.452 1 98.88 251 ASP B O 1
ATOM 4660 N N . GLY B 1 252 ? -7.602 15.594 -0.33 1 98.88 252 GLY B N 1
ATOM 4661 C CA . GLY B 1 252 ? -6.598 16.25 -1.149 1 98.88 252 GLY B CA 1
ATOM 4662 C C . GLY B 1 252 ? -5.566 15.297 -1.721 1 98.88 252 GLY B C 1
ATOM 4663 O O . GLY B 1 252 ? -5.633 14.086 -1.474 1 98.88 252 GLY B O 1
ATOM 4664 N N . ALA B 1 253 ? -4.715 15.812 -2.549 1 98.94 253 ALA B N 1
ATOM 4665 C CA . ALA B 1 253 ? -3.615 15.062 -3.15 1 98.94 253 ALA B CA 1
ATOM 4666 C C . ALA B 1 253 ? -2.365 15.93 -3.273 1 98.94 253 ALA B C 1
ATOM 4668 O O . ALA B 1 253 ? -2.457 17.156 -3.336 1 98.94 253 ALA B O 1
ATOM 4669 N N . ALA B 1 254 ? -1.252 15.344 -3.197 1 99 254 ALA B N 1
ATOM 4670 C CA . ALA B 1 254 ? 0.053 15.961 -3.412 1 99 254 ALA B CA 1
ATOM 4671 C C . ALA B 1 254 ? 1.006 15 -4.121 1 99 254 ALA B C 1
ATOM 4673 O O . ALA B 1 254 ? 1.049 13.812 -3.799 1 99 254 ALA B O 1
ATOM 4674 N N . VAL B 1 255 ? 1.723 15.516 -5.141 1 98.94 255 VAL B N 1
ATOM 4675 C CA . VAL B 1 255 ? 2.578 14.68 -5.969 1 98.94 255 VAL B CA 1
ATOM 4676 C C . VAL B 1 255 ? 3.871 15.414 -6.297 1 98.94 255 VAL B C 1
ATOM 4678 O O . VAL B 1 255 ? 3.871 16.641 -6.453 1 98.94 255 VAL B O 1
ATOM 4681 N N . VAL B 1 256 ? 4.938 14.656 -6.371 1 98.94 256 VAL B N 1
ATOM 4682 C CA . VAL B 1 256 ? 6.227 15.188 -6.801 1 98.94 256 VAL B CA 1
ATOM 4683 C C . VAL B 1 256 ? 6.797 14.32 -7.918 1 98.94 256 VAL B C 1
ATOM 4685 O O . VAL B 1 256 ? 6.445 13.141 -8.031 1 98.94 256 VAL B O 1
ATOM 4688 N N . MET B 1 257 ? 7.527 14.914 -8.797 1 98.94 257 MET B N 1
ATOM 4689 C CA . MET B 1 257 ? 8.328 14.203 -9.789 1 98.94 257 MET B CA 1
ATOM 4690 C C . MET B 1 257 ? 9.789 14.133 -9.367 1 98.94 257 MET B C 1
ATOM 4692 O O . MET B 1 257 ? 10.414 15.164 -9.109 1 98.94 257 MET B O 1
ATOM 4696 N N . LEU B 1 258 ? 10.281 12.891 -9.18 1 98.88 258 LEU B N 1
ATOM 4697 C CA . LEU B 1 258 ? 11.664 12.633 -8.805 1 98.88 258 LEU B CA 1
ATOM 4698 C C . LEU B 1 258 ? 12.438 12.008 -9.953 1 98.88 258 LEU B C 1
ATOM 4700 O O . LEU B 1 258 ? 11.906 11.172 -10.688 1 98.88 258 LEU B O 1
ATOM 4704 N N . CYS B 1 259 ? 13.656 12.352 -10.109 1 98.44 259 CYS B N 1
ATOM 4705 C CA . CYS B 1 259 ? 14.5 11.664 -11.078 1 98.44 259 CYS B CA 1
ATOM 4706 C C . CYS B 1 259 ? 15.969 11.758 -10.68 1 98.44 259 CYS B C 1
ATOM 4708 O O . CYS B 1 259 ? 16.312 12.406 -9.695 1 98.44 259 CYS B O 1
ATOM 4710 N N . SER B 1 260 ? 16.797 10.992 -11.289 1 98.56 260 SER B N 1
ATOM 4711 C CA . SER B 1 260 ? 18.234 11.164 -11.102 1 98.56 260 SER B CA 1
ATOM 4712 C C . SER B 1 260 ? 18.703 12.539 -11.578 1 98.56 260 SER B C 1
ATOM 4714 O O . SER B 1 260 ? 18.109 13.109 -12.5 1 98.56 260 SER B O 1
ATOM 4716 N N . ALA B 1 261 ? 19.719 13.062 -10.914 1 98.19 261 ALA B N 1
ATOM 4717 C CA . ALA B 1 261 ? 20.266 14.344 -11.352 1 98.19 261 ALA B CA 1
ATOM 4718 C C . ALA B 1 261 ? 20.672 14.297 -12.82 1 98.19 261 ALA B C 1
ATOM 4720 O O . ALA B 1 261 ? 20.484 15.273 -13.555 1 98.19 261 ALA B O 1
ATOM 4721 N N . GLU B 1 262 ? 21.172 13.18 -13.25 1 98 262 GLU B N 1
ATOM 4722 C CA . GLU B 1 262 ? 21.594 13 -14.641 1 98 262 GLU B CA 1
ATOM 4723 C C . GLU B 1 262 ? 20.391 13.055 -15.586 1 98 262 GLU B C 1
ATOM 4725 O O . GLU B 1 262 ? 20.453 13.688 -16.641 1 98 262 GLU B O 1
ATOM 4730 N N . LYS B 1 263 ? 19.328 12.398 -15.203 1 98.25 263 LYS B N 1
ATOM 4731 C CA . LYS B 1 263 ? 18.125 12.414 -16.031 1 98.25 263 LYS B CA 1
ATOM 4732 C C . LYS B 1 263 ? 17.516 13.812 -16.094 1 98.25 263 LYS B C 1
ATOM 4734 O O . LYS B 1 263 ? 17.031 14.234 -17.156 1 98.25 263 LYS B O 1
ATOM 4739 N N . ALA B 1 264 ? 17.5 14.492 -14.969 1 98.44 264 ALA B N 1
ATOM 4740 C CA . ALA B 1 264 ? 17.016 15.867 -14.953 1 98.44 264 ALA B CA 1
ATOM 4741 C C . ALA B 1 264 ? 17.781 16.734 -15.938 1 98.44 264 ALA B C 1
ATOM 4743 O O . ALA B 1 264 ? 17.188 17.5 -16.703 1 98.44 264 ALA B O 1
ATOM 4744 N N . LYS B 1 265 ? 19.062 16.609 -15.906 1 98.12 265 LYS B N 1
ATOM 4745 C CA . LYS B 1 265 ? 19.922 17.375 -16.812 1 98.12 265 LYS B CA 1
ATOM 4746 C C . LYS B 1 265 ? 19.625 17.016 -18.266 1 98.12 265 LYS B C 1
ATOM 4748 O O . LYS B 1 265 ? 19.5 17.891 -19.125 1 98.12 265 LYS B O 1
ATOM 4753 N N . ALA B 1 266 ? 19.5 15.719 -18.531 1 98.19 266 ALA B N 1
ATOM 4754 C CA . ALA B 1 266 ? 19.25 15.234 -19.891 1 98.19 266 ALA B CA 1
ATOM 4755 C C . ALA B 1 266 ? 17.922 15.773 -20.422 1 98.19 266 ALA B C 1
ATOM 4757 O O . ALA B 1 266 ? 17.797 16.031 -21.625 1 98.19 266 ALA B O 1
ATOM 4758 N N . LEU B 1 267 ? 16.969 16 -19.516 1 98.19 267 LEU B N 1
ATOM 4759 C CA . LEU B 1 267 ? 15.648 16.453 -19.922 1 98.19 267 LEU B CA 1
ATOM 4760 C C . LEU B 1 267 ? 15.531 17.969 -19.828 1 98.19 267 LEU B C 1
ATOM 4762 O O . LEU B 1 267 ? 14.484 18.531 -20.141 1 98.19 267 LEU B O 1
ATOM 4766 N N . GLY B 1 268 ? 16.547 18.609 -19.328 1 98.25 268 GLY B N 1
ATOM 4767 C CA . GLY B 1 268 ? 16.531 20.047 -19.172 1 98.25 268 GLY B CA 1
ATOM 4768 C C . GLY B 1 268 ? 15.641 20.516 -18.047 1 98.25 268 GLY B C 1
ATOM 4769 O O . GLY B 1 268 ? 15.094 21.625 -18.094 1 98.25 268 GLY B O 1
ATOM 4770 N N . LEU B 1 269 ? 15.438 19.641 -17.062 1 98.56 269 LEU B N 1
ATOM 4771 C CA . LEU B 1 269 ? 14.609 19.984 -15.914 1 98.56 269 LEU B CA 1
ATOM 4772 C C . LEU B 1 269 ? 15.445 20.609 -14.805 1 98.56 269 LEU B C 1
ATOM 4774 O O . LEU B 1 269 ? 16.516 20.109 -14.469 1 98.56 269 LEU B O 1
ATOM 4778 N N . GLU B 1 270 ? 14.984 21.672 -14.273 1 98.12 270 GLU B N 1
ATOM 4779 C CA . GLU B 1 270 ? 15.68 22.328 -13.164 1 98.12 270 GLU B CA 1
ATOM 4780 C C . GLU B 1 270 ? 15.352 21.641 -11.836 1 98.12 270 GLU B C 1
ATOM 4782 O O . GLU B 1 270 ? 14.188 21.562 -11.445 1 98.12 270 GLU B O 1
ATOM 4787 N N . PRO B 1 271 ? 16.375 21.188 -11.109 1 98.62 271 PRO B N 1
ATOM 4788 C CA . PRO B 1 271 ? 16.125 20.625 -9.781 1 98.62 271 PRO B CA 1
ATOM 4789 C C . PRO B 1 271 ? 15.625 21.672 -8.789 1 98.62 271 PRO B C 1
ATOM 4791 O O . PRO B 1 271 ? 16.203 22.766 -8.688 1 98.62 271 PRO B O 1
ATOM 4794 N N . LEU B 1 272 ? 14.562 21.328 -8.078 1 98.81 272 LEU B N 1
ATOM 4795 C CA . LEU B 1 272 ? 14.07 22.188 -7.016 1 98.81 272 LEU B CA 1
ATOM 4796 C C . LEU B 1 272 ? 14.812 21.922 -5.711 1 98.81 272 LEU B C 1
ATOM 4798 O O . LEU B 1 272 ? 15.086 22.859 -4.945 1 98.81 272 LEU B O 1
ATOM 4802 N N . ALA B 1 273 ? 15.039 20.688 -5.449 1 98.81 273 ALA B N 1
ATOM 4803 C CA . ALA B 1 273 ? 15.75 20.219 -4.258 1 98.81 273 ALA B CA 1
ATOM 4804 C C . ALA B 1 273 ? 16.328 18.828 -4.48 1 98.81 273 ALA B C 1
ATOM 4806 O O . ALA B 1 273 ? 15.883 18.094 -5.367 1 98.81 273 ALA B O 1
ATOM 4807 N N . ARG B 1 274 ? 17.344 18.531 -3.773 1 98.75 274 ARG B N 1
ATOM 4808 C CA . ARG B 1 274 ? 17.953 17.203 -3.768 1 98.75 274 ARG B CA 1
ATOM 4809 C C . ARG B 1 274 ? 17.562 16.422 -2.516 1 98.75 274 ARG B C 1
ATOM 4811 O O . ARG B 1 274 ? 17.531 16.984 -1.416 1 98.75 274 ARG B O 1
ATOM 4818 N N . ILE B 1 275 ? 17.234 15.164 -2.682 1 98.88 275 ILE B N 1
ATOM 4819 C CA . ILE B 1 275 ? 17 14.312 -1.525 1 98.88 275 ILE B CA 1
ATOM 4820 C C . ILE B 1 275 ? 18.328 14.016 -0.827 1 98.88 275 ILE B C 1
ATOM 4822 O O . ILE B 1 275 ? 19.219 13.398 -1.412 1 98.88 275 ILE B O 1
ATOM 4826 N N . LYS B 1 276 ? 18.422 14.398 0.383 1 98.69 276 LYS B N 1
ATOM 4827 C CA . LYS B 1 276 ? 19.688 14.234 1.108 1 98.69 276 LYS B CA 1
ATOM 4828 C C . LYS B 1 276 ? 19.656 12.969 1.96 1 98.69 276 LYS B C 1
ATOM 4830 O O . LYS B 1 276 ? 20.656 12.242 2.033 1 98.69 276 LYS B O 1
ATOM 4835 N N . ALA B 1 277 ? 18.531 12.789 2.664 1 98.69 277 ALA B N 1
ATOM 4836 C CA . ALA B 1 277 ? 18.391 11.625 3.531 1 98.69 277 ALA B CA 1
ATOM 4837 C C . ALA B 1 277 ? 16.906 11.359 3.844 1 98.69 277 ALA B C 1
ATOM 4839 O O . ALA B 1 277 ? 16.062 12.234 3.645 1 98.69 277 ALA B O 1
ATOM 4840 N N . TYR B 1 278 ? 16.625 10.234 4.273 1 98.81 278 TYR B N 1
ATOM 4841 C CA . TYR B 1 278 ? 15.305 9.82 4.719 1 98.81 278 TYR B CA 1
ATOM 4842 C C . TYR B 1 278 ? 15.398 8.703 5.754 1 98.81 278 TYR B C 1
ATOM 4844 O O . TYR B 1 278 ? 16.422 8.008 5.828 1 98.81 278 TYR B O 1
ATOM 4852 N N . ALA B 1 279 ? 14.352 8.602 6.578 1 98.69 279 ALA B N 1
ATOM 4853 C CA . ALA B 1 279 ? 14.344 7.57 7.605 1 98.69 279 ALA B CA 1
ATOM 4854 C C . ALA B 1 279 ? 12.93 7.332 8.133 1 98.69 279 ALA B C 1
ATOM 4856 O O . ALA B 1 279 ? 12.062 8.195 8 1 98.69 279 ALA B O 1
ATOM 4857 N N . ASN B 1 280 ? 12.695 6.172 8.617 1 98.12 280 ASN B N 1
ATOM 4858 C CA . ASN B 1 280 ? 11.523 5.777 9.383 1 98.12 280 ASN B CA 1
ATOM 4859 C C . ASN B 1 280 ? 11.898 5.289 10.781 1 98.12 280 ASN B C 1
ATOM 4861 O O . ASN B 1 280 ? 13.047 4.914 11.023 1 98.12 280 ASN B O 1
ATOM 4865 N N . ALA B 1 281 ? 10.938 5.32 11.625 1 98.25 281 ALA B N 1
ATOM 4866 C CA . ALA B 1 281 ? 11.125 4.793 12.977 1 98.25 281 ALA B CA 1
ATOM 4867 C C . ALA B 1 281 ? 9.805 4.27 13.547 1 98.25 281 ALA B C 1
ATOM 4869 O O . ALA B 1 281 ? 8.727 4.645 13.078 1 98.25 281 ALA B O 1
ATOM 4870 N N . GLY B 1 282 ? 9.922 3.312 14.508 1 98.38 282 GLY B N 1
ATOM 4871 C CA . GLY B 1 282 ? 8.781 2.854 15.289 1 98.38 282 GLY B CA 1
ATOM 4872 C C . GLY B 1 282 ? 8.828 3.307 16.734 1 98.38 282 GLY B C 1
ATOM 4873 O O . GLY B 1 282 ? 9.906 3.525 17.297 1 98.38 282 GLY B O 1
ATOM 4874 N N . VAL B 1 283 ? 7.715 3.562 17.281 1 98.69 283 VAL B N 1
ATOM 4875 C CA . VAL B 1 283 ? 7.559 3.895 18.688 1 98.69 283 VAL B CA 1
ATOM 4876 C C . VAL B 1 283 ? 6.336 3.176 19.25 1 98.69 283 VAL B C 1
ATOM 4878 O O . VAL B 1 283 ? 5.605 2.506 18.516 1 98.69 283 VAL B O 1
ATOM 4881 N N . ASP B 1 284 ? 6.168 3.299 20.562 1 98.56 284 ASP B N 1
ATOM 4882 C CA . ASP B 1 284 ? 4.973 2.775 21.219 1 98.56 284 ASP B CA 1
ATOM 4883 C C . ASP B 1 284 ? 3.707 3.391 20.625 1 98.56 284 ASP B C 1
ATOM 4885 O O . ASP B 1 284 ? 3.551 4.613 20.609 1 98.56 284 ASP B O 1
ATOM 4889 N N . PRO B 1 285 ? 2.777 2.508 20.156 1 98.56 285 PRO B N 1
ATOM 4890 C CA . PRO B 1 285 ? 1.56 3.029 19.531 1 98.56 285 PRO B CA 1
ATOM 4891 C C . PRO B 1 285 ? 0.787 3.977 20.453 1 98.56 285 PRO B C 1
ATOM 4893 O O . PRO B 1 285 ? 0.128 4.902 19.969 1 98.56 285 PRO B O 1
ATOM 4896 N N . SER B 1 286 ? 0.871 3.889 21.734 1 98.56 286 SER B N 1
ATOM 4897 C CA . SER B 1 286 ? 0.106 4.707 22.672 1 98.56 286 SER B CA 1
ATOM 4898 C C . SER B 1 286 ? 0.597 6.152 22.672 1 98.56 286 SER B C 1
ATOM 4900 O O . SER B 1 286 ? -0.113 7.055 23.109 1 98.56 286 SER B O 1
ATOM 4902 N N . ILE B 1 287 ? 1.813 6.375 22.156 1 98.44 287 ILE B N 1
ATOM 4903 C CA . ILE B 1 287 ? 2.371 7.719 22.031 1 98.44 287 ILE B CA 1
ATOM 4904 C C . ILE B 1 287 ? 2.857 7.949 20.609 1 98.44 287 ILE B C 1
ATOM 4906 O O . ILE B 1 287 ? 3.918 8.539 20.391 1 98.44 287 ILE B O 1
ATOM 4910 N N . MET B 1 288 ? 2.121 7.375 19.703 1 98.19 288 MET B N 1
ATOM 4911 C CA . MET B 1 288 ? 2.494 7.359 18.297 1 98.19 288 MET B CA 1
ATOM 4912 C C . MET B 1 288 ? 2.916 8.75 17.828 1 98.19 288 MET B C 1
ATOM 4914 O O . MET B 1 288 ? 3.748 8.883 16.922 1 98.19 288 MET B O 1
ATOM 4918 N N . GLY B 1 289 ? 2.416 9.812 18.484 1 98.38 289 GLY B N 1
ATOM 4919 C CA . GLY B 1 289 ? 2.658 11.18 18.062 1 98.38 289 GLY B CA 1
ATOM 4920 C C . GLY B 1 289 ? 4.113 11.594 18.172 1 98.38 289 GLY B C 1
ATOM 4921 O O . GLY B 1 289 ? 4.531 12.586 17.562 1 98.38 289 GLY B O 1
ATOM 4922 N N . ILE B 1 290 ? 4.934 10.828 18.875 1 98.75 290 ILE B N 1
ATOM 4923 C CA . ILE B 1 290 ? 6.324 11.211 19.094 1 98.75 290 ILE B CA 1
ATOM 4924 C C . ILE B 1 290 ? 7.199 10.609 18 1 98.75 290 ILE B C 1
ATOM 4926 O O . ILE B 1 290 ? 8.406 10.852 17.969 1 98.75 290 ILE B O 1
ATOM 4930 N N . GLY B 1 291 ? 6.59 9.891 17.047 1 98.75 291 GLY B N 1
ATOM 4931 C CA . GLY B 1 291 ? 7.266 9.195 15.969 1 98.75 291 GLY B CA 1
ATOM 4932 C C . GLY B 1 291 ? 8.258 10.062 15.219 1 98.75 291 GLY B C 1
ATOM 4933 O O . GLY B 1 291 ? 9.352 9.617 14.883 1 98.75 291 GLY B O 1
ATOM 4934 N N . PRO B 1 292 ? 7.949 11.297 14.992 1 98.88 292 PRO B N 1
ATOM 4935 C CA . PRO B 1 292 ? 8.867 12.18 14.273 1 98.88 292 PRO B CA 1
ATOM 4936 C C . PRO B 1 292 ? 10.219 12.32 14.961 1 98.88 292 PRO B C 1
ATOM 4938 O O . PRO B 1 292 ? 11.242 12.539 14.305 1 98.88 292 PRO B O 1
ATOM 4941 N N . ALA B 1 293 ? 10.258 12.227 16.266 1 98.81 293 ALA B N 1
ATOM 4942 C CA . ALA B 1 293 ? 11.492 12.469 17.016 1 98.81 293 ALA B CA 1
ATOM 4943 C C . ALA B 1 293 ? 12.57 11.469 16.625 1 98.81 293 ALA B C 1
ATOM 4945 O O . ALA B 1 293 ? 13.617 11.852 16.094 1 98.81 293 ALA B O 1
ATOM 4946 N N . PRO B 1 294 ? 12.312 10.164 16.812 1 98.81 294 PRO B N 1
ATOM 4947 C CA . PRO B 1 294 ? 13.359 9.234 16.375 1 98.81 294 PRO B CA 1
ATOM 4948 C C . PRO B 1 294 ? 13.555 9.219 14.867 1 98.81 294 PRO B C 1
ATOM 4950 O O . PRO B 1 294 ? 14.68 9.016 14.391 1 98.81 294 PRO B O 1
ATOM 4953 N N . ALA B 1 295 ? 12.539 9.398 14.039 1 98.88 295 ALA B N 1
ATOM 4954 C CA . ALA B 1 295 ? 12.688 9.445 12.586 1 98.88 295 ALA B CA 1
ATOM 4955 C C . ALA B 1 295 ? 13.594 10.586 12.164 1 98.88 295 ALA B C 1
ATOM 4957 O O . ALA B 1 295 ? 14.453 10.414 11.289 1 98.88 295 ALA B O 1
ATOM 4958 N N . THR B 1 296 ? 13.391 11.75 12.781 1 98.94 296 THR B N 1
ATOM 4959 C CA . THR B 1 296 ? 14.195 12.93 12.477 1 98.94 296 THR B CA 1
ATOM 4960 C C . THR B 1 296 ? 15.656 12.711 12.867 1 98.94 296 THR B C 1
ATOM 4962 O O . THR B 1 296 ? 16.562 13.016 12.094 1 98.94 296 THR B O 1
ATOM 4965 N N . ARG B 1 297 ? 15.875 12.203 14.078 1 98.81 297 ARG B N 1
ATOM 4966 C CA . ARG B 1 297 ? 17.234 11.969 14.531 1 98.81 297 ARG B CA 1
ATOM 4967 C C . ARG B 1 297 ? 17.984 11.031 13.586 1 98.81 297 ARG B C 1
ATOM 4969 O O . ARG B 1 297 ? 19.125 11.297 13.195 1 98.81 297 ARG B O 1
ATOM 4976 N N . ARG B 1 298 ? 17.328 9.977 13.195 1 98.69 298 ARG B N 1
ATOM 4977 C CA . ARG B 1 298 ? 17.922 9.023 12.266 1 98.69 298 ARG B CA 1
ATOM 4978 C C . ARG B 1 298 ? 18.188 9.664 10.914 1 98.69 298 ARG B C 1
ATOM 4980 O O . ARG B 1 298 ? 19.219 9.43 10.297 1 98.69 298 ARG B O 1
ATOM 4987 N N . CYS B 1 299 ? 17.234 10.43 10.445 1 98.81 299 CYS B N 1
ATOM 4988 C CA . CYS B 1 299 ? 17.344 11.094 9.148 1 98.81 299 CYS B CA 1
ATOM 4989 C C . CYS B 1 299 ? 18.516 12.07 9.133 1 98.81 299 CYS B C 1
ATOM 4991 O O . CYS B 1 299 ? 19.312 12.078 8.188 1 98.81 299 CYS B O 1
ATOM 4993 N N . LEU B 1 300 ? 18.625 12.883 10.156 1 98.88 300 LEU B N 1
ATOM 4994 C CA . LEU B 1 300 ? 19.688 13.875 10.234 1 98.88 300 LEU B CA 1
ATOM 4995 C C . LEU B 1 300 ? 21.047 13.203 10.367 1 98.88 300 LEU B C 1
ATOM 4997 O O . LEU B 1 300 ? 22.031 13.672 9.805 1 98.88 300 LEU B O 1
ATOM 5001 N N . GLU B 1 301 ? 21.047 12.117 11.133 1 98.69 301 GLU B N 1
ATOM 5002 C CA . GLU B 1 301 ? 22.297 11.352 11.219 1 98.69 301 GLU B CA 1
ATOM 5003 C C . GLU B 1 301 ? 22.75 10.883 9.836 1 98.69 301 GLU B C 1
ATOM 5005 O O . GLU B 1 301 ? 23.922 11.023 9.484 1 98.69 301 GLU B O 1
ATOM 5010 N N . LYS B 1 302 ? 21.859 10.391 9.055 1 98.19 302 LYS B N 1
ATOM 5011 C CA . LYS B 1 302 ? 22.156 9.922 7.707 1 98.19 302 LYS B CA 1
ATOM 5012 C C . LYS B 1 302 ? 22.594 11.078 6.812 1 98.19 302 LYS B C 1
ATOM 5014 O O . LYS B 1 302 ? 23.438 10.891 5.926 1 98.19 302 LYS B O 1
ATOM 5019 N N . ALA B 1 303 ? 22.031 12.227 7.059 1 98.25 303 ALA B N 1
ATOM 5020 C CA . ALA B 1 303 ? 22.359 13.398 6.25 1 98.25 303 ALA B CA 1
ATOM 5021 C C . ALA B 1 303 ? 23.688 14.016 6.672 1 98.25 303 ALA B C 1
ATOM 5023 O O . ALA B 1 303 ? 24.266 14.828 5.938 1 98.25 303 ALA B O 1
ATOM 5024 N N . GLY B 1 304 ? 24.125 13.656 7.883 1 98.56 304 GLY B N 1
ATOM 5025 C CA . GLY B 1 304 ? 25.281 14.32 8.461 1 98.56 304 GLY B CA 1
ATOM 5026 C C . GLY B 1 304 ? 24.984 15.719 8.953 1 98.56 304 GLY B C 1
ATOM 5027 O O . GLY B 1 304 ? 25.844 16.609 8.875 1 98.56 304 GLY B O 1
ATOM 5028 N N . TRP B 1 305 ? 23.688 15.984 9.297 1 98.75 305 TRP B N 1
ATOM 5029 C CA . TRP B 1 305 ? 23.234 17.281 9.781 1 98.75 305 TRP B CA 1
ATOM 5030 C C . TRP B 1 305 ? 22.906 17.234 11.266 1 98.75 305 TRP B C 1
ATOM 5032 O O . TRP B 1 305 ? 22.656 16.156 11.812 1 98.75 305 TRP B O 1
ATOM 5042 N N . SER B 1 306 ? 22.969 18.328 11.906 1 98.5 306 SER B N 1
ATOM 5043 C CA . SER B 1 306 ? 22.359 18.516 13.227 1 98.5 306 SER B CA 1
ATOM 5044 C C . SER B 1 306 ? 21.047 19.266 13.133 1 98.5 306 SER B C 1
ATOM 5046 O O . SER B 1 306 ? 20.719 19.828 12.086 1 98.5 306 SER B O 1
ATOM 5048 N N . ILE B 1 307 ? 20.359 19.219 14.156 1 98.19 307 ILE B N 1
ATOM 5049 C CA . ILE B 1 307 ? 19.078 19.922 14.234 1 98.19 307 ILE B CA 1
ATOM 5050 C C . ILE B 1 307 ? 19.281 21.406 13.93 1 98.19 307 ILE B C 1
ATOM 5052 O O . ILE B 1 307 ? 18.422 22.031 13.328 1 98.19 307 ILE B O 1
ATOM 5056 N N . ASP B 1 308 ? 20.391 21.938 14.312 1 98.06 308 ASP B N 1
ATOM 5057 C CA . ASP B 1 308 ? 20.688 23.359 14.172 1 98.06 308 ASP B CA 1
ATOM 5058 C C . ASP B 1 308 ? 21.016 23.719 12.719 1 98.06 308 ASP B C 1
ATOM 5060 O O . ASP B 1 308 ? 21 24.891 12.336 1 98.06 308 ASP B O 1
ATOM 5064 N N . ASP B 1 309 ? 21.266 22.734 11.906 1 98.44 309 ASP B N 1
ATOM 5065 C CA . ASP B 1 309 ? 21.594 22.953 10.5 1 98.44 309 ASP B CA 1
ATOM 5066 C C . ASP B 1 309 ? 20.328 23.219 9.68 1 98.44 309 ASP B C 1
ATOM 5068 O O . ASP B 1 309 ? 20.406 23.703 8.547 1 98.44 309 ASP B O 1
ATOM 5072 N N . LEU B 1 310 ? 19.203 22.906 10.219 1 98.81 310 LEU B N 1
ATOM 5073 C CA . LEU B 1 310 ? 17.953 23.016 9.477 1 98.81 310 LEU B CA 1
ATOM 5074 C C . LEU B 1 310 ? 17.547 24.469 9.328 1 98.81 310 LEU B C 1
ATOM 5076 O O . LEU B 1 310 ? 17.547 25.219 10.312 1 98.81 310 LEU B O 1
ATOM 5080 N N . ASP B 1 311 ? 17.188 24.844 8.086 1 98.88 311 ASP B N 1
ATOM 5081 C CA . ASP B 1 311 ? 16.688 26.203 7.816 1 98.88 311 ASP B CA 1
ATOM 5082 C C . ASP B 1 311 ? 15.172 26.25 7.949 1 98.88 311 ASP B C 1
ATOM 5084 O O . ASP B 1 311 ? 14.617 27.266 8.359 1 98.88 311 ASP B O 1
ATOM 5088 N N . LEU B 1 312 ? 14.523 25.219 7.477 1 98.81 312 LEU B N 1
ATOM 5089 C CA . LEU B 1 312 ? 13.07 25.125 7.504 1 98.81 312 LEU B CA 1
ATOM 5090 C C . LEU B 1 312 ? 12.617 23.703 7.781 1 98.81 312 LEU B C 1
ATOM 5092 O O . LEU B 1 312 ? 13.25 22.734 7.32 1 98.81 312 LEU B O 1
ATOM 5096 N N . VAL B 1 313 ? 11.539 23.625 8.547 1 98.94 313 VAL B N 1
ATOM 5097 C CA . VAL B 1 313 ? 10.969 22.312 8.875 1 98.94 313 VAL B CA 1
ATOM 5098 C C . VAL B 1 313 ? 9.461 22.344 8.641 1 98.94 313 VAL B C 1
ATOM 5100 O O . VAL B 1 313 ? 8.781 23.312 9 1 98.94 313 VAL B O 1
ATOM 5103 N N . GLU B 1 314 ? 8.961 21.391 7.969 1 98.88 314 GLU B N 1
ATOM 5104 C CA . GLU B 1 314 ? 7.535 21.078 7.957 1 98.88 314 GLU B CA 1
ATOM 5105 C C . GLU B 1 314 ? 7.25 19.797 8.734 1 98.88 314 GLU B C 1
ATOM 5107 O O . GLU B 1 314 ? 7.625 18.703 8.305 1 98.88 314 GLU B O 1
ATOM 5112 N N . ALA B 1 315 ? 6.684 19.906 9.898 1 98.81 315 ALA B N 1
ATOM 5113 C CA . ALA B 1 315 ? 6.301 18.812 10.773 1 98.81 315 ALA B CA 1
ATOM 5114 C C . ALA B 1 315 ? 4.785 18.734 10.945 1 98.81 315 ALA B C 1
ATOM 5116 O O . ALA B 1 315 ? 4.152 19.734 11.32 1 98.81 315 ALA B O 1
ATOM 5117 N N . ASN B 1 316 ? 4.242 17.578 10.656 1 97.56 316 ASN B N 1
ATOM 5118 C CA . ASN B 1 316 ? 2.789 17.453 10.648 1 97.56 316 ASN B CA 1
ATOM 5119 C C . ASN B 1 316 ? 2.191 17.766 12.016 1 97.56 316 ASN B C 1
ATOM 5121 O O . ASN B 1 316 ? 2.725 17.359 13.047 1 97.56 316 ASN B O 1
ATOM 5125 N N . GLU B 1 317 ? 1.131 18.562 11.969 1 97.56 317 GLU B N 1
ATOM 5126 C CA . GLU B 1 317 ? 0.371 18.953 13.148 1 97.56 317 GLU B CA 1
ATOM 5127 C C . GLU B 1 317 ? -0.924 18.156 13.258 1 97.56 317 GLU B C 1
ATOM 5129 O O . GLU B 1 317 ? -2.016 18.734 13.234 1 97.56 317 GLU B O 1
ATOM 5134 N N . ALA B 1 318 ? -0.777 16.859 13.484 1 97.94 318 ALA B N 1
ATOM 5135 C CA . ALA B 1 318 ? -2.006 16.094 13.633 1 97.94 318 ALA B CA 1
ATOM 5136 C C . ALA B 1 318 ? -2.822 16.578 14.828 1 97.94 318 ALA B C 1
ATOM 5138 O O . ALA B 1 318 ? -4.055 16.625 14.766 1 97.94 318 ALA B O 1
ATOM 5139 N N . PHE B 1 319 ? -2.197 16.844 15.914 1 98.69 319 PHE B N 1
ATOM 5140 C CA . PHE B 1 319 ? -2.701 17.438 17.141 1 98.69 319 PHE B CA 1
ATOM 5141 C C . PHE B 1 319 ? -1.699 18.438 17.703 1 98.69 319 PHE B C 1
ATOM 5143 O O . PHE B 1 319 ? -0.487 18.25 17.594 1 98.69 319 PHE B O 1
ATOM 5150 N N . ALA B 1 320 ? -2.262 19.469 18.312 1 98.88 320 ALA B N 1
ATOM 5151 C CA . ALA B 1 320 ? -1.366 20.438 18.953 1 98.88 320 ALA B CA 1
ATOM 5152 C C . ALA B 1 320 ? -0.491 19.75 20 1 98.88 320 ALA B C 1
ATOM 5154 O O . ALA B 1 320 ? 0.705 20.031 20.109 1 98.88 320 ALA B O 1
ATOM 5155 N N . ALA B 1 321 ? -1.088 18.828 20.797 1 98.81 321 ALA B N 1
ATOM 5156 C CA . ALA B 1 321 ? -0.342 18.094 21.797 1 98.81 321 ALA B CA 1
ATOM 5157 C C . ALA B 1 321 ? 0.822 17.328 21.172 1 98.81 321 ALA B C 1
ATOM 5159 O O . ALA B 1 321 ? 1.929 17.312 21.719 1 98.81 321 ALA B O 1
ATOM 5160 N N . GLN B 1 322 ? 0.534 16.719 20.094 1 98.75 322 GLN B N 1
ATOM 5161 C CA . GLN B 1 322 ? 1.547 15.953 19.359 1 98.75 322 GLN B CA 1
ATOM 5162 C C . GLN B 1 322 ? 2.648 16.875 18.844 1 98.75 322 GLN B C 1
ATOM 5164 O O . GLN B 1 322 ? 3.836 16.594 19.016 1 98.75 322 GLN B O 1
ATOM 5169 N N . ALA B 1 323 ? 2.332 17.953 18.188 1 98.81 323 ALA B N 1
ATOM 5170 C CA . ALA B 1 323 ? 3.307 18.891 17.625 1 98.81 323 ALA B CA 1
ATOM 5171 C C . ALA B 1 323 ? 4.191 19.484 18.719 1 98.81 323 ALA B C 1
ATOM 5173 O O . ALA B 1 323 ? 5.414 19.562 18.562 1 98.81 323 ALA B O 1
ATOM 5174 N N . LEU B 1 324 ? 3.562 19.891 19.797 1 98.88 324 LEU B N 1
ATOM 5175 C CA . LEU B 1 324 ? 4.289 20.516 20.906 1 98.88 324 LEU B CA 1
ATOM 5176 C C . LEU B 1 324 ? 5.223 19.516 21.578 1 98.88 324 LEU B C 1
ATOM 5178 O O . LEU B 1 324 ? 6.316 19.875 22.016 1 98.88 324 LEU B O 1
ATOM 5182 N N . SER B 1 325 ? 4.789 18.266 21.703 1 98.81 325 SER B N 1
ATOM 5183 C CA . SER B 1 325 ? 5.641 17.219 22.266 1 98.81 325 SER B CA 1
ATOM 5184 C C . SER B 1 325 ? 6.879 16.984 21.406 1 98.81 325 SER B C 1
ATOM 5186 O O . SER B 1 325 ? 7.984 16.828 21.922 1 98.81 325 SER B O 1
ATOM 5188 N N . VAL B 1 326 ? 6.695 16.938 20.094 1 98.88 326 VAL B N 1
ATOM 5189 C CA . VAL B 1 326 ? 7.809 16.75 19.156 1 98.88 326 VAL B CA 1
ATOM 5190 C C . VAL B 1 326 ? 8.758 17.938 19.25 1 98.88 326 VAL B C 1
ATOM 5192 O O . VAL B 1 326 ? 9.984 17.766 19.266 1 98.88 326 VAL B O 1
ATOM 5195 N N . ASN B 1 327 ? 8.18 19.188 19.281 1 98.69 327 ASN B N 1
ATOM 5196 C CA . ASN B 1 327 ? 8.992 20.391 19.453 1 98.69 327 ASN B CA 1
ATOM 5197 C C . ASN B 1 327 ? 9.867 20.297 20.703 1 98.69 327 ASN B C 1
ATOM 5199 O O . ASN B 1 327 ? 11.07 20.578 20.641 1 98.69 327 ASN B O 1
ATOM 5203 N N . LYS B 1 328 ? 9.219 19.891 21.766 1 98.44 328 LYS B N 1
ATOM 5204 C CA . LYS B 1 328 ? 9.93 19.781 23.031 1 98.44 328 LYS B CA 1
ATOM 5205 C C . LYS B 1 328 ? 11.008 18.703 22.969 1 98.44 328 LYS B C 1
ATOM 5207 O O . LYS B 1 328 ? 12.133 18.922 23.406 1 98.44 328 LYS B O 1
ATOM 5212 N N . GLU B 1 329 ? 10.656 17.578 22.438 1 98.44 329 GLU B N 1
ATOM 5213 C CA . GLU B 1 329 ? 11.547 16.422 22.359 1 98.44 329 GLU B CA 1
ATOM 5214 C C . GLU B 1 329 ? 12.781 16.734 21.5 1 98.44 329 GLU B C 1
ATOM 5216 O O . GLU B 1 329 ? 13.891 16.344 21.859 1 98.44 329 GLU B O 1
ATOM 5221 N N . LEU B 1 330 ? 12.578 17.391 20.391 1 98.56 330 LEU B N 1
ATOM 5222 C CA . LEU B 1 330 ? 13.672 17.641 19.453 1 98.56 330 LEU B CA 1
ATOM 5223 C C . LEU B 1 330 ? 14.414 18.922 19.797 1 98.56 330 LEU B C 1
ATOM 5225 O O . LEU B 1 330 ? 15.547 19.125 19.359 1 98.56 330 LEU B O 1
ATOM 5229 N N . GLY B 1 331 ? 13.773 19.828 20.453 1 98.12 331 GLY B N 1
ATOM 5230 C CA . GLY B 1 331 ? 14.406 21.062 20.875 1 98.12 331 GLY B CA 1
ATOM 5231 C C . GLY B 1 331 ? 14.805 21.969 19.719 1 98.12 331 GLY B C 1
ATOM 5232 O O . GLY B 1 331 ? 15.766 22.719 19.828 1 98.12 331 GLY B O 1
ATOM 5233 N N . TRP B 1 332 ? 14.141 21.844 18.594 1 97.44 332 TRP B N 1
ATOM 5234 C CA . TRP B 1 332 ? 14.5 22.672 17.453 1 97.44 332 TRP B CA 1
ATOM 5235 C C . TRP B 1 332 ? 13.875 24.062 17.547 1 97.44 332 TRP B C 1
ATOM 5237 O O . TRP B 1 332 ? 13.047 24.297 18.438 1 97.44 332 TRP B O 1
ATOM 5247 N N . ASP B 1 333 ? 14.391 25.016 16.766 1 98.06 333 ASP B N 1
ATOM 5248 C CA . ASP B 1 333 ? 13.859 26.375 16.703 1 98.06 333 ASP B CA 1
ATOM 5249 C C . ASP B 1 333 ? 12.469 26.406 16.062 1 98.06 333 ASP B C 1
ATOM 5251 O O . ASP B 1 333 ? 12.328 26.25 14.852 1 98.06 333 ASP B O 1
ATOM 5255 N N . THR B 1 334 ? 11.469 26.656 16.859 1 98.06 334 THR B N 1
ATOM 5256 C CA . THR B 1 334 ? 10.086 26.547 16.406 1 98.06 334 THR B CA 1
ATOM 5257 C C . THR B 1 334 ? 9.742 27.656 15.43 1 98.06 334 THR B C 1
ATOM 5259 O O . THR B 1 334 ? 8.734 27.594 14.719 1 98.06 334 THR B O 1
ATOM 5262 N N . ASP B 1 335 ? 10.602 28.719 15.328 1 98 335 ASP B N 1
ATOM 5263 C CA . ASP B 1 335 ? 10.391 29.797 14.359 1 98 335 ASP B CA 1
ATOM 5264 C C . ASP B 1 335 ? 10.641 29.297 12.938 1 98 335 ASP B C 1
ATOM 5266 O O . ASP B 1 335 ? 10.25 29.953 11.969 1 98 335 ASP B O 1
ATOM 5270 N N . LYS B 1 336 ? 11.289 28.125 12.812 1 98.62 336 LYS B N 1
ATOM 5271 C CA . LYS B 1 336 ? 11.602 27.547 11.516 1 98.62 336 LYS B CA 1
ATOM 5272 C C . LYS B 1 336 ? 10.602 26.453 11.141 1 98.62 336 LYS B C 1
ATOM 5274 O O . LYS B 1 336 ? 10.656 25.906 10.047 1 98.62 336 LYS B O 1
ATOM 5279 N N . VAL B 1 337 ? 9.672 26.172 12.07 1 98.75 337 VAL B N 1
ATOM 5280 C CA . VAL B 1 337 ? 8.781 25.031 11.906 1 98.75 337 VAL B CA 1
ATOM 5281 C C . VAL B 1 337 ? 7.402 25.5 11.461 1 98.75 337 VAL B C 1
ATOM 5283 O O . VAL B 1 337 ? 6.789 26.344 12.125 1 98.75 337 VAL B O 1
ATOM 5286 N N . ASN B 1 338 ? 6.934 24.953 10.375 1 98.69 338 ASN B N 1
ATOM 5287 C CA . ASN B 1 338 ? 5.594 25.234 9.883 1 98.69 338 ASN B CA 1
ATOM 5288 C C . ASN B 1 338 ? 5.332 26.734 9.805 1 98.69 338 ASN B C 1
ATOM 5290 O O . ASN B 1 338 ? 4.34 27.234 10.344 1 98.69 338 ASN B O 1
ATOM 5294 N N . VAL B 1 339 ? 6.172 27.438 9.055 1 98.69 339 VAL B N 1
ATOM 5295 C CA . VAL B 1 339 ? 6.199 28.891 9.094 1 98.69 339 VAL B CA 1
ATOM 5296 C C . VAL B 1 339 ? 4.98 29.453 8.367 1 98.69 339 VAL B C 1
ATOM 5298 O O . VAL B 1 339 ? 4.633 30.625 8.531 1 98.69 339 VAL B O 1
ATOM 5301 N N . ASN B 1 340 ? 4.281 28.641 7.586 1 98.5 340 ASN B N 1
ATOM 5302 C CA . ASN B 1 340 ? 3.066 29.062 6.895 1 98.5 340 ASN B CA 1
ATOM 5303 C C . ASN B 1 340 ? 1.838 28.328 7.418 1 98.5 340 ASN B C 1
ATOM 5305 O O . ASN B 1 340 ? 0.854 28.156 6.695 1 98.5 340 ASN B O 1
ATOM 5309 N N . GLY B 1 341 ? 1.93 27.812 8.641 1 98.38 341 GLY B N 1
ATOM 5310 C CA . GLY B 1 341 ? 0.846 27 9.188 1 98.38 341 GLY B CA 1
ATOM 5311 C C . GLY B 1 341 ? 0.961 25.531 8.852 1 98.38 341 GLY B C 1
ATOM 5312 O O . GLY B 1 341 ? 1.715 25.156 7.949 1 98.38 341 GLY B O 1
ATOM 5313 N N . GLY B 1 342 ? 0.279 24.75 9.633 1 98.31 342 GLY B N 1
ATOM 5314 C CA . GLY B 1 342 ? 0.341 23.312 9.43 1 98.31 342 GLY B CA 1
ATOM 5315 C C . GLY B 1 342 ? -1.027 22.672 9.32 1 98.31 342 GLY B C 1
ATOM 5316 O O . GLY B 1 342 ? -1.983 23.297 8.867 1 98.31 342 GLY B O 1
ATOM 5317 N N . ALA B 1 343 ? -1.083 21.438 9.664 1 98.62 343 ALA B N 1
ATOM 5318 C CA . ALA B 1 343 ? -2.248 20.594 9.398 1 98.62 343 ALA B CA 1
ATOM 5319 C C . ALA B 1 343 ? -3.438 21.031 10.25 1 98.62 343 ALA B C 1
ATOM 5321 O O . ALA B 1 343 ? -4.59 20.797 9.883 1 98.62 343 ALA B O 1
ATOM 5322 N N . ILE B 1 344 ? -3.193 21.609 11.414 1 98.75 344 ILE B N 1
ATOM 5323 C CA . ILE B 1 344 ? -4.309 22.078 12.227 1 98.75 344 ILE B CA 1
ATOM 5324 C C . ILE B 1 344 ? -5.102 23.125 11.453 1 98.75 344 ILE B C 1
ATOM 5326 O O . ILE B 1 344 ? -6.328 23.188 11.555 1 98.75 344 ILE B O 1
ATOM 5330 N N . ALA B 1 345 ? -4.418 23.922 10.688 1 98.75 345 ALA B N 1
ATOM 5331 C CA . ALA B 1 345 ? -5.062 24.969 9.914 1 98.75 345 ALA B CA 1
ATOM 5332 C C . ALA B 1 345 ? -5.434 24.484 8.516 1 98.75 345 ALA B C 1
ATOM 5334 O O . ALA B 1 345 ? -6.594 24.594 8.102 1 98.75 345 ALA B O 1
ATOM 5335 N N . ILE B 1 346 ? -4.508 23.922 7.781 1 98.69 346 ILE B N 1
ATOM 5336 C CA . ILE B 1 346 ? -4.621 23.609 6.359 1 98.69 346 ILE B CA 1
ATOM 5337 C C . ILE B 1 346 ? -5.422 22.328 6.176 1 98.69 346 ILE B C 1
ATOM 5339 O O . ILE B 1 346 ? -6.203 22.203 5.23 1 98.69 346 ILE B O 1
ATOM 5343 N N . GLY B 1 347 ? -5.168 21.375 7.109 1 98.62 347 GLY B N 1
ATOM 5344 C CA . GLY B 1 347 ? -5.844 20.094 7.016 1 98.62 347 GLY B CA 1
ATOM 5345 C C . GLY B 1 347 ? -4.887 18.922 6.895 1 98.62 347 GLY B C 1
ATOM 5346 O O . GLY B 1 347 ? -3.68 19.109 6.738 1 98.62 347 GLY B O 1
ATOM 5347 N N . HIS B 1 348 ? -5.5 17.75 6.988 1 98.69 348 HIS B N 1
ATOM 5348 C CA . HIS B 1 348 ? -4.707 16.531 7.102 1 98.69 348 HIS B CA 1
ATOM 5349 C C . HIS B 1 348 ? -5.336 15.391 6.312 1 98.69 348 HIS B C 1
ATOM 5351 O O . HIS B 1 348 ? -5.77 14.391 6.895 1 98.69 348 HIS B O 1
ATOM 5357 N N . PRO B 1 349 ? -5.379 15.484 4.969 1 98.88 349 PRO B N 1
ATOM 5358 C CA . PRO B 1 349 ? -5.707 14.258 4.234 1 98.88 349 PRO B CA 1
ATOM 5359 C C . PRO B 1 349 ? -4.672 13.156 4.438 1 98.88 349 PRO B C 1
ATOM 5361 O O . PRO B 1 349 ? -3.596 13.195 3.834 1 98.88 349 PRO B O 1
ATOM 5364 N N . ILE B 1 350 ? -4.961 12.195 5.191 1 98.62 350 ILE B N 1
ATOM 5365 C CA . ILE B 1 350 ? -3.979 11.367 5.879 1 98.62 350 ILE B CA 1
ATOM 5366 C C . ILE B 1 350 ? -3.07 10.688 4.855 1 98.62 350 ILE B C 1
ATOM 5368 O O . ILE B 1 350 ? -1.848 10.688 5.008 1 98.62 350 ILE B O 1
ATOM 5372 N N . GLY B 1 351 ? -3.561 10.195 3.742 1 98.69 351 GLY B N 1
ATOM 5373 C CA . GLY B 1 351 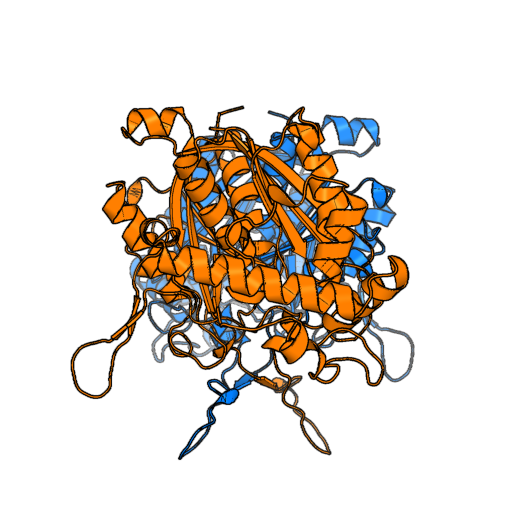? -2.725 9.531 2.754 1 98.69 351 GLY B CA 1
ATOM 5374 C C . GLY B 1 351 ? -1.843 10.492 1.979 1 98.69 351 GLY B C 1
ATOM 5375 O O . GLY B 1 351 ? -0.823 10.086 1.415 1 98.69 351 GLY B O 1
ATOM 5376 N N . ALA B 1 352 ? -2.16 11.766 1.956 1 98.88 352 ALA B N 1
ATOM 5377 C CA . ALA B 1 352 ? -1.481 12.758 1.125 1 98.88 352 ALA B CA 1
ATOM 5378 C C . ALA B 1 352 ? -0.615 13.688 1.973 1 98.88 352 ALA B C 1
ATOM 5380 O O . ALA B 1 352 ? 0.274 14.359 1.452 1 98.88 352 ALA B O 1
ATOM 5381 N N . SER B 1 353 ? -0.826 13.672 3.271 1 98.81 353 SER B N 1
ATOM 5382 C CA . SER B 1 353 ? -0.29 14.695 4.156 1 98.81 353 SER B CA 1
ATOM 5383 C C . SER B 1 353 ? 1.233 14.734 4.105 1 98.81 353 SER B C 1
ATOM 5385 O O . SER B 1 353 ? 1.835 15.812 4.117 1 98.81 353 SER B O 1
ATOM 5387 N N . GLY B 1 354 ? 1.852 13.523 4.078 1 98.75 354 GLY B N 1
ATOM 5388 C CA . GLY B 1 354 ? 3.305 13.492 4.043 1 98.75 354 GLY B CA 1
ATOM 5389 C C . GLY B 1 354 ? 3.887 14.211 2.84 1 98.75 354 GLY B C 1
ATOM 5390 O O . GLY B 1 354 ? 4.84 14.984 2.971 1 98.75 354 GLY B O 1
ATOM 5391 N N . CYS B 1 355 ? 3.318 13.977 1.721 1 98.94 355 CYS B N 1
ATOM 5392 C CA . CYS B 1 355 ? 3.793 14.648 0.515 1 98.94 355 CYS B CA 1
ATOM 5393 C C . CYS B 1 355 ? 3.381 16.109 0.504 1 98.94 355 CYS B C 1
ATOM 5395 O O . CYS B 1 355 ? 4.129 16.969 0.028 1 98.94 355 CYS B O 1
ATOM 5397 N N . ARG B 1 356 ? 2.199 16.406 1.019 1 98.88 356 ARG B N 1
ATOM 5398 C CA . ARG B 1 356 ? 1.688 17.766 1.062 1 98.88 356 ARG B CA 1
ATOM 5399 C C . ARG B 1 356 ? 2.639 18.688 1.828 1 98.88 356 ARG B C 1
ATOM 5401 O O . ARG B 1 356 ? 2.963 19.781 1.365 1 98.88 356 ARG B O 1
ATOM 5408 N N . ILE B 1 357 ? 3.135 18.219 2.967 1 98.81 357 ILE B N 1
ATOM 5409 C CA . ILE B 1 357 ? 4.008 19.094 3.748 1 98.81 357 ILE B CA 1
ATOM 5410 C C . ILE B 1 357 ? 5.359 19.219 3.049 1 98.81 357 ILE B C 1
ATOM 5412 O O . ILE B 1 357 ? 6.004 20.266 3.129 1 98.81 357 ILE B O 1
ATOM 5416 N N . LEU B 1 358 ? 5.785 18.203 2.328 1 98.94 358 LEU B N 1
ATOM 5417 C CA . LEU B 1 358 ? 7.023 18.297 1.56 1 98.94 358 LEU B CA 1
ATOM 5418 C C . LEU B 1 358 ? 6.887 19.328 0.442 1 98.94 358 LEU B C 1
ATOM 5420 O O . LEU B 1 358 ? 7.812 20.094 0.186 1 98.94 358 LEU B O 1
ATOM 5424 N N . VAL B 1 359 ? 5.75 19.328 -0.242 1 98.94 359 VAL B N 1
ATOM 5425 C CA . VAL B 1 359 ? 5.5 20.297 -1.314 1 98.94 359 VAL B CA 1
ATOM 5426 C C . VAL B 1 359 ? 5.59 21.719 -0.766 1 98.94 359 VAL B C 1
ATOM 5428 O O . VAL B 1 359 ? 6.238 22.578 -1.362 1 98.94 359 VAL B O 1
ATOM 5431 N N . THR B 1 360 ? 4.945 21.922 0.353 1 98.88 360 THR B N 1
ATOM 5432 C CA . THR B 1 360 ? 4.992 23.234 0.985 1 98.88 360 THR B CA 1
ATOM 5433 C C . THR B 1 360 ? 6.422 23.594 1.374 1 98.88 360 THR B C 1
ATOM 5435 O O . THR B 1 360 ? 6.848 24.734 1.191 1 98.88 360 THR B O 1
ATOM 5438 N N . LEU B 1 361 ? 7.129 22.625 1.899 1 98.94 361 LEU B N 1
ATOM 5439 C CA . LEU B 1 361 ? 8.516 22.828 2.307 1 98.94 361 LEU B CA 1
ATOM 5440 C C . LEU B 1 361 ? 9.367 23.281 1.124 1 98.94 361 LEU B C 1
ATOM 5442 O O . LEU B 1 361 ? 10.109 24.266 1.226 1 98.94 361 LEU B O 1
ATOM 5446 N N . VAL B 1 362 ? 9.266 22.609 -0.006 1 98.88 362 VAL B N 1
ATOM 5447 C CA . VAL B 1 362 ? 10.062 22.891 -1.195 1 98.88 362 VAL B CA 1
ATOM 5448 C C . VAL B 1 362 ? 9.797 24.328 -1.663 1 98.88 362 VAL B C 1
ATOM 5450 O O . VAL B 1 362 ? 10.734 25.078 -1.911 1 98.88 362 VAL B O 1
ATOM 5453 N N . HIS B 1 363 ? 8.57 24.672 -1.74 1 98.88 363 HIS B N 1
ATOM 5454 C CA . HIS B 1 363 ? 8.203 26 -2.242 1 98.88 363 HIS B CA 1
ATOM 5455 C C . HIS B 1 363 ? 8.672 27.094 -1.297 1 98.88 363 HIS B C 1
ATOM 5457 O O . HIS B 1 363 ? 9.148 28.141 -1.742 1 98.88 363 HIS B O 1
ATOM 5463 N N . GLU B 1 364 ? 8.469 26.844 -0.018 1 98.81 364 GLU B N 1
ATOM 5464 C CA . GLU B 1 364 ? 8.891 27.859 0.946 1 98.81 364 GLU B CA 1
ATOM 5465 C C . GLU B 1 364 ? 10.406 28 0.963 1 98.81 364 GLU B C 1
ATOM 5467 O O . GLU B 1 364 ? 10.93 29.109 1.136 1 98.81 364 GLU B O 1
ATOM 5472 N N . MET B 1 365 ? 11.117 26.922 0.838 1 98.88 365 MET B N 1
ATOM 5473 C CA . MET B 1 365 ? 12.578 26.984 0.779 1 98.88 365 MET B CA 1
ATOM 5474 C C . MET B 1 365 ? 13.039 27.812 -0.418 1 98.88 365 MET B C 1
ATOM 5476 O O . MET B 1 365 ? 14 28.578 -0.314 1 98.88 365 MET B O 1
ATOM 5480 N N . ILE B 1 366 ? 12.406 27.609 -1.522 1 98.69 366 ILE B N 1
ATOM 5481 C CA . ILE B 1 366 ? 12.734 28.391 -2.713 1 98.69 366 ILE B CA 1
ATOM 5482 C C . ILE B 1 366 ? 12.469 29.875 -2.453 1 98.69 366 ILE B C 1
ATOM 5484 O O . ILE B 1 366 ? 13.312 30.719 -2.738 1 98.69 366 ILE B O 1
ATOM 5488 N N . ALA B 1 367 ? 11.312 30.172 -1.89 1 98.38 367 ALA B N 1
ATOM 5489 C CA . ALA B 1 367 ? 10.891 31.562 -1.652 1 98.38 367 ALA B CA 1
ATOM 5490 C C . ALA B 1 367 ? 11.859 32.281 -0.709 1 98.38 367 ALA B C 1
ATOM 5492 O O . ALA B 1 367 ? 12.109 33.469 -0.853 1 98.38 367 ALA B O 1
ATOM 5493 N N . ARG B 1 368 ? 12.445 31.5 0.243 1 98 368 ARG B N 1
ATOM 5494 C CA . ARG B 1 368 ? 13.297 32.094 1.271 1 98 368 ARG B CA 1
ATOM 5495 C C . ARG B 1 368 ? 14.773 31.875 0.956 1 98 368 ARG B C 1
ATOM 5497 O O . ARG B 1 368 ? 15.648 32.344 1.688 1 98 368 ARG B O 1
ATOM 5504 N N . ASP B 1 369 ? 15.055 31.172 -0.086 1 98.5 369 ASP B N 1
ATOM 5505 C CA . ASP B 1 369 ? 16.406 30.734 -0.433 1 98.5 369 ASP B CA 1
ATOM 5506 C C . ASP B 1 369 ? 17.031 29.938 0.709 1 98.5 369 ASP B C 1
ATOM 5508 O O . ASP B 1 369 ? 18.203 30.156 1.051 1 98.5 369 ASP B O 1
ATOM 5512 N N . ALA B 1 370 ? 16.156 29.156 1.373 1 98.69 370 ALA B N 1
ATOM 5513 C CA . ALA B 1 370 ? 16.641 28.219 2.395 1 98.69 370 ALA B CA 1
ATOM 5514 C C . ALA B 1 370 ? 17.359 27.031 1.762 1 98.69 370 ALA B C 1
ATOM 5516 O O . ALA B 1 370 ? 17.031 26.625 0.643 1 98.69 370 ALA B O 1
ATOM 5517 N N . LYS B 1 371 ? 18.328 26.453 2.469 1 98.81 371 LYS B N 1
ATOM 5518 C CA . LYS B 1 371 ? 19.188 25.453 1.85 1 98.81 371 LYS B CA 1
ATOM 5519 C C . LYS B 1 371 ? 18.875 24.047 2.389 1 98.81 371 LYS B C 1
ATOM 5521 O O . LYS B 1 371 ? 18.844 23.078 1.632 1 98.81 371 LYS B O 1
ATOM 5526 N N . LYS B 1 372 ? 18.656 23.953 3.678 1 98.94 372 LYS B N 1
ATOM 5527 C CA . LYS B 1 372 ? 18.453 22.656 4.309 1 98.94 372 LYS B CA 1
ATOM 5528 C C . LYS B 1 372 ? 17.062 22.547 4.926 1 98.94 372 LYS B C 1
ATOM 5530 O O . LYS B 1 372 ? 16.719 23.328 5.816 1 98.94 372 LYS B O 1
ATOM 5535 N N . GLY B 1 373 ? 16.25 21.609 4.438 1 98.94 373 GLY B N 1
ATOM 5536 C CA . GLY B 1 373 ? 14.883 21.422 4.887 1 98.94 373 GLY B CA 1
ATOM 5537 C C . GLY B 1 373 ? 14.586 20.016 5.352 1 98.94 373 GLY B C 1
ATOM 5538 O O . GLY B 1 373 ? 15.273 19.062 4.957 1 98.94 373 GLY B O 1
ATOM 5539 N N . LEU B 1 374 ? 13.602 19.891 6.238 1 98.94 374 LEU B N 1
ATOM 5540 C CA . LEU B 1 374 ? 13.156 18.594 6.738 1 98.94 374 LEU B CA 1
ATOM 5541 C C . LEU B 1 374 ? 11.633 18.516 6.75 1 98.94 374 LEU B C 1
ATOM 5543 O O . LEU B 1 374 ? 10.961 19.438 7.211 1 98.94 374 LEU B O 1
ATOM 5547 N N . ALA B 1 375 ? 11.094 17.469 6.195 1 98.94 375 ALA B N 1
ATOM 5548 C CA . ALA B 1 375 ? 9.688 17.094 6.348 1 98.94 375 ALA B CA 1
ATOM 5549 C C . ALA B 1 375 ? 9.547 15.867 7.242 1 98.94 375 ALA B C 1
ATOM 5551 O O . ALA B 1 375 ? 10.281 14.883 7.09 1 98.94 375 ALA B O 1
ATOM 5552 N N . THR B 1 376 ? 8.633 15.883 8.242 1 98.94 376 THR B N 1
ATOM 5553 C CA . THR B 1 376 ? 8.5 14.734 9.141 1 98.94 376 THR B CA 1
ATOM 5554 C C . THR B 1 376 ? 7.066 14.625 9.656 1 98.94 376 THR B C 1
ATOM 5556 O O . THR B 1 376 ? 6.34 15.625 9.703 1 98.94 376 THR B O 1
ATOM 5559 N N . LEU B 1 377 ? 6.637 13.375 9.898 1 98.56 377 LEU B N 1
ATOM 5560 C CA . LEU B 1 377 ? 5.277 13.117 10.367 1 98.56 377 LEU B CA 1
ATOM 5561 C C . LEU B 1 377 ? 5.254 11.945 11.344 1 98.56 377 LEU B C 1
ATOM 5563 O O . LEU B 1 377 ? 6.031 11 11.203 1 98.56 377 LEU B O 1
ATOM 5567 N N . CYS B 1 378 ? 4.27 12.117 12.289 1 98.75 378 CYS B N 1
ATOM 5568 C CA . CYS B 1 378 ? 3.898 10.945 13.07 1 98.75 378 CYS B CA 1
ATOM 5569 C C . CYS B 1 378 ? 2.939 10.055 12.297 1 98.75 378 CYS B C 1
ATOM 5571 O O . CYS B 1 378 ? 2.289 10.508 11.352 1 98.75 378 CYS B O 1
ATOM 5573 N N . ILE B 1 379 ? 2.936 8.82 12.625 1 98.75 379 ILE B N 1
ATOM 5574 C CA . ILE B 1 379 ? 2.146 7.828 11.906 1 98.75 379 ILE B CA 1
ATOM 5575 C C . ILE B 1 379 ? 1.349 6.988 12.906 1 98.75 379 ILE B C 1
ATOM 5577 O O . ILE B 1 379 ? 1.906 6.457 13.867 1 98.75 379 ILE B O 1
ATOM 5581 N N . GLY B 1 380 ? -0.03 6.867 12.68 1 98.06 380 GLY B N 1
ATOM 5582 C CA . GLY B 1 380 ? -0.83 5.957 13.492 1 98.06 380 GLY B CA 1
ATOM 5583 C C . GLY B 1 380 ? -0.218 4.574 13.609 1 98.06 380 GLY B C 1
ATOM 5584 O O . GLY B 1 380 ? 0.359 4.059 12.648 1 98.06 380 GLY B O 1
ATOM 5585 N N . GLY B 1 381 ? -0.47 3.943 14.703 1 97.81 381 GLY B N 1
ATOM 5586 C CA . GLY B 1 381 ? 0.132 2.645 14.961 1 97.81 381 GLY B CA 1
ATOM 5587 C C . GLY B 1 381 ? 1.537 2.74 15.523 1 97.81 381 GLY B C 1
ATOM 5588 O O . GLY B 1 381 ? 2.168 1.721 15.812 1 97.81 381 GLY B O 1
ATOM 5589 N N . GLY B 1 382 ? 2.043 3.902 15.758 1 98.56 382 GLY B N 1
ATOM 5590 C CA . GLY B 1 382 ? 3.305 4.121 16.453 1 98.56 382 GLY B CA 1
ATOM 5591 C C . GLY B 1 382 ? 4.504 4.102 15.523 1 98.56 382 GLY B C 1
ATOM 5592 O O . GLY B 1 382 ? 5.426 3.305 15.711 1 98.56 382 GLY B O 1
ATOM 5593 N N . GLN B 1 383 ? 4.531 5.012 14.539 1 98.75 383 GLN B N 1
ATOM 5594 C CA . GLN B 1 383 ? 5.676 5.125 13.641 1 98.75 383 GLN B CA 1
ATOM 5595 C C . GLN B 1 383 ? 5.957 6.586 13.297 1 98.75 383 GLN B C 1
ATOM 5597 O O . GLN B 1 383 ? 5.18 7.473 13.641 1 98.75 383 GLN B O 1
ATOM 5602 N N . GLY B 1 384 ? 7.066 6.883 12.719 1 98.81 384 GLY B N 1
ATOM 5603 C CA . GLY B 1 384 ? 7.453 8.188 12.211 1 98.81 384 GLY B CA 1
ATOM 5604 C C . GLY B 1 384 ? 8.234 8.109 10.914 1 98.81 384 GLY B C 1
ATOM 5605 O O . GLY B 1 384 ? 8.828 7.078 10.594 1 98.81 384 GLY B O 1
ATOM 5606 N N . VAL B 1 385 ? 8.164 9.133 10.156 1 98.88 385 VAL B N 1
ATOM 5607 C CA . VAL B 1 385 ? 8.867 9.227 8.883 1 98.88 385 VAL B CA 1
ATOM 5608 C C . VAL B 1 385 ? 9.477 10.617 8.727 1 98.88 385 VAL B C 1
ATOM 5610 O O . VAL B 1 385 ? 8.938 11.602 9.227 1 98.88 385 VAL B O 1
ATOM 5613 N N . ALA B 1 386 ? 10.633 10.695 8.125 1 98.94 386 ALA B N 1
ATOM 5614 C CA . ALA B 1 386 ? 11.336 11.961 7.906 1 98.94 386 ALA B CA 1
ATOM 5615 C C . ALA B 1 386 ? 12.086 11.945 6.578 1 98.94 386 ALA B C 1
ATOM 5617 O O . ALA B 1 386 ? 12.57 10.898 6.141 1 98.94 386 ALA B O 1
ATOM 5618 N N . LEU B 1 387 ? 12.141 13.039 5.926 1 98.94 387 LEU B N 1
ATOM 5619 C CA . LEU B 1 387 ? 12.859 13.234 4.668 1 98.94 387 LEU B CA 1
ATOM 5620 C C . LEU B 1 387 ? 13.57 14.578 4.648 1 98.94 387 LEU B C 1
ATOM 5622 O O . LEU B 1 387 ? 12.945 15.625 4.852 1 98.94 387 LEU B O 1
ATOM 5626 N N . ALA B 1 388 ? 14.883 14.562 4.477 1 98.94 388 ALA B N 1
ATOM 5627 C CA . ALA B 1 388 ? 15.719 15.758 4.41 1 98.94 388 ALA B CA 1
ATOM 5628 C C . ALA B 1 388 ? 16.031 16.125 2.963 1 98.94 388 ALA B C 1
ATOM 5630 O O . ALA B 1 388 ? 16.406 15.266 2.166 1 98.94 388 ALA B O 1
ATOM 5631 N N . ILE B 1 389 ? 15.836 17.391 2.633 1 98.94 389 ILE B N 1
ATOM 5632 C CA . ILE B 1 389 ? 16.141 17.875 1.286 1 98.94 389 ILE B CA 1
ATOM 5633 C C . ILE B 1 389 ? 17.094 19.062 1.359 1 98.94 389 ILE B C 1
ATOM 5635 O O . ILE B 1 389 ? 17.141 19.766 2.371 1 98.94 389 ILE B O 1
ATOM 5639 N N . GLU B 1 390 ? 17.812 19.266 0.236 1 98.75 390 GLU B N 1
ATOM 5640 C CA . GLU B 1 390 ? 18.812 20.344 0.151 1 98.75 390 GLU B CA 1
ATOM 5641 C C . GLU B 1 390 ? 18.719 21.062 -1.186 1 98.75 390 GLU B C 1
ATOM 5643 O O . GLU B 1 390 ? 18.531 20.438 -2.23 1 98.75 390 GLU B O 1
ATOM 5648 N N . ARG B 1 391 ? 18.891 22.422 -1.135 1 97.94 391 ARG B N 1
ATOM 5649 C CA . ARG B 1 391 ? 18.906 23.234 -2.34 1 97.94 391 ARG B CA 1
ATOM 5650 C C . ARG B 1 391 ? 20.312 23.766 -2.629 1 97.94 391 ARG B C 1
ATOM 5652 O O . ARG B 1 391 ? 21.062 24.062 -1.706 1 97.94 391 ARG B O 1
#

pLDDT: mean 97.87, std 2.19, range [74.62, 99.0]

Secondary structure (DSSP, 8-state):
---EEEEEEEEPPPEETTSTTTTS-HHHHHHHHHHHHHHHH---GGG--EEEEE-S--TTS-S-HHHHHHHHTT--TTS-EEEEE-GGGHHHHHHHHHHHHHHTTS-SEEEEEEEEEGGGPPEEETTTTT---SSPPPPEEHIIIIIIEETTTTEEHHHHHHHHHHHHT--HHHHHHHHHHHHHHHHHHHHTTTTTTTB--EEE--SSSSPEEE-S-S------HHHHHTSPBSSSTT-S-BGGGBPPPEEEEEEEEEEEHHHHHHHTPPPSEEEEEEEEEE--GGGGGGTHHHHHHHHHHHHT--GGG-SEEEE--SBHHHHHHHHHHHT--GGGBSTT--HHHH---HHHHHHHHHHHHHHHHHHHT--EEEEEEEETTTEEEEEEEE-/---EEEEEEEEPPPEETTSTTTTS-HHHHHHHHHHHHHHHH---GGG--EEEEE-S--TTS-S-HHHHHHHHTT--TTS-EEEEE-GGGHHHHHHHHHHHHHHTTS-SEEEEEEEEEGGGPPEEETTTTT---SSPPPPEEHIIIIIIEETTTTEEHHHHHHHHHHHHT--HHHHHHHHHHHHHHHHHHHHTTTTTTTB--EEE--SSSSPEEE-S-SS-----HHHHHTPPBSSSTT-S-BGGGB---EEEEEEEEEEEHHHHHHHTPPPSEEEEEEEEEE--GGGGGGTHHHHHHHHHHHHT--GGG-SEEEE--SBHHHHHHHHHHHT--GGGBSTT--HHHH---HHHHHHHHHHHHHHHHHHHT--EEEEEEEETTTEEEEEEEE-

Organism: NCBI:txid3151122

InterPro domains:
  IPR002155 Thiolase [PIRSF000429] (1-391)
  IPR002155 Thiolase [TIGR01930] (6-390)
  IPR002155 Thiolase [cd00751] (5-391)
  IPR016039 Thiolase-like [G3DSA:3.40.47.10] (4-275)
  IPR016039 Thiolase-like [G3DSA:3.40.47.10] (126-389)
  IPR016039 Thiolase-like [SSF53901] (3-269)
  IPR016039 Thiolase-like [SSF53901] (270-391)
  IPR020610 Thiolase, active site [PS00099] (373-386)
  IPR020613 Thiolase, conserved site [PS00737] (338-354)
  IPR020615 Thiolase, acyl-enzyme intermediate active site [PS00098] (84-102)
  IPR020616 Thiolase, N-terminal [PF00108] (4-261)
  IPR020617 Thiolase, C-terminal [PF02803] (270-391)